Protein AF-0000000074041640 (afdb_homodimer)

Foldseek 3Di:
DVVVVVLVVVLPVVQPDDDQCQFQLALTGDRCLSSQLSLLVSLLVLLLLLLPDDDDFDFPDVLLVLLRVLLNVLSCQLSVLSNVLSVLSNCRGNHNQQGRPPSLVVNLVSLVVNLVCLVPVRVPSQVSLCPPNQCALVVLSNVLSVLLNVLSVLLSVLSVQQSVLSQVQSVVQPHGRGHGDHVSNCVRRPPVSVVSNVVSSNCNSVSCVSVSCSSNVLNVLSNVLSVLVVVLVVLLVVLLVLLLVLLVVLLVLLVVLLVLLLVLLLVLLVLVVVLVVLQVVLVVLLVLAPCCVPQPVVLVVLLCVCSDPVNSCVLSVLSVVLSVVLSVLLSCLSVCVVVLCCVQLVLLSVLLSVLSSSPFPQNVVLNVVQSVVSSVLSNVLSVLSSVLSVVLSVVSVVLSVVSSVLSVVLSVLCVCVNVLSVVLSVCPPPPDCSVVSSNVVSVSSNVSSVVSNVSSCVSSVSSNVSSVVSSVSSSVSSVVSSVVSNVSSVVSSVVSVVCSPQPPNDPDD/DVVVVVLVVVLPVPQPPDDQCLFQLALTGDHCLSSQLSLLVVLLVLLLLL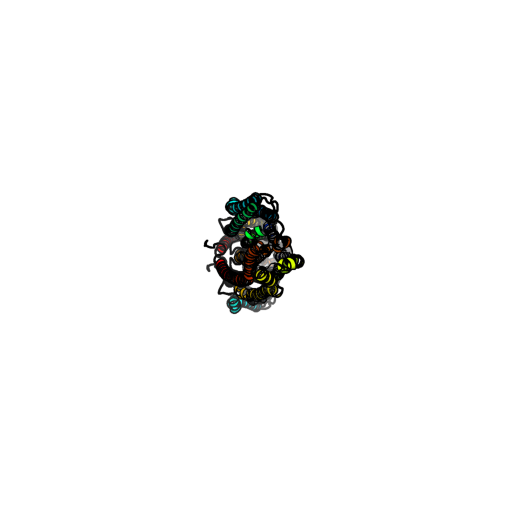LPDDDDFDFPDVLLVLLRVLLNVLSVQLSVLSNVLSVLSNCRGNHNQQGRPVSLVVNLVSLVVNLVCLVPVRVPSQVSLCPPNQCALVVLSNVLSVLLNVLSVLLSVLSVQQSVLSQVQSVVQPHGRGHGDPVSSCVRRPPVSVVSNVVSSNCNSVSCVSVSCSSNVLNVLSNVLSVLVVVLVVLLVVLLVLLLVLLVVLLVLLVVLLVVLLVLLLVLLVLVVVLVVLQVVLVVLLVLAPCCVPQAVVLVVLLCVCSDPVNSCVLSVLSVVLSVVLSVLLSCLCVCVVVLCCVQLVLLSVLLSVLSSSPFPQNVLLNVVQSVVSSVLSNVLSVLSSVLSVVLSVLSVVLSVVSSVLSVVLSVLCVCVNVLSVVLSVCPPPPDCSVVSSNVSSVSSNVSSVVSNVSSCVSSVSSNVSSVVSSVSSSVSSVVSSVVSNVSSVVSSVVSVVCSPQPPNDDDD

Sequence (1018 aa):
MADRGVLMLTILCVLRNVAGRPDFGMNGDVVGSSIAIETFSSTSFVMGALSDYKIQLGSQYQLLYNMQDAYYSIAEKFTSVGIALTDKLILLADDDSGIVAPPFQSTIATVSDLQTIISTGYTQEFLTLQNRDKLFITDRLSDSFKYIAQTLTLLDEALAALQTAAEQAQVAAGGNGKPVSNVSSRNVVTPRLINSLLNTIVKIPAAISPLIYSIHDPLAQLDRADSYITTAKGDIEAALLQAHQEVVNFNGNARQLKQETNTVIASLAAAYDEQKVQIVDILPNLQASTNYPYELTNALQTYDETASVPSIEEKTSVVDVTIEEYIEQAKTYDDDLVTVYGDWICPALRGVVQVLVASGPYANYCFKKYSPKVVDLAVHNFYDVGECYELELSRLYSVNRLITNIINLVMYNFADLFENLNTCASIQPCPTACDPCVNTLGKLLDTQSRLMEEKFDLILQIVPYEAKASLQRLKSCNAFTKYKLVADAYDLLQDVYQCEDTGYNQPQQMADRGVLMLTILCVLRNVAGRPDFGMNGDVVGSSIAIETFSSTSFVMGALSDYKIQLGSQYQLLYNMQDAYYSIAEKFTSVGIALTDKLILLADDDSGIVAPPFQSTIATVSDLQTIISTGYTQEFLTLQNRDKLFITDRLSDSFKYIAQTLTLLDEALAALQTAAEQAQVAAGGNGKPVSNVSSRNVVTPRLINSLLNTIVKIPAAISPLIYSIHDPLAQLDRADSYITTAKGDIEAALLQAHQEVVNFNGNARQLKQETNTVIASLAAAYDEQKVQIVDILPNLQASTNYPYELTNALQTYDETASVPSIEEKTSVVDVTIEEYIEQAKTYDDDLVTVYGDWICPALRGVVQVLVASGPYANYCFKKYSPKVVDLAVHNFYDVGECYELELSRLYSVNRLITNIINLVMYNFADLFENLNTCASIQPCPTACDPCVNTLGKLLDTQSRLMEEKFDLILQIVPYEAKASLQRLKSCNAFTKYKLVADAYDLLQDVYQCEDTGYNQPQQ

pLDDT: mean 88.48, std 13.16, range [24.67, 97.69]

Secondary structure (DSSP, 8-state):
-HHHHHHHHHHHHTTTT----B-TT-SSB-TTHHHHHHHHHHHHHHHHHHHH------S--HHHHHHHHHHHHHHHHHHHHHHHHHHHHHHHHH--SS--HHHHHHHHHHHHHHHHHHHHTTHHHHHHH-GGG--HHHHHHHHHHHHHHHHHHHHHHHHHHHHHHHHHHHHHHTSTTPPPPHHHHHHHS-HHHHHHHHHHHHHHHHHHHHHHHHHHHHHHHHHHHHHHHHHHHHHHHHHHHHHHHHHHHHHHHHHHHHHHHHHHHHHHHHHHHHHHHHHHHHHHHHHTSTTHHHHTHHHHHHHHHHTSHHHHHHHHHHHHHHHHHHHHHHTTTTTTHHHHIIIIIHHHHHHHHHHHHHT-TTHHHHHHHHHHHHHHHHHHHHHHHHHHHHHHHHHHHHHHHHHHHHHHHHHHTTTTHHHHHHHHHTT-S-SS--HHHHHHHHHHHHHHHHHHHHHHHHHHHHHHHHHHHHHHHHHHHHHHHHHHHHHHHHHHHHHHHHHHHHTT-----/-HHHHHHHHHHHHTSTT----B-TT-SSB-TTHHHHHHHHHHHHHHHHHHHH------S--HHHHHHHHHHHHHHHHHHHHHHHHHHHHHHHHH--SS--HHHHHHHHHHHHHHHHHHHHTTHHHHHHH-GGG--HHHHHHHHHHHHHHHHHHHHHHHHHHHHHHHHHHHHHTTSTTPPPPHHHHHHHS-HHHHHHHHHHHTTHHHHHHHHHHHHHHHHHHHHHHHHHHHHHHHHHHHHHHHHHHHHHHHHHHHHHHHHHHHHHHHHHHHHHHHHHHHHHHHHHHHHTSTTHHHHTHHHHHHHHHHTSHHHHHHHHHHHHHHHHHHHHHHTTTTTTHHHHIIIIIHHHHHHHHHHHHHT-TTHHHHHHHHHHHHHHHHHHHHHHHHHHHHHHHHHHHHHHHHHHHHHHHHHHTTTTHHHHHHHHHTT-S-SS--HHHHHHHHHHHHHHHHHHHHHHHHHHHHHHHHHHHHHHHHHHHHHHHHHHHHHHHHHHHHHHHHHHHHTT-----

Radius of gyration: 52.32 Å; Cα contacts (8 Å, |Δi|>4): 1281; chains: 2; bounding box: 51×205×98 Å

Structure (mmCIF, N/CA/C/O backbone):
data_AF-0000000074041640-model_v1
#
loop_
_entity.id
_entity.type
_entity.pdbx_description
1 polymer 'Uncharacterized protein'
#
loop_
_atom_site.group_PDB
_atom_site.id
_atom_site.type_symbol
_atom_site.label_atom_id
_atom_site.label_alt_id
_atom_site.label_comp_id
_atom_site.label_asym_id
_atom_site.label_entity_id
_atom_site.label_seq_id
_atom_site.pdbx_PDB_ins_code
_atom_site.Cartn_x
_atom_site.Cartn_y
_atom_site.Cartn_z
_atom_site.occupancy
_atom_site.B_iso_or_equiv
_atom_site.auth_seq_id
_atom_site.auth_comp_id
_atom_site.auth_asym_id
_atom_site.auth_atom_id
_atom_site.pdbx_PDB_model_num
ATOM 1 N N . MET A 1 1 ? 1.975 7.109 14.469 1 24.67 1 MET A N 1
ATOM 2 C CA . MET A 1 1 ? 0.813 7.992 14.516 1 24.67 1 MET A CA 1
ATOM 3 C C . MET A 1 1 ? 0.644 8.594 15.906 1 24.67 1 MET A C 1
ATOM 5 O O . MET A 1 1 ? 0.007 9.641 16.062 1 24.67 1 MET A O 1
ATOM 9 N N . ALA A 1 2 ? 1.053 7.723 16.75 1 31.3 2 ALA A N 1
ATOM 10 C CA . ALA A 1 2 ? 0.944 8.055 18.172 1 31.3 2 ALA A CA 1
ATOM 11 C C . ALA A 1 2 ? 1.8 9.273 18.516 1 31.3 2 ALA A C 1
ATOM 13 O O . ALA A 1 2 ? 1.398 10.109 19.328 1 31.3 2 ALA A O 1
ATOM 14 N N . ASP A 1 3 ? 2.949 9.148 17.781 1 31.98 3 ASP A N 1
ATOM 15 C CA . ASP A 1 3 ? 3.932 10.062 18.359 1 31.98 3 ASP A CA 1
ATOM 16 C C . ASP A 1 3 ? 3.66 11.5 17.938 1 31.98 3 ASP A C 1
ATOM 18 O O . ASP A 1 3 ? 4.25 12.438 18.469 1 31.98 3 ASP A O 1
ATOM 22 N N . ARG A 1 4 ? 2.875 11.711 16.891 1 36.47 4 ARG A N 1
ATOM 23 C CA . ARG A 1 4 ? 2.645 13.062 16.406 1 36.47 4 ARG A CA 1
ATOM 24 C C . ARG A 1 4 ? 1.587 13.781 17.234 1 36.47 4 ARG A C 1
ATOM 26 O O . ARG A 1 4 ? 1.562 15.008 17.297 1 36.47 4 ARG A O 1
ATOM 33 N N . GLY A 1 5 ? 0.68 12.914 17.641 1 34.78 5 GLY A N 1
ATOM 34 C CA . GLY A 1 5 ? -0.371 13.492 18.469 1 34.78 5 GLY A CA 1
ATOM 35 C C . GLY A 1 5 ? 0.147 14.094 19.766 1 34.78 5 GLY A C 1
ATOM 36 O O . GLY A 1 5 ? -0.272 15.18 20.156 1 34.78 5 GLY A O 1
ATOM 37 N N . VAL A 1 6 ? 1.006 13.305 20.297 1 36.78 6 VAL A N 1
ATOM 38 C CA . VAL A 1 6 ? 1.626 13.711 21.547 1 36.78 6 VAL A CA 1
ATOM 39 C C . VAL A 1 6 ? 2.459 14.969 21.344 1 36.78 6 VAL A C 1
ATOM 41 O O . VAL A 1 6 ? 2.461 15.867 22.188 1 36.78 6 VAL A O 1
ATOM 44 N N . LEU A 1 7 ? 2.951 15.102 20.203 1 37.16 7 LEU A N 1
ATOM 45 C CA . LEU A 1 7 ? 3.875 16.203 19.984 1 37.16 7 LEU A CA 1
ATOM 46 C C . LEU A 1 7 ? 3.123 17.531 19.859 1 37.16 7 LEU A C 1
ATOM 48 O O . LEU A 1 7 ? 3.553 18.547 20.391 1 37.16 7 LEU A O 1
ATOM 52 N N . MET A 1 8 ? 2.021 17.469 19.281 1 36.81 8 MET A N 1
ATOM 53 C CA . MET A 1 8 ? 1.292 18.719 19.172 1 36.81 8 MET A CA 1
ATOM 54 C C . MET A 1 8 ? 0.735 19.156 20.516 1 36.81 8 MET A C 1
ATOM 56 O O . MET A 1 8 ? 0.777 20.344 20.859 1 36.81 8 MET A O 1
ATOM 60 N N . LEU A 1 9 ? 0.313 18.219 21.297 1 37.59 9 LEU A N 1
ATOM 61 C CA . LEU A 1 9 ? -0.267 18.547 22.594 1 37.59 9 LEU A CA 1
ATOM 62 C C . LEU A 1 9 ? 0.811 19 23.578 1 37.59 9 LEU A C 1
ATOM 64 O O . LEU A 1 9 ? 0.571 19.891 24.391 1 37.59 9 LEU A O 1
ATOM 68 N N . THR A 1 10 ? 1.913 18.469 23.578 1 35.25 10 THR A N 1
ATOM 69 C CA . THR A 1 10 ? 2.963 18.891 24.5 1 35.25 10 THR A CA 1
ATOM 70 C C . THR A 1 10 ? 3.371 20.328 24.234 1 35.25 10 THR A C 1
ATOM 72 O O . THR A 1 10 ? 3.752 21.062 25.156 1 35.25 10 THR A O 1
ATOM 75 N N . ILE A 1 11 ? 3.143 20.797 23.156 1 36.91 11 ILE A N 1
ATOM 76 C CA . ILE A 1 11 ? 3.568 22.156 22.812 1 36.91 11 ILE A CA 1
ATOM 77 C C . ILE A 1 11 ? 2.604 23.156 23.422 1 36.91 11 ILE A C 1
ATOM 79 O O . ILE A 1 11 ? 3.029 24.188 23.953 1 36.91 11 ILE A O 1
ATOM 83 N N . LEU A 1 12 ? 1.321 22.938 23.5 1 34.91 12 LEU A N 1
ATOM 84 C CA . LEU A 1 12 ? 0.363 23.969 23.875 1 34.91 12 LEU A CA 1
ATOM 85 C C . LEU A 1 12 ? 0.42 24.234 25.375 1 34.91 12 LEU A C 1
ATOM 87 O O . LEU A 1 12 ? 0.202 25.375 25.812 1 34.91 12 LEU A O 1
ATOM 91 N N . CYS A 1 13 ? 0.599 23.312 26.141 1 34.19 13 CYS A N 1
ATOM 92 C CA . CYS A 1 13 ? 0.556 23.594 27.578 1 34.19 13 CYS A CA 1
ATOM 93 C C . CYS A 1 13 ? 1.674 24.547 27.984 1 34.19 13 CYS A C 1
ATOM 95 O O . CYS A 1 13 ? 1.58 25.219 29.016 1 34.19 13 CYS A O 1
ATOM 97 N N . VAL A 1 14 ? 2.721 24.562 27.297 1 34.22 14 VAL A N 1
ATOM 98 C CA . VAL A 1 14 ? 3.857 25.344 27.766 1 34.22 14 VAL A CA 1
ATOM 99 C C . VAL A 1 14 ? 3.676 26.812 27.344 1 34.22 14 VAL A C 1
ATOM 101 O O . VAL A 1 14 ? 4.52 27.656 27.656 1 34.22 14 VAL A O 1
ATOM 104 N N . LEU A 1 15 ? 2.787 27.188 26.672 1 31.84 15 LEU A N 1
ATOM 105 C CA . LEU A 1 15 ? 2.762 28.531 26.125 1 31.84 15 LEU A CA 1
ATOM 106 C C . LEU A 1 15 ? 2.494 29.562 27.203 1 31.84 15 LEU A C 1
ATOM 108 O O . LEU A 1 15 ? 2.668 30.766 27 1 31.84 15 LEU A O 1
ATOM 112 N N . ARG A 1 16 ? 1.656 29.516 28.188 1 37.91 16 ARG A N 1
ATOM 113 C CA . ARG A 1 16 ? 1.1 30.609 29 1 37.91 16 ARG A CA 1
ATOM 114 C C . ARG A 1 16 ? 2.207 31.422 29.656 1 37.91 16 ARG A C 1
ATOM 116 O O . ARG A 1 16 ? 2.143 32.656 29.688 1 37.91 16 ARG A O 1
ATOM 123 N N . ASN A 1 17 ? 2.777 31.062 30.797 1 31.03 17 ASN A N 1
ATOM 124 C CA . ASN A 1 17 ? 3.438 31.938 31.75 1 31.03 17 ASN A CA 1
ATOM 125 C C . ASN A 1 17 ? 4.855 32.281 31.312 1 31.03 17 ASN A C 1
ATOM 127 O O . ASN A 1 17 ? 5.727 32.531 32.156 1 31.03 17 ASN A O 1
ATOM 131 N N . VAL A 1 18 ? 5.277 31.922 30.141 1 32.44 18 VAL A N 1
ATOM 132 C CA . VAL A 1 18 ? 6.723 32.094 30.141 1 32.44 18 VAL A CA 1
ATOM 133 C C . VAL A 1 18 ? 7.066 33.562 29.797 1 32.44 18 VAL A C 1
ATOM 135 O O . VAL A 1 18 ? 6.492 34.125 28.859 1 32.44 18 VAL A O 1
ATOM 138 N N . ALA A 1 19 ? 7.801 34.281 30.641 1 35.28 19 ALA A N 1
ATOM 139 C CA . ALA A 1 19 ? 8.555 35.531 30.594 1 35.28 19 ALA A CA 1
ATOM 140 C C . ALA A 1 19 ? 9.188 35.719 29.219 1 35.28 19 ALA A C 1
ATOM 142 O O . ALA A 1 19 ? 9.633 34.781 28.578 1 35.28 19 ALA A O 1
ATOM 143 N N . GLY A 1 20 ? 8.938 36.781 28.562 1 39.16 20 GLY A N 1
ATOM 144 C CA . GLY A 1 20 ? 9.625 37.25 27.375 1 39.16 20 GLY A CA 1
ATOM 145 C C . GLY A 1 20 ? 11.133 37.062 27.438 1 39.16 20 GLY A C 1
ATOM 146 O O . GLY A 1 20 ? 11.75 37.281 28.484 1 39.16 20 GLY A O 1
ATOM 147 N N . ARG A 1 21 ? 11.758 36.031 27.125 1 44.75 21 ARG A N 1
ATOM 148 C CA . ARG A 1 21 ? 13.211 36 27.016 1 44.75 21 ARG A CA 1
ATOM 149 C C . ARG A 1 21 ? 13.68 36.656 25.734 1 44.75 21 ARG A C 1
ATOM 151 O O . ARG A 1 21 ? 12.938 36.719 24.75 1 44.75 21 ARG A O 1
ATOM 158 N N . PRO A 1 22 ? 14.898 37.469 25.781 1 47.88 22 PRO A N 1
ATOM 159 C CA . PRO A 1 22 ? 15.523 38.094 24.609 1 47.88 22 PRO A CA 1
ATOM 160 C C . PRO A 1 22 ? 15.68 37.125 23.438 1 47.88 22 PRO A C 1
ATOM 162 O O . PRO A 1 22 ? 16.172 36 23.625 1 47.88 22 PRO A O 1
ATOM 165 N N . ASP A 1 23 ? 14.773 37.125 22.219 1 70.44 23 ASP A N 1
ATOM 166 C CA . ASP A 1 23 ? 14.586 36.062 21.25 1 70.44 23 ASP A CA 1
ATOM 167 C C . ASP A 1 23 ? 14.781 36.562 19.828 1 70.44 23 ASP A C 1
ATOM 169 O O . ASP A 1 23 ? 14.711 37.781 19.578 1 70.44 23 ASP A O 1
ATOM 173 N N . PHE A 1 24 ? 15.602 36.031 18.797 1 81.81 24 PHE A N 1
ATOM 174 C CA . PHE A 1 24 ? 15.797 36.219 17.375 1 81.81 24 PHE A CA 1
ATOM 175 C C . PHE A 1 24 ? 16.906 37.219 17.094 1 81.81 24 PHE A C 1
ATOM 177 O O . PHE A 1 24 ? 16.734 38.125 16.266 1 81.81 24 PHE A O 1
ATOM 184 N N . GLY A 1 25 ? 18.016 37.188 17.969 1 84.5 25 GLY A N 1
ATOM 185 C CA . GLY A 1 25 ? 19.188 38.031 17.797 1 84.5 25 GLY A CA 1
ATOM 186 C C . GLY A 1 25 ? 19.078 39.375 18.5 1 84.5 25 GLY A C 1
ATOM 187 O O . GLY A 1 25 ? 20.062 40.125 18.625 1 84.5 25 GLY A O 1
ATOM 188 N N . MET A 1 26 ? 17.891 39.562 18.953 1 86.5 26 MET A N 1
ATOM 189 C CA . MET A 1 26 ? 17.656 40.812 19.688 1 86.5 26 MET A CA 1
ATOM 190 C C . MET A 1 26 ? 17.922 40.625 21.172 1 86.5 26 MET A C 1
ATOM 192 O O . MET A 1 26 ? 17.719 39.562 21.719 1 86.5 26 MET A O 1
ATOM 196 N N . ASN A 1 27 ? 18.406 41.75 21.734 1 84.25 27 ASN A N 1
ATOM 197 C CA . ASN A 1 27 ? 18.5 41.75 23.188 1 84.25 27 ASN A CA 1
ATOM 198 C C . ASN A 1 27 ? 17.219 42.25 23.828 1 84.25 27 ASN A C 1
ATOM 200 O O . ASN A 1 27 ? 17.234 43.281 24.516 1 84.25 27 ASN A O 1
ATOM 204 N N . GLY A 1 28 ? 16.172 41.656 23.547 1 80.44 28 GLY A N 1
ATOM 205 C CA . GLY A 1 28 ? 14.836 42 24.031 1 80.44 28 GLY A CA 1
ATOM 206 C C . GLY A 1 28 ? 13.875 40.812 23.969 1 80.44 28 GLY A C 1
ATOM 207 O O . GLY A 1 28 ? 14.18 39.781 23.359 1 80.44 28 GLY A O 1
ATOM 208 N N . ASP A 1 29 ? 12.773 41.031 24.625 1 75.44 29 ASP A N 1
ATOM 209 C CA . ASP A 1 29 ? 11.797 39.938 24.719 1 75.44 29 ASP A CA 1
ATOM 210 C C . ASP A 1 29 ? 10.867 39.938 23.5 1 75.44 29 ASP A C 1
ATOM 212 O O . ASP A 1 29 ? 10.328 41 23.141 1 75.44 29 ASP A O 1
ATOM 216 N N . VAL A 1 30 ? 10.875 38.875 22.828 1 76.69 30 VAL A N 1
ATOM 217 C CA . VAL A 1 30 ? 9.938 38.719 21.719 1 76.69 30 VAL A CA 1
ATOM 218 C C . VAL A 1 30 ? 8.875 37.688 22.078 1 76.69 30 VAL A C 1
ATOM 220 O O . VAL A 1 30 ? 9.195 36.531 22.406 1 76.69 30 VAL A O 1
ATOM 223 N N . VAL A 1 31 ? 7.707 38 22.016 1 67.88 31 VAL A N 1
ATOM 224 C CA . VAL A 1 31 ? 6.594 37.125 22.344 1 67.88 31 VAL A CA 1
ATOM 225 C C . VAL A 1 31 ? 6.484 36 21.312 1 67.88 31 VAL A C 1
ATOM 227 O O . VAL A 1 31 ? 6.582 36.25 20.109 1 67.88 31 VAL A O 1
ATOM 230 N N . GLY A 1 32 ? 6.461 34.719 21.75 1 71.38 32 GLY A N 1
ATOM 231 C CA . GLY A 1 32 ? 6.25 33.594 20.859 1 71.38 32 GLY A CA 1
ATOM 232 C C . GLY A 1 32 ? 7.52 32.812 20.562 1 71.38 32 GLY A C 1
ATOM 233 O O . GLY A 1 32 ? 7.48 31.766 19.891 1 71.38 32 GLY A O 1
ATOM 234 N N . SER A 1 33 ? 8.625 33.25 21.062 1 75.38 33 SER A N 1
ATOM 235 C CA . SER A 1 33 ? 9.898 32.594 20.812 1 75.38 33 SER A CA 1
ATOM 236 C C . SER A 1 33 ? 9.898 31.172 21.344 1 75.38 33 SER A C 1
ATOM 238 O O . SER A 1 33 ? 10.453 30.266 20.719 1 75.38 33 SER A O 1
ATOM 240 N N . SER A 1 34 ? 9.297 31 22.438 1 75.81 34 SER A N 1
ATOM 241 C CA . SER A 1 34 ? 9.266 29.672 23.031 1 75.81 34 SER A CA 1
ATOM 242 C C . SER A 1 34 ? 8.461 28.703 22.156 1 75.81 34 SER A C 1
ATOM 244 O O . SER A 1 34 ? 8.852 27.547 22 1 75.81 34 SER A O 1
ATOM 246 N N . ILE A 1 35 ? 7.43 29.156 21.578 1 74.62 35 ILE A N 1
ATOM 247 C CA . ILE A 1 35 ? 6.598 28.344 20.703 1 74.62 35 ILE A CA 1
ATOM 248 C C . ILE A 1 35 ? 7.363 28.016 19.422 1 74.62 35 ILE A C 1
ATOM 250 O O . ILE A 1 35 ? 7.258 26.906 18.891 1 74.62 35 ILE A O 1
ATOM 254 N N . ALA A 1 36 ? 8.117 28.953 19.031 1 81.25 36 ALA A N 1
ATOM 255 C CA . ALA A 1 36 ? 8.914 28.75 17.828 1 81.25 36 ALA A CA 1
ATOM 256 C C . ALA A 1 36 ? 9.953 27.641 18.047 1 81.25 36 ALA A C 1
ATOM 258 O O . ALA A 1 36 ? 10.109 26.75 17.203 1 81.25 36 ALA A O 1
ATOM 259 N N . ILE A 1 37 ? 10.625 27.656 19.188 1 84.31 37 ILE A N 1
ATOM 260 C CA . ILE A 1 37 ? 11.656 26.688 19.5 1 84.31 37 ILE A CA 1
ATOM 261 C C . ILE A 1 37 ? 11.039 25.281 19.547 1 84.31 37 ILE A C 1
ATOM 263 O O . ILE A 1 37 ? 11.594 24.344 18.984 1 84.31 37 ILE A O 1
ATOM 267 N N . GLU A 1 38 ? 9.961 25.188 20.125 1 80.88 38 GLU A N 1
ATOM 268 C CA . GLU A 1 38 ? 9.289 23.891 20.219 1 80.88 38 GLU A CA 1
ATOM 269 C C . GLU A 1 38 ? 8.844 23.391 18.844 1 80.88 38 GLU A C 1
ATOM 271 O O . GLU A 1 38 ? 8.969 22.203 18.547 1 80.88 38 GLU A O 1
ATOM 276 N N . THR A 1 39 ? 8.328 24.25 18.078 1 80.38 39 THR A N 1
ATOM 277 C CA . THR A 1 39 ? 7.852 23.891 16.75 1 80.38 39 THR A CA 1
ATOM 278 C C . THR A 1 39 ? 9.008 23.453 15.852 1 80.38 39 THR A C 1
ATOM 280 O O . THR A 1 39 ? 8.883 22.484 15.086 1 80.38 39 THR A O 1
ATOM 283 N N . PHE A 1 40 ? 10.141 24.156 16.062 1 85.19 40 PHE A N 1
ATOM 284 C CA . PHE A 1 40 ? 11.328 23.797 15.289 1 85.19 40 PHE A CA 1
ATOM 285 C C . PHE A 1 40 ? 11.844 22.422 15.703 1 85.19 40 PHE A C 1
ATOM 287 O O . PHE A 1 40 ? 12.258 21.625 14.852 1 85.19 40 PHE A O 1
ATOM 294 N N . SER A 1 41 ? 11.789 22.156 16.953 1 85 41 SER A N 1
ATOM 295 C CA . SER A 1 41 ? 12.234 20.859 17.453 1 85 41 SER A CA 1
ATOM 296 C C . SER A 1 41 ? 11.367 19.734 16.922 1 85 41 SER A C 1
ATOM 298 O O . SER A 1 41 ? 11.867 18.672 16.562 1 85 41 SER A O 1
ATOM 300 N N . SER A 1 42 ? 10.148 19.984 16.828 1 83.94 42 SER A N 1
ATOM 301 C CA . SER A 1 42 ? 9.219 19 16.281 1 83.94 42 SER A CA 1
ATOM 302 C C . SER A 1 42 ? 9.461 18.766 14.797 1 83.94 42 SER A C 1
ATOM 304 O O . SER A 1 42 ? 9.391 17.641 14.312 1 83.94 42 SER A O 1
ATOM 306 N N . THR A 1 43 ? 9.688 19.797 14.156 1 86.12 43 THR A N 1
ATOM 307 C CA . THR A 1 43 ? 9.984 19.703 12.734 1 86.12 43 THR A CA 1
ATOM 308 C C . THR A 1 43 ? 11.266 18.906 12.492 1 86.12 43 THR A C 1
ATOM 310 O O . THR A 1 43 ? 11.352 18.125 11.547 1 86.12 43 THR A O 1
ATOM 313 N N . SER A 1 44 ? 12.25 19.141 13.43 1 88.19 44 SER A N 1
ATOM 314 C CA . SER A 1 44 ? 13.5 18.406 13.344 1 88.19 44 SER A CA 1
ATOM 315 C C . SER A 1 44 ? 13.273 16.906 13.484 1 88.19 44 SER A C 1
ATOM 317 O O . SER A 1 44 ? 13.875 16.109 12.766 1 88.19 44 SER A O 1
ATOM 319 N N . PHE A 1 45 ? 12.414 16.562 14.281 1 86.81 45 PHE A N 1
ATOM 320 C CA . PHE A 1 45 ? 12.086 15.156 14.492 1 86.81 45 PHE A CA 1
ATOM 321 C C . PHE A 1 45 ? 11.469 14.547 13.242 1 86.81 45 PHE A C 1
ATOM 323 O O . PHE A 1 45 ? 11.82 13.43 12.852 1 86.81 45 PHE A O 1
ATOM 330 N N . VAL A 1 46 ? 10.594 15.25 12.555 1 85.69 46 VAL A N 1
ATOM 331 C CA . VAL A 1 46 ? 9.922 14.766 11.352 1 85.69 46 VAL A CA 1
ATOM 332 C C . VAL A 1 46 ? 10.93 14.625 10.219 1 85.69 46 VAL A C 1
ATOM 334 O O . VAL A 1 46 ? 10.867 13.664 9.445 1 85.69 46 VAL A O 1
ATOM 337 N N . MET A 1 47 ? 11.859 15.555 10.219 1 86.44 47 MET A N 1
ATOM 338 C CA . MET A 1 47 ? 12.922 15.484 9.219 1 86.44 47 MET A CA 1
ATOM 339 C C . MET A 1 47 ? 13.773 14.234 9.414 1 86.44 47 MET A C 1
ATOM 341 O O . MET A 1 47 ? 14.164 13.586 8.445 1 86.44 47 MET A O 1
ATOM 345 N N . GLY A 1 48 ? 14.023 13.953 10.586 1 87.81 48 GLY A N 1
ATOM 346 C CA . GLY A 1 48 ? 14.836 12.797 10.906 1 87.81 48 GLY A CA 1
ATOM 347 C C . GLY A 1 48 ? 14.156 11.477 10.57 1 87.81 48 GLY A C 1
ATOM 348 O O . GLY A 1 48 ? 14.828 10.492 10.266 1 87.81 48 GLY A O 1
ATOM 349 N N . ALA A 1 49 ? 12.852 11.422 10.562 1 86 49 ALA A N 1
ATOM 350 C CA . ALA A 1 49 ? 12.078 10.203 10.305 1 86 49 ALA A CA 1
ATOM 351 C C . ALA A 1 49 ? 12.297 9.711 8.875 1 86 49 ALA A C 1
ATOM 353 O O . ALA A 1 49 ? 12.172 8.516 8.594 1 86 49 ALA A O 1
ATOM 354 N N . LEU A 1 50 ? 12.664 10.609 7.988 1 91.5 50 LEU A N 1
ATOM 355 C CA . LEU A 1 50 ? 12.859 10.281 6.582 1 91.5 50 LEU A CA 1
ATOM 356 C C . LEU A 1 50 ? 13.992 9.273 6.414 1 91.5 50 LEU A C 1
ATOM 358 O O . LEU A 1 50 ? 13.883 8.328 5.633 1 91.5 50 LEU A O 1
ATOM 362 N N . SER A 1 51 ? 15.094 9.445 7.168 1 91.5 51 SER A N 1
ATOM 363 C CA . SER A 1 51 ? 16.281 8.617 6.977 1 91.5 51 SER A CA 1
ATOM 364 C C . SER A 1 51 ? 16.281 7.422 7.922 1 91.5 51 SER A C 1
ATOM 366 O O . SER A 1 51 ? 17.141 6.547 7.824 1 91.5 51 SER A O 1
ATOM 368 N N . ASP A 1 52 ? 15.289 7.301 8.758 1 88.75 52 ASP A N 1
ATOM 369 C CA . ASP A 1 52 ? 15.281 6.266 9.781 1 88.75 52 ASP A CA 1
ATOM 370 C C . ASP A 1 52 ? 14.781 4.938 9.227 1 88.75 52 ASP A C 1
ATOM 372 O O . ASP A 1 52 ? 15.07 3.875 9.781 1 88.75 52 ASP A O 1
ATOM 376 N N . TYR A 1 53 ? 14.031 5 8.164 1 90.94 53 TYR A N 1
ATOM 377 C CA . TYR A 1 53 ? 13.477 3.768 7.609 1 90.94 53 TYR A CA 1
ATOM 378 C C . TYR A 1 53 ? 14.516 3.025 6.781 1 90.94 53 TYR A C 1
ATOM 380 O O . TYR A 1 53 ? 15 3.545 5.773 1 90.94 53 TYR A O 1
ATOM 388 N N . LYS A 1 54 ? 14.867 1.82 7.273 1 94.31 54 LYS A N 1
ATOM 389 C CA . LYS A 1 54 ? 15.867 0.996 6.594 1 94.31 54 LYS A CA 1
ATOM 390 C C . LYS A 1 54 ? 15.336 -0.413 6.344 1 94.31 54 LYS A C 1
ATOM 392 O O . LYS A 1 54 ? 14.547 -0.935 7.133 1 94.31 54 LYS A O 1
ATOM 397 N N . ILE A 1 55 ? 15.734 -0.915 5.18 1 94.56 55 ILE A N 1
ATOM 398 C CA . ILE A 1 55 ? 15.359 -2.285 4.852 1 94.56 55 ILE A CA 1
ATOM 399 C C . ILE A 1 55 ? 16.609 -3.133 4.648 1 94.56 55 ILE A C 1
ATOM 401 O O . ILE A 1 55 ? 17.703 -2.596 4.465 1 94.56 55 ILE A O 1
ATOM 405 N N . GLN A 1 56 ? 16.484 -4.496 4.793 1 94.31 56 GLN A N 1
ATOM 406 C CA . GLN A 1 56 ? 17.562 -5.449 4.539 1 94.31 56 GLN A CA 1
ATOM 407 C C . GLN A 1 56 ? 17.234 -6.367 3.367 1 94.31 56 GLN A C 1
ATOM 409 O O . GLN A 1 56 ? 16.25 -7.121 3.426 1 94.31 56 GLN A O 1
ATOM 414 N N . LEU A 1 57 ? 18.047 -6.172 2.348 1 95.81 57 LEU A N 1
ATOM 415 C CA . LEU A 1 57 ? 17.844 -6.992 1.158 1 95.81 57 LEU A CA 1
ATOM 416 C C . LEU A 1 57 ? 18.656 -8.273 1.23 1 95.81 57 LEU A C 1
ATOM 418 O O . LEU A 1 57 ? 19.766 -8.289 1.789 1 95.81 57 LEU A O 1
ATOM 422 N N . GLY A 1 58 ? 18.094 -9.32 0.75 1 92.19 58 GLY A N 1
ATOM 423 C CA . GLY A 1 58 ? 18.781 -10.602 0.77 1 92.19 58 GLY A CA 1
ATOM 424 C C . GLY A 1 58 ? 18.953 -11.211 -0.609 1 92.19 58 GLY A C 1
ATOM 425 O O . GLY A 1 58 ? 19.812 -12.062 -0.815 1 92.19 58 GLY A O 1
ATOM 426 N N . SER A 1 59 ? 18.172 -10.578 -1.444 1 87.44 59 SER A N 1
ATOM 427 C CA . SER A 1 59 ? 18.281 -11.141 -2.791 1 87.44 59 SER A CA 1
ATOM 428 C C . SER A 1 59 ? 19.5 -10.602 -3.523 1 87.44 59 SER A C 1
ATOM 430 O O . SER A 1 59 ? 20.078 -9.586 -3.119 1 87.44 59 SER A O 1
ATOM 432 N N . GLN A 1 60 ? 20.266 -11.273 -4.414 1 87.81 60 GLN A N 1
ATOM 433 C CA . GLN A 1 60 ? 21.453 -10.836 -5.145 1 87.81 60 GLN A CA 1
ATOM 434 C C . GLN A 1 60 ? 21.078 -10.117 -6.434 1 87.81 60 GLN A C 1
ATOM 436 O O . GLN A 1 60 ? 21.828 -10.125 -7.402 1 87.81 60 GLN A O 1
ATOM 441 N N . TYR A 1 61 ? 19.875 -9.469 -6.422 1 94.31 61 TYR A N 1
ATOM 442 C CA . TYR A 1 61 ? 19.438 -8.719 -7.602 1 94.31 61 TYR A CA 1
ATOM 443 C C . TYR A 1 61 ? 19.922 -7.277 -7.531 1 94.31 61 TYR A C 1
ATOM 445 O O . TYR A 1 61 ? 19.375 -6.465 -6.789 1 94.31 61 TYR A O 1
ATOM 453 N N . GLN A 1 62 ? 20.781 -6.93 -8.352 1 95.06 62 GLN A N 1
ATOM 454 C CA . GLN A 1 62 ? 21.547 -5.688 -8.281 1 95.06 62 GLN A CA 1
ATOM 455 C C . GLN A 1 62 ? 20.625 -4.477 -8.422 1 95.06 62 GLN A C 1
ATOM 457 O O . GLN A 1 62 ? 20.859 -3.432 -7.812 1 95.06 62 GLN A O 1
ATOM 462 N N . LEU A 1 63 ? 19.609 -4.543 -9.148 1 95.44 63 LEU A N 1
ATOM 463 C CA . LEU A 1 63 ? 18.688 -3.426 -9.336 1 95.44 63 LEU A CA 1
ATOM 464 C C . LEU A 1 63 ? 18.125 -2.959 -8 1 95.44 63 LEU A C 1
ATOM 466 O O . LEU A 1 63 ? 18.031 -1.757 -7.75 1 95.44 63 LEU A O 1
ATOM 470 N N . LEU A 1 64 ? 17.766 -3.871 -7.133 1 97.56 64 LEU A N 1
ATOM 471 C CA . LEU A 1 64 ? 17.188 -3.533 -5.836 1 97.56 64 LEU A CA 1
ATOM 472 C C . LEU A 1 64 ? 18.188 -2.793 -4.965 1 97.56 64 LEU A C 1
ATOM 474 O O . LEU A 1 64 ? 17.844 -1.822 -4.289 1 97.56 64 LEU A O 1
ATOM 478 N N . TYR A 1 65 ? 19.438 -3.217 -5.016 1 96.88 65 TYR A N 1
ATOM 479 C CA . TYR A 1 65 ? 20.484 -2.58 -4.223 1 96.88 65 TYR A CA 1
ATOM 480 C C . TYR A 1 65 ? 20.75 -1.166 -4.719 1 96.88 65 TYR A C 1
ATOM 482 O O . TYR A 1 65 ? 20.922 -0.242 -3.92 1 96.88 65 TYR A O 1
ATOM 490 N N . ASN A 1 66 ? 20.797 -1.053 -6.035 1 97.19 66 ASN A N 1
ATOM 491 C CA . ASN A 1 66 ? 21 0.272 -6.605 1 97.19 66 ASN A CA 1
ATOM 492 C C . ASN A 1 66 ? 19.891 1.241 -6.203 1 97.19 66 ASN A C 1
ATOM 494 O O . ASN A 1 66 ? 20.172 2.391 -5.848 1 97.19 66 ASN A O 1
ATOM 498 N N . MET A 1 67 ? 18.719 0.813 -6.27 1 97.56 67 MET A N 1
ATOM 499 C CA . MET A 1 67 ? 17.594 1.665 -5.922 1 97.56 67 MET A CA 1
ATOM 500 C C . MET A 1 67 ? 17.578 1.977 -4.43 1 97.56 67 MET A C 1
ATOM 502 O O . MET A 1 67 ? 17.297 3.109 -4.031 1 97.56 67 MET A O 1
ATOM 506 N N . GLN A 1 68 ? 17.875 0.927 -3.631 1 97.38 68 GLN A N 1
ATOM 507 C CA . GLN A 1 68 ? 17.984 1.135 -2.191 1 97.38 68 GLN A CA 1
ATOM 508 C C . GLN A 1 68 ? 18.984 2.234 -1.864 1 97.38 68 GLN A C 1
ATOM 510 O O . GLN A 1 68 ? 18.703 3.137 -1.076 1 97.38 68 GLN A O 1
ATOM 515 N N . ASP A 1 69 ? 20.125 2.146 -2.5 1 97.12 69 ASP A N 1
ATOM 516 C CA . ASP A 1 69 ? 21.188 3.123 -2.271 1 97.12 69 ASP A CA 1
ATOM 517 C C . ASP A 1 69 ? 20.75 4.52 -2.705 1 97.12 69 ASP A C 1
ATOM 519 O O . ASP A 1 69 ? 21.078 5.512 -2.045 1 97.12 69 ASP A O 1
ATOM 523 N N . ALA A 1 70 ? 20.047 4.559 -3.779 1 97.62 70 ALA A N 1
ATOM 524 C CA . ALA A 1 70 ? 19.562 5.848 -4.27 1 97.62 70 ALA A CA 1
ATOM 525 C C . ALA A 1 70 ? 18.578 6.477 -3.289 1 97.62 70 ALA A C 1
ATOM 527 O O . ALA A 1 70 ? 18.672 7.668 -2.98 1 97.62 70 ALA A O 1
ATOM 528 N N . TYR A 1 71 ? 17.641 5.684 -2.768 1 97.56 71 TYR A N 1
ATOM 529 C CA . TYR A 1 71 ? 16.672 6.184 -1.8 1 97.56 71 TYR A CA 1
ATOM 530 C C . TYR A 1 71 ? 17.359 6.637 -0.52 1 97.56 71 TYR A C 1
ATOM 532 O O . TYR A 1 71 ? 17.031 7.691 0.03 1 97.56 71 TYR A O 1
ATOM 540 N N . TYR A 1 72 ? 18.312 5.84 -0.058 1 97.25 72 TYR A N 1
ATOM 541 C CA . TYR A 1 72 ? 19.047 6.191 1.15 1 97.25 72 TYR A CA 1
ATOM 542 C C . TYR A 1 72 ? 19.828 7.484 0.957 1 97.25 72 TYR A C 1
ATOM 544 O O . TYR A 1 72 ? 19.875 8.328 1.855 1 97.25 72 TYR A O 1
ATOM 552 N N . SER A 1 73 ? 20.359 7.594 -0.202 1 97.12 73 SER A N 1
ATOM 553 C CA . SER A 1 73 ? 21.125 8.805 -0.508 1 97.12 73 SER A CA 1
ATOM 554 C C . SER A 1 73 ? 20.219 10.039 -0.497 1 97.12 73 SER A C 1
ATOM 556 O O . SER A 1 73 ? 20.594 11.07 0.071 1 97.12 73 SER A O 1
ATOM 558 N N . ILE A 1 74 ? 19.094 9.953 -1.122 1 96.81 74 ILE A N 1
ATOM 559 C CA . ILE A 1 74 ? 18.156 11.07 -1.148 1 96.81 74 ILE A CA 1
ATOM 560 C C . ILE A 1 74 ? 17.719 11.414 0.275 1 96.81 74 ILE A C 1
ATOM 562 O O . ILE A 1 74 ? 17.734 12.586 0.669 1 96.81 74 ILE A O 1
ATOM 566 N N . ALA A 1 75 ? 17.359 10.383 1.053 1 96.75 75 ALA A N 1
ATOM 567 C CA . ALA A 1 75 ? 16.906 10.578 2.426 1 96.75 75 ALA A CA 1
ATOM 568 C C . ALA A 1 75 ? 18 11.203 3.287 1 96.75 75 ALA A C 1
ATOM 570 O O . ALA A 1 75 ? 17.75 12.156 4.031 1 96.75 75 ALA A O 1
ATOM 571 N N . GLU A 1 76 ? 19.203 10.75 3.18 1 95.81 76 GLU A N 1
ATOM 572 C CA . GLU A 1 76 ? 20.328 11.211 4.004 1 95.81 76 GLU A CA 1
ATOM 573 C C . GLU A 1 76 ? 20.703 12.648 3.656 1 95.81 76 GLU A C 1
ATOM 575 O O . GLU A 1 76 ? 20.938 13.469 4.547 1 95.81 76 GLU A O 1
ATOM 580 N N . LYS A 1 77 ? 20.797 12.922 2.365 1 95.75 77 LYS A N 1
ATOM 581 C CA . LYS A 1 77 ? 21.141 14.273 1.93 1 95.75 77 LYS A CA 1
ATOM 582 C C . LYS A 1 77 ? 20.109 15.289 2.406 1 95.75 77 LYS A C 1
ATOM 584 O O . LYS A 1 77 ? 20.453 16.344 2.916 1 95.75 77 LYS A O 1
ATOM 589 N N . PHE A 1 78 ? 18.844 14.977 2.23 1 96.69 78 PHE A N 1
ATOM 590 C CA . PHE A 1 78 ? 17.766 15.867 2.66 1 96.69 78 PHE A CA 1
ATOM 591 C C . PHE A 1 78 ? 17.781 16.047 4.176 1 96.69 78 PHE A C 1
ATOM 593 O O . PHE A 1 78 ? 17.703 17.156 4.676 1 96.69 78 PHE A O 1
ATOM 600 N N . THR A 1 79 ? 17.891 14.922 4.879 1 95.25 79 THR A N 1
ATOM 601 C CA . THR A 1 79 ? 17.828 14.938 6.336 1 95.25 79 THR A CA 1
ATOM 602 C C . THR A 1 79 ? 19 15.727 6.918 1 95.25 79 THR A C 1
ATOM 604 O O . THR A 1 79 ? 18.812 16.516 7.855 1 95.25 79 THR A O 1
ATOM 607 N N . SER A 1 80 ? 20.156 15.547 6.406 1 94.81 80 SER A N 1
ATOM 608 C CA . SER A 1 80 ? 21.344 16.219 6.914 1 94.81 80 SER A CA 1
ATOM 609 C C . SER A 1 80 ? 21.188 17.734 6.82 1 94.81 80 SER A C 1
ATOM 611 O O . SER A 1 80 ? 21.391 18.453 7.805 1 94.81 80 SER A O 1
ATOM 613 N N . VAL A 1 81 ? 20.75 18.203 5.672 1 95.12 81 VAL A N 1
ATOM 614 C CA . VAL A 1 81 ? 20.609 19.641 5.473 1 95.12 81 VAL A CA 1
ATOM 615 C C . VAL A 1 81 ? 19.359 20.141 6.199 1 95.12 81 VAL A C 1
ATOM 617 O O . VAL A 1 81 ? 19.344 21.266 6.707 1 95.12 81 VAL A O 1
ATOM 620 N N . GLY A 1 82 ? 18.312 19.312 6.223 1 93.81 82 GLY A N 1
ATOM 621 C CA . GLY A 1 82 ? 17.094 19.672 6.945 1 93.81 82 GLY A CA 1
ATOM 622 C C . GLY A 1 82 ? 17.328 19.859 8.438 1 93.81 82 GLY A C 1
ATOM 623 O O . GLY A 1 82 ? 16.844 20.812 9.031 1 93.81 82 GLY A O 1
ATOM 624 N N . ILE A 1 83 ? 18.078 18.984 9.039 1 93.62 83 ILE A N 1
ATOM 625 C CA . ILE A 1 83 ? 18.375 19.062 10.461 1 93.62 83 ILE A CA 1
ATOM 626 C C . ILE A 1 83 ? 19.266 20.281 10.734 1 93.62 83 ILE A C 1
ATOM 628 O O . ILE A 1 83 ? 19.078 20.984 11.727 1 93.62 83 ILE A O 1
ATOM 632 N N . ALA A 1 84 ? 20.219 20.516 9.852 1 94.69 84 ALA A N 1
ATOM 633 C CA . ALA A 1 84 ? 21.047 21.719 9.992 1 94.69 84 ALA A CA 1
ATOM 634 C C . ALA A 1 84 ? 20.203 22.984 9.992 1 94.69 84 ALA A C 1
ATOM 636 O O . ALA A 1 84 ? 20.469 23.922 10.75 1 94.69 84 ALA A O 1
ATOM 637 N N . LEU A 1 85 ? 19.219 23.016 9.117 1 94.44 85 LEU A N 1
ATOM 638 C CA . LEU A 1 85 ? 18.312 24.156 9.055 1 94.44 85 LEU A CA 1
ATOM 639 C C . LEU A 1 85 ? 17.547 24.328 10.359 1 94.44 85 LEU A C 1
ATOM 641 O O . LEU A 1 85 ? 17.484 25.422 10.914 1 94.44 85 LEU A O 1
ATOM 645 N N . THR A 1 86 ? 16.953 23.266 10.875 1 92.69 86 THR A N 1
ATOM 646 C CA . THR A 1 86 ? 16.156 23.344 12.102 1 92.69 86 THR A CA 1
ATOM 647 C C . THR A 1 86 ? 17.047 23.719 13.289 1 92.69 86 THR A C 1
ATOM 649 O O . THR A 1 86 ? 16.609 24.438 14.188 1 92.69 86 THR A O 1
ATOM 652 N N . ASP A 1 87 ? 18.266 23.25 13.336 1 92.81 87 ASP A N 1
ATOM 653 C CA . ASP A 1 87 ? 19.219 23.625 14.383 1 92.81 87 ASP A CA 1
ATOM 654 C C . ASP A 1 87 ? 19.5 25.125 14.359 1 92.81 87 ASP A C 1
ATOM 656 O O . ASP A 1 87 ? 19.516 25.766 15.406 1 92.81 87 ASP A O 1
ATOM 660 N N . LYS A 1 88 ? 19.688 25.594 13.18 1 94.19 88 LYS A N 1
ATOM 661 C CA . LYS A 1 88 ? 19.953 27.016 13.039 1 94.19 88 LYS A CA 1
ATOM 662 C C . LYS A 1 88 ? 18.75 27.844 13.453 1 94.19 88 LYS A C 1
ATOM 664 O O . LYS A 1 88 ? 18.891 28.922 14.031 1 94.19 88 LYS A O 1
ATOM 669 N N . LEU A 1 89 ? 17.594 27.375 13.086 1 92.75 89 LEU A N 1
ATOM 670 C CA . LEU A 1 89 ? 16.359 28.062 13.461 1 92.75 89 LEU A CA 1
ATOM 671 C C . LEU A 1 89 ? 16.203 28.094 14.977 1 92.75 89 LEU A C 1
ATOM 673 O O . LEU A 1 89 ? 15.805 29.109 15.547 1 92.75 89 LEU A O 1
ATOM 677 N N . ILE A 1 90 ? 16.484 26.984 15.648 1 90.62 90 ILE A N 1
ATOM 678 C CA . ILE A 1 90 ? 16.391 26.891 17.109 1 90.62 90 ILE A CA 1
ATOM 679 C C . ILE A 1 90 ? 17.375 27.859 17.75 1 90.62 90 ILE A C 1
ATOM 681 O O . ILE A 1 90 ? 17.031 28.609 18.656 1 90.62 90 ILE A O 1
ATOM 685 N N . LEU A 1 91 ? 18.594 27.938 17.234 1 91.44 91 LEU A N 1
ATOM 686 C CA . LEU A 1 91 ? 19.625 28.828 17.75 1 91.44 91 LEU A CA 1
ATOM 687 C C . LEU A 1 91 ? 19.234 30.297 17.547 1 91.44 91 LEU A C 1
ATOM 689 O O . LEU A 1 91 ? 19.5 31.141 18.406 1 91.44 91 LEU A O 1
ATOM 693 N N . LEU A 1 92 ? 18.672 30.5 16.359 1 92.69 92 LEU A N 1
ATOM 694 C CA . LEU A 1 92 ? 18.234 31.859 16.062 1 92.69 92 LEU A CA 1
ATOM 695 C C . LEU A 1 92 ? 17.156 32.312 17.047 1 92.69 92 LEU A C 1
ATOM 697 O O . LEU A 1 92 ? 17.188 33.438 17.547 1 92.69 92 LEU A O 1
ATOM 701 N N . ALA A 1 93 ? 16.172 31.484 17.297 1 88.5 93 ALA A N 1
ATOM 702 C CA . ALA A 1 93 ? 15.047 31.812 18.172 1 88.5 93 ALA A CA 1
ATOM 703 C C . ALA A 1 93 ? 15.508 32 19.609 1 88.5 93 ALA A C 1
ATOM 705 O O . ALA A 1 93 ? 14.914 32.781 20.359 1 88.5 93 ALA A O 1
ATOM 706 N N . ASP A 1 94 ? 16.641 31.438 20.047 1 87.06 94 ASP A N 1
ATOM 707 C CA . ASP A 1 94 ? 17.125 31.469 21.422 1 87.06 94 ASP A CA 1
ATOM 708 C C . ASP A 1 94 ? 18.234 32.531 21.578 1 87.06 94 ASP A C 1
ATOM 710 O O . ASP A 1 94 ? 18.688 32.781 22.688 1 87.06 94 ASP A O 1
ATOM 714 N N . ASP A 1 95 ? 18.609 33.188 20.531 1 88.56 95 ASP A N 1
ATOM 715 C CA . ASP A 1 95 ? 19.75 34.094 20.562 1 88.56 95 ASP A CA 1
ATOM 716 C C . ASP A 1 95 ? 19.359 35.469 21.156 1 88.56 95 ASP A C 1
ATOM 718 O O . ASP A 1 95 ? 18.5 36.156 20.625 1 88.56 95 ASP A O 1
ATOM 722 N N . ASP A 1 96 ? 20.031 35.781 22.25 1 85.69 96 ASP A N 1
ATOM 723 C CA . ASP A 1 96 ? 19.781 37.062 22.906 1 85.69 96 ASP A CA 1
ATOM 724 C C . ASP A 1 96 ? 21.031 37.938 22.922 1 85.69 96 ASP A C 1
ATOM 726 O O . ASP A 1 96 ? 21.203 38.781 23.797 1 85.69 96 ASP A O 1
ATOM 730 N N . SER A 1 97 ? 21.906 37.812 22 1 85.5 97 SER A N 1
ATOM 731 C CA . SER A 1 97 ? 23.219 38.438 21.984 1 85.5 97 SER A CA 1
ATOM 732 C C . SER A 1 97 ? 23.109 39.938 21.656 1 85.5 97 SER A C 1
ATOM 734 O O . SER A 1 97 ? 24 40.719 22 1 85.5 97 SER A O 1
ATOM 736 N N . GLY A 1 98 ? 22.062 40.344 21.031 1 89.19 98 GLY A N 1
ATOM 737 C CA . GLY A 1 98 ? 21.938 41.719 20.578 1 89.19 98 GLY A CA 1
ATOM 738 C C . GLY A 1 98 ? 22.641 41.969 19.266 1 89.19 98 GLY A C 1
ATOM 739 O O . GLY A 1 98 ? 22.828 43.125 18.875 1 89.19 98 GLY A O 1
ATOM 740 N N . ILE A 1 99 ? 23.141 40.938 18.625 1 91.94 99 ILE A N 1
ATOM 741 C CA . ILE A 1 99 ? 23.703 41 17.281 1 91.94 99 ILE A CA 1
ATOM 742 C C . ILE A 1 99 ? 22.797 40.281 16.297 1 91.94 99 ILE A C 1
ATOM 744 O O . ILE A 1 99 ? 22.906 39.062 16.109 1 91.94 99 ILE A O 1
ATOM 748 N N . VAL A 1 100 ? 22.016 41 15.547 1 92.38 100 VAL A N 1
ATOM 749 C CA . VAL A 1 100 ? 20.844 40.469 14.844 1 92.38 100 VAL A CA 1
ATOM 750 C C . VAL A 1 100 ? 21.281 39.875 13.516 1 92.38 100 VAL A C 1
ATOM 752 O O . VAL A 1 100 ? 20.906 38.719 13.195 1 92.38 100 VAL A O 1
ATOM 755 N N . ALA A 1 101 ? 22.188 40.438 12.734 1 92 101 ALA A N 1
ATOM 756 C CA . ALA A 1 101 ? 22.406 40.125 11.32 1 92 101 ALA A CA 1
ATOM 757 C C . ALA A 1 101 ? 23.062 38.781 11.148 1 92 101 ALA A C 1
ATOM 759 O O . ALA A 1 101 ? 22.594 37.969 10.344 1 92 101 ALA A O 1
ATOM 760 N N . PRO A 1 102 ? 24.094 38.438 11.945 1 92.69 102 PRO A N 1
ATOM 761 C CA . PRO A 1 102 ? 24.828 37.219 11.641 1 92.69 102 PRO A CA 1
ATOM 762 C C . PRO A 1 102 ? 23.984 35.938 11.844 1 92.69 102 PRO A C 1
ATOM 764 O O . PRO A 1 102 ? 23.984 35.062 10.977 1 92.69 102 PRO A O 1
ATOM 767 N N . PRO A 1 103 ? 23.266 35.781 12.914 1 93.25 103 PRO A N 1
ATOM 768 C CA . PRO A 1 103 ? 22.469 34.562 13.055 1 93.25 103 PRO A CA 1
ATOM 769 C C . PRO A 1 103 ? 21.391 34.438 11.984 1 93.25 103 PRO A C 1
ATOM 771 O O . PRO A 1 103 ? 21.109 33.344 11.508 1 93.25 103 PRO A O 1
ATOM 774 N N . PHE A 1 104 ? 20.734 35.531 11.594 1 95.5 104 PHE A N 1
ATOM 775 C CA . PHE A 1 104 ? 19.734 35.5 10.523 1 95.5 104 PHE A CA 1
ATOM 776 C C . PHE A 1 104 ? 20.375 35.062 9.203 1 95.5 104 PHE A C 1
ATOM 778 O O . PHE A 1 104 ? 19.844 34.219 8.484 1 95.5 104 PHE A O 1
ATOM 785 N N . GLN A 1 105 ? 21.531 35.688 8.93 1 94.88 105 GLN A N 1
ATOM 786 C CA . GLN A 1 105 ? 22.203 35.375 7.672 1 94.88 105 GLN A CA 1
ATOM 787 C C . GLN A 1 105 ? 22.625 33.906 7.605 1 94.88 105 GLN A C 1
ATOM 789 O O . GLN A 1 105 ? 22.516 33.281 6.555 1 94.88 105 GLN A O 1
ATOM 794 N N . SER A 1 106 ? 23.094 33.406 8.68 1 94.81 106 SER A N 1
ATOM 795 C CA . SER A 1 106 ? 23.469 32 8.742 1 94.81 106 SER A CA 1
ATOM 796 C C . SER A 1 106 ? 22.266 31.094 8.523 1 94.81 106 SER A C 1
ATOM 798 O O . SER A 1 106 ? 22.359 30.078 7.836 1 94.81 106 SER A O 1
ATOM 800 N N . THR A 1 107 ? 21.141 31.391 9.117 1 95.5 107 THR A N 1
ATOM 801 C CA . THR A 1 107 ? 19.922 30.609 8.977 1 95.5 107 THR A CA 1
ATOM 802 C C . THR A 1 107 ? 19.391 30.688 7.555 1 95.5 107 THR A C 1
ATOM 804 O O . THR A 1 107 ? 19.016 29.672 6.969 1 95.5 107 THR A O 1
ATOM 807 N N . ILE A 1 108 ? 19.344 31.859 6.965 1 96 108 ILE A N 1
ATOM 808 C CA . ILE A 1 108 ? 18.844 32.062 5.605 1 96 108 ILE A CA 1
ATOM 809 C C . ILE A 1 108 ? 19.734 31.312 4.617 1 96 108 ILE A C 1
ATOM 811 O O . ILE A 1 108 ? 19.234 30.766 3.623 1 96 108 ILE A O 1
ATOM 815 N N . ALA A 1 109 ? 20.984 31.297 4.969 1 95.75 109 ALA A N 1
ATOM 816 C CA . ALA A 1 109 ? 21.906 30.547 4.125 1 95.75 109 ALA A CA 1
ATOM 817 C C . ALA A 1 109 ? 21.562 29.047 4.133 1 95.75 109 ALA A C 1
ATOM 819 O O . ALA A 1 109 ? 21.688 28.375 3.107 1 95.75 109 ALA A O 1
ATOM 820 N N . THR A 1 110 ? 21.234 28.5 5.242 1 95.62 110 THR A N 1
ATOM 821 C CA . THR A 1 110 ? 20.875 27.094 5.332 1 95.62 110 THR A CA 1
ATOM 822 C C . THR A 1 110 ? 19.578 26.812 4.582 1 95.62 110 THR A C 1
ATOM 824 O O . THR A 1 110 ? 19.406 25.734 4.02 1 95.62 110 THR A O 1
ATOM 827 N N . VAL A 1 111 ? 18.594 27.734 4.594 1 96.44 111 VAL A N 1
ATOM 828 C CA . VAL A 1 111 ? 17.375 27.609 3.789 1 96.44 111 VAL A CA 1
ATOM 829 C C . VAL A 1 111 ? 17.75 27.469 2.314 1 96.44 111 VAL A C 1
ATOM 831 O O . VAL A 1 111 ? 17.234 26.594 1.613 1 96.44 111 VAL A O 1
ATOM 834 N N . SER A 1 112 ? 18.703 28.297 1.935 1 95.81 112 SER A N 1
ATOM 835 C CA . SER A 1 112 ? 19.172 28.281 0.552 1 95.81 112 SER A CA 1
ATOM 836 C C . SER A 1 112 ? 19.859 26.953 0.227 1 95.81 112 SER A C 1
ATOM 838 O O . SER A 1 112 ? 19.766 26.453 -0.894 1 95.81 112 SER A O 1
ATOM 840 N N . ASP A 1 113 ? 20.609 26.469 1.166 1 95.12 113 ASP A N 1
ATOM 841 C CA . ASP A 1 113 ? 21.281 25.188 0.975 1 95.12 113 ASP A CA 1
ATOM 842 C C . ASP A 1 113 ? 20.266 24.078 0.726 1 95.12 113 ASP A C 1
ATOM 844 O O . ASP A 1 113 ? 20.453 23.25 -0.164 1 95.12 113 ASP A O 1
ATOM 848 N N . LEU A 1 114 ? 19.234 24.047 1.488 1 95.94 114 LEU A N 1
ATOM 849 C CA . LEU A 1 114 ? 18.203 23.016 1.33 1 95.94 114 LEU A CA 1
ATOM 850 C C . LEU A 1 114 ? 17.484 23.172 -0.003 1 95.94 114 LEU A C 1
ATOM 852 O O . LEU A 1 114 ? 17.172 22.188 -0.668 1 95.94 114 LEU A O 1
ATOM 856 N N . GLN A 1 115 ? 17.219 24.406 -0.399 1 95.94 115 GLN A N 1
ATOM 857 C CA . GLN A 1 115 ? 16.609 24.656 -1.694 1 95.94 115 GLN A CA 1
ATOM 858 C C . GLN A 1 115 ? 17.484 24.156 -2.836 1 95.94 115 GLN A C 1
ATOM 860 O O . GLN A 1 115 ? 16.984 23.609 -3.818 1 95.94 115 GLN A O 1
ATOM 865 N N . THR A 1 116 ? 18.766 24.328 -2.662 1 95 116 THR A N 1
ATOM 866 C CA . THR A 1 116 ? 19.703 23.891 -3.688 1 95 116 THR A CA 1
ATOM 867 C C . THR A 1 116 ? 19.719 22.375 -3.791 1 95 116 THR A C 1
ATOM 869 O O . THR A 1 116 ? 19.719 21.828 -4.895 1 95 116 THR A O 1
ATOM 872 N N . ILE A 1 117 ? 19.734 21.719 -2.693 1 95 117 ILE A N 1
ATOM 873 C CA . ILE A 1 117 ? 19.75 20.266 -2.686 1 95 117 ILE A CA 1
ATOM 874 C C . ILE A 1 117 ? 18.484 19.719 -3.34 1 95 117 ILE A C 1
ATOM 876 O O . ILE A 1 117 ? 18.531 18.75 -4.09 1 95 117 ILE A O 1
ATOM 880 N N . ILE A 1 118 ? 17.328 20.25 -3.107 1 94.81 118 ILE A N 1
ATOM 881 C CA . ILE A 1 118 ? 16.047 19.781 -3.621 1 94.81 118 ILE A CA 1
ATOM 882 C C . ILE A 1 118 ? 15.969 20.031 -5.129 1 94.81 118 ILE A C 1
ATOM 884 O O . ILE A 1 118 ? 15.352 19.25 -5.859 1 94.81 118 ILE A O 1
ATOM 888 N N . SER A 1 119 ? 16.656 21.031 -5.602 1 92.81 119 SER A N 1
ATOM 889 C CA . SER A 1 119 ? 16.562 21.391 -7.012 1 92.81 119 SER A CA 1
ATOM 890 C C . SER A 1 119 ? 17.594 20.641 -7.844 1 92.81 119 SER A C 1
ATOM 892 O O . SER A 1 119 ? 17.297 20.203 -8.961 1 92.81 119 SER A O 1
ATOM 894 N N . THR A 1 120 ? 18.844 20.422 -7.344 1 89.56 120 THR A N 1
ATOM 895 C CA . THR A 1 120 ? 19.891 19.891 -8.211 1 89.56 120 THR A CA 1
ATOM 896 C C . THR A 1 120 ? 20.641 18.766 -7.52 1 89.56 120 THR A C 1
ATOM 898 O O . THR A 1 120 ? 21.531 18.141 -8.109 1 89.56 120 THR A O 1
ATOM 901 N N . GLY A 1 121 ? 20.297 18.391 -6.418 1 89.62 121 GLY A N 1
ATOM 902 C CA . GLY A 1 121 ? 21.156 17.516 -5.617 1 89.62 121 GLY A CA 1
ATOM 903 C C . GLY A 1 121 ? 20.922 16.047 -5.875 1 89.62 121 GLY A C 1
ATOM 904 O O . GLY A 1 121 ? 21.641 15.195 -5.34 1 89.62 121 GLY A O 1
ATOM 905 N N . TYR A 1 122 ? 19.922 15.75 -6.824 1 94.25 122 TYR A N 1
ATOM 906 C CA . TYR A 1 122 ? 19.547 14.344 -6.871 1 94.25 122 TYR A CA 1
ATOM 907 C C . TYR A 1 122 ? 19.625 13.805 -8.297 1 94.25 122 TYR A C 1
ATOM 909 O O . TYR A 1 122 ? 18.922 12.852 -8.641 1 94.25 122 TYR A O 1
ATOM 917 N N . THR A 1 123 ? 20.469 14.266 -9.117 1 93.75 123 THR A N 1
ATOM 918 C CA . THR A 1 123 ? 20.531 13.914 -10.531 1 93.75 123 THR A CA 1
ATOM 919 C C . THR A 1 123 ? 20.891 12.438 -10.703 1 93.75 123 THR A C 1
ATOM 921 O O . THR A 1 123 ? 20.219 11.711 -11.438 1 93.75 123 THR A O 1
ATOM 924 N N . GLN A 1 124 ? 21.938 12 -10.031 1 94.69 124 GLN A N 1
ATOM 925 C CA . GLN A 1 124 ? 22.391 10.617 -10.172 1 94.69 124 GLN A CA 1
ATOM 926 C C . GLN A 1 124 ? 21.359 9.641 -9.594 1 94.69 124 GLN A C 1
ATOM 928 O O . GLN A 1 124 ? 21.109 8.586 -10.18 1 94.69 124 GLN A O 1
ATOM 933 N N . GLU A 1 125 ? 20.844 9.992 -8.477 1 96.69 125 GLU A N 1
ATOM 934 C CA . GLU A 1 125 ? 19.828 9.156 -7.859 1 96.69 125 GLU A CA 1
ATOM 935 C C . GLU A 1 125 ? 18.594 9.031 -8.758 1 96.69 125 GLU A C 1
ATOM 937 O O . GLU A 1 125 ? 18.047 7.941 -8.906 1 96.69 125 GLU A O 1
ATOM 942 N N . PHE A 1 126 ? 18.172 10.133 -9.398 1 95.94 126 PHE A N 1
ATOM 943 C CA . PHE A 1 126 ? 17.016 10.125 -10.281 1 95.94 126 PHE A CA 1
ATOM 944 C C . PHE A 1 126 ? 17.25 9.219 -11.484 1 95.94 126 PHE A C 1
ATOM 946 O O . PHE A 1 126 ? 16.359 8.477 -11.891 1 95.94 126 PHE A O 1
ATOM 953 N N . LEU A 1 127 ? 18.438 9.219 -12 1 95.31 127 LEU A N 1
ATOM 954 C CA . LEU A 1 127 ? 18.766 8.352 -13.125 1 95.31 127 LEU A CA 1
ATOM 955 C C . LEU A 1 127 ? 18.641 6.879 -12.727 1 95.31 127 LEU A C 1
ATOM 957 O O . LEU A 1 127 ? 18.141 6.062 -13.508 1 95.31 127 LEU A O 1
ATOM 961 N N . THR A 1 128 ? 19.078 6.609 -11.562 1 95.81 128 THR A N 1
ATOM 962 C CA . THR A 1 128 ? 19.016 5.238 -11.062 1 95.81 128 THR A CA 1
ATOM 963 C C . THR A 1 128 ? 17.562 4.809 -10.859 1 95.81 128 THR A C 1
ATOM 965 O O . THR A 1 128 ? 17.203 3.664 -11.148 1 95.81 128 THR A O 1
ATOM 968 N N . LEU A 1 129 ? 16.719 5.715 -10.43 1 96.75 129 LEU A N 1
ATOM 969 C CA . LEU A 1 129 ? 15.336 5.395 -10.07 1 96.75 129 LEU A CA 1
ATOM 970 C C . LEU A 1 129 ? 14.445 5.367 -11.305 1 96.75 129 LEU A C 1
ATOM 972 O O . LEU A 1 129 ? 13.281 4.973 -11.227 1 96.75 129 LEU A O 1
ATOM 976 N N . GLN A 1 130 ? 14.938 5.852 -12.398 1 93.88 130 GLN A N 1
ATOM 977 C CA . GLN A 1 130 ? 14.203 5.812 -13.656 1 93.88 130 GLN A CA 1
ATOM 978 C C . GLN A 1 130 ? 14.539 4.551 -14.453 1 93.88 130 GLN A C 1
ATOM 980 O O . GLN A 1 130 ? 14.82 4.625 -15.648 1 93.88 130 GLN A O 1
ATOM 985 N N . ASN A 1 131 ? 14.344 3.52 -13.703 1 85.81 131 ASN A N 1
ATOM 986 C CA . ASN A 1 131 ? 14.586 2.244 -14.375 1 85.81 131 ASN A CA 1
ATOM 987 C C . ASN A 1 131 ? 13.555 1.99 -15.477 1 85.81 131 ASN A C 1
ATOM 989 O O . ASN A 1 131 ? 12.367 2.25 -15.289 1 85.81 131 ASN A O 1
ATOM 993 N N . ARG A 1 132 ? 13.938 1.499 -16.75 1 90.69 132 ARG A N 1
ATOM 994 C CA . ARG A 1 132 ? 13.117 1.208 -17.938 1 90.69 132 ARG A CA 1
ATOM 995 C C . ARG A 1 132 ? 12.406 2.463 -18.422 1 90.69 132 ARG A C 1
ATOM 997 O O . ARG A 1 132 ? 11.273 2.393 -18.891 1 90.69 132 ARG A O 1
ATOM 1004 N N . ASP A 1 133 ? 12.938 3.533 -18.031 1 89.31 133 ASP A N 1
ATOM 1005 C CA . ASP A 1 133 ? 12.438 4.832 -18.484 1 89.31 133 ASP A CA 1
ATOM 1006 C C . ASP A 1 133 ? 11.062 5.121 -17.891 1 89.31 133 ASP A C 1
ATOM 1008 O O . ASP A 1 133 ? 10.211 5.707 -18.562 1 89.31 133 ASP A O 1
ATOM 1012 N N . LYS A 1 134 ? 10.844 4.59 -16.734 1 92.25 134 LYS A N 1
ATOM 1013 C CA . LYS A 1 134 ? 9.617 4.918 -16.016 1 92.25 134 LYS A CA 1
ATOM 1014 C C . LYS A 1 134 ? 9.852 6.066 -15.039 1 92.25 134 LYS A C 1
ATOM 1016 O O . LYS A 1 134 ? 10.836 6.059 -14.281 1 92.25 134 LYS A O 1
ATOM 1021 N N . LEU A 1 135 ? 8.961 7.004 -15.039 1 93.06 135 LEU A N 1
ATOM 1022 C CA . LEU A 1 135 ? 9.211 8.25 -14.32 1 93.06 135 LEU A CA 1
ATOM 1023 C C . LEU A 1 135 ? 8.32 8.344 -13.086 1 93.06 135 LEU A C 1
ATOM 1025 O O . LEU A 1 135 ? 8.281 9.391 -12.43 1 93.06 135 LEU A O 1
ATOM 1029 N N . PHE A 1 136 ? 7.641 7.309 -12.641 1 92.25 136 PHE A N 1
ATOM 1030 C CA . PHE A 1 136 ? 6.637 7.371 -11.586 1 92.25 136 PHE A CA 1
ATOM 1031 C C . PHE A 1 136 ? 7.25 7.871 -10.281 1 92.25 136 PHE A C 1
ATOM 1033 O O . PHE A 1 136 ? 6.727 8.797 -9.664 1 92.25 136 PHE A O 1
ATOM 1040 N N . ILE A 1 137 ? 8.359 7.336 -9.922 1 94 137 ILE A N 1
ATOM 1041 C CA . ILE A 1 137 ? 9.016 7.668 -8.664 1 94 137 ILE A CA 1
ATOM 1042 C C . ILE A 1 137 ? 9.555 9.094 -8.719 1 94 137 ILE A C 1
ATOM 1044 O O . ILE A 1 137 ? 9.344 9.883 -7.793 1 94 137 ILE A O 1
ATOM 1048 N N . THR A 1 138 ? 10.203 9.422 -9.766 1 94.38 138 THR A N 1
ATOM 1049 C CA . THR A 1 138 ? 10.852 10.727 -9.875 1 94.38 138 THR A CA 1
ATOM 1050 C C . THR A 1 138 ? 9.812 11.836 -10.008 1 94.38 138 THR A C 1
ATOM 1052 O O . THR A 1 138 ? 10.008 12.945 -9.516 1 94.38 138 THR A O 1
ATOM 1055 N N . ASP A 1 139 ? 8.703 11.492 -10.641 1 93.69 139 ASP A N 1
ATOM 1056 C CA . ASP A 1 139 ? 7.617 12.469 -10.711 1 93.69 139 ASP A CA 1
ATOM 1057 C C . ASP A 1 139 ? 7.035 12.742 -9.328 1 93.69 139 ASP A C 1
ATOM 1059 O O . ASP A 1 139 ? 6.766 13.891 -8.977 1 93.69 139 ASP A O 1
ATOM 1063 N N . ARG A 1 140 ? 6.863 11.773 -8.516 1 94.06 140 ARG A N 1
ATOM 1064 C CA . ARG A 1 140 ? 6.363 11.922 -7.156 1 94.06 140 ARG A CA 1
ATOM 1065 C C . ARG A 1 140 ? 7.324 12.75 -6.305 1 94.06 140 ARG A C 1
ATOM 1067 O O . ARG A 1 140 ? 6.898 13.625 -5.551 1 94.06 140 ARG A O 1
ATOM 1074 N N . LEU A 1 141 ? 8.586 12.398 -6.5 1 95.75 141 LEU A N 1
ATOM 1075 C CA . LEU A 1 141 ? 9.609 13.125 -5.758 1 95.75 141 LEU A CA 1
ATOM 1076 C C . LEU A 1 141 ? 9.648 14.586 -6.172 1 95.75 141 LEU A C 1
ATOM 1078 O O . LEU A 1 141 ? 9.703 15.477 -5.32 1 95.75 141 LEU A O 1
ATOM 1082 N N . SER A 1 142 ? 9.562 14.758 -7.441 1 94.19 142 SER A N 1
ATOM 1083 C CA . SER A 1 142 ? 9.602 16.125 -7.953 1 94.19 142 SER A CA 1
ATOM 1084 C C . SER A 1 142 ? 8.414 16.938 -7.453 1 94.19 142 SER A C 1
ATOM 1086 O O . SER A 1 142 ? 8.562 18.109 -7.098 1 94.19 142 SER A O 1
ATOM 1088 N N . ASP A 1 143 ? 7.277 16.391 -7.414 1 94.69 143 ASP A N 1
ATOM 1089 C CA . ASP A 1 143 ? 6.094 17.062 -6.891 1 94.69 143 ASP A CA 1
ATOM 1090 C C . ASP A 1 143 ? 6.258 17.391 -5.406 1 94.69 143 ASP A C 1
ATOM 1092 O O . ASP A 1 143 ? 5.902 18.484 -4.961 1 94.69 143 ASP A O 1
ATOM 1096 N N . SER A 1 144 ? 6.824 16.453 -4.684 1 93.31 144 SER A N 1
ATOM 1097 C CA . SER A 1 144 ? 7.074 16.672 -3.262 1 93.31 144 SER A CA 1
ATOM 1098 C C . SER A 1 144 ? 8.086 17.797 -3.043 1 93.31 144 SER A C 1
ATOM 1100 O O . SER A 1 144 ? 7.914 18.625 -2.15 1 93.31 144 SER A O 1
ATOM 1102 N N . PHE A 1 145 ? 9.078 17.812 -3.873 1 95.12 145 PHE A N 1
ATOM 1103 C CA . PHE A 1 145 ? 10.117 18.828 -3.754 1 95.12 145 PHE A CA 1
ATOM 1104 C C . PHE A 1 145 ? 9.562 20.203 -4.086 1 95.12 145 PHE A C 1
ATOM 1106 O O . PHE A 1 145 ? 9.961 21.203 -3.48 1 95.12 145 PHE A O 1
ATOM 1113 N N . LYS A 1 146 ? 8.68 20.203 -5.012 1 92.5 146 LYS A N 1
ATOM 1114 C CA . LYS A 1 146 ? 8.055 21.469 -5.355 1 92.5 146 LYS A CA 1
ATOM 1115 C C . LYS A 1 146 ? 7.301 22.047 -4.164 1 92.5 146 LYS A C 1
ATOM 1117 O O . LYS A 1 146 ? 7.387 23.25 -3.898 1 92.5 146 LYS A O 1
ATOM 1122 N N . TYR A 1 147 ? 6.629 21.188 -3.48 1 89.81 147 TYR A N 1
ATOM 1123 C CA . TYR A 1 147 ? 5.863 21.625 -2.32 1 89.81 147 TYR A CA 1
ATOM 1124 C C . TYR A 1 147 ? 6.785 22.109 -1.208 1 89.81 147 TYR A C 1
ATOM 1126 O O . TYR A 1 147 ? 6.512 23.141 -0.567 1 89.81 147 TYR A O 1
ATOM 1134 N N . ILE A 1 148 ? 7.836 21.484 -0.99 1 94 148 ILE A N 1
ATOM 1135 C CA . ILE A 1 148 ? 8.805 21.859 0.03 1 94 148 ILE A CA 1
ATOM 1136 C C . ILE A 1 148 ? 9.477 23.172 -0.355 1 94 148 ILE A C 1
ATOM 1138 O O . ILE A 1 148 ? 9.648 24.062 0.486 1 94 148 ILE A O 1
ATOM 1142 N N . ALA A 1 149 ? 9.773 23.328 -1.618 1 94.75 149 ALA A N 1
ATOM 1143 C CA . ALA A 1 149 ? 10.414 24.531 -2.111 1 94.75 149 ALA A CA 1
ATOM 1144 C C . ALA A 1 149 ? 9.523 25.766 -1.893 1 94.75 149 ALA A C 1
ATOM 1146 O O . ALA A 1 149 ? 10.008 26.828 -1.521 1 94.75 149 ALA A O 1
ATOM 1147 N N . GLN A 1 150 ? 8.258 25.578 -2.084 1 92.75 150 GLN A N 1
ATOM 1148 C CA . GLN A 1 150 ? 7.316 26.672 -1.859 1 92.75 150 GLN A CA 1
ATOM 1149 C C . GLN A 1 150 ? 7.293 27.078 -0.391 1 92.75 150 GLN A C 1
ATOM 1151 O O . GLN A 1 150 ? 7.289 28.266 -0.076 1 92.75 150 GLN A O 1
ATOM 1156 N N . THR A 1 151 ? 7.312 26.125 0.431 1 93.38 151 THR A N 1
ATOM 1157 C CA . THR A 1 151 ? 7.297 26.391 1.863 1 93.38 151 THR A CA 1
ATOM 1158 C C . THR A 1 151 ? 8.594 27.062 2.299 1 93.38 151 THR A C 1
ATOM 1160 O O . THR A 1 151 ? 8.578 27.984 3.127 1 93.38 151 THR A O 1
ATOM 1163 N N . LEU A 1 152 ? 9.672 26.688 1.749 1 95.5 152 LEU A N 1
ATOM 1164 C CA . LEU A 1 152 ? 10.969 27.266 2.09 1 95.5 152 LEU A CA 1
ATOM 1165 C C . LEU A 1 152 ? 11.078 28.703 1.584 1 95.5 152 LEU A C 1
ATOM 1167 O O . LEU A 1 152 ? 11.719 29.531 2.223 1 95.5 152 LEU A O 1
ATOM 1171 N N . THR A 1 153 ? 10.5 28.969 0.464 1 95.56 153 THR A N 1
ATOM 1172 C CA . THR A 1 153 ? 10.477 30.344 -0.042 1 95.56 153 THR A CA 1
ATOM 1173 C C . THR A 1 153 ? 9.719 31.266 0.912 1 95.56 153 THR A C 1
ATOM 1175 O O . THR A 1 153 ? 10.156 32.375 1.188 1 95.56 153 THR A O 1
ATOM 1178 N N . LEU A 1 154 ? 8.594 30.719 1.408 1 94.44 154 LEU A N 1
ATOM 1179 C CA . LEU A 1 154 ? 7.824 31.484 2.387 1 94.44 154 LEU A CA 1
ATOM 1180 C C . LEU A 1 154 ? 8.633 31.703 3.666 1 94.44 154 LEU A C 1
ATOM 1182 O O . LEU A 1 154 ? 8.562 32.75 4.281 1 94.44 154 LEU A O 1
ATOM 1186 N N . LEU A 1 155 ? 9.336 30.719 4.074 1 94.94 155 LEU A N 1
ATOM 1187 C CA . LEU A 1 155 ? 10.172 30.828 5.27 1 94.94 155 LEU A CA 1
ATOM 1188 C C . LEU A 1 155 ? 11.266 31.875 5.086 1 94.94 155 LEU A C 1
ATOM 1190 O O . LEU A 1 155 ? 11.523 32.656 5.988 1 94.94 155 LEU A O 1
ATOM 1194 N N . ASP A 1 156 ? 11.859 31.875 3.926 1 95.31 156 ASP A N 1
ATOM 1195 C CA . ASP A 1 156 ? 12.898 32.844 3.594 1 95.31 156 ASP A CA 1
ATOM 1196 C C . ASP A 1 156 ? 12.352 34.281 3.666 1 95.31 156 ASP A C 1
ATOM 1198 O O . ASP A 1 156 ? 12.992 35.156 4.234 1 95.31 156 ASP A O 1
ATOM 1202 N N . GLU A 1 157 ? 11.195 34.438 3.125 1 94.5 157 GLU A N 1
ATOM 1203 C CA . GLU A 1 157 ? 10.562 35.75 3.139 1 94.5 157 GLU A CA 1
ATOM 1204 C C . GLU A 1 157 ? 10.234 36.188 4.562 1 94.5 157 GLU A C 1
ATOM 1206 O O . GLU A 1 157 ? 10.438 37.344 4.926 1 94.5 157 GLU A O 1
ATOM 1211 N N . ALA A 1 158 ? 9.711 35.25 5.332 1 93.44 158 ALA A N 1
ATOM 1212 C CA . ALA A 1 158 ? 9.352 35.562 6.711 1 93.44 158 ALA A CA 1
ATOM 1213 C C . ALA A 1 158 ? 10.586 35.906 7.535 1 93.44 158 ALA A C 1
ATOM 1215 O O . ALA A 1 158 ? 10.562 36.812 8.352 1 93.44 158 ALA A O 1
ATOM 1216 N N . LEU A 1 159 ? 11.641 35.219 7.336 1 94.75 159 LEU A N 1
ATOM 1217 C CA . LEU A 1 159 ? 12.883 35.469 8.062 1 94.75 159 LEU A CA 1
ATOM 1218 C C . LEU A 1 159 ? 13.5 36.781 7.672 1 94.75 159 LEU A C 1
ATOM 1220 O O . LEU A 1 159 ? 14 37.531 8.531 1 94.75 159 LEU A O 1
ATOM 1224 N N . ALA A 1 160 ? 13.453 37.125 6.406 1 94.75 160 ALA A N 1
ATOM 1225 C CA . ALA A 1 160 ? 13.984 38.406 5.934 1 94.75 160 ALA A CA 1
ATOM 1226 C C . ALA A 1 160 ? 13.219 39.562 6.543 1 94.75 160 ALA A C 1
ATOM 1228 O O . ALA A 1 160 ? 13.82 40.562 6.961 1 94.75 160 ALA A O 1
ATOM 1229 N N . ALA A 1 161 ? 11.93 39.406 6.547 1 93.25 161 ALA A N 1
ATOM 1230 C CA . ALA A 1 161 ? 11.109 40.438 7.137 1 93.25 161 ALA A CA 1
ATOM 1231 C C . ALA A 1 161 ? 11.391 40.594 8.633 1 93.25 161 ALA A C 1
ATOM 1233 O O . ALA A 1 161 ? 11.461 41.719 9.148 1 93.25 161 ALA A O 1
ATOM 1234 N N . LEU A 1 162 ? 11.523 39.5 9.289 1 92.88 162 LEU A N 1
ATOM 1235 C CA . LEU A 1 162 ? 11.805 39.531 10.727 1 92.88 162 LEU A CA 1
ATOM 1236 C C . LEU A 1 162 ? 13.188 40.125 10.992 1 92.88 162 LEU A C 1
ATOM 1238 O O . LEU A 1 162 ? 13.375 40.844 11.969 1 92.88 162 LEU A O 1
ATOM 1242 N N . GLN A 1 163 ? 14.172 39.781 10.188 1 93.19 163 GLN A N 1
ATOM 1243 C CA . GLN A 1 163 ? 15.523 40.312 10.336 1 93.19 163 GLN A CA 1
ATOM 1244 C C . GLN A 1 163 ? 15.508 41.844 10.258 1 93.19 163 GLN A C 1
ATOM 1246 O O . GLN A 1 163 ? 16.125 42.5 11.086 1 93.19 163 GLN A O 1
ATOM 1251 N N . THR A 1 164 ? 14.828 42.312 9.234 1 93.69 164 THR A N 1
ATOM 1252 C CA . THR A 1 164 ? 14.75 43.75 9.031 1 93.69 164 THR A CA 1
ATOM 1253 C C . THR A 1 164 ? 14.133 44.438 10.258 1 93.69 164 THR A C 1
ATOM 1255 O O . THR A 1 164 ? 14.633 45.469 10.711 1 93.69 164 THR A O 1
ATOM 1258 N N . ALA A 1 165 ? 13.078 43.844 10.734 1 92 165 ALA A N 1
ATOM 1259 C CA . ALA A 1 165 ? 12.398 44.406 11.898 1 92 165 ALA A CA 1
ATOM 1260 C C . ALA A 1 165 ? 13.297 44.344 13.133 1 92 165 ALA A C 1
ATOM 1262 O O . ALA A 1 165 ? 13.383 45.312 13.898 1 92 165 ALA A O 1
ATOM 1263 N N . ALA A 1 166 ? 13.953 43.281 13.391 1 91.19 166 ALA A N 1
ATOM 1264 C CA . ALA A 1 166 ? 14.828 43.094 14.539 1 91.19 166 ALA A CA 1
ATOM 1265 C C . ALA A 1 166 ? 16 44.062 14.484 1 91.19 166 ALA A C 1
ATOM 1267 O O . ALA A 1 166 ? 16.406 44.625 15.508 1 91.19 166 ALA A O 1
ATOM 1268 N N . GLU A 1 167 ? 16.594 44.281 13.328 1 92.19 167 GLU A N 1
ATOM 1269 C CA . GLU A 1 167 ? 17.688 45.219 13.156 1 92.19 167 GLU A CA 1
ATOM 1270 C C . GLU A 1 167 ? 17.25 46.625 13.461 1 92.19 167 GLU A C 1
ATOM 1272 O O . GLU A 1 167 ? 18 47.406 14.094 1 92.19 167 GLU A O 1
ATOM 1277 N N . GLN A 1 168 ? 16.078 46.906 13 1 91.12 168 GLN A N 1
ATOM 1278 C CA . GLN A 1 168 ? 15.539 48.219 13.266 1 91.12 168 GLN A CA 1
ATOM 1279 C C . GLN A 1 168 ? 15.344 48.469 14.758 1 91.12 168 GLN A C 1
ATOM 1281 O O . GLN A 1 168 ? 15.641 49.531 15.266 1 91.12 168 GLN A O 1
ATOM 1286 N N . ALA A 1 169 ? 14.805 47.469 15.391 1 89.94 169 ALA A N 1
ATOM 1287 C CA . ALA A 1 169 ? 14.594 47.562 16.828 1 89.94 169 ALA A CA 1
ATOM 1288 C C . ALA A 1 169 ? 15.922 47.719 17.562 1 89.94 169 ALA A C 1
ATOM 1290 O O . ALA A 1 169 ? 16.031 48.531 18.5 1 89.94 169 ALA A O 1
ATOM 1291 N N . GLN A 1 170 ? 16.922 47.031 17.156 1 90.56 170 GLN A N 1
ATOM 1292 C CA . GLN A 1 170 ? 18.234 47.062 17.797 1 90.56 170 GLN A CA 1
ATOM 1293 C C . GLN A 1 170 ? 18.922 48.406 17.547 1 90.56 170 GLN A C 1
ATOM 1295 O O . GLN A 1 170 ? 19.547 48.969 18.453 1 90.56 170 GLN A O 1
ATOM 1300 N N . VAL A 1 171 ? 18.781 48.969 16.375 1 89.94 171 VAL A N 1
ATOM 1301 C CA . VAL A 1 171 ? 19.359 50.25 16.031 1 89.94 171 VAL A CA 1
ATOM 1302 C C . VAL A 1 171 ? 18.703 51.375 16.859 1 89.94 171 VAL A C 1
ATOM 1304 O O . VAL A 1 171 ? 19.391 52.281 17.359 1 89.94 171 VAL A O 1
ATOM 1307 N N . ALA A 1 172 ? 17.406 51.25 17 1 89.44 172 ALA A N 1
ATOM 1308 C CA . ALA A 1 172 ? 16.656 52.25 17.766 1 89.44 172 ALA A CA 1
ATOM 1309 C C . ALA A 1 172 ? 17.062 52.219 19.234 1 89.44 172 ALA A C 1
ATOM 1311 O O . ALA A 1 172 ? 16.969 53.219 19.922 1 89.44 172 ALA A O 1
ATOM 1312 N N . ALA A 1 173 ? 17.5 51.062 19.672 1 89.69 173 ALA A N 1
ATOM 1313 C CA . ALA A 1 173 ? 17.906 50.906 21.062 1 89.69 173 ALA A CA 1
ATOM 1314 C C . ALA A 1 173 ? 19.328 51.406 21.297 1 89.69 173 ALA A C 1
ATOM 1316 O O . ALA A 1 173 ? 19.781 51.531 22.438 1 89.69 173 ALA A O 1
ATOM 1317 N N . GLY A 1 174 ? 20.234 51.75 20.328 1 90.19 174 GLY A N 1
ATOM 1318 C CA . GLY A 1 174 ? 21.578 52.312 20.484 1 90.19 174 GLY A CA 1
ATOM 1319 C C . GLY A 1 174 ? 22.641 51.469 19.812 1 90.19 174 GLY A C 1
ATOM 1320 O O . GLY A 1 174 ? 23.844 51.688 19.984 1 90.19 174 GLY A O 1
ATOM 1321 N N . GLY A 1 175 ? 22.281 50.5 19.234 1 86.12 175 GLY A N 1
ATOM 1322 C CA . GLY A 1 175 ? 23.234 49.719 18.484 1 86.12 175 GLY A CA 1
ATOM 1323 C C . GLY A 1 175 ? 23.422 48.312 19.031 1 86.12 175 GLY A C 1
ATOM 1324 O O . GLY A 1 175 ? 22.656 47.875 19.891 1 86.12 175 GLY A O 1
ATOM 1325 N N . ASN A 1 176 ? 24.453 47.656 18.625 1 87.31 176 ASN A N 1
ATOM 1326 C CA . ASN A 1 176 ? 24.703 46.25 18.938 1 87.31 176 ASN A CA 1
ATOM 1327 C C . ASN A 1 176 ? 24.953 46.031 20.422 1 87.31 176 ASN A C 1
ATOM 1329 O O . ASN A 1 176 ? 25.672 46.812 21.047 1 87.31 176 ASN A O 1
ATOM 1333 N N . GLY A 1 177 ? 24.297 44.969 20.953 1 86.19 177 GLY A N 1
ATOM 1334 C CA . GLY A 1 177 ? 24.562 44.594 22.328 1 86.19 177 GLY A CA 1
ATOM 1335 C C . GLY A 1 177 ? 23.75 45.375 23.344 1 86.19 177 GLY A C 1
ATOM 1336 O O . GLY A 1 177 ? 23.734 45.031 24.531 1 86.19 177 GLY A O 1
ATOM 1337 N N . LYS A 1 178 ? 23.031 46.344 22.891 1 89.88 178 LYS A N 1
ATOM 1338 C CA . LYS A 1 178 ? 22.266 47.156 23.828 1 89.88 178 LYS A CA 1
ATOM 1339 C C . LYS A 1 178 ? 20.891 46.531 24.078 1 89.88 178 LYS A C 1
ATOM 1341 O O . LYS A 1 178 ? 20.25 46 23.172 1 89.88 178 LYS A O 1
ATOM 1346 N N . PRO A 1 179 ? 20.484 46.656 25.219 1 88.69 179 PRO A N 1
ATOM 1347 C CA . PRO A 1 179 ? 19.156 46.094 25.547 1 88.69 179 PRO A CA 1
ATOM 1348 C C . PRO A 1 179 ? 18.016 46.844 24.875 1 88.69 179 PRO A C 1
ATOM 1350 O O . PRO A 1 179 ? 18.031 48.094 24.844 1 88.69 179 PRO A O 1
ATOM 1353 N N . VAL A 1 180 ? 17.125 46.156 24.266 1 88.06 180 VAL A N 1
ATOM 1354 C CA . VAL A 1 180 ? 15.945 46.719 23.641 1 88.06 180 VAL A CA 1
ATOM 1355 C C . VAL A 1 180 ? 14.766 46.688 24.609 1 88.06 180 VAL A C 1
ATOM 1357 O O . VAL A 1 180 ? 14.469 45.625 25.188 1 88.06 180 VAL A O 1
ATOM 1360 N N . SER A 1 181 ? 14.141 47.75 24.797 1 83.19 181 SER A N 1
ATOM 1361 C CA . SER A 1 181 ? 12.984 47.812 25.688 1 83.19 181 SER A CA 1
ATOM 1362 C C . SER A 1 181 ? 11.812 47.031 25.109 1 83.19 181 SER A C 1
ATOM 1364 O O . SER A 1 181 ? 11.68 46.906 23.891 1 83.19 181 SER A O 1
ATOM 1366 N N . ASN A 1 182 ? 10.938 46.562 25.891 1 76.81 182 ASN A N 1
ATOM 1367 C CA . ASN A 1 182 ? 9.766 45.781 25.484 1 76.81 182 ASN A CA 1
ATOM 1368 C C . ASN A 1 182 ? 8.852 46.625 24.578 1 76.81 182 ASN A C 1
ATOM 1370 O O . ASN A 1 182 ? 8.289 46.094 23.609 1 76.81 182 ASN A O 1
ATOM 1374 N N . VAL A 1 183 ? 8.789 47.844 24.938 1 74.38 183 VAL A N 1
ATOM 1375 C CA . VAL A 1 183 ? 7.918 48.75 24.172 1 74.38 183 VAL A CA 1
ATOM 1376 C C . VAL A 1 183 ? 8.461 48.906 22.75 1 74.38 183 VAL A C 1
ATOM 1378 O O . VAL A 1 183 ? 7.707 48.844 21.781 1 74.38 183 VAL A O 1
ATOM 1381 N N . SER A 1 184 ? 9.727 49.125 22.656 1 78.12 184 SER A N 1
ATOM 1382 C CA . SER A 1 184 ? 10.352 49.281 21.344 1 78.12 184 SER A CA 1
ATOM 1383 C C . SER A 1 184 ? 10.281 48 20.531 1 78.12 184 SER A C 1
ATOM 1385 O O . SER A 1 184 ? 10.047 48.031 19.328 1 78.12 184 SER A O 1
ATOM 1387 N N . SER A 1 185 ? 10.508 46.906 21.172 1 81.44 185 SER A N 1
ATOM 1388 C CA . SER A 1 185 ? 10.484 45.625 20.516 1 81.44 185 SER A CA 1
ATOM 1389 C C . SER A 1 185 ? 9.117 45.312 19.922 1 81.44 185 SER A C 1
ATOM 1391 O O . SER A 1 185 ? 9.008 44.906 18.766 1 81.44 185 SER A O 1
ATOM 1393 N N . ARG A 1 186 ? 8.102 45.469 20.625 1 76.81 186 ARG A N 1
ATOM 1394 C CA . ARG A 1 186 ? 6.742 45.125 20.219 1 76.81 186 ARG A CA 1
ATOM 1395 C C . ARG A 1 186 ? 6.258 46.062 19.094 1 76.81 186 ARG A C 1
ATOM 1397 O O . ARG A 1 186 ? 5.391 45.688 18.312 1 76.81 186 ARG A O 1
ATOM 1404 N N . ASN A 1 187 ? 6.832 47.312 19.078 1 77.38 187 ASN A N 1
ATOM 1405 C CA . ASN A 1 187 ? 6.434 48.25 18.047 1 77.38 187 ASN A CA 1
ATOM 1406 C C . ASN A 1 187 ? 7.023 47.906 16.688 1 77.38 187 ASN A C 1
ATOM 1408 O O . ASN A 1 187 ? 6.422 48.188 15.648 1 77.38 187 ASN A O 1
ATOM 1412 N N . VAL A 1 188 ? 8.164 47.281 16.734 1 82.69 188 VAL A N 1
ATOM 1413 C CA . VAL A 1 188 ? 8.859 47 15.484 1 82.69 188 VAL A CA 1
ATOM 1414 C C . VAL A 1 188 ? 8.688 45.562 15.086 1 82.69 188 VAL A C 1
ATOM 1416 O O . VAL A 1 188 ? 8.422 45.25 13.922 1 82.69 188 VAL A O 1
ATOM 1419 N N . VAL A 1 189 ? 8.891 44.688 16.078 1 85.62 189 VAL A N 1
ATOM 1420 C CA . VAL A 1 189 ? 8.641 43.281 15.859 1 85.62 189 VAL A CA 1
ATOM 1421 C C . VAL A 1 189 ? 7.199 42.938 16.25 1 85.62 189 VAL A C 1
ATOM 1423 O O . VAL A 1 189 ? 6.941 42.406 17.328 1 85.62 189 VAL A O 1
ATOM 1426 N N . THR A 1 190 ? 6.328 43.062 15.258 1 82.06 190 THR A N 1
ATOM 1427 C CA . THR A 1 190 ? 4.895 42.969 15.516 1 82.06 190 THR A CA 1
ATOM 1428 C C . THR A 1 190 ? 4.457 41.531 15.641 1 82.06 190 THR A C 1
ATOM 1430 O O . THR A 1 190 ? 5.117 40.625 15.109 1 82.06 190 THR A O 1
ATOM 1433 N N . PRO A 1 191 ? 3.414 41.312 16.312 1 80.56 191 PRO A N 1
ATOM 1434 C CA . PRO A 1 191 ? 2.852 39.938 16.375 1 80.56 191 PRO A CA 1
ATOM 1435 C C . PRO A 1 191 ? 2.557 39.344 15 1 80.56 191 PRO A C 1
ATOM 1437 O O . PRO A 1 191 ? 2.645 38.156 14.812 1 80.56 191 PRO A O 1
ATOM 1440 N N . ARG A 1 192 ? 2.318 40.156 14.031 1 85 192 ARG A N 1
ATOM 1441 C CA . ARG A 1 192 ? 2.053 39.688 12.68 1 85 192 ARG A CA 1
ATOM 1442 C C . ARG A 1 192 ? 3.285 39.031 12.078 1 85 192 ARG A C 1
ATOM 1444 O O . ARG A 1 192 ? 3.17 38 11.383 1 85 192 ARG A O 1
ATOM 1451 N N . LEU A 1 193 ? 4.41 39.656 12.367 1 86.56 193 LEU A N 1
ATOM 1452 C CA . LEU A 1 193 ? 5.656 39.125 11.836 1 86.56 193 LEU A CA 1
ATOM 1453 C C . LEU A 1 193 ? 5.957 37.75 12.469 1 86.56 193 LEU A C 1
ATOM 1455 O O . LEU A 1 193 ? 6.348 36.812 11.773 1 86.56 193 LEU A O 1
ATOM 1459 N N . ILE A 1 194 ? 5.73 37.688 13.711 1 82.44 194 ILE A N 1
ATOM 1460 C CA . ILE A 1 194 ? 5.996 36.438 14.422 1 82.44 194 ILE A CA 1
ATOM 1461 C C . ILE A 1 194 ? 4.988 35.375 14 1 82.44 194 ILE A C 1
ATOM 1463 O O . ILE A 1 194 ? 5.348 34.219 13.805 1 82.44 194 ILE A O 1
ATOM 1467 N N . ASN A 1 195 ? 3.793 35.75 13.844 1 83.69 195 ASN A N 1
ATOM 1468 C CA . ASN A 1 195 ? 2.76 34.812 13.398 1 83.69 195 ASN A CA 1
ATOM 1469 C C . ASN A 1 195 ? 3.037 34.312 11.992 1 83.69 195 ASN A C 1
ATOM 1471 O O . ASN A 1 195 ? 2.768 33.125 11.695 1 83.69 195 ASN A O 1
ATOM 1475 N N . SER A 1 196 ? 3.467 35.156 11.172 1 87.12 196 SER A N 1
ATOM 1476 C CA . SER A 1 196 ? 3.82 34.75 9.82 1 87.12 196 SER A CA 1
ATOM 1477 C C . SER A 1 196 ? 4.914 33.688 9.836 1 87.12 196 SER A C 1
ATOM 1479 O O . SER A 1 196 ? 4.859 32.719 9.07 1 87.12 196 SER A O 1
ATOM 1481 N N . LEU A 1 197 ? 5.879 33.906 10.711 1 88 197 LEU A N 1
ATOM 1482 C CA . LEU A 1 197 ? 6.949 32.906 10.859 1 88 197 LEU A CA 1
ATOM 1483 C C . LEU A 1 197 ? 6.406 31.594 11.398 1 88 197 LEU A C 1
ATOM 1485 O O . LEU A 1 197 ? 6.688 30.531 10.844 1 88 197 LEU A O 1
ATOM 1489 N N . LEU A 1 198 ? 5.598 31.672 12.391 1 83.88 198 LEU A N 1
ATOM 1490 C CA . LEU A 1 198 ? 5.051 30.469 13.016 1 83.88 198 LEU A CA 1
ATOM 1491 C C . LEU A 1 198 ? 4.152 29.719 12.047 1 83.88 198 LEU A C 1
ATOM 1493 O O . LEU A 1 198 ? 4.223 28.484 11.953 1 83.88 198 LEU A O 1
ATOM 1497 N N . ASN A 1 199 ? 3.381 30.422 11.273 1 85.06 199 ASN A N 1
ATOM 1498 C CA . ASN A 1 199 ? 2.508 29.828 10.273 1 85.06 199 ASN A CA 1
ATOM 1499 C C . ASN A 1 199 ? 3.307 29.062 9.211 1 85.06 199 ASN A C 1
ATOM 1501 O O . ASN A 1 199 ? 2.855 28.047 8.703 1 85.06 199 ASN A O 1
ATOM 1505 N N . THR A 1 200 ? 4.383 29.609 8.938 1 87.81 200 THR A N 1
ATOM 1506 C CA . THR A 1 200 ? 5.215 28.984 7.914 1 87.81 200 THR A CA 1
ATOM 1507 C C . THR A 1 200 ? 5.879 27.719 8.453 1 87.81 200 THR A C 1
ATOM 1509 O O . THR A 1 200 ? 5.945 26.703 7.766 1 87.81 200 THR A O 1
ATOM 1512 N N . ILE A 1 201 ? 6.332 27.812 9.648 1 83.06 201 ILE A N 1
ATOM 1513 C CA . ILE A 1 201 ? 7.062 26.688 10.234 1 83.06 201 ILE A CA 1
ATOM 1514 C C . ILE A 1 201 ? 6.109 25.516 10.445 1 83.06 201 ILE A C 1
ATOM 1516 O O . ILE A 1 201 ? 6.488 24.359 10.25 1 83.06 201 ILE A O 1
ATOM 1520 N N . VAL A 1 202 ? 4.926 25.75 10.805 1 83.88 202 VAL A N 1
ATOM 1521 C CA . VAL A 1 202 ? 3.963 24.688 11.102 1 83.88 202 VAL A CA 1
ATOM 1522 C C . VAL A 1 202 ? 3.582 23.969 9.812 1 83.88 202 VAL A C 1
ATOM 1524 O O . VAL A 1 202 ? 3.105 22.828 9.852 1 83.88 202 VAL A O 1
ATOM 1527 N N . LYS A 1 203 ? 3.875 24.531 8.656 1 88.56 203 LYS A N 1
ATOM 1528 C CA . LYS A 1 203 ? 3.557 23.938 7.367 1 88.56 203 LYS A CA 1
ATOM 1529 C C . LYS A 1 203 ? 4.637 22.953 6.938 1 88.56 203 LYS A C 1
ATOM 1531 O O . LYS A 1 203 ? 4.422 22.141 6.031 1 88.56 203 LYS A O 1
ATOM 1536 N N . ILE A 1 204 ? 5.762 23.016 7.57 1 87.44 204 ILE A N 1
ATOM 1537 C CA . ILE A 1 204 ? 6.918 22.266 7.09 1 87.44 204 ILE A CA 1
ATOM 1538 C C . ILE A 1 204 ? 6.652 20.766 7.227 1 87.44 204 ILE A C 1
ATOM 1540 O O . ILE A 1 204 ? 6.871 20 6.285 1 87.44 204 ILE A O 1
ATOM 1544 N N . PRO A 1 205 ? 6.125 20.297 8.367 1 84.81 205 PRO A N 1
ATOM 1545 C CA . PRO A 1 205 ? 5.848 18.859 8.477 1 84.81 205 PRO A CA 1
ATOM 1546 C C . PRO A 1 205 ? 4.863 18.359 7.414 1 84.81 205 PRO A C 1
ATOM 1548 O O . PRO A 1 205 ? 5.055 17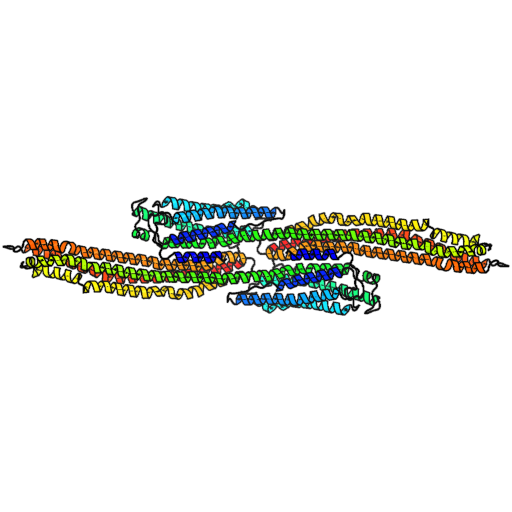.281 6.848 1 84.81 205 PRO A O 1
ATOM 1551 N N . ALA A 1 206 ? 3.85 19.141 7.109 1 88.69 206 ALA A N 1
ATOM 1552 C CA . ALA A 1 206 ? 2.881 18.781 6.082 1 88.69 206 ALA A CA 1
ATOM 1553 C C . ALA A 1 206 ? 3.531 18.75 4.699 1 88.69 206 ALA A C 1
ATOM 1555 O O . ALA A 1 206 ? 3.18 17.922 3.857 1 88.69 206 ALA A O 1
ATOM 1556 N N . ALA A 1 207 ? 4.48 19.641 4.504 1 91.12 207 ALA A N 1
ATOM 1557 C CA . ALA A 1 207 ? 5.148 19.734 3.207 1 91.12 207 ALA A CA 1
ATOM 1558 C C . ALA A 1 207 ? 6.07 18.531 2.979 1 91.12 207 ALA A C 1
ATOM 1560 O O . ALA A 1 207 ? 6.289 18.125 1.838 1 91.12 207 ALA A O 1
ATOM 1561 N N . ILE A 1 208 ? 6.582 17.969 4.043 1 92.62 208 ILE A N 1
ATOM 1562 C CA . ILE A 1 208 ? 7.566 16.906 3.939 1 92.62 208 ILE A CA 1
ATOM 1563 C C . ILE A 1 208 ? 6.855 15.555 3.895 1 92.62 208 ILE A C 1
ATOM 1565 O O . ILE A 1 208 ? 7.43 14.555 3.451 1 92.62 208 ILE A O 1
ATOM 1569 N N . SER A 1 209 ? 5.598 15.477 4.25 1 92.12 209 SER A N 1
ATOM 1570 C CA . SER A 1 209 ? 4.848 14.234 4.379 1 92.12 209 SER A CA 1
ATOM 1571 C C . SER A 1 209 ? 4.828 13.461 3.066 1 92.12 209 SER A C 1
ATOM 1573 O O . SER A 1 209 ? 5.117 12.258 3.043 1 92.12 209 SER A O 1
ATOM 1575 N N . PRO A 1 210 ? 4.539 14.117 1.89 1 93.69 210 PRO A N 1
ATOM 1576 C CA . PRO A 1 210 ? 4.551 13.367 0.632 1 93.69 210 PRO A CA 1
ATOM 1577 C C . PRO A 1 210 ? 5.934 12.828 0.282 1 93.69 210 PRO A C 1
ATOM 1579 O O . PRO A 1 210 ? 6.051 11.766 -0.337 1 93.69 210 PRO A O 1
ATOM 1582 N N . LEU A 1 211 ? 6.988 13.57 0.743 1 95.56 211 LEU A N 1
ATOM 1583 C CA . LEU A 1 211 ? 8.344 13.102 0.493 1 95.56 211 LEU A CA 1
ATOM 1584 C C . LEU A 1 211 ? 8.633 11.828 1.281 1 95.56 211 LEU A C 1
ATOM 1586 O O . LEU A 1 211 ? 9.211 10.883 0.746 1 95.56 211 LEU A O 1
ATOM 1590 N N . ILE A 1 212 ? 8.219 11.82 2.531 1 94.12 212 ILE A N 1
ATOM 1591 C CA . ILE A 1 212 ? 8.398 10.633 3.363 1 94.12 212 ILE A CA 1
ATOM 1592 C C . ILE A 1 212 ? 7.727 9.43 2.705 1 94.12 212 ILE A C 1
ATOM 1594 O O . ILE A 1 212 ? 8.32 8.359 2.592 1 94.12 212 ILE A O 1
ATOM 1598 N N . TYR A 1 213 ? 6.539 9.625 2.18 1 95 213 TYR A N 1
ATOM 1599 C CA . TYR A 1 213 ? 5.812 8.562 1.501 1 95 213 TYR A CA 1
ATOM 1600 C C . TYR A 1 213 ? 6.539 8.117 0.237 1 95 213 TYR A C 1
ATOM 1602 O O . TYR A 1 213 ? 6.637 6.922 -0.046 1 95 213 TYR A O 1
ATOM 1610 N N . SER A 1 214 ? 7.039 9.117 -0.491 1 95.25 214 SER A N 1
ATOM 1611 C CA . SER A 1 214 ? 7.648 8.844 -1.788 1 95.25 214 SER A CA 1
ATOM 1612 C C . SER A 1 214 ? 8.977 8.102 -1.631 1 95.25 214 SER A C 1
ATOM 1614 O O . SER A 1 214 ? 9.5 7.551 -2.6 1 95.25 214 SER A O 1
ATOM 1616 N N . ILE A 1 215 ? 9.516 8.047 -0.428 1 95.94 215 ILE A N 1
ATOM 1617 C CA . ILE A 1 215 ? 10.758 7.32 -0.174 1 95.94 215 ILE A CA 1
ATOM 1618 C C . ILE A 1 215 ? 10.445 6.004 0.533 1 95.94 215 ILE A C 1
ATOM 1620 O O . ILE A 1 215 ? 10.922 4.941 0.121 1 95.94 215 ILE A O 1
ATOM 1624 N N . HIS A 1 216 ? 9.57 6.027 1.532 1 95.25 216 HIS A N 1
ATOM 1625 C CA . HIS A 1 216 ? 9.32 4.863 2.375 1 95.25 216 HIS A CA 1
ATOM 1626 C C . HIS A 1 216 ? 8.516 3.805 1.634 1 95.25 216 HIS A C 1
ATOM 1628 O O . HIS A 1 216 ? 8.766 2.607 1.779 1 95.25 216 HIS A O 1
ATOM 1634 N N . ASP A 1 217 ? 7.535 4.227 0.833 1 95.25 217 ASP A N 1
ATOM 1635 C CA . ASP A 1 217 ? 6.684 3.277 0.125 1 95.25 217 ASP A CA 1
ATOM 1636 C C . ASP A 1 217 ? 7.488 2.471 -0.892 1 95.25 217 ASP A C 1
ATOM 1638 O O . ASP A 1 217 ? 7.406 1.241 -0.923 1 95.25 217 ASP A O 1
ATOM 1642 N N . PRO A 1 218 ? 8.258 3.143 -1.7 1 96.25 218 PRO A N 1
ATOM 1643 C CA . PRO A 1 218 ? 9.086 2.371 -2.633 1 96.25 218 PRO A CA 1
ATOM 1644 C C . PRO A 1 218 ? 10.078 1.459 -1.922 1 96.25 218 PRO A C 1
ATOM 1646 O O . PRO A 1 218 ? 10.383 0.369 -2.412 1 96.25 218 PRO A O 1
ATOM 1649 N N . LEU A 1 219 ? 10.68 1.939 -0.783 1 97.12 219 LEU A N 1
ATOM 1650 C CA . LEU A 1 219 ? 11.57 1.081 -0.015 1 97.12 219 LEU A CA 1
ATOM 1651 C C . LEU A 1 219 ? 10.844 -0.169 0.468 1 97.12 219 LEU A C 1
ATOM 1653 O O . LEU A 1 219 ? 11.406 -1.268 0.44 1 97.12 219 LEU A O 1
ATOM 1657 N N . ALA A 1 220 ? 9.625 -0.003 0.909 1 95.25 220 ALA A N 1
ATOM 1658 C CA . ALA A 1 220 ? 8.82 -1.154 1.303 1 95.25 220 ALA A CA 1
ATOM 1659 C C . ALA A 1 220 ? 8.57 -2.082 0.116 1 95.25 220 ALA A C 1
ATOM 1661 O O . ALA A 1 220 ? 8.531 -3.305 0.273 1 95.25 220 ALA A O 1
ATOM 1662 N N . GLN A 1 221 ? 8.375 -1.495 -1.063 1 96.56 221 GLN A N 1
ATOM 1663 C CA . GLN A 1 221 ? 8.188 -2.289 -2.273 1 96.56 221 GLN A CA 1
ATOM 1664 C C . GLN A 1 221 ? 9.453 -3.078 -2.611 1 96.56 221 GLN A C 1
ATOM 1666 O O . GLN A 1 221 ? 9.375 -4.211 -3.088 1 96.56 221 GLN A O 1
ATOM 1671 N N . LEU A 1 222 ? 10.609 -2.445 -2.359 1 97.62 222 LEU A N 1
ATOM 1672 C CA . LEU A 1 222 ? 11.867 -3.154 -2.57 1 97.62 222 LEU A CA 1
ATOM 1673 C C . LEU A 1 222 ? 11.969 -4.367 -1.653 1 97.62 222 LEU A C 1
ATOM 1675 O O . LEU A 1 222 ? 12.398 -5.441 -2.082 1 97.62 222 LEU A O 1
ATOM 1679 N N . ASP A 1 223 ? 11.617 -4.188 -0.41 1 97.25 223 ASP A N 1
ATOM 1680 C CA . ASP A 1 223 ? 11.633 -5.277 0.561 1 97.25 223 ASP A CA 1
ATOM 1681 C C . ASP A 1 223 ? 10.711 -6.414 0.133 1 97.25 223 ASP A C 1
ATOM 1683 O O . ASP A 1 223 ? 11.078 -7.586 0.208 1 97.25 223 ASP A O 1
ATOM 1687 N N . ARG A 1 224 ? 9.586 -6.043 -0.336 1 96.38 224 ARG A N 1
ATOM 1688 C CA . ARG A 1 224 ? 8.625 -7.02 -0.833 1 96.38 224 ARG A CA 1
ATOM 1689 C C . ARG A 1 224 ? 9.172 -7.746 -2.059 1 96.38 224 ARG A C 1
ATOM 1691 O O . ARG A 1 224 ? 9 -8.961 -2.193 1 96.38 224 ARG A O 1
ATOM 1698 N N . ALA A 1 225 ? 9.688 -7 -2.975 1 97.5 225 ALA A N 1
ATOM 1699 C CA . ALA A 1 225 ? 10.273 -7.582 -4.18 1 97.5 225 ALA A CA 1
ATOM 1700 C C . ALA A 1 225 ? 11.375 -8.57 -3.832 1 97.5 225 ALA A C 1
ATOM 1702 O O . ALA A 1 225 ? 11.453 -9.656 -4.418 1 97.5 225 ALA A O 1
ATOM 1703 N N . ASP A 1 226 ? 12.188 -8.219 -2.859 1 97.38 226 ASP A N 1
ATOM 1704 C CA . ASP A 1 226 ? 13.297 -9.07 -2.426 1 97.38 226 ASP A CA 1
ATOM 1705 C C . ASP A 1 226 ? 12.781 -10.375 -1.833 1 97.38 226 ASP A C 1
ATOM 1707 O O . ASP A 1 226 ? 13.273 -11.453 -2.166 1 97.38 226 ASP A O 1
ATOM 1711 N N . SER A 1 227 ? 11.812 -10.242 -1.023 1 95.38 227 SER A N 1
ATOM 1712 C CA . SER A 1 227 ? 11.195 -11.422 -0.418 1 95.38 227 SER A CA 1
ATOM 1713 C C . SER A 1 227 ? 10.562 -12.312 -1.476 1 95.38 227 SER A C 1
ATOM 1715 O O . SER A 1 227 ? 10.664 -13.539 -1.402 1 95.38 227 SER A O 1
ATOM 1717 N N . TYR A 1 228 ? 9.945 -11.695 -2.428 1 96.94 228 TYR A N 1
ATOM 1718 C CA . TYR A 1 228 ? 9.312 -12.445 -3.506 1 96.94 228 TYR A CA 1
ATOM 1719 C C . TYR A 1 228 ? 10.344 -13.211 -4.324 1 96.94 228 TYR A C 1
ATOM 1721 O O . TYR A 1 228 ? 10.141 -14.375 -4.664 1 96.94 228 TYR A O 1
ATOM 1729 N N . ILE A 1 229 ? 11.391 -12.539 -4.676 1 96.12 229 ILE A N 1
ATOM 1730 C CA . ILE A 1 229 ? 12.43 -13.172 -5.473 1 96.12 229 ILE A CA 1
ATOM 1731 C C . ILE A 1 229 ? 12.938 -14.43 -4.758 1 96.12 229 ILE A C 1
ATOM 1733 O O . ILE A 1 229 ? 13.047 -15.492 -5.367 1 96.12 229 ILE A O 1
ATOM 1737 N N . THR A 1 230 ? 13.156 -14.32 -3.488 1 93.5 230 THR A N 1
ATOM 1738 C CA . THR A 1 230 ? 13.68 -15.43 -2.705 1 93.5 230 THR A CA 1
ATOM 1739 C C . THR A 1 230 ? 12.672 -16.578 -2.645 1 93.5 230 THR A C 1
ATOM 1741 O O . THR A 1 230 ? 13.031 -17.734 -2.855 1 93.5 230 THR A O 1
ATOM 1744 N N . THR A 1 231 ? 11.438 -16.25 -2.496 1 93.19 231 THR A N 1
ATOM 1745 C CA . THR A 1 231 ? 10.398 -17.266 -2.381 1 93.19 231 THR A CA 1
ATOM 1746 C C . THR A 1 231 ? 10.117 -17.906 -3.736 1 93.19 231 THR A C 1
ATOM 1748 O O . THR A 1 231 ? 10.023 -19.141 -3.84 1 93.19 231 THR A O 1
ATOM 1751 N N . ALA A 1 232 ? 9.984 -17.094 -4.754 1 94.06 232 ALA A N 1
ATOM 1752 C CA . ALA A 1 232 ? 9.703 -17.594 -6.094 1 94.06 232 ALA A CA 1
ATOM 1753 C C . ALA A 1 232 ? 10.836 -18.484 -6.594 1 94.06 232 ALA A C 1
ATOM 1755 O O . ALA A 1 232 ? 10.586 -19.516 -7.227 1 94.06 232 ALA A O 1
ATOM 1756 N N . LYS A 1 233 ? 12.055 -18.094 -6.305 1 92.19 233 LYS A N 1
ATOM 1757 C CA . LYS A 1 233 ? 13.203 -18.906 -6.68 1 92.19 233 LYS A CA 1
ATOM 1758 C C . LYS A 1 233 ? 13.125 -20.281 -6.031 1 92.19 233 LYS A C 1
ATOM 1760 O O . LYS A 1 233 ? 13.352 -21.297 -6.691 1 92.19 233 LYS A O 1
ATOM 1765 N N . GLY A 1 234 ? 12.844 -20.281 -4.766 1 90.69 234 GLY A N 1
ATOM 1766 C CA . GLY A 1 234 ? 12.703 -21.547 -4.07 1 90.69 234 GLY A CA 1
ATOM 1767 C C . GLY A 1 234 ? 11.617 -22.438 -4.656 1 90.69 234 GLY A C 1
ATOM 1768 O O . GLY A 1 234 ? 11.812 -23.641 -4.832 1 90.69 234 GLY A O 1
ATOM 1769 N N . ASP A 1 235 ? 10.523 -21.891 -5.047 1 89.69 235 ASP A N 1
ATOM 1770 C CA . ASP A 1 235 ? 9.398 -22.625 -5.609 1 89.69 235 ASP A CA 1
ATOM 1771 C C . ASP A 1 235 ? 9.734 -23.172 -6.996 1 89.69 235 ASP A C 1
ATOM 1773 O O . ASP A 1 235 ? 9.375 -24.297 -7.336 1 89.69 235 ASP A O 1
ATOM 1777 N N . ILE A 1 236 ? 10.367 -22.344 -7.75 1 92.25 236 ILE A N 1
ATOM 1778 C CA . ILE A 1 236 ? 10.75 -22.734 -9.102 1 92.25 236 ILE A CA 1
ATOM 1779 C C . ILE A 1 236 ? 11.758 -23.875 -9.047 1 92.25 236 ILE A C 1
ATOM 1781 O O . ILE A 1 236 ? 11.664 -24.844 -9.812 1 92.25 236 ILE A O 1
ATOM 1785 N N . GLU A 1 237 ? 12.719 -23.797 -8.07 1 90.31 237 GLU A N 1
ATOM 1786 C CA . GLU A 1 237 ? 13.688 -24.875 -7.887 1 90.31 237 GLU A CA 1
ATOM 1787 C C . GLU A 1 237 ? 13.008 -26.156 -7.445 1 90.31 237 GLU A C 1
ATOM 1789 O O . GLU A 1 237 ? 13.375 -27.25 -7.891 1 90.31 237 GLU A O 1
ATOM 1794 N N . ALA A 1 238 ? 12.047 -26.016 -6.68 1 89.06 238 ALA A N 1
ATOM 1795 C CA . ALA A 1 238 ? 11.289 -27.188 -6.246 1 89.06 238 ALA A CA 1
ATOM 1796 C C . ALA A 1 238 ? 10.57 -27.844 -7.422 1 89.06 238 ALA A C 1
ATOM 1798 O O . ALA A 1 238 ? 10.523 -29.062 -7.52 1 89.06 238 ALA A O 1
ATOM 1799 N N . ALA A 1 239 ? 9.977 -27.047 -8.289 1 89.38 239 ALA A N 1
ATOM 1800 C CA . ALA A 1 239 ? 9.305 -27.562 -9.477 1 89.38 239 ALA A CA 1
ATOM 1801 C C . ALA A 1 239 ? 10.289 -28.281 -10.391 1 89.38 239 ALA A C 1
ATOM 1803 O O . ALA A 1 239 ? 9.969 -29.328 -10.953 1 89.38 239 ALA A O 1
ATOM 1804 N N . LEU A 1 240 ? 11.477 -27.734 -10.477 1 90.94 240 LEU A N 1
ATOM 1805 C CA . LEU A 1 240 ? 12.523 -28.344 -11.289 1 90.94 240 LEU A CA 1
ATOM 1806 C C . LEU A 1 240 ? 12.938 -29.688 -10.711 1 90.94 240 LEU A C 1
ATOM 1808 O O . LEU A 1 240 ? 13.125 -30.656 -11.461 1 90.94 240 LEU A O 1
ATOM 1812 N N . LEU A 1 241 ? 13.086 -29.75 -9.43 1 90.44 241 LEU A N 1
ATOM 1813 C CA . LEU A 1 241 ? 13.453 -31 -8.766 1 90.44 241 LEU A CA 1
ATOM 1814 C C . LEU A 1 241 ? 12.375 -32.062 -8.961 1 90.44 241 LEU A C 1
ATOM 1816 O O . LEU A 1 241 ? 12.68 -33.219 -9.133 1 90.44 241 LEU A O 1
ATOM 1820 N N . GLN A 1 242 ? 11.188 -31.641 -9.055 1 86.88 242 GLN A N 1
ATOM 1821 C CA . GLN A 1 242 ? 10.086 -32.594 -9.25 1 86.88 242 GLN A CA 1
ATOM 1822 C C . GLN A 1 242 ? 10.078 -33.125 -10.68 1 86.88 242 GLN A C 1
ATOM 1824 O O . GLN A 1 242 ? 9.789 -34.312 -10.898 1 86.88 242 GLN A O 1
ATOM 1829 N N . ALA A 1 243 ? 10.289 -32.25 -11.562 1 88.25 243 ALA A N 1
ATOM 1830 C CA . ALA A 1 243 ? 10.383 -32.688 -12.945 1 88.25 243 ALA A CA 1
ATOM 1831 C C . ALA A 1 243 ? 11.477 -33.75 -13.102 1 88.25 243 ALA A C 1
ATOM 1833 O O . ALA A 1 243 ? 11.281 -34.75 -13.781 1 88.25 243 ALA A O 1
ATOM 1834 N N . HIS A 1 244 ? 12.594 -33.531 -12.383 1 89.06 244 HIS A N 1
ATOM 1835 C CA . HIS A 1 244 ? 13.695 -34.5 -12.43 1 89.06 244 HIS A CA 1
ATOM 1836 C C . HIS A 1 244 ? 13.305 -35.812 -11.766 1 89.06 244 HIS A C 1
ATOM 1838 O O . HIS A 1 244 ? 13.664 -36.875 -12.258 1 89.06 244 HIS A O 1
ATOM 1844 N N . GLN A 1 245 ? 12.602 -35.719 -10.758 1 88.19 245 GLN A N 1
ATOM 1845 C CA . GLN A 1 245 ? 12.172 -36.938 -10.039 1 88.19 245 GLN A CA 1
ATOM 1846 C C . GLN A 1 245 ? 11.25 -37.781 -10.906 1 88.19 245 GLN A C 1
ATOM 1848 O O . GLN A 1 245 ? 11.266 -39 -10.82 1 88.19 245 GLN A O 1
ATOM 1853 N N . GLU A 1 246 ? 10.414 -37.156 -11.727 1 86.69 246 GLU A N 1
ATOM 1854 C CA . GLU A 1 246 ? 9.547 -37.875 -12.633 1 86.69 246 GLU A CA 1
ATOM 1855 C C . GLU A 1 246 ? 10.359 -38.688 -13.641 1 86.69 246 GLU A C 1
ATOM 1857 O O . GLU A 1 246 ? 9.992 -39.844 -13.977 1 86.69 246 GLU A O 1
ATOM 1862 N N . VAL A 1 247 ? 11.406 -38.125 -14.062 1 90.12 247 VAL A N 1
ATOM 1863 C CA . VAL A 1 247 ? 12.289 -38.812 -15 1 90.12 247 VAL A CA 1
ATOM 1864 C C . VAL A 1 247 ? 12.945 -40 -14.312 1 90.12 247 VAL A C 1
ATOM 1866 O O . VAL A 1 247 ? 13.023 -41.094 -14.891 1 90.12 247 VAL A O 1
ATOM 1869 N N . VAL A 1 248 ? 13.391 -39.812 -13.055 1 91.12 248 VAL A N 1
ATOM 1870 C CA . VAL A 1 248 ? 14.023 -40.875 -12.297 1 91.12 248 VAL A CA 1
ATOM 1871 C C . VAL A 1 248 ? 13.031 -42 -12.062 1 91.12 248 VAL A C 1
ATOM 1873 O O . VAL A 1 248 ? 13.367 -43.188 -12.234 1 91.12 248 VAL A O 1
ATOM 1876 N N . ASN A 1 249 ? 11.844 -41.656 -11.75 1 90 249 ASN A N 1
ATOM 1877 C CA . ASN A 1 249 ? 10.805 -42.656 -11.547 1 90 249 ASN A CA 1
ATOM 1878 C C . ASN A 1 249 ? 10.5 -43.438 -12.82 1 90 249 ASN A C 1
ATOM 1880 O O . ASN A 1 249 ? 10.305 -44.656 -12.789 1 90 249 ASN A O 1
ATOM 1884 N N . PHE A 1 250 ? 10.406 -42.75 -13.922 1 93.19 250 PHE A N 1
ATOM 1885 C CA . PHE A 1 250 ? 10.172 -43.344 -15.227 1 93.19 250 PHE A CA 1
ATOM 1886 C C . PHE A 1 250 ? 11.242 -44.406 -15.531 1 93.19 250 PHE A C 1
ATOM 1888 O O . PHE A 1 250 ? 10.93 -45.5 -15.945 1 93.19 250 PHE A O 1
ATOM 1895 N N . ASN A 1 251 ? 12.461 -44.062 -15.258 1 93.62 251 ASN A N 1
ATOM 1896 C CA . ASN A 1 251 ? 13.57 -44.969 -15.492 1 93.62 251 ASN A CA 1
ATOM 1897 C C . ASN A 1 251 ? 13.469 -46.219 -14.625 1 93.62 251 ASN A C 1
ATOM 1899 O O . ASN A 1 251 ? 13.727 -47.344 -15.094 1 93.62 251 ASN A O 1
ATOM 1903 N N . GLY A 1 252 ? 13.133 -45.969 -13.383 1 93.12 252 GLY A N 1
ATOM 1904 C CA . GLY A 1 252 ? 12.938 -47.125 -12.5 1 93.12 252 GLY A CA 1
ATOM 1905 C C . GLY A 1 252 ? 11.836 -48.031 -12.953 1 93.12 252 GLY A C 1
ATOM 1906 O O . GLY A 1 252 ? 12.008 -49.25 -12.977 1 93.12 252 GLY A O 1
ATOM 1907 N N . ASN A 1 253 ? 10.766 -47.531 -13.367 1 92.06 253 ASN A N 1
ATOM 1908 C CA . ASN A 1 253 ? 9.625 -48.312 -13.844 1 92.06 253 ASN A CA 1
ATOM 1909 C C . ASN A 1 253 ? 9.953 -49.031 -15.141 1 92.06 253 ASN A C 1
ATOM 1911 O O . ASN A 1 253 ? 9.531 -50.188 -15.328 1 92.06 253 ASN A O 1
ATOM 1915 N N . ALA A 1 254 ? 10.648 -48.344 -16.047 1 94.44 254 ALA A N 1
ATOM 1916 C CA . ALA A 1 254 ? 11.055 -48.969 -17.312 1 94.44 254 ALA A CA 1
ATOM 1917 C C . ALA A 1 254 ? 11.953 -50.188 -17.062 1 94.44 254 ALA A C 1
ATOM 1919 O O . ALA A 1 254 ? 11.828 -51.188 -17.734 1 94.44 254 ALA A O 1
ATOM 1920 N N . ARG A 1 255 ? 12.789 -50.125 -16.047 1 95.38 255 ARG A N 1
ATOM 1921 C CA . ARG A 1 255 ? 13.664 -51.25 -15.703 1 95.38 255 ARG A CA 1
ATOM 1922 C C . ARG A 1 255 ? 12.859 -52.406 -15.109 1 95.38 255 ARG A C 1
ATOM 1924 O O . ARG A 1 255 ? 13.141 -53.562 -15.391 1 95.38 255 ARG A O 1
ATOM 1931 N N . GLN A 1 256 ? 11.969 -52.062 -14.32 1 94 256 GLN A N 1
ATOM 1932 C CA . GLN A 1 256 ? 11.102 -53.094 -13.758 1 94 256 GLN A CA 1
ATOM 1933 C C . GLN A 1 256 ? 10.305 -53.781 -14.859 1 94 256 GLN A C 1
ATOM 1935 O O . GLN A 1 256 ? 10.18 -55.031 -14.844 1 94 256 GLN A O 1
ATOM 1940 N N . LEU A 1 257 ? 9.789 -53 -15.766 1 94.38 257 LEU A N 1
ATOM 1941 C CA . LEU A 1 257 ? 9.031 -53.531 -16.891 1 94.38 257 LEU A CA 1
ATOM 1942 C C . LEU A 1 257 ? 9.906 -54.469 -17.734 1 94.38 257 LEU A C 1
ATOM 1944 O O . LEU A 1 257 ? 9.438 -55.5 -18.219 1 94.38 257 LEU A O 1
ATOM 1948 N N . LYS A 1 258 ? 11.141 -54.062 -17.906 1 96.19 258 LYS A N 1
ATOM 1949 C CA . LYS A 1 258 ? 12.109 -54.906 -18.594 1 96.19 258 LYS A CA 1
ATOM 1950 C C . LYS A 1 258 ? 12.211 -56.281 -17.938 1 96.19 258 LYS A C 1
ATOM 1952 O O . LYS A 1 258 ? 12.148 -57.281 -18.609 1 96.19 258 LYS A O 1
ATOM 1957 N N . GLN A 1 259 ? 12.32 -56.344 -16.625 1 95.69 259 GLN A N 1
ATOM 1958 C CA . GLN A 1 259 ? 12.445 -57.594 -15.891 1 95.69 259 GLN A CA 1
ATOM 1959 C C . GLN A 1 259 ? 11.172 -58.438 -16 1 95.69 259 GLN A C 1
ATOM 1961 O O . GLN A 1 259 ? 11.242 -59.656 -16.203 1 95.69 259 GLN A O 1
ATOM 1966 N N . GLU A 1 260 ? 10.117 -57.781 -15.898 1 93.38 260 GLU A N 1
ATOM 1967 C CA . GLU A 1 260 ? 8.844 -58.469 -16 1 93.38 260 GLU A CA 1
ATOM 1968 C C . GLU A 1 260 ? 8.656 -59.094 -17.391 1 93.38 260 GLU A C 1
ATOM 1970 O O . GLU A 1 260 ? 8.188 -60.219 -17.516 1 93.38 260 GLU A O 1
ATOM 1975 N N . THR A 1 261 ? 9.008 -58.375 -18.391 1 95.94 261 THR A N 1
ATOM 1976 C CA . THR A 1 261 ? 8.898 -58.844 -19.75 1 95.94 261 THR A CA 1
ATOM 1977 C C . THR A 1 261 ? 9.805 -60.062 -19.984 1 95.94 261 THR A C 1
ATOM 1979 O O . THR A 1 261 ? 9.398 -61.062 -20.578 1 95.94 261 THR A O 1
ATOM 1982 N N . ASN A 1 262 ? 11.008 -59.969 -19.516 1 96.75 262 ASN A N 1
ATOM 1983 C CA . ASN A 1 262 ? 11.961 -61.094 -19.641 1 96.75 262 ASN A CA 1
ATOM 1984 C C . ASN A 1 262 ? 11.484 -62.312 -18.906 1 96.75 262 ASN A C 1
ATOM 1986 O O . ASN A 1 262 ? 11.68 -63.438 -19.375 1 96.75 262 ASN A O 1
ATOM 1990 N N . THR A 1 263 ? 10.891 -62.125 -17.797 1 95.56 263 THR A N 1
ATOM 1991 C CA . THR A 1 263 ? 10.359 -63.25 -17.031 1 95.56 263 THR A CA 1
ATOM 1992 C C . THR A 1 263 ? 9.258 -63.969 -17.812 1 95.56 263 THR A C 1
ATOM 1994 O O . THR A 1 263 ? 9.203 -65.188 -17.828 1 95.56 263 THR A O 1
ATOM 1997 N N . VAL A 1 264 ? 8.445 -63.188 -18.469 1 95.56 264 VAL A N 1
ATOM 1998 C CA . VAL A 1 264 ? 7.367 -63.75 -19.266 1 95.56 264 VAL A CA 1
ATOM 1999 C C . VAL A 1 264 ? 7.949 -64.5 -20.453 1 95.56 264 VAL A C 1
ATOM 2001 O O . VAL A 1 264 ? 7.504 -65.625 -20.75 1 95.56 264 VAL A O 1
ATOM 2004 N N . ILE A 1 265 ? 8.914 -64 -21.125 1 95.88 265 ILE A N 1
ATOM 2005 C CA . ILE A 1 265 ? 9.555 -64.688 -22.266 1 95.88 265 ILE A CA 1
ATOM 2006 C C . ILE A 1 265 ? 10.211 -65.938 -21.797 1 95.88 265 ILE A C 1
ATOM 2008 O O . ILE A 1 265 ? 10.055 -67 -22.438 1 95.88 265 ILE A O 1
ATOM 2012 N N . ALA A 1 266 ? 10.836 -66 -20.641 1 95 266 ALA A N 1
ATOM 2013 C CA . ALA A 1 266 ? 11.555 -67.125 -20.109 1 95 266 ALA A CA 1
ATOM 2014 C C . ALA A 1 266 ? 10.594 -68.25 -19.656 1 95 266 ALA A C 1
ATOM 2016 O O . ALA A 1 266 ? 10.969 -69.375 -19.578 1 95 266 ALA A O 1
ATOM 2017 N N . SER A 1 267 ? 9.398 -67.875 -19.438 1 93.88 267 SER A N 1
ATOM 2018 C CA . SER A 1 267 ? 8.422 -68.875 -18.984 1 93.88 267 SER A CA 1
ATOM 2019 C C . SER A 1 267 ? 8.117 -69.875 -20.062 1 93.88 267 SER A C 1
ATOM 2021 O O . SER A 1 267 ? 7.609 -70.938 -19.766 1 93.88 267 SER A O 1
ATOM 2023 N N . LEU A 1 268 ? 8.422 -69.562 -21.281 1 95 268 LEU A N 1
ATOM 2024 C CA . LEU A 1 268 ? 8.234 -70.5 -22.391 1 95 268 LEU A CA 1
ATOM 2025 C C . LEU A 1 268 ? 9.023 -71.75 -22.188 1 95 268 LEU A C 1
ATOM 2027 O O . LEU A 1 268 ? 8.508 -72.875 -22.422 1 95 268 LEU A O 1
ATOM 2031 N N . ALA A 1 269 ? 10.289 -71.625 -21.734 1 93.06 269 ALA A N 1
ATOM 2032 C CA . ALA A 1 269 ? 11.156 -72.812 -21.516 1 93.06 269 ALA A CA 1
ATOM 2033 C C . ALA A 1 269 ? 10.555 -73.75 -20.469 1 93.06 269 ALA A C 1
ATOM 2035 O O . ALA A 1 269 ? 10.539 -75 -20.672 1 93.06 269 ALA A O 1
ATOM 2036 N N . ALA A 1 270 ? 10.094 -73.188 -19.438 1 91.75 270 ALA A N 1
ATOM 2037 C CA . ALA A 1 270 ? 9.523 -74 -18.375 1 91.75 270 ALA A CA 1
ATOM 2038 C C . ALA A 1 270 ? 8.266 -74.75 -18.844 1 91.75 270 ALA A C 1
ATOM 2040 O O . ALA A 1 270 ? 8.055 -75.938 -18.531 1 91.75 270 ALA A O 1
ATOM 2041 N N . ALA A 1 271 ? 7.488 -74.125 -19.578 1 91.62 271 ALA A N 1
ATOM 2042 C CA . ALA A 1 271 ? 6.25 -74.688 -20.078 1 91.62 271 ALA A CA 1
ATOM 2043 C C . ALA A 1 271 ? 6.535 -75.812 -21.078 1 91.62 271 ALA A C 1
ATOM 2045 O O . ALA A 1 271 ? 5.859 -76.875 -21.062 1 91.62 271 ALA A O 1
ATOM 2046 N N . TYR A 1 272 ? 7.453 -75.625 -21.922 1 94.88 272 TYR A N 1
ATOM 2047 C CA . TYR A 1 272 ? 7.801 -76.625 -22.906 1 94.88 272 TYR A CA 1
ATOM 2048 C C . TYR A 1 272 ? 8.477 -77.875 -22.25 1 94.88 272 TYR A C 1
ATOM 2050 O O . TYR A 1 272 ? 8.25 -79 -22.656 1 94.88 272 TYR A O 1
ATOM 2058 N N . ASP A 1 273 ? 9.32 -77.625 -21.219 1 91.56 273 ASP A N 1
ATOM 2059 C CA . ASP A 1 273 ? 10.023 -78.688 -20.516 1 91.56 273 ASP A CA 1
ATOM 2060 C C . ASP A 1 273 ? 9.031 -79.625 -19.844 1 91.56 273 ASP A C 1
ATOM 2062 O O . ASP A 1 273 ? 9.289 -80.875 -19.766 1 91.56 273 ASP A O 1
ATOM 2066 N N . GLU A 1 274 ? 7.98 -79.188 -19.453 1 89.31 274 GLU A N 1
ATOM 2067 C CA . GLU A 1 274 ? 6.949 -80.062 -18.875 1 89.31 274 GLU A CA 1
ATOM 2068 C C . GLU A 1 274 ? 6.418 -81.062 -19.891 1 89.31 274 GLU A C 1
ATOM 2070 O O . GLU A 1 274 ? 6.18 -82.25 -19.562 1 89.31 274 GLU A O 1
ATOM 2075 N N . GLN A 1 275 ? 6.242 -80.562 -21.078 1 90.44 275 GLN A N 1
ATOM 2076 C CA . GLN A 1 275 ? 5.797 -81.438 -22.141 1 90.44 275 GLN A CA 1
ATOM 2077 C C . GLN A 1 275 ? 6.902 -82.438 -22.547 1 90.44 275 GLN A C 1
ATOM 2079 O O . GLN A 1 275 ? 6.652 -83.625 -22.766 1 90.44 275 GLN A O 1
ATOM 2084 N N . LYS A 1 276 ? 8.062 -82 -22.562 1 91.75 276 LYS A N 1
ATOM 2085 C CA . LYS A 1 276 ? 9.203 -82.75 -23.062 1 91.75 276 LYS A CA 1
ATOM 2086 C C . LYS A 1 276 ? 9.492 -83.938 -22.156 1 91.75 276 LYS A C 1
ATOM 2088 O O . LYS A 1 276 ? 9.82 -85.062 -22.641 1 91.75 276 LYS A O 1
ATOM 2093 N N . VAL A 1 277 ? 9.352 -83.75 -20.891 1 91.19 277 VAL A N 1
ATOM 2094 C CA . VAL A 1 277 ? 9.609 -84.812 -19.938 1 91.19 277 VAL A CA 1
ATOM 2095 C C . VAL A 1 277 ? 8.648 -86 -20.172 1 91.19 277 VAL A C 1
ATOM 2097 O O . VAL A 1 277 ? 9.039 -87.125 -20.109 1 91.19 277 VAL A O 1
ATOM 2100 N N . GLN A 1 278 ? 7.496 -85.688 -20.641 1 90.81 278 GLN A N 1
ATOM 2101 C CA . GLN A 1 278 ? 6.488 -86.688 -20.891 1 90.81 278 GLN A CA 1
ATOM 2102 C C . GLN A 1 278 ? 6.723 -87.375 -22.234 1 90.81 278 GLN A C 1
ATOM 2104 O O . GLN A 1 278 ? 6.48 -88.562 -22.391 1 90.81 278 GLN A O 1
ATOM 2109 N N . ILE A 1 279 ? 7.195 -86.625 -23.062 1 92 279 ILE A N 1
ATOM 2110 C CA . ILE A 1 279 ? 7.383 -87.125 -24.422 1 92 279 ILE A CA 1
ATOM 2111 C C . ILE A 1 279 ? 8.516 -88.125 -24.453 1 92 279 ILE A C 1
ATOM 2113 O O . ILE A 1 279 ? 8.477 -89.062 -25.234 1 92 279 ILE A O 1
ATOM 2117 N N . VAL A 1 280 ? 9.492 -88 -23.547 1 89.44 280 VAL A N 1
ATOM 2118 C CA . VAL A 1 280 ? 10.656 -88.875 -23.516 1 89.44 280 VAL A CA 1
ATOM 2119 C C . VAL A 1 280 ? 10.211 -90.312 -23.297 1 89.44 280 VAL A C 1
ATOM 2121 O O . VAL A 1 280 ? 10.781 -91.25 -23.875 1 89.44 280 VAL A O 1
ATOM 2124 N N . ASP A 1 281 ? 9.141 -90.562 -22.703 1 88.38 281 ASP A N 1
ATOM 2125 C CA . ASP A 1 281 ? 8.672 -91.938 -22.359 1 88.38 281 ASP A CA 1
ATOM 2126 C C . ASP A 1 281 ? 7.996 -92.562 -23.547 1 88.38 281 ASP A C 1
ATOM 2128 O O . ASP A 1 281 ? 7.996 -93.812 -23.656 1 88.38 281 ASP A O 1
ATOM 2132 N N . ILE A 1 282 ? 7.516 -91.812 -24.406 1 91.56 282 ILE A N 1
ATOM 2133 C CA . ILE A 1 282 ? 6.734 -92.438 -25.469 1 91.56 282 ILE A CA 1
ATOM 2134 C C . ILE A 1 282 ? 7.527 -92.375 -26.781 1 91.56 282 ILE A C 1
ATOM 2136 O O . ILE A 1 282 ? 7.125 -93 -27.781 1 91.56 282 ILE A O 1
ATOM 2140 N N . LEU A 1 283 ? 8.602 -91.812 -26.781 1 91.5 283 LEU A N 1
ATOM 2141 C CA . LEU A 1 283 ? 9.383 -91.562 -28 1 91.5 283 LEU A CA 1
ATOM 2142 C C . LEU A 1 283 ? 9.828 -92.812 -28.641 1 91.5 283 LEU A C 1
ATOM 2144 O O . LEU A 1 283 ? 9.758 -93 -29.875 1 91.5 283 LEU A O 1
ATOM 2148 N N . PRO A 1 284 ? 10.203 -93.875 -27.875 1 88 284 PRO A N 1
ATOM 2149 C CA . PRO A 1 284 ? 10.617 -95.125 -28.5 1 88 284 PRO A CA 1
ATOM 2150 C C . PRO A 1 284 ? 9.492 -95.812 -29.297 1 88 284 PRO A C 1
ATOM 2152 O O . PRO A 1 284 ? 9.742 -96.375 -30.344 1 88 284 PRO A O 1
ATOM 2155 N N . ASN A 1 285 ? 8.375 -95.625 -28.797 1 87.69 285 ASN A N 1
ATOM 2156 C CA . ASN A 1 285 ? 7.234 -96.188 -29.516 1 87.69 285 ASN A CA 1
ATOM 2157 C C . ASN A 1 285 ? 6.996 -95.5 -30.828 1 87.69 285 ASN A C 1
ATOM 2159 O O . ASN A 1 285 ? 6.684 -96.125 -31.844 1 87.69 285 ASN A O 1
ATOM 2163 N N . LEU A 1 286 ? 7.137 -94.25 -30.781 1 90.12 286 LEU A N 1
ATOM 2164 C CA . LEU A 1 286 ? 6.949 -93.5 -32 1 90.12 286 LEU A CA 1
ATOM 2165 C C . LEU A 1 286 ? 8.062 -93.75 -33 1 90.12 286 LEU A C 1
ATOM 2167 O O . LEU A 1 286 ? 7.816 -93.812 -34.219 1 90.12 286 LEU A O 1
ATOM 2171 N N . GLN A 1 287 ? 9.211 -94 -32.531 1 87.81 287 GLN A N 1
ATOM 2172 C CA . GLN A 1 287 ? 10.375 -94.25 -33.375 1 87.81 287 GLN A CA 1
ATOM 2173 C C . GLN A 1 287 ? 10.297 -95.562 -34.062 1 87.81 287 GLN A C 1
ATOM 2175 O O . GLN A 1 287 ? 10.992 -95.812 -35.031 1 87.81 287 GLN A O 1
ATOM 2180 N N . ALA A 1 288 ? 9.438 -96.375 -33.625 1 83.75 288 ALA A N 1
ATOM 2181 C CA . ALA A 1 288 ? 9.234 -97.688 -34.219 1 83.75 288 ALA A CA 1
ATOM 2182 C C . ALA A 1 288 ? 8.5 -97.562 -35.531 1 83.75 288 ALA A C 1
ATOM 2184 O O . ALA A 1 288 ? 8.531 -98.5 -36.344 1 83.75 288 ALA A O 1
ATOM 2185 N N . SER A 1 289 ? 7.938 -96.5 -35.688 1 85.81 289 SER A N 1
ATOM 2186 C CA . SER A 1 289 ? 7.254 -96.25 -36.938 1 85.81 289 SER A CA 1
ATOM 2187 C C . SER A 1 289 ? 8.25 -95.938 -38.062 1 85.81 289 SER A C 1
ATOM 2189 O O . SER A 1 289 ? 9.211 -95.188 -37.875 1 85.81 289 SER A O 1
ATOM 2191 N N . THR A 1 290 ? 8.062 -96.438 -39.281 1 82.75 290 THR A N 1
ATOM 2192 C CA . THR A 1 290 ? 8.961 -96.25 -40.406 1 82.75 290 THR A CA 1
ATOM 2193 C C . THR A 1 290 ? 8.898 -94.812 -40.938 1 82.75 290 THR A C 1
ATOM 2195 O O . THR A 1 290 ? 9.82 -94.375 -41.594 1 82.75 290 THR A O 1
ATOM 2198 N N . ASN A 1 291 ? 7.824 -94.125 -40.594 1 86.25 291 ASN A N 1
ATOM 2199 C CA . ASN A 1 291 ? 7.641 -92.75 -41.094 1 86.25 291 ASN A CA 1
ATOM 2200 C C . ASN A 1 291 ? 8.156 -91.75 -40.125 1 86.25 291 ASN A C 1
ATOM 2202 O O . ASN A 1 291 ? 8.188 -90.562 -40.438 1 86.25 291 ASN A O 1
ATOM 2206 N N . TYR A 1 292 ? 8.562 -92.188 -38.938 1 88.38 292 TYR A N 1
ATOM 2207 C CA . TYR A 1 292 ? 9.008 -91.25 -37.875 1 88.38 292 TYR A CA 1
ATOM 2208 C C . TYR A 1 292 ? 10.109 -90.312 -38.375 1 88.38 292 TYR A C 1
ATOM 2210 O O . TYR A 1 292 ? 10.023 -89.125 -38.219 1 88.38 292 TYR A O 1
ATOM 2218 N N . PRO A 1 293 ? 11.109 -90.812 -39.094 1 89.12 293 PRO A N 1
ATOM 2219 C CA . PRO A 1 293 ? 12.219 -89.938 -39.5 1 89.12 293 PRO A CA 1
ATOM 2220 C C . PRO A 1 293 ? 11.805 -88.938 -40.531 1 89.12 293 PRO A C 1
ATOM 2222 O O . PRO A 1 293 ? 12.43 -87.875 -40.656 1 89.12 293 PRO A O 1
ATOM 2225 N N . TYR A 1 294 ? 10.68 -89.188 -41.25 1 87.56 294 TYR A N 1
ATOM 2226 C CA . TYR A 1 294 ? 10.312 -88.312 -42.375 1 87.56 294 TYR A CA 1
ATOM 2227 C C . TYR A 1 294 ? 9.219 -87.312 -41.938 1 87.56 294 TYR A C 1
ATOM 2229 O O . TYR A 1 294 ? 9.125 -86.188 -42.5 1 87.56 294 TYR A O 1
ATOM 2237 N N . GLU A 1 295 ? 8.398 -87.688 -40.906 1 87 295 GLU A N 1
ATOM 2238 C CA . GLU A 1 295 ? 7.199 -86.938 -40.656 1 87 295 GLU A CA 1
ATOM 2239 C C . GLU A 1 295 ? 7.273 -86.188 -39.312 1 87 295 GLU A C 1
ATOM 2241 O O . GLU A 1 295 ? 6.664 -85.188 -39.094 1 87 295 GLU A O 1
ATOM 2246 N N . LEU A 1 296 ? 8.031 -86.688 -38.281 1 91.94 296 LEU A N 1
ATOM 2247 C CA . LEU A 1 296 ? 7.926 -86.188 -36.938 1 91.94 296 LEU A CA 1
ATOM 2248 C C . LEU A 1 296 ? 9.25 -85.562 -36.469 1 91.94 296 LEU A C 1
ATOM 2250 O O . LEU A 1 296 ? 9.273 -84.625 -35.656 1 91.94 296 LEU A O 1
ATOM 2254 N N . THR A 1 297 ? 10.359 -86.062 -36.969 1 92.75 297 THR A N 1
ATOM 2255 C CA . THR A 1 297 ? 11.68 -85.688 -36.469 1 92.75 297 THR A CA 1
ATOM 2256 C C . THR A 1 297 ? 11.914 -84.188 -36.688 1 92.75 297 THR A C 1
ATOM 2258 O O . THR A 1 297 ? 12.375 -83.5 -35.75 1 92.75 297 THR A O 1
ATOM 2261 N N . ASN A 1 298 ? 11.57 -83.625 -37.812 1 92.88 298 ASN A N 1
ATOM 2262 C CA . ASN A 1 298 ? 11.797 -82.25 -38.094 1 92.88 298 ASN A CA 1
ATOM 2263 C C . ASN A 1 298 ? 10.938 -81.312 -37.188 1 92.88 298 ASN A C 1
ATOM 2265 O O . ASN A 1 298 ? 11.406 -80.312 -36.719 1 92.88 298 ASN A O 1
ATOM 2269 N N . ALA A 1 299 ? 9.727 -81.625 -37.062 1 92.88 299 ALA A N 1
ATOM 2270 C CA . ALA A 1 299 ? 8.82 -80.875 -36.219 1 92.88 299 ALA A CA 1
ATOM 2271 C C . ALA A 1 299 ? 9.305 -80.812 -34.75 1 92.88 299 ALA A C 1
ATOM 2273 O O . ALA A 1 299 ? 9.336 -79.75 -34.125 1 92.88 299 ALA A O 1
ATOM 2274 N N . LEU A 1 300 ? 9.633 -81.938 -34.219 1 94.38 300 LEU A N 1
ATOM 2275 C CA . LEU A 1 300 ? 10.086 -82.062 -32.844 1 94.38 300 LEU A CA 1
ATOM 2276 C C . LEU A 1 300 ? 11.398 -81.312 -32.656 1 94.38 300 LEU A C 1
ATOM 2278 O O . LEU A 1 300 ? 11.602 -80.688 -31.609 1 94.38 300 LEU A O 1
ATOM 2282 N N . GLN A 1 301 ? 12.258 -81.375 -33.688 1 93.94 301 GLN A N 1
ATOM 2283 C CA . GLN A 1 301 ? 13.5 -80.625 -33.625 1 93.94 301 GLN A CA 1
ATOM 2284 C C . GLN A 1 301 ? 13.219 -79.125 -33.625 1 93.94 301 GLN A C 1
ATOM 2286 O O . GLN A 1 301 ? 13.883 -78.375 -32.906 1 93.94 301 GLN A O 1
ATOM 2291 N N . THR A 1 302 ? 12.242 -78.688 -34.344 1 94.94 302 THR A N 1
ATOM 2292 C CA . THR A 1 302 ? 11.883 -77.312 -34.406 1 94.94 302 THR A CA 1
ATOM 2293 C C . THR A 1 302 ? 11.336 -76.812 -33.062 1 94.94 302 THR A C 1
ATOM 2295 O O . THR A 1 302 ? 11.656 -75.688 -32.594 1 94.94 302 THR A O 1
ATOM 2298 N N . TYR A 1 303 ? 10.492 -77.562 -32.469 1 95.31 303 TYR A N 1
ATOM 2299 C CA . TYR A 1 303 ? 10 -77.188 -31.125 1 95.31 303 TYR A CA 1
ATOM 2300 C C . TYR A 1 303 ? 11.156 -77.062 -30.141 1 95.31 303 TYR A C 1
ATOM 2302 O O . TYR A 1 303 ? 11.227 -76.062 -29.422 1 95.31 303 TYR A O 1
ATOM 2310 N N . ASP A 1 304 ? 12.086 -78 -30.172 1 94.12 304 ASP A N 1
ATOM 2311 C CA . ASP A 1 304 ? 13.227 -78 -29.266 1 94.12 304 ASP A CA 1
ATOM 2312 C C . ASP A 1 304 ? 14.117 -76.75 -29.5 1 94.12 304 ASP A C 1
ATOM 2314 O O . ASP A 1 304 ? 14.609 -76.125 -28.547 1 94.12 304 ASP A O 1
ATOM 2318 N N . GLU A 1 305 ? 14.312 -76.438 -30.719 1 94.69 305 GLU A N 1
ATOM 2319 C CA . GLU A 1 305 ? 15.172 -75.312 -31.047 1 94.69 305 GLU A CA 1
ATOM 2320 C C . GLU A 1 305 ? 14.531 -74 -30.625 1 94.69 305 GLU A C 1
ATOM 2322 O O . GLU A 1 305 ? 15.211 -73.125 -30.109 1 94.69 305 GLU A O 1
ATOM 2327 N N . THR A 1 306 ? 13.242 -73.875 -30.828 1 95.25 306 THR A N 1
ATOM 2328 C CA . THR A 1 306 ? 12.516 -72.688 -30.516 1 95.25 306 THR A CA 1
ATOM 2329 C C . THR A 1 306 ? 12.469 -72.438 -29 1 95.25 306 THR A C 1
ATOM 2331 O O . THR A 1 306 ? 12.586 -71.312 -28.531 1 95.25 306 THR A O 1
ATOM 2334 N N . ALA A 1 307 ? 12.32 -73.438 -28.25 1 94.81 307 ALA A N 1
ATOM 2335 C CA . ALA A 1 307 ? 12.203 -73.375 -26.797 1 94.81 307 ALA A CA 1
ATOM 2336 C C . ALA A 1 307 ? 13.555 -73.5 -26.109 1 94.81 307 ALA A C 1
ATOM 2338 O O . ALA A 1 307 ? 13.625 -73.688 -24.891 1 94.81 307 ALA A O 1
ATOM 2339 N N . SER A 1 308 ? 14.617 -73.5 -26.984 1 94.69 308 SER A N 1
ATOM 2340 C CA . SER A 1 308 ? 15.953 -73.75 -26.438 1 94.69 308 SER A CA 1
ATOM 2341 C C . SER A 1 308 ? 16.438 -72.5 -25.656 1 94.69 308 SER A C 1
ATOM 2343 O O . SER A 1 308 ? 15.914 -71.438 -25.828 1 94.69 308 SER A O 1
ATOM 2345 N N . VAL A 1 309 ? 17.422 -72.812 -24.828 1 94 309 VAL A N 1
ATOM 2346 C CA . VAL A 1 309 ? 18.016 -71.75 -24.016 1 94 309 VAL A CA 1
ATOM 2347 C C . VAL A 1 309 ? 18.578 -70.625 -24.906 1 94 309 VAL A C 1
ATOM 2349 O O . VAL A 1 309 ? 18.328 -69.438 -24.688 1 94 309 VAL A O 1
ATOM 2352 N N . PRO A 1 310 ? 19.266 -71 -26.047 1 95.5 310 PRO A N 1
ATOM 2353 C CA . PRO A 1 310 ? 19.797 -69.938 -26.922 1 95.5 310 PRO A CA 1
ATOM 2354 C C . PRO A 1 310 ? 18.703 -69.062 -27.578 1 95.5 310 PRO A C 1
ATOM 2356 O O . PRO A 1 310 ? 18.875 -67.875 -27.734 1 95.5 310 PRO A O 1
ATOM 2359 N N . SER A 1 311 ? 17.641 -69.688 -27.984 1 96.19 311 SER A N 1
ATOM 2360 C CA . SER A 1 311 ? 16.531 -69 -28.594 1 96.19 311 SER A CA 1
ATOM 2361 C C . SER A 1 311 ? 15.883 -68 -27.625 1 96.19 311 SER A C 1
ATOM 2363 O O . SER A 1 311 ? 15.578 -66.875 -27.969 1 96.19 311 SER A O 1
ATOM 2365 N N . ILE A 1 312 ? 15.664 -68.375 -26.406 1 96.5 312 ILE A N 1
ATOM 2366 C CA . ILE A 1 312 ? 15.078 -67.562 -25.359 1 96.5 312 ILE A CA 1
ATOM 2367 C C . ILE A 1 312 ? 16.031 -66.438 -25.016 1 96.5 312 ILE A C 1
ATOM 2369 O O . ILE A 1 312 ? 15.602 -65.25 -24.859 1 96.5 312 ILE A O 1
ATOM 2373 N N . GLU A 1 313 ? 17.328 -66.75 -24.906 1 96.31 313 GLU A N 1
ATOM 2374 C CA . GLU A 1 313 ? 18.328 -65.688 -24.594 1 96.31 313 GLU A CA 1
ATOM 2375 C C . GLU A 1 313 ? 18.406 -64.625 -25.703 1 96.31 313 GLU A C 1
ATOM 2377 O O . GLU A 1 313 ? 18.672 -63.469 -25.422 1 96.31 313 GLU A O 1
ATOM 2382 N N . GLU A 1 314 ? 18.203 -65.062 -26.922 1 96.62 314 GLU A N 1
ATOM 2383 C CA . GLU A 1 314 ? 18.203 -64.125 -28.031 1 96.62 314 GLU A CA 1
ATOM 2384 C C . GLU A 1 314 ? 17.094 -63.062 -27.859 1 96.62 314 GLU A C 1
ATOM 2386 O O . GLU A 1 314 ? 17.328 -61.875 -28.016 1 96.62 314 GLU A O 1
ATOM 2391 N N . LYS A 1 315 ? 15.875 -63.5 -27.516 1 97 315 LYS A N 1
ATOM 2392 C CA . LYS A 1 315 ? 14.742 -62.594 -27.344 1 97 315 LYS A CA 1
ATOM 2393 C C . LYS A 1 315 ? 14.906 -61.75 -26.078 1 97 315 LYS A C 1
ATOM 2395 O O . LYS A 1 315 ? 14.648 -60.531 -26.109 1 97 315 LYS A O 1
ATOM 2400 N N . THR A 1 316 ? 15.367 -62.281 -24.938 1 96.94 316 THR A N 1
ATOM 2401 C CA . THR A 1 316 ? 15.547 -61.531 -23.703 1 96.94 316 THR A CA 1
ATOM 2402 C C . THR A 1 316 ? 16.672 -60.5 -23.844 1 96.94 316 THR A C 1
ATOM 2404 O O . THR A 1 316 ? 16.609 -59.406 -23.281 1 96.94 316 THR A O 1
ATOM 2407 N N . SER A 1 317 ? 17.688 -60.906 -24.594 1 96.88 317 SER A N 1
ATOM 2408 C CA . SER A 1 317 ? 18.797 -59.969 -24.828 1 96.88 317 SER A CA 1
ATOM 2409 C C . SER A 1 317 ? 18.359 -58.781 -25.641 1 96.88 317 SER A C 1
ATOM 2411 O O . SER A 1 317 ? 18.797 -57.656 -25.375 1 96.88 317 SER A O 1
ATOM 2413 N N . VAL A 1 318 ? 17.5 -58.969 -26.625 1 96.88 318 VAL A N 1
ATOM 2414 C CA . VAL A 1 318 ? 16.984 -57.875 -27.438 1 96.88 318 VAL A CA 1
ATOM 2415 C C . VAL A 1 318 ? 16.172 -56.906 -26.547 1 96.88 318 VAL A C 1
ATOM 2417 O O . VAL A 1 318 ? 16.266 -55.688 -26.688 1 96.88 318 VAL A O 1
ATOM 2420 N N . VAL A 1 319 ? 15.422 -57.438 -25.625 1 96.94 319 VAL A N 1
ATOM 2421 C CA . VAL A 1 319 ? 14.656 -56.625 -24.688 1 96.94 319 VAL A CA 1
ATOM 2422 C C . VAL A 1 319 ? 15.609 -55.812 -23.797 1 96.94 319 VAL A C 1
ATOM 2424 O O . VAL A 1 319 ? 15.445 -54.625 -23.625 1 96.94 319 VAL A O 1
ATOM 2427 N N . ASP A 1 320 ? 16.625 -56.469 -23.266 1 96.94 320 ASP A N 1
ATOM 2428 C CA . ASP A 1 320 ? 17.578 -55.812 -22.359 1 96.94 320 ASP A CA 1
ATOM 2429 C C . ASP A 1 320 ? 18.312 -54.688 -23.047 1 96.94 320 ASP A C 1
ATOM 2431 O O . ASP A 1 320 ? 18.344 -53.562 -22.531 1 96.94 320 ASP A O 1
ATOM 2435 N N . VAL A 1 321 ? 18.844 -54.938 -24.25 1 96.62 321 VAL A N 1
ATOM 2436 C CA . VAL A 1 321 ? 19.656 -53.938 -24.969 1 96.62 321 VAL A CA 1
ATOM 2437 C C . VAL A 1 321 ? 18.766 -52.781 -25.406 1 96.62 321 VAL A C 1
ATOM 2439 O O . VAL A 1 321 ? 19.156 -51.625 -25.266 1 96.62 321 VAL A O 1
ATOM 2442 N N . THR A 1 322 ? 17.594 -53.062 -25.859 1 96.44 322 THR A N 1
ATOM 2443 C CA . THR A 1 322 ? 16.688 -52.031 -26.359 1 96.44 322 THR A CA 1
ATOM 2444 C C . THR A 1 322 ? 16.234 -51.094 -25.234 1 96.44 322 THR A C 1
ATOM 2446 O O . THR A 1 322 ? 16.219 -49.875 -25.391 1 96.44 322 THR A O 1
ATOM 2449 N N . ILE A 1 323 ? 15.891 -51.656 -24.094 1 95.94 323 ILE A N 1
ATOM 2450 C CA . ILE A 1 323 ? 15.375 -50.844 -22.984 1 95.94 323 ILE A CA 1
ATOM 2451 C C . ILE A 1 323 ? 16.516 -50.062 -22.344 1 95.94 323 ILE A C 1
ATOM 2453 O O . ILE A 1 323 ? 16.328 -48.906 -21.922 1 95.94 323 ILE A O 1
ATOM 2457 N N . GLU A 1 324 ? 17.672 -50.656 -22.25 1 95.25 324 GLU A N 1
ATOM 2458 C CA . GLU A 1 324 ? 18.828 -49.938 -21.719 1 95.25 324 GLU A CA 1
ATOM 2459 C C . GLU A 1 324 ? 19.156 -48.719 -22.594 1 95.25 324 GLU A C 1
ATOM 2461 O O . GLU A 1 324 ? 19.422 -47.625 -22.094 1 95.25 324 GLU A O 1
ATOM 2466 N N . GLU A 1 325 ? 19.156 -48.906 -23.938 1 95.12 325 GLU A N 1
ATOM 2467 C CA . GLU A 1 325 ? 19.391 -47.781 -24.859 1 95.12 325 GLU A CA 1
ATOM 2468 C C . GLU A 1 325 ? 18.281 -46.75 -24.75 1 95.12 325 GLU A C 1
ATOM 2470 O O . GLU A 1 325 ? 18.547 -45.531 -24.828 1 95.12 325 GLU A O 1
ATOM 2475 N N . TYR A 1 326 ? 17.094 -47.188 -24.609 1 96.19 326 TYR A N 1
ATOM 2476 C CA . TYR A 1 326 ? 15.938 -46.312 -24.422 1 96.19 326 TYR A CA 1
ATOM 2477 C C . TYR A 1 326 ? 16.125 -45.406 -23.219 1 96.19 326 TYR A C 1
ATOM 2479 O O . TYR A 1 326 ? 15.953 -44.188 -23.312 1 96.19 326 TYR A O 1
ATOM 2487 N N . ILE A 1 327 ? 16.5 -46 -22.094 1 95.19 327 ILE A N 1
ATOM 2488 C CA . ILE A 1 327 ? 16.625 -45.281 -20.844 1 95.19 327 ILE A CA 1
ATOM 2489 C C . ILE A 1 327 ? 17.797 -44.281 -20.938 1 95.19 327 ILE A C 1
ATOM 2491 O O . ILE A 1 327 ? 17.703 -43.156 -20.453 1 95.19 327 ILE A O 1
ATOM 2495 N N . GLU A 1 328 ? 18.906 -44.656 -21.609 1 94.38 328 GLU A N 1
ATOM 2496 C CA . GLU A 1 328 ? 20.078 -43.812 -21.766 1 94.38 328 GLU A CA 1
ATOM 2497 C C . GLU A 1 328 ? 19.75 -42.562 -22.547 1 94.38 328 GLU A C 1
ATOM 2499 O O . GLU A 1 328 ? 20.281 -41.469 -22.25 1 94.38 328 GLU A O 1
ATOM 2504 N N . GLN A 1 329 ? 18.875 -42.625 -23.422 1 93.38 329 GLN A N 1
ATOM 2505 C CA . GLN A 1 329 ? 18.484 -41.469 -24.219 1 93.38 329 GLN A CA 1
ATOM 2506 C C . GLN A 1 329 ? 17.391 -40.656 -23.531 1 93.38 329 GLN A C 1
ATOM 2508 O O . GLN A 1 329 ? 17.453 -39.406 -23.5 1 93.38 329 GLN A O 1
ATOM 2513 N N . ALA A 1 330 ? 16.438 -41.312 -22.984 1 93.06 330 ALA A N 1
ATOM 2514 C CA . ALA A 1 330 ? 15.273 -40.656 -22.375 1 93.06 330 ALA A CA 1
ATOM 2515 C C . ALA A 1 330 ? 15.672 -39.812 -21.188 1 93.06 330 ALA A C 1
ATOM 2517 O O . ALA A 1 330 ? 15.039 -38.781 -20.922 1 93.06 330 ALA A O 1
ATOM 2518 N N . LYS A 1 331 ? 16.688 -40.156 -20.5 1 90.75 331 LYS A N 1
ATOM 2519 C CA . LYS A 1 331 ? 17.047 -39.438 -19.266 1 90.75 331 LYS A CA 1
ATOM 2520 C C . LYS A 1 331 ? 17.672 -38.094 -19.562 1 90.75 331 LYS A C 1
ATOM 2522 O O . LYS A 1 331 ? 17.766 -37.25 -18.688 1 90.75 331 LYS A O 1
ATOM 2527 N N . THR A 1 332 ? 18.016 -37.781 -20.844 1 89.31 332 THR A N 1
ATOM 2528 C CA . THR A 1 332 ? 18.703 -36.531 -21.188 1 89.31 332 THR A CA 1
ATOM 2529 C C . THR A 1 332 ? 17.703 -35.5 -21.656 1 89.31 332 THR A C 1
ATOM 2531 O O . THR A 1 332 ? 18.062 -34.344 -21.891 1 89.31 332 THR A O 1
ATOM 2534 N N . TYR A 1 333 ? 16.484 -35.812 -21.766 1 88.12 333 TYR A N 1
ATOM 2535 C CA . TYR A 1 333 ? 15.531 -34.906 -22.391 1 88.12 333 TYR A CA 1
ATOM 2536 C C . TYR A 1 333 ? 15.148 -33.781 -21.438 1 88.12 333 TYR A C 1
ATOM 2538 O O . TYR A 1 333 ? 14.602 -32.781 -21.859 1 88.12 333 TYR A O 1
ATOM 2546 N N . ASP A 1 334 ? 15.461 -33.969 -20.094 1 80.88 334 ASP A N 1
ATOM 2547 C CA . ASP A 1 334 ? 15.18 -32.938 -19.125 1 80.88 334 ASP A CA 1
ATOM 2548 C C . ASP A 1 334 ? 16.453 -32.156 -18.766 1 80.88 334 ASP A C 1
ATOM 2550 O O . ASP A 1 334 ? 16.391 -31.203 -17.984 1 80.88 334 ASP A O 1
ATOM 2554 N N . ASP A 1 335 ? 17.609 -32.406 -19.359 1 81.69 335 ASP A N 1
ATOM 2555 C CA . ASP A 1 335 ? 18.906 -31.859 -18.969 1 81.69 335 ASP A CA 1
ATOM 2556 C C . ASP A 1 335 ? 18.938 -30.344 -19.172 1 81.69 335 ASP A C 1
ATOM 2558 O O . ASP A 1 335 ? 19.609 -29.625 -18.422 1 81.69 335 ASP A O 1
ATOM 2562 N N . ASP A 1 336 ? 18.188 -29.859 -20.109 1 87.19 336 ASP A N 1
ATOM 2563 C CA . ASP A 1 336 ? 18.281 -28.438 -20.438 1 87.19 336 ASP A CA 1
ATOM 2564 C C . ASP A 1 336 ? 17.188 -27.641 -19.734 1 87.19 336 ASP A C 1
ATOM 2566 O O . ASP A 1 336 ? 17.031 -26.438 -19.984 1 87.19 336 ASP A O 1
ATOM 2570 N N . LEU A 1 337 ? 16.5 -28.312 -18.812 1 89.38 337 LEU A N 1
ATOM 2571 C CA . LEU A 1 337 ? 15.367 -27.641 -18.188 1 89.38 337 LEU A CA 1
ATOM 2572 C C . LEU A 1 337 ? 15.844 -26.5 -17.297 1 89.38 337 LEU A C 1
ATOM 2574 O O . LEU A 1 337 ? 15.195 -25.453 -17.234 1 89.38 337 LEU A O 1
ATOM 2578 N N . VAL A 1 338 ? 16.969 -26.672 -16.641 1 89.31 338 VAL A N 1
ATOM 2579 C CA . VAL A 1 338 ? 17.531 -25.641 -15.781 1 89.31 338 VAL A CA 1
ATOM 2580 C C . VAL A 1 338 ? 17.828 -24.391 -16.609 1 89.31 338 VAL A C 1
ATOM 2582 O O . VAL A 1 338 ? 17.5 -23.266 -16.203 1 89.31 338 VAL A O 1
ATOM 2585 N N . THR A 1 339 ? 18.375 -24.562 -17.766 1 91.69 339 THR A N 1
ATOM 2586 C CA . THR A 1 339 ? 18.719 -23.469 -18.641 1 91.69 339 THR A CA 1
ATOM 2587 C C . THR A 1 339 ? 17.453 -22.812 -19.219 1 91.69 339 THR A C 1
ATOM 2589 O O . THR A 1 339 ? 17.375 -21.578 -19.312 1 91.69 339 THR A O 1
ATOM 2592 N N . VAL A 1 340 ? 16.5 -23.625 -19.531 1 92 340 VAL A N 1
ATOM 2593 C CA . VAL A 1 340 ? 15.25 -23.109 -20.078 1 92 340 VAL A CA 1
ATOM 2594 C C . VAL A 1 340 ? 14.531 -22.266 -19.031 1 92 340 VAL A C 1
ATOM 2596 O O . VAL A 1 340 ? 14.031 -21.172 -19.344 1 92 340 VAL A O 1
ATOM 2599 N N . TYR A 1 341 ? 14.508 -22.781 -17.828 1 91.06 341 TYR A N 1
ATOM 2600 C CA . TYR A 1 341 ? 13.898 -22.016 -16.734 1 91.06 341 TYR A CA 1
ATOM 2601 C C . TYR A 1 341 ? 14.617 -20.688 -16.531 1 91.06 341 TYR A C 1
ATOM 2603 O O . TYR A 1 341 ? 13.969 -19.641 -16.406 1 91.06 341 TYR A O 1
ATOM 2611 N N . GLY A 1 342 ? 15.938 -20.688 -16.531 1 91.69 342 GLY A N 1
ATOM 2612 C CA . GLY A 1 342 ? 16.734 -19.484 -16.359 1 91.69 342 GLY A CA 1
ATOM 2613 C C . GLY A 1 342 ? 16.5 -18.469 -17.469 1 91.69 342 GLY A C 1
ATOM 2614 O O . GLY A 1 342 ? 16.375 -17.266 -17.203 1 91.69 342 GLY A O 1
ATOM 2615 N N . ASP A 1 343 ? 16.297 -18.953 -18.672 1 91.75 343 ASP A N 1
ATOM 2616 C CA . ASP A 1 343 ? 16.219 -18.078 -19.828 1 91.75 343 ASP A CA 1
ATOM 2617 C C . ASP A 1 343 ? 14.812 -17.484 -19.984 1 91.75 343 ASP A C 1
ATOM 2619 O O . ASP A 1 343 ? 14.648 -16.406 -20.547 1 91.75 343 ASP A O 1
ATOM 2623 N N . TRP A 1 344 ? 13.859 -18.25 -19.422 1 91.94 344 TRP A N 1
ATOM 2624 C CA . TRP A 1 344 ? 12.523 -17.812 -19.828 1 91.94 344 TRP A CA 1
ATOM 2625 C C . TRP A 1 344 ? 11.672 -17.469 -18.594 1 91.94 344 TRP A C 1
ATOM 2627 O O . TRP A 1 344 ? 10.836 -16.562 -18.656 1 91.94 344 TRP A O 1
ATOM 2637 N N . ILE A 1 345 ? 11.852 -18.141 -17.516 1 94.25 345 ILE A N 1
ATOM 2638 C CA . ILE A 1 345 ? 11.07 -17.844 -16.312 1 94.25 345 ILE A CA 1
ATOM 2639 C C . ILE A 1 345 ? 11.695 -16.672 -15.578 1 94.25 345 ILE A C 1
ATOM 2641 O O . ILE A 1 345 ? 10.984 -15.828 -15.023 1 94.25 345 ILE A O 1
ATOM 2645 N N . CYS A 1 346 ? 12.992 -16.578 -15.656 1 94.06 346 CYS A N 1
ATOM 2646 C CA . CYS A 1 346 ? 13.695 -15.523 -14.945 1 94.06 346 CYS A CA 1
ATOM 2647 C C . CYS A 1 346 ? 13.312 -14.156 -15.492 1 94.06 346 CYS A C 1
ATOM 2649 O O . CYS A 1 346 ? 13.039 -13.227 -14.734 1 94.06 346 CYS A O 1
ATOM 2651 N N . PRO A 1 347 ? 13.266 -13.977 -16.766 1 94.88 347 PRO A N 1
ATOM 2652 C CA . PRO A 1 347 ? 12.82 -12.68 -17.281 1 94.88 347 PRO A CA 1
ATOM 2653 C C . PRO A 1 347 ? 11.406 -12.32 -16.828 1 94.88 347 PRO A C 1
ATOM 2655 O O . PRO A 1 347 ? 11.125 -11.148 -16.562 1 94.88 347 PRO A O 1
ATOM 2658 N N . ALA A 1 348 ? 10.555 -13.297 -16.781 1 95.69 348 ALA A N 1
ATOM 2659 C CA . ALA A 1 348 ? 9.203 -13.047 -16.297 1 95.69 348 ALA A CA 1
ATOM 2660 C C . ALA A 1 348 ? 9.219 -12.633 -14.82 1 95.69 348 ALA A C 1
ATOM 2662 O O . ALA A 1 348 ? 8.492 -11.719 -14.422 1 95.69 348 ALA A O 1
ATOM 2663 N N . LEU A 1 349 ? 10.047 -13.336 -14.086 1 96.75 349 LEU A N 1
ATOM 2664 C CA . LEU A 1 349 ? 10.211 -12.984 -12.68 1 96.75 349 LEU A CA 1
ATOM 2665 C C . LEU A 1 349 ? 10.742 -11.562 -12.531 1 96.75 349 LEU A C 1
ATOM 2667 O O . LEU A 1 349 ? 10.203 -10.773 -11.75 1 96.75 349 LEU A O 1
ATOM 2671 N N . ARG A 1 350 ? 11.719 -11.203 -13.32 1 95.75 350 ARG A N 1
ATOM 2672 C CA . ARG A 1 350 ? 12.281 -9.852 -13.289 1 95.75 350 ARG A CA 1
ATOM 2673 C C . ARG A 1 350 ? 11.242 -8.82 -13.719 1 95.75 350 ARG A C 1
ATOM 2675 O O . ARG A 1 350 ? 11.195 -7.723 -13.156 1 95.75 350 ARG A O 1
ATOM 2682 N N . GLY A 1 351 ? 10.438 -9.219 -14.68 1 96.06 351 GLY A N 1
ATOM 2683 C CA . GLY A 1 351 ? 9.414 -8.297 -15.148 1 96.06 351 GLY A CA 1
ATOM 2684 C C . GLY A 1 351 ? 8.43 -7.914 -14.062 1 96.06 351 GLY A C 1
ATOM 2685 O O . GLY A 1 351 ? 8.125 -6.73 -13.883 1 96.06 351 GLY A O 1
ATOM 2686 N N . VAL A 1 352 ? 7.984 -8.867 -13.32 1 97 352 VAL A N 1
ATOM 2687 C CA . VAL A 1 352 ? 7.027 -8.633 -12.25 1 97 352 VAL A CA 1
ATOM 2688 C C . VAL A 1 352 ? 7.672 -7.773 -11.164 1 97 352 VAL A C 1
ATOM 2690 O O . VAL A 1 352 ? 7.043 -6.848 -10.641 1 97 352 VAL A O 1
ATOM 2693 N N . VAL A 1 353 ? 8.906 -8.047 -10.875 1 97.38 353 VAL A N 1
ATOM 2694 C CA . VAL A 1 353 ? 9.641 -7.305 -9.859 1 97.38 353 VAL A CA 1
ATOM 2695 C C . VAL A 1 353 ? 9.867 -5.867 -10.32 1 97.38 353 VAL A C 1
ATOM 2697 O O . VAL A 1 353 ? 9.688 -4.922 -9.547 1 97.38 353 VAL A O 1
ATOM 2700 N N . GLN A 1 354 ? 10.227 -5.738 -11.531 1 96.81 354 GLN A N 1
ATOM 2701 C CA . GLN A 1 354 ? 10.508 -4.414 -12.078 1 96.81 354 GLN A CA 1
ATOM 2702 C C . GLN A 1 354 ? 9.258 -3.535 -12.055 1 96.81 354 GLN A C 1
ATOM 2704 O O . GLN A 1 354 ? 9.344 -2.338 -11.781 1 96.81 354 GLN A O 1
ATOM 2709 N N . VAL A 1 355 ? 8.125 -4.074 -12.336 1 96 355 VAL A N 1
ATOM 2710 C CA . VAL A 1 355 ? 6.875 -3.328 -12.305 1 96 355 VAL A CA 1
ATOM 2711 C C . VAL A 1 355 ? 6.559 -2.914 -10.867 1 96 355 VAL A C 1
ATOM 2713 O O . VAL A 1 355 ? 6.141 -1.78 -10.617 1 96 355 VAL A O 1
ATOM 2716 N N . LEU A 1 356 ? 6.836 -3.793 -9.914 1 97.25 356 LEU A N 1
ATOM 2717 C CA . LEU A 1 356 ? 6.578 -3.49 -8.508 1 97.25 356 LEU A CA 1
ATOM 2718 C C . LEU A 1 356 ? 7.469 -2.35 -8.031 1 97.25 356 LEU A C 1
ATOM 2720 O O . LEU A 1 356 ? 6.984 -1.394 -7.418 1 97.25 356 LEU A O 1
ATOM 2724 N N . VAL A 1 357 ? 8.766 -2.398 -8.398 1 96.5 357 VAL A N 1
ATOM 2725 C CA . VAL A 1 357 ? 9.711 -1.463 -7.809 1 96.5 357 VAL A CA 1
ATOM 2726 C C . VAL A 1 357 ? 9.695 -0.147 -8.578 1 96.5 357 VAL A C 1
ATOM 2728 O O . VAL A 1 357 ? 10.211 0.868 -8.109 1 96.5 357 VAL A O 1
ATOM 2731 N N . ALA A 1 358 ? 9.094 -0.173 -9.812 1 92.69 358 ALA A N 1
ATOM 2732 C CA . ALA A 1 358 ? 8.867 1.089 -10.508 1 92.69 358 ALA A CA 1
ATOM 2733 C C . ALA A 1 358 ? 7.852 1.95 -9.766 1 92.69 358 ALA A C 1
ATOM 2735 O O . ALA A 1 358 ? 7.777 3.162 -9.977 1 92.69 358 ALA A O 1
ATOM 2736 N N . SER A 1 359 ? 7.047 1.238 -8.992 1 90.25 359 SER A N 1
ATOM 2737 C CA . SER A 1 359 ? 6.133 1.915 -8.078 1 90.25 359 SER A CA 1
ATOM 2738 C C . SER A 1 359 ? 5.172 2.828 -8.836 1 90.25 359 SER A C 1
ATOM 2740 O O . SER A 1 359 ? 4.941 3.969 -8.422 1 90.25 359 SER A O 1
ATOM 2742 N N . GLY A 1 360 ? 4.691 2.311 -9.945 1 90.69 360 GLY A N 1
ATOM 2743 C CA . GLY A 1 360 ? 3.629 3.012 -10.648 1 90.69 360 GLY A CA 1
ATOM 2744 C C . GLY A 1 360 ? 2.287 2.926 -9.945 1 90.69 360 GLY A C 1
ATOM 2745 O O . GLY A 1 360 ? 2.166 2.273 -8.906 1 90.69 360 GLY A O 1
ATOM 2746 N N . PRO A 1 361 ? 1.329 3.697 -10.492 1 90.94 361 PRO A N 1
ATOM 2747 C CA . PRO A 1 361 ? 0.014 3.734 -9.844 1 90.94 361 PRO A CA 1
ATOM 2748 C C . PRO A 1 361 ? -0.636 2.355 -9.758 1 90.94 361 PRO A C 1
ATOM 2750 O O . PRO A 1 361 ? -1.4 2.088 -8.82 1 90.94 361 PRO A O 1
ATOM 2753 N N . TYR A 1 362 ? -0.326 1.432 -10.641 1 93.12 362 TYR A N 1
ATOM 2754 C CA . TYR A 1 362 ? -0.953 0.115 -10.672 1 93.12 362 TYR A CA 1
ATOM 2755 C C . TYR A 1 362 ? 0.026 -0.966 -10.227 1 93.12 362 TYR A C 1
ATOM 2757 O O . TYR A 1 362 ? -0.234 -2.158 -10.406 1 93.12 362 TYR A O 1
ATOM 2765 N N . ALA A 1 363 ? 1.145 -0.565 -9.688 1 94.62 363 ALA A N 1
ATOM 2766 C CA . ALA A 1 363 ? 2.248 -1.479 -9.406 1 94.62 363 ALA A CA 1
ATOM 2767 C C . ALA A 1 363 ? 1.809 -2.605 -8.477 1 94.62 363 ALA A C 1
ATOM 2769 O O . ALA A 1 363 ? 2.029 -3.783 -8.773 1 94.62 363 ALA A O 1
ATOM 2770 N N . ASN A 1 364 ? 1.087 -2.305 -7.406 1 94.19 364 ASN A N 1
ATOM 2771 C CA . ASN A 1 364 ? 0.695 -3.305 -6.418 1 94.19 364 ASN A CA 1
ATOM 2772 C C . ASN A 1 364 ? -0.334 -4.277 -6.984 1 94.19 364 ASN A C 1
ATOM 2774 O O . ASN A 1 364 ? -0.227 -5.488 -6.781 1 94.19 364 ASN A O 1
ATOM 2778 N N . TYR A 1 365 ? -1.27 -3.775 -7.695 1 95 365 TYR A N 1
ATOM 2779 C CA . TYR A 1 365 ? -2.297 -4.625 -8.289 1 95 365 TYR A CA 1
ATOM 2780 C C . TYR A 1 365 ? -1.689 -5.586 -9.305 1 95 365 TYR A C 1
ATOM 2782 O O . TYR A 1 365 ? -1.962 -6.789 -9.266 1 95 365 TYR A O 1
ATOM 2790 N N . CYS A 1 366 ? -0.866 -5.012 -10.172 1 96.12 366 CYS A N 1
ATOM 2791 C CA . CYS A 1 366 ? -0.25 -5.828 -11.211 1 96.12 366 CYS A CA 1
ATOM 2792 C C . CYS A 1 366 ? 0.647 -6.902 -10.602 1 96.12 366 CYS A C 1
ATOM 2794 O O . CYS A 1 366 ? 0.654 -8.047 -11.055 1 96.12 366 CYS A O 1
ATOM 2796 N N . PHE A 1 367 ? 1.349 -6.504 -9.547 1 96.75 367 PHE A N 1
ATOM 2797 C CA . PHE A 1 367 ? 2.207 -7.461 -8.859 1 96.75 367 PHE A CA 1
ATOM 2798 C C . PHE A 1 367 ? 1.385 -8.609 -8.289 1 96.75 367 PHE A C 1
ATOM 2800 O O . PHE A 1 367 ? 1.726 -9.781 -8.477 1 96.75 367 PHE A O 1
ATOM 2807 N N . LYS A 1 368 ? 0.31 -8.312 -7.637 1 93.94 368 LYS A N 1
ATOM 2808 C CA . LYS A 1 368 ? -0.509 -9.336 -7.004 1 93.94 368 LYS A CA 1
ATOM 2809 C C . LYS A 1 368 ? -1.222 -10.195 -8.047 1 93.94 368 LYS A C 1
ATOM 2811 O O . LYS A 1 368 ? -1.469 -11.383 -7.82 1 93.94 368 LYS A O 1
ATOM 2816 N N . LYS A 1 369 ? -1.497 -9.617 -9.148 1 94.19 369 LYS A N 1
ATOM 2817 C CA . LYS A 1 369 ? -2.197 -10.32 -10.219 1 94.19 369 LYS A CA 1
ATOM 2818 C C . LYS A 1 369 ? -1.277 -11.312 -10.922 1 94.19 369 LYS A C 1
ATOM 2820 O O . LYS A 1 369 ? -1.687 -12.438 -11.227 1 94.19 369 LYS A O 1
ATOM 2825 N N . TYR A 1 370 ? -0.02 -10.945 -11.031 1 95.94 370 TYR A N 1
ATOM 2826 C CA . TYR A 1 370 ? 0.794 -11.727 -11.953 1 95.94 370 TYR A CA 1
ATOM 2827 C C . TYR A 1 370 ? 1.91 -12.453 -11.219 1 95.94 370 TYR A C 1
ATOM 2829 O O . TYR A 1 370 ? 2.494 -13.406 -11.742 1 95.94 370 TYR A O 1
ATOM 2837 N N . SER A 1 371 ? 2.295 -12.055 -10.016 1 95.94 371 SER A N 1
ATOM 2838 C CA . SER A 1 371 ? 3.412 -12.664 -9.297 1 95.94 371 SER A CA 1
ATOM 2839 C C . SER A 1 371 ? 3.188 -14.164 -9.094 1 95.94 371 SER A C 1
ATOM 2841 O O . SER A 1 371 ? 4.098 -14.969 -9.312 1 95.94 371 SER A O 1
ATOM 2843 N N . PRO A 1 372 ? 1.947 -14.594 -8.797 1 92.81 372 PRO A N 1
ATOM 2844 C CA . PRO A 1 372 ? 1.769 -16.031 -8.633 1 92.81 372 PRO A CA 1
ATOM 2845 C C . PRO A 1 372 ? 1.862 -16.797 -9.945 1 92.81 372 PRO A C 1
ATOM 2847 O O . PRO A 1 372 ? 2.182 -18 -9.953 1 92.81 372 PRO A O 1
ATOM 2850 N N . LYS A 1 373 ? 1.619 -16.141 -11.039 1 93.81 373 LYS A N 1
ATOM 2851 C CA . LYS A 1 373 ? 1.607 -16.781 -12.352 1 93.81 373 LYS A CA 1
ATOM 2852 C C . LYS A 1 373 ? 3.02 -17.172 -12.781 1 93.81 373 LYS A C 1
ATOM 2854 O O . LYS A 1 373 ? 3.197 -18.062 -13.617 1 93.81 373 LYS A O 1
ATOM 2859 N N . VAL A 1 374 ? 3.986 -16.5 -12.234 1 95.19 374 VAL A N 1
ATOM 2860 C CA . VAL A 1 374 ? 5.371 -16.828 -12.562 1 95.19 374 VAL A CA 1
ATOM 2861 C C . VAL A 1 374 ? 5.711 -18.219 -12.055 1 95.19 374 VAL A C 1
ATOM 2863 O O . VAL A 1 374 ? 6.258 -19.047 -12.805 1 95.19 374 VAL A O 1
ATOM 2866 N N . VAL A 1 375 ? 5.375 -18.484 -10.836 1 91.94 375 VAL A N 1
ATOM 2867 C CA . VAL A 1 375 ? 5.629 -19.797 -10.258 1 91.94 375 VAL A CA 1
ATOM 2868 C C . VAL A 1 375 ? 4.77 -20.844 -10.953 1 91.94 375 VAL A C 1
ATOM 2870 O O . VAL A 1 375 ? 5.199 -21.984 -11.141 1 91.94 375 VAL A O 1
ATOM 2873 N N . ASP A 1 376 ? 3.633 -20.406 -11.453 1 92.19 376 ASP A N 1
ATOM 2874 C CA . ASP A 1 376 ? 2.717 -21.312 -12.141 1 92.19 376 ASP A CA 1
ATOM 2875 C C . ASP A 1 376 ? 3.326 -21.812 -13.445 1 92.19 376 ASP A C 1
ATOM 2877 O O . ASP A 1 376 ? 3.047 -22.938 -13.867 1 92.19 376 ASP A O 1
ATOM 2881 N N . LEU A 1 377 ? 4.109 -21.016 -14.023 1 94.06 377 LEU A N 1
ATOM 2882 C CA . LEU A 1 377 ? 4.781 -21.438 -15.25 1 94.06 377 LEU A CA 1
ATOM 2883 C C . LEU A 1 377 ? 5.605 -22.703 -15 1 94.06 377 LEU A C 1
ATOM 2885 O O . LEU A 1 377 ? 5.543 -23.656 -15.781 1 94.06 377 LEU A O 1
ATOM 2889 N N . ALA A 1 378 ? 6.352 -22.656 -13.898 1 92.5 378 ALA A N 1
ATOM 2890 C CA . ALA A 1 378 ? 7.215 -23.781 -13.562 1 92.5 378 ALA A CA 1
ATOM 2891 C C . ALA A 1 378 ? 6.391 -25 -13.164 1 92.5 378 ALA A C 1
ATOM 2893 O O . ALA A 1 378 ? 6.688 -26.125 -13.586 1 92.5 378 ALA A O 1
ATOM 2894 N N . VAL A 1 379 ? 5.363 -24.781 -12.445 1 88.69 379 VAL A N 1
ATOM 2895 C CA . VAL A 1 379 ? 4.531 -25.875 -11.953 1 88.69 379 VAL A CA 1
ATOM 2896 C C . VAL A 1 379 ? 3.809 -26.547 -13.125 1 88.69 379 VAL A C 1
ATOM 2898 O O . VAL A 1 379 ? 3.762 -27.781 -13.219 1 88.69 379 VAL A O 1
ATOM 2901 N N . HIS A 1 380 ? 3.297 -25.766 -14.039 1 89.69 380 HIS A N 1
ATOM 2902 C CA . HIS A 1 380 ? 2.629 -26.312 -15.219 1 89.69 380 HIS A CA 1
ATOM 2903 C C . HIS A 1 380 ? 3.596 -27.109 -16.078 1 89.69 380 HIS A C 1
ATOM 2905 O O . HIS A 1 380 ? 3.236 -28.172 -16.594 1 89.69 380 HIS A O 1
ATOM 2911 N N . ASN A 1 381 ? 4.723 -26.594 -16.172 1 91.44 381 ASN A N 1
ATOM 2912 C CA . ASN A 1 381 ? 5.699 -27.297 -16.984 1 91.44 381 ASN A CA 1
ATOM 2913 C C . ASN A 1 381 ? 6.086 -28.641 -16.375 1 91.44 381 ASN A C 1
ATOM 2915 O O . ASN A 1 381 ? 6.297 -29.609 -17.094 1 91.44 381 ASN A O 1
ATOM 2919 N N . PHE A 1 382 ? 6.203 -28.641 -15.102 1 88.56 382 PHE A N 1
ATOM 2920 C CA . PHE A 1 382 ? 6.484 -29.891 -14.398 1 88.56 382 PHE A CA 1
ATOM 2921 C C . PHE A 1 382 ? 5.402 -30.922 -14.68 1 88.56 382 PHE A C 1
ATOM 2923 O O . PHE A 1 382 ? 5.703 -32.094 -14.945 1 88.56 382 PHE A O 1
ATOM 2930 N N . TYR A 1 383 ? 4.152 -30.5 -14.672 1 86.81 383 TYR A N 1
ATOM 2931 C CA . TYR A 1 383 ? 3.055 -31.406 -14.953 1 86.81 383 TYR A CA 1
ATOM 2932 C C . TYR A 1 383 ? 3.094 -31.875 -16.406 1 86.81 383 TYR A C 1
ATOM 2934 O O . TYR A 1 383 ? 2.84 -33.062 -16.688 1 86.81 383 TYR A O 1
ATOM 2942 N N . ASP A 1 384 ? 3.451 -31.016 -17.266 1 89.88 384 ASP A N 1
ATOM 2943 C CA . ASP A 1 384 ? 3.523 -31.375 -18.688 1 89.88 384 ASP A CA 1
ATOM 2944 C C . ASP A 1 384 ? 4.641 -32.375 -18.938 1 89.88 384 ASP A C 1
ATOM 2946 O O . ASP A 1 384 ? 4.453 -33.344 -19.688 1 89.88 384 ASP A O 1
ATOM 2950 N N . VAL A 1 385 ? 5.742 -32.125 -18.312 1 91.69 385 VAL A N 1
ATOM 2951 C CA . VAL A 1 385 ? 6.863 -33.031 -18.453 1 91.69 385 VAL A CA 1
ATOM 2952 C C . VAL A 1 385 ? 6.5 -34.406 -17.875 1 91.69 385 VAL A C 1
ATOM 2954 O O . VAL A 1 385 ? 6.746 -35.438 -18.5 1 91.69 385 VAL A O 1
ATOM 2957 N N . GLY A 1 386 ? 5.926 -34.406 -16.703 1 88.81 386 GLY A N 1
ATOM 2958 C CA . GLY A 1 386 ? 5.488 -35.625 -16.078 1 88.81 386 GLY A CA 1
ATOM 2959 C C . GLY A 1 386 ? 4.504 -36.406 -16.938 1 88.81 386 GLY A C 1
ATOM 2960 O O . GLY A 1 386 ? 4.582 -37.625 -17.031 1 88.81 386 GLY A O 1
ATOM 2961 N N . GLU A 1 387 ? 3.617 -35.656 -17.609 1 88.75 387 GLU A N 1
ATOM 2962 C CA . GLU A 1 387 ? 2.631 -36.281 -18.484 1 88.75 387 GLU A CA 1
ATOM 2963 C C . GLU A 1 387 ? 3.305 -37 -19.656 1 88.75 387 GLU A C 1
ATOM 2965 O O . GLU A 1 387 ? 2.891 -38.125 -20.031 1 88.75 387 GLU A O 1
ATOM 2970 N N . CYS A 1 388 ? 4.328 -36.438 -20.219 1 93.19 388 CYS A N 1
ATOM 2971 C CA . CYS A 1 388 ? 5.043 -37.062 -21.328 1 93.19 388 CYS A CA 1
ATOM 2972 C C . CYS A 1 388 ? 5.59 -38.438 -20.953 1 93.19 388 CYS A C 1
ATOM 2974 O O . CYS A 1 388 ? 5.426 -39.406 -21.703 1 93.19 388 CYS A O 1
ATOM 2976 N N . TYR A 1 389 ? 6.141 -38.5 -19.828 1 92.5 389 TYR A N 1
ATOM 2977 C CA . TYR A 1 389 ? 6.754 -39.75 -19.391 1 92.5 389 TYR A CA 1
ATOM 2978 C C . TYR A 1 389 ? 5.695 -40.781 -18.969 1 92.5 389 TYR A C 1
ATOM 2980 O O . TYR A 1 389 ? 5.824 -41.969 -19.25 1 92.5 389 TYR A O 1
ATOM 2988 N N . GLU A 1 390 ? 4.641 -40.281 -18.359 1 87.12 390 GLU A N 1
ATOM 2989 C CA . GLU A 1 390 ? 3.576 -41.188 -17.938 1 87.12 390 GLU A CA 1
ATOM 2990 C C . GLU A 1 390 ? 2.859 -41.812 -19.125 1 87.12 390 GLU A C 1
ATOM 2992 O O . GLU A 1 390 ? 2.5 -43 -19.094 1 87.12 390 GLU A O 1
ATOM 2997 N N . LEU A 1 391 ? 2.627 -41.031 -20.141 1 89.31 391 LEU A N 1
ATOM 2998 C CA . LEU A 1 391 ? 1.97 -41.531 -21.344 1 89.31 391 LEU A CA 1
ATOM 2999 C C . LEU A 1 391 ? 2.803 -42.625 -22 1 89.31 391 LEU A C 1
ATOM 3001 O O . LEU A 1 391 ? 2.27 -43.656 -22.391 1 89.31 391 LEU A O 1
ATOM 3005 N N . GLU A 1 392 ? 4.043 -42.344 -22.062 1 92.94 392 GLU A N 1
ATOM 3006 C CA . GLU A 1 392 ? 4.902 -43.312 -22.734 1 92.94 392 GLU A CA 1
ATOM 3007 C C . GLU A 1 392 ? 5.098 -44.562 -21.875 1 92.94 392 GLU A C 1
ATOM 3009 O O . GLU A 1 392 ? 5.211 -45.688 -22.391 1 92.94 392 GLU A O 1
ATOM 3014 N N . LEU A 1 393 ? 5.164 -44.406 -20.594 1 90.81 393 LEU A N 1
ATOM 3015 C CA . LEU A 1 393 ? 5.223 -45.562 -19.719 1 90.81 393 LEU A CA 1
ATOM 3016 C C . LEU A 1 393 ? 3.99 -46.469 -19.906 1 90.81 393 LEU A C 1
ATOM 3018 O O . LEU A 1 393 ? 4.102 -47.688 -19.938 1 90.81 393 LEU A O 1
ATOM 3022 N N . SER A 1 394 ? 2.842 -45.812 -20.016 1 86.06 394 SER A N 1
ATOM 3023 C CA . SER A 1 394 ? 1.604 -46.562 -20.266 1 86.06 394 SER A CA 1
ATOM 3024 C C . SER A 1 394 ? 1.672 -47.344 -21.578 1 86.06 394 SER A C 1
ATOM 3026 O O . SER A 1 394 ? 1.18 -48.469 -21.656 1 86.06 394 SER A O 1
ATOM 3028 N N . ARG A 1 395 ? 2.256 -46.75 -22.531 1 88.38 395 ARG A N 1
ATOM 3029 C CA . ARG A 1 395 ? 2.395 -47.438 -23.812 1 88.38 395 ARG A CA 1
ATOM 3030 C C . ARG A 1 395 ? 3.369 -48.594 -23.703 1 88.38 395 ARG A C 1
ATOM 3032 O O . ARG A 1 395 ? 3.148 -49.656 -24.312 1 88.38 395 ARG A O 1
ATOM 3039 N N . LEU A 1 396 ? 4.422 -48.438 -22.953 1 92.5 396 LEU A N 1
ATOM 3040 C CA . LEU A 1 396 ? 5.371 -49.531 -22.734 1 92.5 396 LEU A CA 1
ATOM 3041 C C . LEU A 1 396 ? 4.723 -50.688 -22 1 92.5 396 LEU A C 1
ATOM 3043 O O . LEU A 1 396 ? 5.012 -51.844 -22.281 1 92.5 396 LEU A O 1
ATOM 3047 N N . TYR A 1 397 ? 3.836 -50.406 -21.141 1 88.5 397 TYR A N 1
ATOM 3048 C CA . TYR A 1 397 ? 3.08 -51.438 -20.453 1 88.5 397 TYR A CA 1
ATOM 3049 C C . TYR A 1 397 ? 2.205 -52.219 -21.453 1 88.5 397 TYR A C 1
ATOM 3051 O O . TYR A 1 397 ? 2.051 -53.438 -21.328 1 88.5 397 TYR A O 1
ATOM 3059 N N . SER A 1 398 ? 1.644 -51.438 -22.391 1 87.19 398 SER A N 1
ATOM 3060 C CA . SER A 1 398 ? 0.844 -52.094 -23.422 1 87.19 398 SER A CA 1
ATOM 3061 C C . SER A 1 398 ? 1.693 -53.031 -24.266 1 87.19 398 SER A C 1
ATOM 3063 O O . SER A 1 398 ? 1.229 -54.094 -24.672 1 87.19 398 SER A O 1
ATOM 3065 N N . VAL A 1 399 ? 2.889 -52.625 -24.547 1 92 399 VAL A N 1
ATOM 3066 C CA . VAL A 1 399 ? 3.809 -53.5 -25.297 1 92 399 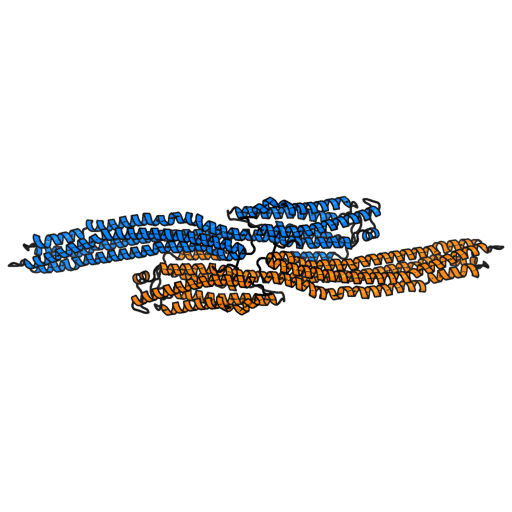VAL A CA 1
ATOM 3067 C C . VAL A 1 399 ? 4.109 -54.75 -24.5 1 92 399 VAL A C 1
ATOM 3069 O O . VAL A 1 399 ? 4.141 -55.844 -25.047 1 92 399 VAL A O 1
ATOM 3072 N N . ASN A 1 400 ? 4.336 -54.594 -23.219 1 92 400 ASN A N 1
ATOM 3073 C CA . ASN A 1 400 ? 4.543 -55.75 -22.344 1 92 400 ASN A CA 1
ATOM 3074 C C . ASN A 1 400 ? 3.359 -56.719 -22.391 1 92 400 ASN A C 1
ATOM 3076 O O . ASN A 1 400 ? 3.543 -57.938 -22.438 1 92 400 ASN A O 1
ATOM 3080 N N . ARG A 1 401 ? 2.213 -56.188 -22.438 1 89.75 401 ARG A N 1
ATOM 3081 C CA . ARG A 1 401 ? 1.022 -57.031 -22.531 1 89.75 401 ARG A CA 1
ATOM 3082 C C . ARG A 1 401 ? 0.961 -57.75 -23.875 1 89.75 401 ARG A C 1
ATOM 3084 O O . ARG A 1 401 ? 0.577 -58.906 -23.938 1 89.75 401 ARG A O 1
ATOM 3091 N N . LEU A 1 402 ? 1.26 -57.031 -24.875 1 93.25 402 LEU A N 1
ATOM 3092 C CA . LEU A 1 402 ? 1.3 -57.625 -26.203 1 93.25 402 LEU A CA 1
ATOM 3093 C C . LEU A 1 402 ? 2.279 -58.812 -26.234 1 93.25 402 LEU A C 1
ATOM 3095 O O . LEU A 1 402 ? 1.962 -59.875 -26.766 1 93.25 402 LEU A O 1
ATOM 3099 N N . ILE A 1 403 ? 3.475 -58.625 -25.656 1 94.94 403 ILE A N 1
ATOM 3100 C CA . ILE A 1 403 ? 4.484 -59.656 -25.609 1 94.94 403 ILE A CA 1
ATOM 3101 C C . ILE A 1 403 ? 3.957 -60.844 -24.797 1 94.94 403 ILE A C 1
ATOM 3103 O O . ILE A 1 403 ? 4.152 -62 -25.172 1 94.94 403 ILE A O 1
ATOM 3107 N N . THR A 1 404 ? 3.271 -60.625 -23.734 1 92.5 404 THR A N 1
ATOM 3108 C CA . THR A 1 404 ? 2.666 -61.688 -22.922 1 92.5 404 THR A CA 1
ATOM 3109 C C . THR A 1 404 ? 1.649 -62.469 -23.734 1 92.5 404 THR A C 1
ATOM 3111 O O . THR A 1 404 ? 1.62 -63.719 -23.672 1 92.5 404 THR A O 1
ATOM 3114 N N . ASN A 1 405 ? 0.884 -61.781 -24.484 1 91 405 ASN A N 1
ATOM 3115 C CA . ASN A 1 405 ? -0.091 -62.438 -25.344 1 91 405 ASN A CA 1
ATOM 3116 C C . ASN A 1 405 ? 0.591 -63.281 -26.406 1 91 405 ASN A C 1
ATOM 3118 O O . ASN A 1 405 ? 0.13 -64.375 -26.719 1 91 405 ASN A O 1
ATOM 3122 N N . ILE A 1 406 ? 1.634 -62.75 -27.016 1 93.69 406 ILE A N 1
ATOM 3123 C CA . ILE A 1 406 ? 2.391 -63.5 -28.031 1 93.69 406 ILE A CA 1
ATOM 3124 C C . ILE A 1 406 ? 2.939 -64.75 -27.422 1 93.69 406 ILE A C 1
ATOM 3126 O O . ILE A 1 406 ? 2.83 -65.875 -28.016 1 93.69 406 ILE A O 1
ATOM 3130 N N . ILE A 1 407 ? 3.461 -64.688 -26.172 1 94.88 407 ILE A N 1
ATOM 3131 C CA . ILE A 1 407 ? 4.02 -65.875 -25.5 1 94.88 407 ILE A CA 1
ATOM 3132 C C . ILE A 1 407 ? 2.912 -66.875 -25.234 1 94.88 407 ILE A C 1
ATOM 3134 O O . ILE A 1 407 ? 3.111 -68.062 -25.422 1 94.88 407 ILE A O 1
ATOM 3138 N N . ASN A 1 408 ? 1.773 -66.438 -24.875 1 91.12 408 ASN A N 1
ATOM 3139 C CA . ASN A 1 408 ? 0.638 -67.312 -24.688 1 91.12 408 ASN A CA 1
ATOM 3140 C C . ASN A 1 408 ? 0.254 -68.062 -25.984 1 91.12 408 ASN A C 1
ATOM 3142 O O . ASN A 1 408 ? -0.028 -69.25 -25.984 1 91.12 408 ASN A O 1
ATOM 3146 N N . LEU A 1 409 ? 0.243 -67.25 -27.031 1 92.69 409 LEU A N 1
ATOM 3147 C CA . LEU A 1 409 ? -0.076 -67.812 -28.328 1 92.69 409 LEU A CA 1
ATOM 3148 C C . LEU A 1 409 ? 0.973 -68.875 -28.734 1 92.69 409 LEU A C 1
ATOM 3150 O O . LEU A 1 409 ? 0.648 -69.875 -29.375 1 92.69 409 LEU A O 1
ATOM 3154 N N . VAL A 1 410 ? 2.264 -68.562 -28.422 1 93.88 410 VAL A N 1
ATOM 3155 C CA . VAL A 1 410 ? 3.355 -69.5 -28.688 1 93.88 410 VAL A CA 1
ATOM 3156 C C . VAL A 1 410 ? 3.133 -70.75 -27.891 1 93.88 410 VAL A C 1
ATOM 3158 O O . VAL A 1 410 ? 3.268 -71.875 -28.438 1 93.88 410 VAL A O 1
ATOM 3161 N N . MET A 1 411 ? 2.711 -70.75 -26.703 1 92.06 411 MET A N 1
ATOM 3162 C CA . MET A 1 411 ? 2.504 -71.875 -25.828 1 92.06 411 MET A CA 1
ATOM 3163 C C . MET A 1 411 ? 1.332 -72.75 -26.297 1 92.06 411 MET A C 1
ATOM 3165 O O . MET A 1 411 ? 1.336 -73.938 -26.141 1 92.06 411 MET A O 1
ATOM 3169 N N . TYR A 1 412 ? 0.393 -72.062 -26.953 1 90.44 412 TYR A N 1
ATOM 3170 C CA . TYR A 1 412 ? -0.751 -72.812 -27.484 1 90.44 412 TYR A CA 1
ATOM 3171 C C . TYR A 1 412 ? -0.316 -73.75 -28.578 1 90.44 412 TYR A C 1
ATOM 3173 O O . TYR A 1 412 ? -0.978 -74.812 -28.812 1 90.44 412 TYR A O 1
ATOM 3181 N N . ASN A 1 413 ? 0.747 -73.5 -29.25 1 91.62 413 ASN A N 1
ATOM 3182 C CA . ASN A 1 413 ? 1.197 -74.312 -30.375 1 91.62 413 ASN A CA 1
ATOM 3183 C C . ASN A 1 413 ? 1.775 -75.625 -29.891 1 91.62 413 ASN A C 1
ATOM 3185 O O . ASN A 1 413 ? 1.951 -76.562 -30.688 1 91.62 413 ASN A O 1
ATOM 3189 N N . PHE A 1 414 ? 2.051 -75.812 -28.625 1 91.31 414 PHE A N 1
ATOM 3190 C CA . PHE A 1 414 ? 2.564 -77.125 -28.156 1 91.31 414 PHE A CA 1
ATOM 3191 C C . PHE A 1 414 ? 1.789 -77.562 -26.938 1 91.31 414 PHE A C 1
ATOM 3193 O O . PHE A 1 414 ? 2.213 -78.5 -26.25 1 91.31 414 PHE A O 1
ATOM 3200 N N . ALA A 1 415 ? 0.721 -77 -26.594 1 87.75 415 ALA A N 1
ATOM 3201 C CA . ALA A 1 415 ? -0.058 -77.312 -25.406 1 87.75 415 ALA A CA 1
ATOM 3202 C C . ALA A 1 415 ? -0.499 -78.812 -25.391 1 87.75 415 ALA A C 1
ATOM 3204 O O . ALA A 1 415 ? -0.508 -79.438 -24.344 1 87.75 415 ALA A O 1
ATOM 3205 N N . ASP A 1 416 ? -0.825 -79.312 -26.594 1 86.5 416 ASP A N 1
ATOM 3206 C CA . ASP A 1 416 ? -1.319 -80.625 -26.688 1 86.5 416 ASP A CA 1
ATOM 3207 C C . ASP A 1 416 ? -0.283 -81.562 -27.344 1 86.5 416 ASP A C 1
ATOM 3209 O O . ASP A 1 416 ? -0.635 -82.562 -27.922 1 86.5 416 ASP A O 1
ATOM 3213 N N . LEU A 1 417 ? 0.907 -81.125 -27.297 1 92.38 417 LEU A N 1
ATOM 3214 C CA . LEU A 1 417 ? 1.951 -81.812 -28.016 1 92.38 417 LEU A CA 1
ATOM 3215 C C . LEU A 1 417 ? 2.086 -83.25 -27.484 1 92.38 417 LEU A C 1
ATOM 3217 O O . LEU A 1 417 ? 2.076 -84.188 -28.25 1 92.38 417 LEU A O 1
ATOM 3221 N N . PHE A 1 418 ? 2.172 -83.438 -26.188 1 91.12 418 PHE A N 1
ATOM 3222 C CA . PHE A 1 418 ? 2.311 -84.75 -25.578 1 91.12 418 PHE A CA 1
ATOM 3223 C C . PHE A 1 418 ? 1.092 -85.625 -25.875 1 91.12 418 PHE A C 1
ATOM 3225 O O . PHE A 1 418 ? 1.23 -86.812 -26.281 1 91.12 418 PHE A O 1
ATOM 3232 N N . GLU A 1 419 ? -0.06 -85.062 -25.688 1 89.25 419 GLU A N 1
ATOM 3233 C CA . GLU A 1 419 ? -1.291 -85.812 -25.922 1 89.25 419 GLU A CA 1
ATOM 3234 C C . GLU A 1 419 ? -1.396 -86.312 -27.359 1 89.25 419 GLU A C 1
ATOM 3236 O O . GLU A 1 419 ? -1.782 -87.438 -27.625 1 89.25 419 GLU A O 1
ATOM 3241 N N . ASN A 1 420 ? -1.076 -85.438 -28.219 1 89.88 420 ASN A N 1
ATOM 3242 C CA . ASN A 1 420 ? -1.106 -85.812 -29.641 1 89.88 420 ASN A CA 1
ATOM 3243 C C . ASN A 1 420 ? -0.109 -86.938 -29.969 1 89.88 420 ASN A C 1
ATOM 3245 O O . ASN A 1 420 ? -0.444 -87.875 -30.672 1 89.88 420 ASN A O 1
ATOM 3249 N N . LEU A 1 421 ? 1.068 -86.812 -29.422 1 92.19 421 LEU A N 1
ATOM 3250 C CA . LEU A 1 421 ? 2.102 -87.812 -29.672 1 92.19 421 LEU A CA 1
ATOM 3251 C C . LEU A 1 421 ? 1.737 -89.125 -29 1 92.19 421 LEU A C 1
ATOM 3253 O O . LEU A 1 421 ? 1.948 -90.188 -29.578 1 92.19 421 LEU A O 1
ATOM 3257 N N . ASN A 1 422 ? 1.152 -89 -27.859 1 90.06 422 ASN A N 1
ATOM 3258 C CA . ASN A 1 422 ? 0.777 -90.188 -27.094 1 90.06 422 ASN A CA 1
ATOM 3259 C C . ASN A 1 422 ? -0.324 -91 -27.797 1 90.06 422 ASN A C 1
ATOM 3261 O O . ASN A 1 422 ? -0.369 -92.188 -27.703 1 90.06 422 ASN A O 1
ATOM 3265 N N . THR A 1 423 ? -1.144 -90.312 -28.484 1 89.19 423 THR A N 1
ATOM 3266 C CA . THR A 1 423 ? -2.209 -90.938 -29.234 1 89.19 423 THR A CA 1
ATOM 3267 C C . THR A 1 423 ? -1.628 -91.875 -30.297 1 89.19 423 THR A C 1
ATOM 3269 O O . THR A 1 423 ? -2.088 -93 -30.469 1 89.19 423 THR A O 1
ATOM 3272 N N . CYS A 1 424 ? -0.655 -91.5 -30.984 1 88.25 424 CYS A N 1
ATOM 3273 C CA . CYS A 1 424 ? -0.044 -92.312 -32.031 1 88.25 424 CYS A CA 1
ATOM 3274 C C . CYS A 1 424 ? 0.896 -93.312 -31.438 1 88.25 424 CYS A C 1
ATOM 3276 O O . CYS A 1 424 ? 1.001 -94.438 -31.938 1 88.25 424 CYS A O 1
ATOM 3278 N N . ALA A 1 425 ? 1.503 -93 -30.312 1 88.81 425 ALA A N 1
ATOM 3279 C CA . ALA A 1 425 ? 2.428 -93.938 -29.641 1 88.81 425 ALA A CA 1
ATOM 3280 C C . ALA A 1 425 ? 1.693 -95.125 -29.094 1 88.81 425 ALA A C 1
ATOM 3282 O O . ALA A 1 425 ? 2.229 -96.25 -29.109 1 88.81 425 ALA A O 1
ATOM 3283 N N . SER A 1 426 ? 0.526 -95 -28.719 1 84.12 426 SER A N 1
ATOM 3284 C CA . SER A 1 426 ? -0.244 -96.062 -28.062 1 84.12 426 SER A CA 1
ATOM 3285 C C . SER A 1 426 ? -0.726 -97.125 -29.062 1 84.12 426 SER A C 1
ATOM 3287 O O . SER A 1 426 ? -1.109 -98.25 -28.688 1 84.12 426 SER A O 1
ATOM 3289 N N . ILE A 1 427 ? -0.674 -96.875 -30.234 1 79.88 427 ILE A N 1
ATOM 3290 C CA . ILE A 1 427 ? -1.18 -97.812 -31.219 1 79.88 427 ILE A CA 1
ATOM 3291 C C . ILE A 1 427 ? -0.011 -98.562 -31.891 1 79.88 427 ILE A C 1
ATOM 3293 O O . ILE A 1 427 ? -0.214 -99.438 -32.719 1 79.88 427 ILE A O 1
ATOM 3297 N N . GLN A 1 428 ? 1.184 -98.25 -31.547 1 74.81 428 GLN A N 1
ATOM 3298 C CA . GLN A 1 428 ? 2.373 -98.938 -32.094 1 74.81 428 GLN A CA 1
ATOM 3299 C C . GLN A 1 428 ? 2.789 -100.125 -31.266 1 74.81 428 GLN A C 1
ATOM 3301 O O . GLN A 1 428 ? 2.594 -100.125 -30.047 1 74.81 428 GLN A O 1
ATOM 3306 N N . PRO A 1 429 ? 3.389 -101.312 -31.828 1 70.69 429 PRO A N 1
ATOM 3307 C CA . PRO A 1 429 ? 3.736 -101.562 -33.25 1 70.69 429 PRO A CA 1
ATOM 3308 C C . PRO A 1 429 ? 2.533 -101.938 -34.094 1 70.69 429 PRO A C 1
ATOM 3310 O O . PRO A 1 429 ? 1.692 -102.75 -33.625 1 70.69 429 PRO A O 1
ATOM 3313 N N . CYS A 1 430 ? 2.316 -101.312 -34.969 1 63.59 430 CYS A N 1
ATOM 3314 C CA . CYS A 1 430 ? 1.141 -101.625 -35.781 1 63.59 430 CYS A CA 1
ATOM 3315 C C . CYS A 1 430 ? 1.407 -102.812 -36.688 1 63.59 430 CYS A C 1
ATOM 3317 O O . CYS A 1 430 ? 2.449 -102.875 -37.344 1 63.59 430 CYS A O 1
ATOM 3319 N N . PRO A 1 431 ? 0.724 -104 -36.344 1 60.84 431 PRO A N 1
ATOM 3320 C CA . PRO A 1 431 ? 0.962 -105.25 -37.125 1 60.84 431 PRO A CA 1
ATOM 3321 C C . PRO A 1 431 ? 1.147 -104.938 -38.625 1 60.84 431 PRO A C 1
ATOM 3323 O O . PRO A 1 431 ? 1.852 -105.688 -39.312 1 60.84 431 PRO A O 1
ATOM 3326 N N . THR A 1 432 ? 0.151 -104.062 -39.281 1 55.41 432 THR A N 1
ATOM 3327 C CA . THR A 1 432 ? 0.359 -103.688 -40.656 1 55.41 432 THR A CA 1
ATOM 3328 C C . THR A 1 432 ? 0.809 -102.25 -40.75 1 55.41 432 THR A C 1
ATOM 3330 O O . THR A 1 432 ? 1.284 -101.625 -39.781 1 55.41 432 THR A O 1
ATOM 3333 N N . ALA A 1 433 ? 0.167 -101.25 -41.781 1 52.75 433 ALA A N 1
ATOM 3334 C CA . ALA A 1 433 ? 0.516 -99.938 -42.25 1 52.75 433 ALA A CA 1
ATOM 3335 C C . ALA A 1 433 ? 0.172 -98.875 -41.188 1 52.75 433 ALA A C 1
ATOM 3337 O O . ALA A 1 433 ? -0.782 -98.125 -41.344 1 52.75 433 ALA A O 1
ATOM 3338 N N . CYS A 1 434 ? 0.239 -98.875 -40 1 56.47 434 CYS A N 1
ATOM 3339 C CA . CYS A 1 434 ? -0.019 -97.875 -38.938 1 56.47 434 CYS A CA 1
ATOM 3340 C C . CYS A 1 434 ? 0.734 -96.625 -39.219 1 56.47 434 CYS A C 1
ATOM 3342 O O . CYS A 1 434 ? 0.671 -95.625 -38.438 1 56.47 434 CYS A O 1
ATOM 3344 N N . ASP A 1 435 ? 1.218 -96.312 -40.344 1 73.44 435 ASP A N 1
ATOM 3345 C CA . ASP A 1 435 ? 1.986 -95.25 -41 1 73.44 435 ASP A CA 1
ATOM 3346 C C . ASP A 1 435 ? 1.12 -94 -41.281 1 73.44 435 ASP A C 1
ATOM 3348 O O . ASP A 1 435 ? 1.588 -92.875 -41.156 1 73.44 435 ASP A O 1
ATOM 3352 N N . PRO A 1 436 ? -0.237 -94.25 -41.031 1 80.56 436 PRO A N 1
ATOM 3353 C CA . PRO A 1 436 ? -1.039 -93.062 -41.344 1 80.56 436 PRO A CA 1
ATOM 3354 C C . PRO A 1 436 ? -1.131 -92.062 -40.188 1 80.56 436 PRO A C 1
ATOM 3356 O O . PRO A 1 436 ? -1.221 -90.875 -40.375 1 80.56 436 PRO A O 1
ATOM 3359 N N . CYS A 1 437 ? -1.14 -92.625 -38.875 1 86.19 437 CYS A N 1
ATOM 3360 C CA . CYS A 1 437 ? -1.197 -91.75 -37.688 1 86.19 437 CYS A CA 1
ATOM 3361 C C . CYS A 1 437 ? 0.019 -90.812 -37.625 1 86.19 437 CYS A C 1
ATOM 3363 O O . CYS A 1 437 ? -0.121 -89.625 -37.5 1 86.19 437 CYS A O 1
ATOM 3365 N N . VAL A 1 438 ? 1.151 -91.438 -37.812 1 87.75 438 VAL A N 1
ATOM 3366 C CA . VAL A 1 438 ? 2.412 -90.688 -37.75 1 87.75 438 VAL A CA 1
ATOM 3367 C C . VAL A 1 438 ? 2.486 -89.75 -38.906 1 87.75 438 VAL A C 1
ATOM 3369 O O . VAL A 1 438 ? 2.984 -88.625 -38.75 1 87.75 438 VAL A O 1
ATOM 3372 N N . ASN A 1 439 ? 1.857 -90.125 -40.062 1 86.38 439 ASN A N 1
ATOM 3373 C CA . ASN A 1 439 ? 1.84 -89.25 -41.25 1 86.38 439 ASN A CA 1
ATOM 3374 C C . ASN A 1 439 ? 0.959 -88 -41 1 86.38 439 ASN A C 1
ATOM 3376 O O . ASN A 1 439 ? 1.363 -86.875 -41.312 1 86.38 439 ASN A O 1
ATOM 3380 N N . THR A 1 440 ? -0.213 -88.188 -40.469 1 87.19 440 THR A N 1
ATOM 3381 C CA . THR A 1 440 ? -1.153 -87.125 -40.219 1 87.19 440 THR A CA 1
ATOM 3382 C C . THR A 1 440 ? -0.643 -86.25 -39.094 1 87.19 440 THR A C 1
ATOM 3384 O O . THR A 1 440 ? -0.688 -85 -39.219 1 87.19 440 THR A O 1
ATOM 3387 N N . LEU A 1 441 ? -0.115 -86.812 -38.062 1 90.56 441 LEU A N 1
ATOM 3388 C CA . LEU A 1 441 ? 0.413 -86 -36.938 1 90.56 441 LEU A CA 1
ATOM 3389 C C . LEU A 1 441 ? 1.649 -85.25 -37.344 1 90.56 441 LEU A C 1
ATOM 3391 O O . LEU A 1 441 ? 1.832 -84.062 -36.906 1 90.56 441 LEU A O 1
ATOM 3395 N N . GLY A 1 442 ? 2.455 -85.875 -38.125 1 90.81 442 GLY A N 1
ATOM 3396 C CA . GLY A 1 442 ? 3.645 -85.188 -38.594 1 90.81 442 GLY A CA 1
ATOM 3397 C C . GLY A 1 442 ? 3.336 -83.938 -39.344 1 90.81 442 GLY A C 1
ATOM 3398 O O . GLY A 1 442 ? 3.975 -82.875 -39.125 1 90.81 442 GLY A O 1
ATOM 3399 N N . LYS A 1 443 ? 2.301 -83.938 -40.25 1 90.44 443 LYS A N 1
ATOM 3400 C CA . LYS A 1 443 ? 1.904 -82.75 -41 1 90.44 443 LYS A CA 1
ATOM 3401 C C . LYS A 1 443 ? 1.376 -81.688 -40.094 1 90.44 443 LYS A C 1
ATOM 3403 O O . LYS A 1 443 ? 1.676 -80.5 -40.281 1 90.44 443 LYS A O 1
ATOM 3408 N N . LEU A 1 444 ? 0.635 -82 -39.094 1 90.38 444 LEU A N 1
ATOM 3409 C CA . LEU A 1 444 ? 0.084 -81.062 -38.156 1 90.38 444 LEU A CA 1
ATOM 3410 C C . LEU A 1 444 ? 1.191 -80.438 -37.312 1 90.38 444 LEU A C 1
ATOM 3412 O O . LEU A 1 444 ? 1.232 -79.188 -37.125 1 90.38 444 LEU A O 1
ATOM 3416 N N . LEU A 1 445 ? 2.094 -81.25 -36.781 1 93.31 445 LEU A N 1
ATOM 3417 C CA . LEU A 1 445 ? 3.146 -80.75 -35.906 1 93.31 445 LEU A CA 1
ATOM 3418 C C . LEU A 1 445 ? 4.16 -79.938 -36.688 1 93.31 445 LEU A C 1
ATOM 3420 O O . LEU A 1 445 ? 4.73 -78.938 -36.125 1 93.31 445 LEU A O 1
ATOM 3424 N N . ASP A 1 446 ? 4.336 -80.188 -37.938 1 93.12 446 ASP A N 1
ATOM 3425 C CA . ASP A 1 446 ? 5.18 -79.375 -38.781 1 93.12 446 ASP A CA 1
ATOM 3426 C C . ASP A 1 446 ? 4.625 -77.938 -38.875 1 93.12 446 ASP A C 1
ATOM 3428 O O . ASP A 1 446 ? 5.371 -77 -38.75 1 93.12 446 ASP A O 1
ATOM 3432 N N . THR A 1 447 ? 3.34 -77.938 -39.062 1 92.12 447 THR A N 1
ATOM 3433 C CA . THR A 1 447 ? 2.691 -76.625 -39.156 1 92.12 447 THR A CA 1
ATOM 3434 C C . THR A 1 447 ? 2.75 -75.875 -37.812 1 92.12 447 THR A C 1
ATOM 3436 O O . THR A 1 447 ? 3.086 -74.688 -37.75 1 92.12 447 THR A O 1
ATOM 3439 N N . GLN A 1 448 ? 2.535 -76.5 -36.688 1 93.19 448 GLN A N 1
ATOM 3440 C CA . GLN A 1 448 ? 2.484 -75.875 -35.375 1 93.19 448 GLN A CA 1
ATOM 3441 C C . GLN A 1 448 ? 3.875 -75.438 -34.906 1 93.19 448 GLN A C 1
ATOM 3443 O O . GLN A 1 448 ? 4.027 -74.438 -34.312 1 93.19 448 GLN A O 1
ATOM 3448 N N . SER A 1 449 ? 4.824 -76.312 -35.188 1 94.75 449 SER A N 1
ATOM 3449 C CA . SER A 1 449 ? 6.184 -75.938 -34.812 1 94.75 449 SER A CA 1
ATOM 3450 C C . SER A 1 449 ? 6.684 -74.688 -35.562 1 94.75 449 SER A C 1
ATOM 3452 O O . SER A 1 449 ? 7.359 -73.875 -35 1 94.75 449 SER A O 1
ATOM 3454 N N . ARG A 1 450 ? 6.352 -74.625 -36.844 1 95.25 450 ARG A N 1
ATOM 3455 C CA . ARG A 1 450 ? 6.719 -73.5 -37.625 1 95.25 450 ARG A CA 1
ATOM 3456 C C . ARG A 1 450 ? 6.012 -72.25 -37.094 1 95.25 450 ARG A C 1
ATOM 3458 O O . ARG A 1 450 ? 6.617 -71.125 -37.031 1 95.25 450 ARG A O 1
ATOM 3465 N N . LEU A 1 451 ? 4.777 -72.375 -36.719 1 94.06 451 LEU A N 1
ATOM 3466 C CA . LEU A 1 451 ? 4.02 -71.25 -36.188 1 94.06 451 LEU A CA 1
ATOM 3467 C C . LEU A 1 451 ? 4.605 -70.812 -34.844 1 94.06 451 LEU A C 1
ATOM 3469 O O . LEU A 1 451 ? 4.633 -69.625 -34.531 1 94.06 451 LEU A O 1
ATOM 3473 N N . MET A 1 452 ? 4.992 -71.688 -34 1 95.81 452 MET A N 1
ATOM 3474 C CA . MET A 1 452 ? 5.652 -71.438 -32.719 1 95.81 452 MET A CA 1
ATOM 3475 C C . MET A 1 452 ? 6.898 -70.562 -32.938 1 95.81 452 MET A C 1
ATOM 3477 O O . MET A 1 452 ? 7.074 -69.5 -32.312 1 95.81 452 MET A O 1
ATOM 3481 N N . GLU A 1 453 ? 7.707 -71 -33.906 1 94.94 453 GLU A N 1
ATOM 3482 C CA . GLU A 1 453 ? 8.938 -70.25 -34.219 1 94.94 453 GLU A CA 1
ATOM 3483 C C . GLU A 1 453 ? 8.648 -68.875 -34.75 1 94.94 453 GLU A C 1
ATOM 3485 O O . GLU A 1 453 ? 9.219 -67.875 -34.281 1 94.94 453 GLU A O 1
ATOM 3490 N N . GLU A 1 454 ? 7.746 -68.75 -35.688 1 94.06 454 GLU A N 1
ATOM 3491 C CA . GLU A 1 454 ? 7.418 -67.5 -36.312 1 94.06 454 GLU A CA 1
ATOM 3492 C C . GLU A 1 454 ? 6.824 -66.5 -35.281 1 94.06 454 GLU A C 1
ATOM 3494 O O . GLU A 1 454 ? 7.156 -65.312 -35.281 1 94.06 454 GLU A O 1
ATOM 3499 N N . LYS A 1 455 ? 5.941 -66.938 -34.438 1 94.88 455 LYS A N 1
ATOM 3500 C CA . LYS A 1 455 ? 5.32 -66.125 -33.438 1 94.88 455 LYS A CA 1
ATOM 3501 C C . LYS A 1 455 ? 6.34 -65.688 -32.375 1 94.88 455 LYS A C 1
ATOM 3503 O O . LYS A 1 455 ? 6.312 -64.5 -31.953 1 94.88 455 LYS A O 1
ATOM 3508 N N . PHE A 1 456 ? 7.199 -66.562 -32.031 1 96.12 456 PHE A N 1
ATOM 3509 C CA . PHE A 1 456 ? 8.219 -66.25 -31.031 1 96.12 456 PHE A CA 1
ATOM 3510 C C . PHE A 1 456 ? 9.195 -65.188 -31.578 1 96.12 456 PHE A C 1
ATOM 3512 O O . PHE A 1 456 ? 9.609 -64.312 -30.859 1 96.12 456 PHE A O 1
ATOM 3519 N N . ASP A 1 457 ? 9.516 -65.25 -32.875 1 95.69 457 ASP A N 1
ATOM 3520 C CA . ASP A 1 457 ? 10.453 -64.375 -33.531 1 95.69 457 ASP A CA 1
ATOM 3521 C C . ASP A 1 457 ? 9.852 -62.938 -33.688 1 95.69 457 ASP A C 1
ATOM 3523 O O . ASP A 1 457 ? 10.57 -62 -33.938 1 95.69 457 ASP A O 1
ATOM 3527 N N . LEU A 1 458 ? 8.523 -62.844 -33.5 1 95.38 458 LEU A N 1
ATOM 3528 C CA . LEU A 1 458 ? 7.883 -61.531 -33.594 1 95.38 458 LEU A CA 1
ATOM 3529 C C . LEU A 1 458 ? 8.438 -60.562 -32.531 1 95.38 458 LEU A C 1
ATOM 3531 O O . LEU A 1 458 ? 8.445 -59.344 -32.75 1 95.38 458 LEU A O 1
ATOM 3535 N N . ILE A 1 459 ? 8.883 -61.094 -31.438 1 96.25 459 ILE A N 1
ATOM 3536 C CA . ILE A 1 459 ? 9.422 -60.281 -30.344 1 96.25 459 ILE A CA 1
ATOM 3537 C C . ILE A 1 459 ? 10.641 -59.5 -30.812 1 96.25 459 ILE A C 1
ATOM 3539 O O . ILE A 1 459 ? 10.844 -58.375 -30.406 1 96.25 459 ILE A O 1
ATOM 3543 N N . LEU A 1 460 ? 11.469 -60.156 -31.734 1 96.62 460 LEU A N 1
ATOM 3544 C CA . LEU A 1 460 ? 12.688 -59.531 -32.25 1 96.62 460 LEU A CA 1
ATOM 3545 C C . LEU A 1 460 ? 12.359 -58.312 -33.094 1 96.62 460 LEU A C 1
ATOM 3547 O O . LEU A 1 460 ? 13.203 -57.438 -33.281 1 96.62 460 LEU A O 1
ATOM 3551 N N . GLN A 1 461 ? 11.141 -58.219 -33.562 1 94.88 461 GLN A N 1
ATOM 3552 C CA . GLN A 1 461 ? 10.719 -57.094 -34.406 1 94.88 461 GLN A CA 1
ATOM 3553 C C . GLN A 1 461 ? 9.93 -56.062 -33.594 1 94.88 461 GLN A C 1
ATOM 3555 O O . GLN A 1 461 ? 10.18 -54.875 -33.688 1 94.88 461 GLN A O 1
ATOM 3560 N N . ILE A 1 462 ? 9.055 -56.469 -32.75 1 94.38 462 ILE A N 1
ATOM 3561 C CA . ILE A 1 462 ? 8.094 -55.625 -32.062 1 94.38 462 ILE A CA 1
ATOM 3562 C C . ILE A 1 462 ? 8.828 -54.75 -31.031 1 94.38 462 ILE A C 1
ATOM 3564 O O . ILE A 1 462 ? 8.586 -53.562 -30.938 1 94.38 462 ILE A O 1
ATOM 3568 N N . VAL A 1 463 ? 9.734 -55.312 -30.25 1 95.75 463 VAL A N 1
ATOM 3569 C CA . VAL A 1 463 ? 10.352 -54.625 -29.125 1 95.75 463 VAL A CA 1
ATOM 3570 C C . VAL A 1 463 ? 11.164 -53.438 -29.625 1 95.75 463 VAL A C 1
ATOM 3572 O O . VAL A 1 463 ? 10.938 -52.281 -29.219 1 95.75 463 VAL A O 1
ATOM 3575 N N . PRO A 1 464 ? 12.125 -53.625 -30.625 1 96.25 464 PRO A N 1
ATOM 3576 C CA . PRO A 1 464 ? 12.891 -52.469 -31.094 1 96.25 464 PRO A CA 1
ATOM 3577 C C . PRO A 1 464 ? 12.023 -51.438 -31.828 1 96.25 464 PRO A C 1
ATOM 3579 O O . PRO A 1 464 ? 12.242 -50.219 -31.688 1 96.25 464 PRO A O 1
ATOM 3582 N N . TYR A 1 465 ? 11.031 -51.875 -32.562 1 95.12 465 TYR A N 1
ATOM 3583 C CA . TYR A 1 465 ? 10.195 -50.969 -33.312 1 95.12 465 TYR A CA 1
ATOM 3584 C C . TYR A 1 465 ? 9.344 -50.094 -32.375 1 95.12 465 TYR A C 1
ATOM 3586 O O . TYR A 1 465 ? 9.281 -48.875 -32.531 1 95.12 465 TYR A O 1
ATOM 3594 N N . GLU A 1 466 ? 8.719 -50.656 -31.391 1 95.38 466 GLU A N 1
ATOM 3595 C CA . GLU A 1 466 ? 7.855 -49.938 -30.469 1 95.38 466 GLU A CA 1
ATOM 3596 C C . GLU A 1 466 ? 8.672 -49.062 -29.531 1 95.38 466 GLU A C 1
ATOM 3598 O O . GLU A 1 466 ? 8.234 -47.938 -29.188 1 95.38 466 GLU A O 1
ATOM 3603 N N . ALA A 1 467 ? 9.805 -49.5 -29.125 1 95.81 467 ALA A N 1
ATOM 3604 C CA . ALA A 1 467 ? 10.672 -48.688 -28.266 1 95.81 467 ALA A CA 1
ATOM 3605 C C . ALA A 1 467 ? 11.148 -47.438 -29.016 1 95.81 467 ALA A C 1
ATOM 3607 O O . ALA A 1 467 ? 11.195 -46.344 -28.438 1 95.81 467 ALA A O 1
ATOM 3608 N N . LYS A 1 468 ? 11.531 -47.594 -30.281 1 94.75 468 LYS A N 1
ATOM 3609 C CA . LYS A 1 468 ? 11.977 -46.469 -31.094 1 94.75 468 LYS A CA 1
ATOM 3610 C C . LYS A 1 468 ? 10.844 -45.469 -31.297 1 94.75 468 LYS A C 1
ATOM 3612 O O . LYS A 1 468 ? 11.062 -44.25 -31.203 1 94.75 468 LYS A O 1
ATOM 3617 N N . ALA A 1 469 ? 9.68 -45.938 -31.609 1 95.56 469 ALA A N 1
ATOM 3618 C CA . ALA A 1 469 ? 8.523 -45.062 -31.766 1 95.56 469 ALA A CA 1
ATOM 3619 C C . ALA A 1 469 ? 8.219 -44.312 -30.469 1 95.56 469 ALA A C 1
ATOM 3621 O O . ALA A 1 469 ? 7.918 -43.125 -30.484 1 95.56 469 ALA A O 1
ATOM 3622 N N . SER A 1 470 ? 8.273 -45.031 -29.359 1 95.94 470 SER A N 1
ATOM 3623 C CA . SER A 1 470 ? 8.039 -44.438 -28.047 1 95.94 470 SER A CA 1
ATOM 3624 C C . SER A 1 470 ? 9.062 -43.344 -27.734 1 95.94 470 SER A C 1
ATOM 3626 O O . SER A 1 470 ? 8.711 -42.281 -27.25 1 95.94 470 SER A O 1
ATOM 3628 N N . LEU A 1 471 ? 10.32 -43.625 -28.031 1 96 471 LEU A N 1
ATOM 3629 C CA . LEU A 1 471 ? 11.398 -42.656 -27.766 1 96 471 LEU A CA 1
ATOM 3630 C C . LEU A 1 471 ? 11.203 -41.406 -28.594 1 96 471 LEU A C 1
ATOM 3632 O O . LEU A 1 471 ? 11.438 -40.281 -28.109 1 96 471 LEU A O 1
ATOM 3636 N N . GLN A 1 472 ? 10.781 -41.531 -29.844 1 94.69 472 GLN A N 1
ATOM 3637 C CA . GLN A 1 472 ? 10.531 -40.375 -30.703 1 94.69 472 GLN A CA 1
ATOM 3638 C C . GLN A 1 472 ? 9.359 -39.562 -30.188 1 94.69 472 GLN A C 1
ATOM 3640 O O . GLN A 1 472 ? 9.406 -38.312 -30.219 1 94.69 472 GLN A O 1
ATOM 3645 N N . ARG A 1 473 ? 8.344 -40.156 -29.688 1 94.69 473 ARG A N 1
ATOM 3646 C CA . ARG A 1 473 ? 7.195 -39.438 -29.125 1 94.69 473 ARG A CA 1
ATOM 3647 C C . ARG A 1 473 ? 7.586 -38.688 -27.844 1 94.69 473 ARG A C 1
ATOM 3649 O O . ARG A 1 473 ? 7.172 -37.562 -27.641 1 94.69 473 ARG A O 1
ATOM 3656 N N . LEU A 1 474 ? 8.383 -39.406 -27.031 1 95.69 474 LEU A N 1
ATOM 3657 C CA . LEU A 1 474 ? 8.844 -38.812 -25.797 1 95.69 474 LEU A CA 1
ATOM 3658 C C . LEU A 1 474 ? 9.68 -37.562 -26.078 1 95.69 474 LEU A C 1
ATOM 3660 O O . LEU A 1 474 ? 9.5 -36.531 -25.438 1 95.69 474 LEU A O 1
ATOM 3664 N N . LYS A 1 475 ? 10.57 -37.656 -27 1 94.38 475 LYS A N 1
ATOM 3665 C CA . LYS A 1 475 ? 11.406 -36.5 -27.391 1 94.38 475 LYS A CA 1
ATOM 3666 C C . LYS A 1 475 ? 10.547 -35.344 -27.906 1 94.38 475 LYS A C 1
ATOM 3668 O O . LYS A 1 475 ? 10.766 -34.188 -27.531 1 94.38 475 LYS A O 1
ATOM 3673 N N . SER A 1 476 ? 9.625 -35.688 -28.766 1 94.25 476 SER A N 1
ATOM 3674 C CA . SER A 1 476 ? 8.75 -34.656 -29.328 1 94.25 476 SER A CA 1
ATOM 3675 C C . SER A 1 476 ? 7.883 -34.031 -28.25 1 94.25 476 SER A C 1
ATOM 3677 O O . SER A 1 476 ? 7.688 -32.812 -28.234 1 94.25 476 SER A O 1
ATOM 3679 N N . CYS A 1 477 ? 7.344 -34.875 -27.375 1 95.31 477 CYS A N 1
ATOM 3680 C CA . CYS A 1 477 ? 6.5 -34.375 -26.281 1 95.31 477 CYS A CA 1
ATOM 3681 C C . CYS A 1 477 ? 7.27 -33.406 -25.391 1 95.31 477 CYS A C 1
ATOM 3683 O O . CYS A 1 477 ? 6.773 -32.344 -25.062 1 95.31 477 CYS A O 1
ATOM 3685 N N . ASN A 1 478 ? 8.438 -33.75 -25.031 1 94.06 478 ASN A N 1
ATOM 3686 C CA . ASN A 1 478 ? 9.258 -32.906 -24.172 1 94.06 478 ASN A CA 1
ATOM 3687 C C . ASN A 1 478 ? 9.641 -31.609 -24.875 1 94.06 478 ASN A C 1
ATOM 3689 O O . ASN A 1 478 ? 9.688 -30.547 -24.25 1 94.06 478 ASN A O 1
ATOM 3693 N N . ALA A 1 479 ? 9.969 -31.656 -26.141 1 93.62 479 ALA A N 1
ATOM 3694 C CA . ALA A 1 479 ? 10.266 -30.438 -26.906 1 93.62 479 ALA A CA 1
ATOM 3695 C C . ALA A 1 479 ? 9.055 -29.5 -26.938 1 93.62 479 ALA A C 1
ATOM 3697 O O . ALA A 1 479 ? 9.211 -28.281 -26.812 1 93.62 479 ALA A O 1
ATOM 3698 N N . PHE A 1 480 ? 7.898 -30.062 -27.094 1 93.69 480 PHE A N 1
ATOM 3699 C CA . PHE A 1 480 ? 6.68 -29.266 -27.156 1 93.69 480 PHE A CA 1
ATOM 3700 C C . PHE A 1 480 ? 6.43 -28.578 -25.812 1 93.69 480 PHE A C 1
ATOM 3702 O O . PHE A 1 480 ? 6.008 -27.422 -25.781 1 93.69 480 PHE A O 1
ATOM 3709 N N . THR A 1 481 ? 6.629 -29.312 -24.734 1 94.38 481 THR A N 1
ATOM 3710 C CA . THR A 1 481 ? 6.418 -28.719 -23.406 1 94.38 481 THR A CA 1
ATOM 3711 C C . THR A 1 481 ? 7.355 -27.547 -23.188 1 94.38 481 THR A C 1
ATOM 3713 O O . THR A 1 481 ? 6.973 -26.547 -22.562 1 94.38 481 THR A O 1
ATOM 3716 N N . LYS A 1 482 ? 8.555 -27.578 -23.641 1 94 482 LYS A N 1
ATOM 3717 C CA . LYS A 1 482 ? 9.5 -26.469 -23.531 1 94 482 LYS A CA 1
ATOM 3718 C C . LYS A 1 482 ? 9.047 -25.281 -24.359 1 94 482 LYS A C 1
ATOM 3720 O O . LYS A 1 482 ? 9.117 -24.125 -23.906 1 94 482 LYS A O 1
ATOM 3725 N N . TYR A 1 483 ? 8.531 -25.531 -25.562 1 93.94 483 TYR A N 1
ATOM 3726 C CA . TYR A 1 483 ? 8.031 -24.469 -26.422 1 93.94 483 TYR A CA 1
ATOM 3727 C C . TYR A 1 483 ? 6.809 -23.797 -25.797 1 93.94 483 TYR A C 1
ATOM 3729 O O . TYR A 1 483 ? 6.652 -22.578 -25.875 1 93.94 483 TYR A O 1
ATOM 3737 N N . LYS A 1 484 ? 5.977 -24.594 -25.266 1 94.62 484 LYS A N 1
ATOM 3738 C CA . LYS A 1 484 ? 4.809 -24.047 -24.578 1 94.62 484 LYS A CA 1
ATOM 3739 C C . LYS A 1 484 ? 5.223 -23.125 -23.43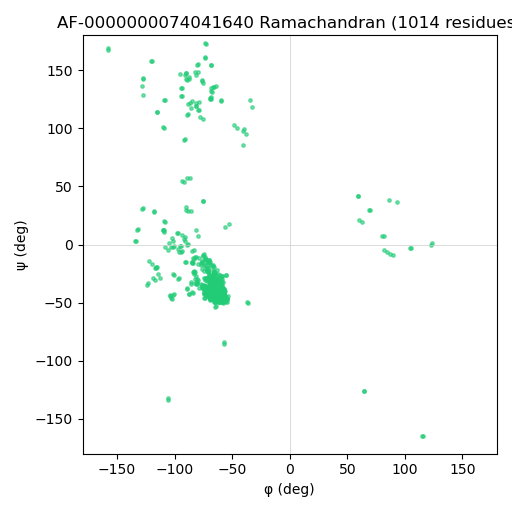8 1 94.62 484 LYS A C 1
ATOM 3741 O O . LYS A 1 484 ? 4.66 -22.031 -23.266 1 94.62 484 LYS A O 1
ATOM 3746 N N . LEU A 1 485 ? 6.219 -23.594 -22.688 1 95.62 485 LEU A N 1
ATOM 3747 C CA . LEU A 1 485 ? 6.734 -22.766 -21.594 1 95.62 485 LEU A CA 1
ATOM 3748 C C . LEU A 1 485 ? 7.262 -21.438 -22.109 1 95.62 485 LEU A C 1
ATOM 3750 O O . LEU A 1 485 ? 7 -20.391 -21.531 1 95.62 485 LEU A O 1
ATOM 3754 N N . VAL A 1 486 ? 8.016 -21.438 -23.203 1 95.31 486 VAL A N 1
ATOM 3755 C CA . VAL A 1 486 ? 8.57 -20.219 -23.797 1 95.31 486 VAL A CA 1
ATOM 3756 C C . VAL A 1 486 ? 7.438 -19.281 -24.203 1 95.31 486 VAL A C 1
ATOM 3758 O O . VAL A 1 486 ? 7.484 -18.094 -23.922 1 95.31 486 VAL A O 1
ATOM 3761 N N . ALA A 1 487 ? 6.438 -19.797 -24.844 1 96.19 487 ALA A N 1
ATOM 3762 C CA . ALA A 1 487 ? 5.301 -19 -25.297 1 96.19 487 ALA A CA 1
ATOM 3763 C C . ALA A 1 487 ? 4.547 -18.406 -24.109 1 96.19 487 ALA A C 1
ATOM 3765 O O . ALA A 1 487 ? 4.219 -17.219 -24.125 1 96.19 487 ALA A O 1
ATOM 3766 N N . ASP A 1 488 ? 4.309 -19.203 -23.156 1 95.44 488 ASP A N 1
ATOM 3767 C CA . ASP A 1 488 ? 3.566 -18.75 -21.969 1 95.44 488 ASP A CA 1
ATOM 3768 C C . ASP A 1 488 ? 4.344 -17.672 -21.219 1 95.44 488 ASP A C 1
ATOM 3770 O O . ASP A 1 488 ? 3.76 -16.703 -20.734 1 95.44 488 ASP A O 1
ATOM 3774 N N . ALA A 1 489 ? 5.629 -17.938 -21.062 1 96.69 489 ALA A N 1
ATOM 3775 C CA . ALA A 1 489 ? 6.473 -16.969 -20.375 1 96.69 489 ALA A CA 1
ATOM 3776 C C . ALA A 1 489 ? 6.496 -15.633 -21.125 1 96.69 489 ALA A C 1
ATOM 3778 O O . ALA A 1 489 ? 6.445 -14.562 -20.516 1 96.69 489 ALA A O 1
ATOM 3779 N N . TYR A 1 490 ? 6.586 -15.664 -22.422 1 96 490 TYR A N 1
ATOM 3780 C CA . TYR A 1 490 ? 6.574 -14.469 -23.25 1 96 490 TYR A CA 1
ATOM 3781 C C . TYR A 1 490 ? 5.266 -13.703 -23.078 1 96 490 TYR A C 1
ATOM 3783 O O . TYR A 1 490 ? 5.27 -12.484 -22.906 1 96 490 TYR A O 1
ATOM 3791 N N . ASP A 1 491 ? 4.188 -14.383 -23.141 1 95.81 491 ASP A N 1
ATOM 3792 C CA . ASP A 1 491 ? 2.873 -13.766 -22.969 1 95.81 491 ASP A CA 1
ATOM 3793 C C . ASP A 1 491 ? 2.721 -13.148 -21.594 1 95.81 491 ASP A C 1
ATOM 3795 O O . ASP A 1 491 ? 2.193 -12.039 -21.453 1 95.81 491 ASP A O 1
ATOM 3799 N N . LEU A 1 492 ? 3.154 -13.891 -20.625 1 96.31 492 LEU A N 1
ATOM 3800 C CA . LEU A 1 492 ? 3.064 -13.383 -19.266 1 96.31 492 LEU A CA 1
ATOM 3801 C C . LEU A 1 492 ? 3.842 -12.078 -19.125 1 96.31 492 LEU A C 1
ATOM 3803 O O . LEU A 1 492 ? 3.355 -11.125 -18.5 1 96.31 492 LEU A O 1
ATOM 3807 N N . LEU A 1 493 ? 5.047 -12.023 -19.688 1 96.69 493 LEU A N 1
ATOM 3808 C CA . LEU A 1 493 ? 5.871 -10.82 -19.609 1 96.69 493 LEU A CA 1
ATOM 3809 C C . LEU A 1 493 ? 5.176 -9.648 -20.297 1 96.69 493 LEU A C 1
ATOM 3811 O O . LEU A 1 493 ? 5.172 -8.531 -19.781 1 96.69 493 LEU A O 1
ATOM 3815 N N . GLN A 1 494 ? 4.555 -9.867 -21.375 1 95.19 494 GLN A N 1
ATOM 3816 C CA . GLN A 1 494 ? 3.824 -8.828 -22.094 1 95.19 494 GLN A CA 1
ATOM 3817 C C . GLN A 1 494 ? 2.635 -8.328 -21.266 1 95.19 494 GLN A C 1
ATOM 3819 O O . GLN A 1 494 ? 2.381 -7.125 -21.203 1 95.19 494 GLN A O 1
ATOM 3824 N N . ASP A 1 495 ? 1.958 -9.227 -20.688 1 94.75 495 ASP A N 1
ATOM 3825 C CA . ASP A 1 495 ? 0.801 -8.883 -19.859 1 94.75 495 ASP A CA 1
ATOM 3826 C C . ASP A 1 495 ? 1.21 -8.023 -18.672 1 94.75 495 ASP A C 1
ATOM 3828 O O . ASP A 1 495 ? 0.51 -7.07 -18.312 1 94.75 495 ASP A O 1
ATOM 3832 N N . VAL A 1 496 ? 2.318 -8.398 -18.094 1 95.69 496 VAL A N 1
ATOM 3833 C CA . VAL A 1 496 ? 2.814 -7.688 -16.922 1 95.69 496 VAL A CA 1
ATOM 3834 C C . VAL A 1 496 ? 3.121 -6.234 -17.281 1 95.69 496 VAL A C 1
ATOM 3836 O O . VAL A 1 496 ? 2.703 -5.309 -16.594 1 95.69 496 VAL A O 1
ATOM 3839 N N . TYR A 1 497 ? 3.789 -5.973 -18.375 1 94.69 497 TYR A N 1
ATOM 3840 C CA . TYR A 1 497 ? 4.16 -4.621 -18.781 1 94.69 497 TYR A CA 1
ATOM 3841 C C . TYR A 1 497 ? 2.941 -3.838 -19.25 1 94.69 497 TYR A C 1
ATOM 3843 O O . TYR A 1 497 ? 2.859 -2.625 -19.047 1 94.69 497 TYR A O 1
ATOM 3851 N N . GLN A 1 498 ? 2.018 -4.539 -19.797 1 94.12 498 GLN A N 1
ATOM 3852 C CA . GLN A 1 498 ? 0.769 -3.881 -20.172 1 94.12 498 GLN A CA 1
ATOM 3853 C C . GLN A 1 498 ? -0.013 -3.451 -18.938 1 94.12 498 GLN A C 1
ATOM 3855 O O . GLN A 1 498 ? -0.589 -2.361 -18.906 1 94.12 498 GLN A O 1
ATOM 3860 N N . CYS A 1 499 ? -0.058 -4.297 -17.953 1 94.44 499 CYS A N 1
ATOM 3861 C CA . CYS A 1 499 ? -0.736 -3.992 -16.703 1 94.44 499 CYS A CA 1
ATOM 3862 C C . CYS A 1 499 ? -0.132 -2.758 -16.047 1 94.44 499 CYS A C 1
ATOM 3864 O O . CYS A 1 499 ? -0.847 -1.967 -15.43 1 94.44 499 CYS A O 1
ATOM 3866 N N . GLU A 1 500 ? 1.18 -2.588 -16.219 1 93 500 GLU A N 1
ATOM 3867 C CA . GLU A 1 500 ? 1.861 -1.434 -15.648 1 93 500 GLU A CA 1
ATOM 3868 C C . GLU A 1 500 ? 1.264 -0.126 -16.156 1 93 500 GLU A C 1
ATOM 3870 O O . GLU A 1 500 ? 1.14 0.842 -15.406 1 93 500 GLU A O 1
ATOM 3875 N N . ASP A 1 501 ? 0.791 -0.144 -17.359 1 88.88 501 ASP A N 1
ATOM 3876 C CA . ASP A 1 501 ? 0.324 1.081 -18 1 88.88 501 ASP A CA 1
ATOM 3877 C C . ASP A 1 501 ? -1.189 1.232 -17.859 1 88.88 501 ASP A C 1
ATOM 3879 O O . ASP A 1 501 ? -1.698 2.35 -17.75 1 88.88 501 ASP A O 1
ATOM 3883 N N . THR A 1 502 ? -1.893 0.077 -17.766 1 91.06 502 THR A N 1
ATOM 3884 C CA . THR A 1 502 ? -3.344 0.179 -17.859 1 91.06 502 THR A CA 1
ATOM 3885 C C . THR A 1 502 ? -4.008 -0.278 -16.562 1 91.06 502 THR A C 1
ATOM 3887 O O . THR A 1 502 ? -5.188 -0.008 -16.344 1 91.06 502 THR A O 1
ATOM 3890 N N . GLY A 1 503 ? -3.293 -1.038 -15.781 1 91.62 503 GLY A N 1
ATOM 3891 C CA . GLY A 1 503 ? -3.854 -1.563 -14.539 1 91.62 503 GLY A CA 1
ATOM 3892 C C . GLY A 1 503 ? -5.012 -2.516 -14.773 1 91.62 503 GLY A C 1
ATOM 3893 O O . GLY A 1 503 ? -4.891 -3.48 -15.531 1 91.62 503 GLY A O 1
ATOM 3894 N N . TYR A 1 504 ? -6.125 -2.213 -14.125 1 89.06 504 TYR A N 1
ATOM 3895 C CA . TYR A 1 504 ? -7.309 -3.057 -14.25 1 89.06 504 TYR A CA 1
ATOM 3896 C C . TYR A 1 504 ? -8.211 -2.576 -15.375 1 89.06 504 TYR A C 1
ATOM 3898 O O . TYR A 1 504 ? -9.281 -3.137 -15.609 1 89.06 504 TYR A O 1
ATOM 3906 N N . ASN A 1 505 ? -7.84 -1.573 -16.156 1 80.69 505 ASN A N 1
ATOM 3907 C CA . ASN A 1 505 ? -8.602 -1.115 -17.312 1 80.69 505 ASN A CA 1
ATOM 3908 C C . ASN A 1 505 ? -8.172 -1.842 -18.594 1 80.69 505 ASN A C 1
ATOM 3910 O O . ASN A 1 505 ? -8.078 -1.23 -19.656 1 80.69 505 ASN A O 1
ATOM 3914 N N . GLN A 1 506 ? -7.793 -3.031 -18.453 1 66.31 506 GLN A N 1
ATOM 3915 C CA . GLN A 1 506 ? -7.281 -3.766 -19.609 1 66.31 506 GLN A CA 1
ATOM 3916 C C . GLN A 1 506 ? -8.391 -4.059 -20.609 1 66.31 506 GLN A C 1
ATOM 3918 O O . GLN A 1 506 ? -9.484 -4.484 -20.219 1 66.31 506 GLN A O 1
ATOM 3923 N N . PRO A 1 507 ? -8.102 -3.578 -22.031 1 57.03 507 PRO A N 1
ATOM 3924 C CA . PRO A 1 507 ? -9.078 -3.928 -23.062 1 57.03 507 PRO A CA 1
ATOM 3925 C C . PRO A 1 507 ? -9.25 -5.438 -23.219 1 57.03 507 PRO A C 1
ATOM 3927 O O . PRO A 1 507 ? -8.328 -6.203 -22.938 1 57.03 507 PRO A O 1
ATOM 3930 N N . GLN A 1 508 ? -10.438 -5.926 -23.094 1 48.72 508 GLN A N 1
ATOM 3931 C CA . GLN A 1 508 ? -10.758 -7.316 -23.406 1 48.72 508 GLN A CA 1
ATOM 3932 C C . GLN A 1 508 ? -10.039 -7.773 -24.672 1 48.72 508 GLN A C 1
ATOM 3934 O O . GLN A 1 508 ? -10.086 -7.098 -25.703 1 48.72 508 GLN A O 1
ATOM 3939 N N . GLN A 1 509 ? -8.875 -8.469 -24.562 1 40.97 509 GLN A N 1
ATOM 3940 C CA . GLN A 1 509 ? -8.578 -9.18 -25.812 1 40.97 509 GLN A CA 1
ATOM 3941 C C . GLN A 1 509 ? -9.625 -10.258 -26.078 1 40.97 509 GLN A C 1
ATOM 3943 O O . GLN A 1 509 ? -10.109 -10.906 -25.156 1 40.97 509 GLN A O 1
ATOM 3948 N N . MET B 1 1 ? 3.156 -15.391 3.889 1 26.5 1 MET B N 1
ATOM 3949 C CA . MET B 1 1 ? 4.141 -15.789 2.885 1 26.5 1 MET B CA 1
ATOM 3950 C C . MET B 1 1 ? 4.758 -17.141 3.238 1 26.5 1 MET B C 1
ATOM 3952 O O . MET B 1 1 ? 5.059 -17.938 2.352 1 26.5 1 MET B O 1
ATOM 3956 N N . ALA B 1 2 ? 4.875 -17.234 4.5 1 35.72 2 ALA B N 1
ATOM 3957 C CA . ALA B 1 2 ? 5.457 -18.469 5.039 1 35.72 2 ALA B CA 1
ATOM 3958 C C . ALA B 1 2 ? 4.605 -19.672 4.68 1 35.72 2 ALA B C 1
ATOM 3960 O O . ALA B 1 2 ? 5.137 -20.75 4.402 1 35.72 2 ALA B O 1
ATOM 3961 N N . ASP B 1 3 ? 3.297 -19.359 4.691 1 32.81 3 ASP B N 1
ATOM 3962 C CA . ASP B 1 3 ? 2.457 -20.547 4.711 1 32.81 3 ASP B CA 1
ATOM 3963 C C . ASP B 1 3 ? 2.34 -21.156 3.316 1 32.81 3 ASP B C 1
ATOM 3965 O O . ASP B 1 3 ? 1.841 -22.281 3.16 1 32.81 3 ASP B O 1
ATOM 3969 N N . ARG B 1 4 ? 2.66 -20.484 2.244 1 36.84 4 ARG B N 1
ATOM 3970 C CA . ARG B 1 4 ? 2.531 -21.047 0.903 1 36.84 4 ARG B CA 1
ATOM 3971 C C . ARG B 1 4 ? 3.713 -21.953 0.57 1 36.84 4 ARG B C 1
ATOM 3973 O O . ARG B 1 4 ? 3.611 -22.828 -0.293 1 36.84 4 ARG B O 1
ATOM 3980 N N . GLY B 1 5 ? 4.809 -21.484 1.194 1 34.34 5 GLY B N 1
ATOM 3981 C CA . GLY B 1 5 ? 6 -22.281 0.955 1 34.34 5 GLY B CA 1
ATOM 3982 C C . GLY B 1 5 ? 5.875 -23.703 1.457 1 34.34 5 GLY B C 1
ATOM 3983 O O . GLY B 1 5 ? 6.27 -24.656 0.77 1 34.34 5 GLY B O 1
ATOM 3984 N N . VAL B 1 6 ? 5.359 -23.734 2.604 1 37.72 6 VAL B N 1
ATOM 3985 C CA . VAL B 1 6 ? 5.133 -25.031 3.25 1 37.72 6 VAL B CA 1
ATOM 3986 C C . VAL B 1 6 ? 4.117 -25.844 2.447 1 37.72 6 VAL B C 1
ATOM 3988 O O . VAL B 1 6 ? 4.266 -27.047 2.293 1 37.72 6 VAL B O 1
ATOM 3991 N N . LEU B 1 7 ? 3.273 -25.156 1.839 1 37.66 7 LEU B N 1
ATOM 3992 C CA . LEU B 1 7 ? 2.188 -25.875 1.17 1 37.66 7 LEU B CA 1
ATOM 3993 C C . LEU B 1 7 ? 2.674 -26.516 -0.123 1 37.66 7 LEU B C 1
ATOM 3995 O O . LEU B 1 7 ? 2.322 -27.656 -0.423 1 37.66 7 LEU B O 1
ATOM 3999 N N . MET B 1 8 ? 3.488 -25.844 -0.766 1 37.38 8 MET B N 1
ATOM 4000 C CA . MET B 1 8 ? 3.988 -26.453 -1.994 1 37.38 8 MET B CA 1
ATOM 4001 C C . MET B 1 8 ? 4.887 -27.641 -1.682 1 37.38 8 MET B C 1
ATOM 4003 O O . MET B 1 8 ? 4.805 -28.688 -2.346 1 37.38 8 MET B O 1
ATOM 4007 N N . LEU B 1 9 ? 5.648 -27.531 -0.656 1 37.34 9 LEU B N 1
ATOM 4008 C CA . LEU B 1 9 ? 6.551 -28.609 -0.267 1 37.34 9 LEU B CA 1
ATOM 4009 C C . LEU B 1 9 ? 5.766 -29.797 0.288 1 37.34 9 LEU B C 1
ATOM 4011 O O . LEU B 1 9 ? 6.133 -30.953 0.055 1 37.34 9 LEU B O 1
ATOM 4015 N N . THR B 1 10 ? 4.812 -29.594 1.032 1 35.97 10 THR B N 1
ATOM 4016 C CA . THR B 1 10 ? 4.035 -30.703 1.578 1 35.97 10 THR B CA 1
ATOM 4017 C C . THR B 1 10 ? 3.373 -31.5 0.46 1 35.97 10 THR B C 1
ATOM 4019 O O . THR B 1 10 ? 3.197 -32.719 0.577 1 35.97 10 THR B O 1
ATOM 4022 N N . ILE B 1 11 ? 3.145 -30.953 -0.563 1 38.09 11 ILE B N 1
ATOM 4023 C CA . ILE B 1 11 ? 2.471 -31.625 -1.667 1 38.09 11 ILE B CA 1
ATOM 4024 C C . ILE B 1 11 ? 3.434 -32.594 -2.346 1 38.09 11 ILE B C 1
ATOM 4026 O O . ILE B 1 11 ? 3.057 -33.719 -2.686 1 38.09 11 ILE B O 1
ATOM 4030 N N . LEU B 1 12 ? 4.676 -32.281 -2.535 1 35.84 12 LEU B N 1
ATOM 4031 C CA . LEU B 1 12 ? 5.59 -33.031 -3.377 1 35.84 12 LEU B CA 1
ATOM 4032 C C . LEU B 1 12 ? 5.996 -34.344 -2.693 1 35.84 12 LEU B C 1
ATOM 4034 O O . LEU B 1 12 ? 6.203 -35.375 -3.359 1 35.84 12 LEU B O 1
ATOM 4038 N N . CYS B 1 13 ? 6.168 -34.344 -1.471 1 34.03 13 CYS B N 1
ATOM 4039 C CA . CYS B 1 13 ? 6.648 -35.562 -0.844 1 34.03 13 CYS B CA 1
ATOM 4040 C C . CYS B 1 13 ? 5.621 -36.688 -0.982 1 34.03 13 CYS B C 1
ATOM 4042 O O . CYS B 1 13 ? 5.969 -37.875 -0.881 1 34.03 13 CYS B O 1
ATOM 4044 N N . VAL B 1 14 ? 4.398 -36.406 -1.13 1 35.03 14 VAL B N 1
ATOM 4045 C CA . VAL B 1 14 ? 3.395 -37.469 -1.101 1 35.03 14 VAL B CA 1
ATOM 4046 C C . VAL B 1 14 ? 3.266 -38.094 -2.486 1 35.03 14 VAL B C 1
ATOM 4048 O O . VAL B 1 14 ? 2.479 -39 -2.682 1 35.03 14 VAL B O 1
ATOM 4051 N N . LEU B 1 15 ? 3.82 -37.688 -3.443 1 33 15 LEU B N 1
ATOM 4052 C CA . LEU B 1 15 ? 3.504 -38.188 -4.777 1 33 15 LEU B CA 1
ATOM 4053 C C . LEU B 1 15 ? 3.959 -39.625 -4.934 1 33 15 LEU B C 1
ATOM 4055 O O . LEU B 1 15 ? 3.523 -40.312 -5.855 1 33 15 LEU B O 1
ATOM 4059 N N . ARG B 1 16 ? 5.105 -40.156 -4.598 1 38.41 16 ARG B N 1
ATOM 4060 C CA . ARG B 1 16 ? 5.75 -41.344 -5.113 1 38.41 16 ARG B CA 1
ATOM 4061 C C . ARG B 1 16 ? 4.84 -42.562 -4.957 1 38.41 16 ARG B C 1
ATOM 4063 O O . ARG B 1 16 ? 4.703 -43.375 -5.883 1 38.41 16 ARG B O 1
ATOM 4070 N N . ASN B 1 17 ? 4.805 -43.281 -3.824 1 32.09 17 ASN B N 1
ATOM 4071 C CA . ASN B 1 17 ? 4.383 -44.688 -3.686 1 32.09 17 ASN B CA 1
ATOM 4072 C C . ASN B 1 17 ? 2.863 -44.812 -3.621 1 32.09 17 ASN B C 1
ATOM 4074 O O . ASN B 1 17 ? 2.336 -45.719 -2.971 1 32.09 17 ASN B O 1
ATOM 4078 N N . VAL B 1 18 ? 2.158 -43.781 -3.93 1 33.34 18 VAL B N 1
ATOM 4079 C CA . VAL B 1 18 ? 0.805 -44.094 -3.482 1 33.34 18 VAL B CA 1
ATOM 4080 C C . VAL B 1 18 ? 0.068 -44.875 -4.57 1 33.34 18 VAL B C 1
ATOM 4082 O O . VAL B 1 18 ? 0.089 -44.5 -5.742 1 33.34 18 VAL B O 1
ATOM 4085 N N . ALA B 1 19 ? -0.319 -46.094 -4.293 1 36.12 19 ALA B N 1
ATOM 4086 C CA . ALA B 1 19 ? -1.269 -47.031 -4.902 1 36.12 19 ALA B CA 1
ATOM 4087 C C . ALA B 1 19 ? -2.447 -46.281 -5.52 1 36.12 19 ALA B C 1
ATOM 4089 O O . ALA B 1 19 ? -2.932 -45.281 -4.957 1 36.12 19 ALA B O 1
ATOM 4090 N N . GLY B 1 20 ? -2.621 -46.406 -6.762 1 41.62 20 GLY B N 1
ATOM 4091 C CA . GLY B 1 20 ? -3.875 -46 -7.383 1 41.62 20 GLY B CA 1
ATOM 4092 C C . GLY B 1 20 ? -5.086 -46.312 -6.52 1 41.62 20 GLY B C 1
ATOM 4093 O O . GLY B 1 20 ? -5.129 -47.312 -5.824 1 41.62 20 GLY B O 1
ATOM 4094 N N . ARG B 1 21 ? -5.652 -45.531 -5.738 1 46.41 21 ARG B N 1
ATOM 4095 C CA . ARG B 1 21 ? -6.945 -45.812 -5.117 1 46.41 21 ARG B CA 1
ATOM 4096 C C . ARG B 1 21 ? -8.094 -45.469 -6.059 1 46.41 21 ARG B C 1
ATOM 4098 O O . ARG B 1 21 ? -7.93 -44.625 -6.961 1 46.41 21 ARG B O 1
ATOM 4105 N N . PRO B 1 22 ? -9.273 -46.25 -5.953 1 47.66 22 PRO B N 1
ATOM 4106 C CA . PRO B 1 22 ? -10.523 -45.938 -6.656 1 47.66 22 PRO B CA 1
ATOM 4107 C C . PRO B 1 22 ? -10.906 -44.469 -6.559 1 47.66 22 PRO B C 1
ATOM 4109 O O . PRO B 1 22 ? -10.867 -43.875 -5.469 1 47.66 22 PRO B O 1
ATOM 4112 N N . ASP B 1 23 ? -10.672 -43.5 -7.605 1 71 23 ASP B N 1
ATOM 4113 C CA . ASP B 1 23 ? -10.711 -42.031 -7.473 1 71 23 ASP B CA 1
ATOM 4114 C C . ASP B 1 23 ? -11.609 -41.438 -8.539 1 71 23 ASP B C 1
ATOM 4116 O O . ASP B 1 23 ? -11.914 -42.062 -9.555 1 71 23 ASP B O 1
ATOM 4120 N N . PHE B 1 24 ? -12.516 -40.5 -8.453 1 83.44 24 PHE B N 1
ATOM 4121 C CA . PHE B 1 24 ? -13.305 -39.656 -9.344 1 83.44 24 PHE B CA 1
ATOM 4122 C C . PHE B 1 24 ? -14.586 -40.375 -9.766 1 83.44 24 PHE B C 1
ATOM 4124 O O . PHE B 1 24 ? -14.93 -40.406 -10.945 1 83.44 24 PHE B O 1
ATOM 4131 N N . GLY B 1 25 ? -15.227 -41.156 -8.742 1 84.94 25 GLY B N 1
ATOM 4132 C CA . GLY B 1 25 ? -16.5 -41.812 -8.953 1 84.94 25 GLY B CA 1
ATOM 4133 C C . GLY B 1 25 ? -16.344 -43.188 -9.562 1 84.94 25 GLY B C 1
ATOM 4134 O O . GLY B 1 25 ? -17.312 -43.969 -9.617 1 84.94 25 GLY B O 1
ATOM 4135 N N . MET B 1 26 ? -15.148 -43.438 -9.93 1 87 26 MET B N 1
ATOM 4136 C CA . MET B 1 26 ? -14.875 -44.781 -10.5 1 87 26 MET B CA 1
ATOM 4137 C C . MET B 1 26 ? -14.461 -45.75 -9.414 1 87 26 MET B C 1
ATOM 4139 O O . MET B 1 26 ? -13.844 -45.375 -8.422 1 87 26 MET B O 1
ATOM 4143 N N . ASN B 1 27 ? -14.891 -46.969 -9.648 1 84.81 27 ASN B N 1
ATOM 4144 C CA . ASN B 1 27 ? -14.375 -48.031 -8.789 1 84.81 27 ASN B CA 1
ATOM 4145 C C . ASN B 1 27 ? -13.062 -48.594 -9.32 1 84.81 27 ASN B C 1
ATOM 4147 O O . ASN B 1 27 ? -12.992 -49.75 -9.688 1 84.81 27 ASN B O 1
ATOM 4151 N N . GLY B 1 28 ? -12.133 -47.812 -9.492 1 80.81 28 GLY B N 1
ATOM 4152 C CA . GLY B 1 28 ? -10.805 -48.125 -10 1 80.81 28 GLY B CA 1
ATOM 4153 C C . GLY B 1 28 ? -9.758 -47.094 -9.602 1 80.81 28 GLY B C 1
ATOM 4154 O O . GLY B 1 28 ? -10.086 -46.031 -9.047 1 80.81 28 GLY B O 1
ATOM 4155 N N . ASP B 1 29 ? -8.547 -47.469 -9.859 1 75.06 29 ASP B N 1
ATOM 4156 C CA . ASP B 1 29 ? -7.438 -46.625 -9.445 1 75.06 29 ASP B CA 1
ATOM 4157 C C . ASP B 1 29 ? -7.102 -45.594 -10.523 1 75.06 29 ASP B C 1
ATOM 4159 O O . ASP B 1 29 ? -6.961 -45.938 -11.695 1 75.06 29 ASP B O 1
ATOM 4163 N N . VAL B 1 30 ? -7.195 -44.406 -10.141 1 76.56 30 VAL B N 1
ATOM 4164 C CA . VAL B 1 30 ? -6.785 -43.312 -11.031 1 76.56 30 VAL B CA 1
ATOM 4165 C C . VAL B 1 30 ? -5.488 -42.688 -10.531 1 76.56 30 VAL B C 1
ATOM 4167 O O . VAL B 1 30 ? -5.418 -42.219 -9.391 1 76.56 30 VAL B O 1
ATOM 4170 N N . VAL B 1 31 ? -4.527 -42.625 -11.266 1 67.25 31 VAL B N 1
ATOM 4171 C CA . VAL B 1 31 ? -3.225 -42.062 -10.906 1 67.25 31 VAL B CA 1
ATOM 4172 C C . VAL B 1 31 ? -3.336 -40.562 -10.742 1 67.25 31 VAL B C 1
ATOM 4174 O O . VAL B 1 31 ? -3.961 -39.875 -11.562 1 67.25 31 VAL B O 1
ATOM 4177 N N . GLY B 1 32 ? -2.891 -40 -9.562 1 70.38 32 GLY B N 1
ATOM 4178 C CA . GLY B 1 32 ? -2.848 -38.562 -9.352 1 70.38 32 GLY B CA 1
ATOM 4179 C C . GLY B 1 32 ? -3.957 -38.062 -8.445 1 70.38 32 GLY B C 1
ATOM 4180 O O . GLY B 1 32 ? -4.008 -36.875 -8.117 1 70.38 32 GLY B O 1
ATOM 4181 N N . SER B 1 33 ? -4.832 -38.938 -8.016 1 75.44 33 SER B N 1
ATOM 4182 C CA . SER B 1 33 ? -5.953 -38.531 -7.18 1 75.44 33 SER B CA 1
ATOM 4183 C C . SER B 1 33 ? -5.473 -37.938 -5.855 1 75.44 33 SER B C 1
ATOM 4185 O O . SER B 1 33 ? -6.055 -36.969 -5.352 1 75.44 33 SER B O 1
ATOM 4187 N N . SER B 1 34 ? -4.449 -38.469 -5.367 1 75.56 34 SER B N 1
ATOM 4188 C CA . SER B 1 34 ? -3.932 -37.969 -4.098 1 75.56 34 SER B CA 1
ATOM 4189 C C . SER B 1 34 ? -3.4 -36.562 -4.23 1 75.56 34 SER B C 1
ATOM 4191 O O . SER B 1 34 ? -3.611 -35.719 -3.348 1 75.56 34 SER B O 1
ATOM 4193 N N . ILE B 1 35 ? -2.801 -36.25 -5.324 1 74 35 ILE B N 1
ATOM 4194 C CA . ILE B 1 35 ? -2.27 -34.938 -5.582 1 74 35 ILE B CA 1
ATOM 4195 C C . ILE B 1 35 ? -3.42 -33.938 -5.77 1 74 35 ILE B C 1
ATOM 4197 O O . ILE B 1 35 ? -3.346 -32.781 -5.312 1 74 35 ILE B O 1
ATOM 4201 N N . ALA B 1 36 ? -4.41 -34.438 -6.352 1 80.56 36 ALA B N 1
ATOM 4202 C CA . ALA B 1 36 ? -5.582 -33.594 -6.566 1 80.56 36 ALA B CA 1
ATOM 4203 C C . ALA B 1 36 ? -6.219 -33.188 -5.238 1 80.56 36 ALA B C 1
ATOM 4205 O O . ALA B 1 36 ? -6.543 -32.031 -5.027 1 80.56 36 ALA B O 1
ATOM 4206 N N . ILE B 1 37 ? -6.355 -34.156 -4.293 1 83.81 37 ILE B N 1
ATOM 4207 C CA . ILE B 1 37 ? -6.973 -33.906 -2.996 1 83.81 37 ILE B CA 1
ATOM 4208 C C . ILE B 1 37 ? -6.148 -32.875 -2.229 1 83.81 37 ILE B C 1
ATOM 4210 O O . ILE B 1 37 ? -6.699 -31.922 -1.654 1 83.81 37 ILE B O 1
ATOM 4214 N N . GLU B 1 38 ? -4.93 -33 -2.283 1 80.31 38 GLU B N 1
ATOM 4215 C CA . GLU B 1 38 ? -4.051 -32.062 -1.579 1 80.31 38 GLU B CA 1
ATOM 4216 C C . GLU B 1 38 ? -4.125 -30.688 -2.191 1 80.31 38 GLU B C 1
ATOM 4218 O O . GLU B 1 38 ? -4.148 -29.688 -1.47 1 80.31 38 GLU B O 1
ATOM 4223 N N . THR B 1 39 ? -4.129 -30.609 -3.459 1 80.06 39 THR B N 1
ATOM 4224 C CA . THR B 1 39 ? -4.184 -29.328 -4.16 1 80.06 39 THR B CA 1
ATOM 4225 C C . THR B 1 39 ? -5.504 -28.625 -3.881 1 80.06 39 THR B C 1
ATOM 4227 O O . THR B 1 39 ? -5.523 -27.406 -3.678 1 80.06 39 THR B O 1
ATOM 4230 N N . PHE B 1 40 ? -6.555 -29.453 -3.799 1 84.69 40 PHE B N 1
ATOM 4231 C CA . PHE B 1 40 ? -7.863 -28.875 -3.504 1 84.69 40 PHE B CA 1
ATOM 4232 C C . PHE B 1 40 ? -7.91 -28.344 -2.078 1 84.69 40 PHE B C 1
ATOM 4234 O O . PHE B 1 40 ? -8.484 -27.281 -1.828 1 84.69 40 PHE B O 1
ATOM 4241 N N . SER B 1 41 ? -7.312 -29.031 -1.189 1 84.75 41 SER B N 1
ATOM 4242 C CA . SER B 1 41 ? -7.273 -28.609 0.204 1 84.75 41 SER B CA 1
ATOM 4243 C C . SER B 1 41 ? -6.5 -27.297 0.356 1 84.75 41 SER B C 1
ATOM 4245 O O . SER B 1 41 ? -6.906 -26.422 1.117 1 84.75 41 SER B O 1
ATOM 4247 N N . SER B 1 42 ? -5.496 -27.172 -0.378 1 83.38 42 SER B N 1
ATOM 4248 C CA . SER B 1 42 ? -4.707 -25.953 -0.351 1 83.38 42 SER B CA 1
ATOM 4249 C C . SER B 1 42 ? -5.484 -24.781 -0.939 1 83.38 42 SER B C 1
ATOM 4251 O O . SER B 1 42 ? -5.414 -23.656 -0.427 1 83.38 42 SER B O 1
ATOM 4253 N N . THR B 1 43 ? -6.148 -25.062 -1.944 1 85.56 43 THR B N 1
ATOM 4254 C CA . THR B 1 43 ? -6.973 -24.031 -2.576 1 85.56 43 THR B CA 1
ATOM 4255 C C . THR B 1 43 ? -8.07 -23.562 -1.629 1 85.56 43 THR B C 1
ATOM 4257 O O . THR B 1 43 ? -8.391 -22.375 -1.574 1 85.56 43 THR B O 1
ATOM 4260 N N . SER B 1 44 ? -8.586 -24.562 -0.859 1 87.69 44 SER B N 1
ATOM 4261 C CA . SER B 1 44 ? -9.609 -24.234 0.126 1 87.69 44 SER B CA 1
ATOM 4262 C C . SER B 1 44 ? -9.078 -23.281 1.183 1 87.69 44 SER B C 1
ATOM 4264 O O . SER B 1 44 ? -9.766 -22.344 1.587 1 87.69 44 SER B O 1
ATOM 4266 N N . PHE B 1 45 ? -7.926 -23.453 1.535 1 86.38 45 PHE B N 1
ATOM 4267 C CA . PHE B 1 45 ? -7.285 -22.609 2.527 1 86.38 45 PHE B CA 1
ATOM 4268 C C . PHE B 1 45 ? -7.133 -21.188 1.997 1 86.38 45 PHE B C 1
ATOM 4270 O O . PHE B 1 45 ? -7.402 -20.219 2.713 1 86.38 45 PHE B O 1
ATOM 4277 N N . VAL B 1 46 ? -6.754 -21.016 0.753 1 85.19 46 VAL B N 1
ATOM 4278 C CA . VAL B 1 46 ? -6.555 -19.719 0.137 1 85.19 46 VAL B CA 1
ATOM 4279 C C . VAL B 1 46 ? -7.895 -19 0.002 1 85.19 46 VAL B C 1
ATOM 4281 O O . VAL B 1 46 ? -7.984 -17.781 0.218 1 85.19 46 VAL B O 1
ATOM 4284 N N . MET B 1 47 ? -8.891 -19.797 -0.289 1 86.25 47 MET B N 1
ATOM 4285 C CA . MET B 1 47 ? -10.234 -19.234 -0.38 1 86.25 47 MET B CA 1
ATOM 4286 C C . MET B 1 47 ? -10.688 -18.688 0.969 1 86.25 47 MET B C 1
ATOM 4288 O O . MET B 1 47 ? -11.312 -17.625 1.035 1 86.25 47 MET B O 1
ATOM 4292 N N . GLY B 1 48 ? -10.375 -19.375 1.939 1 87.56 48 GLY B N 1
ATOM 4293 C CA . GLY B 1 48 ? -10.766 -18.969 3.281 1 87.56 48 GLY B CA 1
ATOM 4294 C C . GLY B 1 48 ? -10.055 -17.703 3.748 1 87.56 48 GLY B C 1
ATOM 4295 O O . GLY B 1 48 ? -10.602 -16.953 4.551 1 87.56 48 GLY B O 1
ATOM 4296 N N . ALA B 1 49 ? -8.891 -17.422 3.244 1 85.94 49 ALA B N 1
ATOM 4297 C CA . ALA B 1 49 ? -8.094 -16.266 3.65 1 85.94 49 ALA B CA 1
ATOM 4298 C C . ALA B 1 49 ? -8.781 -14.961 3.264 1 85.94 49 ALA B C 1
ATOM 4300 O O . ALA B 1 49 ? -8.562 -13.922 3.9 1 85.94 49 ALA B O 1
ATOM 4301 N N . LEU B 1 50 ? -9.633 -15 2.283 1 91.56 50 LEU B N 1
ATOM 4302 C CA . LEU B 1 50 ? -10.32 -13.82 1.789 1 91.56 50 LEU B CA 1
ATOM 4303 C C . LEU B 1 50 ? -11.219 -13.227 2.869 1 91.56 50 LEU B C 1
ATOM 4305 O O . LEU B 1 50 ? -11.258 -12 3.047 1 91.56 50 LEU B O 1
ATOM 4309 N N . SER B 1 51 ? -11.922 -14.07 3.633 1 91.06 51 SER B N 1
ATOM 4310 C CA . SER B 1 51 ? -12.914 -13.578 4.59 1 91.06 51 SER B CA 1
ATOM 4311 C C . SER B 1 51 ? -12.305 -13.438 5.984 1 91.06 51 SER B C 1
ATOM 4313 O O . SER B 1 51 ? -12.961 -12.938 6.902 1 91.06 51 SER B O 1
ATOM 4315 N N . ASP B 1 52 ? -11.055 -13.773 6.137 1 88.56 52 ASP B N 1
ATOM 4316 C CA . ASP B 1 52 ? -10.445 -13.797 7.461 1 88.56 52 ASP B CA 1
ATOM 4317 C C . ASP B 1 52 ? -9.984 -12.398 7.875 1 88.56 52 ASP B C 1
ATOM 4319 O O . ASP B 1 52 ? -9.836 -12.117 9.07 1 88.56 52 ASP B O 1
ATOM 4323 N N . TYR B 1 53 ? -9.75 -11.555 6.898 1 90.81 53 TYR B N 1
ATOM 4324 C CA . TYR B 1 53 ? -9.258 -10.219 7.227 1 90.81 53 TYR B CA 1
ATOM 4325 C C . TYR B 1 53 ? -10.391 -9.32 7.699 1 90.81 53 TYR B C 1
ATOM 4327 O O . TYR B 1 53 ? -11.336 -9.055 6.949 1 90.81 53 TYR B O 1
ATOM 4335 N N . LYS B 1 54 ? -10.289 -8.914 8.992 1 94.19 54 LYS B N 1
ATOM 4336 C CA . LYS B 1 54 ? -11.305 -8.055 9.602 1 94.19 54 LYS B CA 1
ATOM 4337 C C . LYS B 1 54 ? -10.672 -6.824 10.234 1 94.19 54 LYS B C 1
ATOM 4339 O O . LYS B 1 54 ? -9.547 -6.883 10.734 1 94.19 54 LYS B O 1
ATOM 4344 N N . ILE B 1 55 ? -11.414 -5.723 10.102 1 94.44 55 ILE B N 1
ATOM 4345 C CA . ILE B 1 55 ? -10.961 -4.488 10.727 1 94.44 55 ILE B CA 1
ATOM 4346 C C . ILE B 1 55 ? -12.008 -4.004 11.727 1 94.44 55 ILE B C 1
ATOM 4348 O O . ILE B 1 55 ? -13.156 -4.441 11.695 1 94.44 55 ILE B O 1
ATOM 4352 N N . GLN B 1 56 ? -11.586 -3.162 12.727 1 94.25 56 GLN B N 1
ATOM 4353 C CA . GLN B 1 56 ? -12.477 -2.539 13.703 1 94.25 56 GLN B CA 1
ATOM 4354 C C . GLN B 1 56 ? -12.484 -1.021 13.555 1 94.25 56 GLN B C 1
ATOM 4356 O O . GLN B 1 56 ? -11.453 -0.368 13.742 1 94.25 56 GLN B O 1
ATOM 4361 N N . LEU B 1 57 ? -13.664 -0.574 13.156 1 95.88 57 LEU B N 1
ATOM 4362 C CA . LEU B 1 57 ? -13.812 0.865 12.969 1 95.88 57 LEU B CA 1
ATOM 4363 C C . LEU B 1 57 ? -14.266 1.536 14.258 1 95.88 57 LEU B C 1
ATOM 4365 O O . LEU B 1 57 ? -15.016 0.95 15.039 1 95.88 57 LEU B O 1
ATOM 4369 N N . GLY B 1 58 ? -13.75 2.697 14.531 1 92.19 58 GLY B N 1
ATOM 4370 C CA . GLY B 1 58 ? -14.102 3.432 15.734 1 92.19 58 GLY B CA 1
ATOM 4371 C C . GLY B 1 58 ? -14.727 4.781 15.445 1 92.19 58 GLY B C 1
ATOM 4372 O O . GLY B 1 58 ? -15.438 5.336 16.281 1 92.19 58 GLY B O 1
ATOM 4373 N N . SER B 1 59 ? -14.492 5.133 14.219 1 88.88 59 SER B N 1
ATOM 4374 C CA . SER B 1 59 ? -15.039 6.438 13.883 1 88.88 59 SER B CA 1
ATOM 4375 C C . SER B 1 59 ? -16.531 6.348 13.586 1 88.88 59 SER B C 1
ATOM 4377 O O . SER B 1 59 ? -17.062 5.258 13.352 1 88.88 59 SER B O 1
ATOM 4379 N N . GLN B 1 60 ? -17.453 7.281 13.812 1 88.31 60 GLN B N 1
ATOM 4380 C CA . GLN B 1 60 ? -18.891 7.262 13.57 1 88.31 60 GLN B CA 1
ATOM 4381 C C . GLN B 1 60 ? -19.219 7.75 12.164 1 88.31 60 GLN B C 1
ATOM 4383 O O . GLN B 1 60 ? -20.312 8.281 11.922 1 88.31 60 GLN B O 1
ATOM 4388 N N . TYR B 1 61 ? -18.266 7.547 11.219 1 94.44 61 TYR B N 1
ATOM 4389 C CA . TYR B 1 61 ? -18.516 7.949 9.836 1 94.44 61 TYR B CA 1
ATOM 4390 C C . TYR B 1 61 ? -19.188 6.824 9.055 1 94.44 61 TYR B C 1
ATOM 4392 O O . TYR B 1 61 ? -18.547 5.844 8.688 1 94.44 61 TYR B O 1
ATOM 4400 N N . GLN B 1 62 ? -20.344 7.004 8.695 1 95.12 62 GLN B N 1
ATOM 4401 C CA . GLN B 1 62 ? -21.219 5.961 8.172 1 95.12 62 GLN B CA 1
ATOM 4402 C C . GLN B 1 62 ? -20.688 5.406 6.852 1 95.12 62 GLN B C 1
ATOM 4404 O O . GLN B 1 62 ? -20.844 4.215 6.566 1 95.12 62 GLN B O 1
ATOM 4409 N N . LEU B 1 63 ? -20.078 6.156 6.059 1 95.38 63 LEU B N 1
ATOM 4410 C CA . LEU B 1 63 ? -19.547 5.703 4.781 1 95.38 63 LEU B CA 1
ATOM 4411 C C . LEU B 1 63 ? -18.578 4.547 4.977 1 95.38 63 LEU B C 1
ATOM 4413 O O . LEU B 1 63 ? -18.609 3.566 4.23 1 95.38 63 LEU B O 1
ATOM 4417 N N . LEU B 1 64 ? -17.719 4.621 5.98 1 97.56 64 LEU B N 1
ATOM 4418 C CA . LEU B 1 64 ? -16.734 3.582 6.238 1 97.56 64 LEU B CA 1
ATOM 4419 C C . LEU B 1 64 ? -17.406 2.271 6.629 1 97.56 64 LEU B C 1
ATOM 4421 O O . LEU B 1 64 ? -17 1.2 6.176 1 97.56 64 LEU B O 1
ATOM 4425 N N . TYR B 1 65 ? -18.453 2.365 7.406 1 96.94 65 TYR B N 1
ATOM 4426 C CA . TYR B 1 65 ? -19.188 1.175 7.836 1 96.94 65 TYR B CA 1
ATOM 4427 C C . TYR B 1 65 ? -19.891 0.517 6.66 1 96.94 65 TYR B C 1
ATOM 4429 O O . TYR B 1 65 ? -19.875 -0.709 6.523 1 96.94 65 TYR B O 1
ATOM 4437 N N . ASN B 1 66 ? -20.5 1.351 5.855 1 97.31 66 ASN B N 1
ATOM 4438 C CA . ASN B 1 66 ? -21.172 0.816 4.676 1 97.31 66 ASN B CA 1
ATOM 4439 C C . ASN B 1 66 ? -20.188 0.076 3.762 1 97.31 66 ASN B C 1
ATOM 4441 O O . ASN B 1 66 ? -20.5 -1.005 3.26 1 97.31 66 ASN B O 1
ATOM 4445 N N . MET B 1 67 ? -19.109 0.632 3.537 1 97.56 67 MET B N 1
ATOM 4446 C CA . MET B 1 67 ? -18.109 0.023 2.66 1 97.56 67 MET B CA 1
ATOM 4447 C C . MET B 1 67 ? -17.547 -1.246 3.283 1 97.56 67 MET B C 1
ATOM 4449 O O . MET B 1 67 ? -17.344 -2.246 2.592 1 97.56 67 MET B O 1
ATOM 4453 N N . GLN B 1 68 ? -17.281 -1.146 4.609 1 97.38 68 GLN B N 1
ATOM 4454 C CA . GLN B 1 68 ? -16.828 -2.328 5.328 1 97.38 68 GLN B CA 1
ATOM 4455 C C . GLN B 1 68 ? -17.797 -3.494 5.148 1 97.38 68 GLN B C 1
ATOM 4457 O O . GLN B 1 68 ? -17.375 -4.609 4.828 1 97.38 68 GLN B O 1
ATOM 4462 N N . ASP B 1 69 ? -19.047 -3.186 5.32 1 97.19 69 ASP B N 1
ATOM 4463 C CA . ASP B 1 69 ? -20.078 -4.211 5.195 1 97.19 69 ASP B CA 1
ATOM 4464 C C . ASP B 1 69 ? -20.125 -4.77 3.777 1 97.19 69 ASP B C 1
ATOM 4466 O O . ASP B 1 69 ? -20.328 -5.973 3.586 1 97.19 69 ASP B O 1
ATOM 4470 N N . ALA B 1 70 ? -19.953 -3.92 2.84 1 97.69 70 ALA B N 1
ATOM 4471 C CA . ALA B 1 70 ? -19.969 -4.359 1.447 1 97.69 70 ALA B CA 1
ATOM 4472 C C . ALA B 1 70 ? -18.797 -5.301 1.159 1 97.69 70 ALA B C 1
ATOM 4474 O O . ALA B 1 70 ? -18.969 -6.348 0.537 1 97.69 70 ALA B O 1
ATOM 4475 N N . TYR B 1 71 ? -17.609 -4.949 1.637 1 97.56 71 TYR B N 1
ATOM 4476 C CA . TYR B 1 71 ? -16.438 -5.797 1.437 1 97.56 71 TYR B CA 1
ATOM 4477 C C . TYR B 1 71 ? -16.609 -7.141 2.131 1 97.56 71 TYR B C 1
ATOM 4479 O O . TYR B 1 71 ? -16.297 -8.188 1.562 1 97.56 71 TYR B O 1
ATOM 4487 N N . TYR B 1 72 ? -17.125 -7.105 3.35 1 97.31 72 TYR B N 1
ATOM 4488 C CA . TYR B 1 72 ? -17.344 -8.336 4.098 1 97.31 72 TYR B CA 1
ATOM 4489 C C . TYR B 1 72 ? -18.359 -9.227 3.391 1 97.31 72 TYR B C 1
ATOM 4491 O O . TYR B 1 72 ? -18.188 -10.445 3.328 1 97.31 72 TYR B O 1
ATOM 4499 N N . SER B 1 73 ? -19.328 -8.57 2.871 1 97.19 73 SER B N 1
ATOM 4500 C CA . SER B 1 73 ? -20.344 -9.32 2.15 1 97.19 73 SER B CA 1
ATOM 4501 C C . SER B 1 73 ? -19.766 -10.008 0.916 1 97.19 73 SER B C 1
ATOM 4503 O O . SER B 1 73 ? -20.047 -11.18 0.662 1 97.19 73 SER B O 1
ATOM 4505 N N . ILE B 1 74 ? -19.016 -9.289 0.145 1 96.94 74 ILE B N 1
ATOM 4506 C CA . ILE B 1 74 ? -18.391 -9.852 -1.049 1 96.94 74 ILE B CA 1
ATOM 4507 C C . ILE B 1 74 ? -17.484 -11.016 -0.656 1 96.94 74 ILE B C 1
ATOM 4509 O O . ILE B 1 74 ? -17.547 -12.094 -1.255 1 96.94 74 ILE B O 1
ATOM 4513 N N . ALA B 1 75 ? -16.641 -10.797 0.37 1 96.81 75 ALA B N 1
ATOM 4514 C CA . ALA B 1 75 ? -15.711 -11.82 0.829 1 96.81 75 ALA B CA 1
ATOM 4515 C C . ALA B 1 75 ? -16.438 -13.055 1.329 1 96.81 75 ALA B C 1
ATOM 4517 O O . ALA B 1 75 ? -16.094 -14.18 0.975 1 96.81 75 ALA B O 1
ATOM 4518 N N . GLU B 1 76 ? -17.484 -12.898 2.086 1 95.81 76 GLU B N 1
ATOM 4519 C CA . GLU B 1 76 ? -18.234 -14 2.688 1 95.81 76 GLU B CA 1
ATOM 4520 C C . GLU B 1 76 ? -18.984 -14.805 1.628 1 95.81 76 GLU B C 1
ATOM 4522 O O . GLU B 1 76 ? -18.969 -16.031 1.649 1 95.81 76 GLU B O 1
ATOM 4527 N N . LYS B 1 77 ? -19.625 -14.094 0.736 1 95.81 77 LYS B N 1
ATOM 4528 C CA . LYS B 1 77 ? -20.375 -14.766 -0.328 1 95.81 77 LYS B CA 1
ATOM 4529 C C . LYS B 1 77 ? -19.438 -15.602 -1.199 1 95.81 77 LYS B C 1
ATOM 4531 O O . LYS B 1 77 ? -19.734 -16.75 -1.517 1 95.81 77 LYS B O 1
ATOM 4536 N N . PHE B 1 78 ? -18.312 -15.031 -1.602 1 96.62 78 PHE B N 1
ATOM 4537 C CA . PHE B 1 78 ? -17.359 -15.75 -2.428 1 96.62 78 PHE B CA 1
ATOM 4538 C C . PHE B 1 78 ? -16.781 -16.938 -1.675 1 96.62 78 PHE B C 1
ATOM 4540 O O . PHE B 1 78 ? -16.703 -18.047 -2.217 1 96.62 78 PHE B O 1
ATOM 4547 N N . THR B 1 79 ? -16.359 -16.703 -0.429 1 95.25 79 THR B N 1
ATOM 4548 C CA . THR B 1 79 ? -15.711 -17.734 0.372 1 95.25 79 THR B CA 1
ATOM 4549 C C . THR B 1 79 ? -16.656 -18.906 0.624 1 95.25 79 THR B C 1
ATOM 4551 O O . THR B 1 79 ? -16.25 -20.062 0.526 1 95.25 79 THR B O 1
ATOM 4554 N N . SER B 1 80 ? -17.859 -18.625 0.935 1 94.81 80 SER B N 1
ATOM 4555 C CA . SER B 1 80 ? -18.828 -19.672 1.23 1 94.81 80 SER B CA 1
ATOM 4556 C C . SER B 1 80 ? -19.016 -20.609 0.038 1 94.81 80 SER B C 1
ATOM 4558 O O . SER B 1 80 ? -18.922 -21.828 0.177 1 94.81 80 SER B O 1
ATOM 4560 N N . VAL B 1 81 ? -19.203 -20.031 -1.117 1 95.12 81 VAL B N 1
ATOM 4561 C CA . VAL B 1 81 ? -19.422 -20.844 -2.311 1 95.12 81 VAL B CA 1
ATOM 4562 C C . VAL B 1 81 ? -18.109 -21.469 -2.764 1 95.12 81 VAL B C 1
ATOM 4564 O O . VAL B 1 81 ? -18.094 -22.594 -3.279 1 95.12 81 VAL B O 1
ATOM 4567 N N . GLY B 1 82 ? -17 -20.719 -2.598 1 93.88 82 GLY B N 1
ATOM 4568 C CA . GLY B 1 82 ? -15.695 -21.25 -2.939 1 93.88 82 GLY B CA 1
ATOM 4569 C C . GLY B 1 82 ? -15.312 -22.469 -2.123 1 93.88 82 GLY B C 1
ATOM 4570 O O . GLY B 1 82 ? -14.805 -23.453 -2.668 1 93.88 82 GLY B O 1
ATOM 4571 N N . ILE B 1 83 ? -15.562 -22.453 -0.85 1 93.69 83 ILE B N 1
ATOM 4572 C CA . ILE B 1 83 ? -15.266 -23.578 0.032 1 93.69 83 ILE B CA 1
ATOM 4573 C C . ILE B 1 83 ? -16.172 -24.766 -0.318 1 93.69 83 ILE B C 1
ATOM 4575 O O . ILE B 1 83 ? -15.711 -25.906 -0.336 1 93.69 83 ILE B O 1
ATOM 4579 N N . ALA B 1 84 ? -17.422 -24.469 -0.606 1 94.62 84 ALA B N 1
ATOM 4580 C CA . ALA B 1 84 ? -18.328 -25.531 -1.033 1 94.62 84 ALA B CA 1
ATOM 4581 C C . ALA B 1 84 ? -17.797 -26.234 -2.285 1 94.62 84 ALA B C 1
ATOM 4583 O O . ALA B 1 84 ? -17.891 -27.453 -2.408 1 94.62 84 ALA B O 1
ATOM 4584 N N . LEU B 1 85 ? -17.297 -25.453 -3.215 1 94.44 85 LEU B N 1
ATOM 4585 C CA . LEU B 1 85 ? -16.734 -26 -4.438 1 94.44 85 LEU B CA 1
ATOM 4586 C C . LEU B 1 85 ? -15.531 -26.891 -4.121 1 94.44 85 LEU B C 1
ATOM 4588 O O . LEU B 1 85 ? -15.453 -28.031 -4.613 1 94.44 85 LEU B O 1
ATOM 4592 N N . THR B 1 86 ? -14.594 -26.422 -3.316 1 92.56 86 THR B N 1
ATOM 4593 C CA . THR B 1 86 ? -13.398 -27.203 -3.006 1 92.56 86 THR B CA 1
ATOM 4594 C C . THR B 1 86 ? -13.758 -28.453 -2.225 1 92.56 86 THR B C 1
ATOM 4596 O O . THR B 1 86 ? -13.141 -29.516 -2.41 1 92.56 86 THR B O 1
ATOM 4599 N N . ASP B 1 87 ? -14.75 -28.422 -1.366 1 92.94 87 ASP B N 1
ATOM 4600 C CA . ASP B 1 87 ? -15.227 -29.594 -0.647 1 92.94 87 ASP B CA 1
ATOM 4601 C C . ASP B 1 87 ? -15.758 -30.656 -1.613 1 92.94 87 ASP B C 1
ATOM 4603 O O . ASP B 1 87 ? -15.461 -31.844 -1.47 1 92.94 87 ASP B O 1
ATOM 4607 N N . LYS B 1 88 ? -16.516 -30.172 -2.543 1 94.12 88 LYS B N 1
ATOM 4608 C CA . LYS B 1 88 ? -17.062 -31.094 -3.527 1 94.12 88 LYS B CA 1
ATOM 4609 C C . LYS B 1 88 ? -15.961 -31.719 -4.379 1 94.12 88 LYS B C 1
ATOM 4611 O O . LYS B 1 88 ? -16.047 -32.875 -4.758 1 94.12 88 LYS B O 1
ATOM 4616 N N . LEU B 1 89 ? -15.008 -30.906 -4.727 1 92.62 89 LEU B N 1
ATOM 4617 C CA . LEU B 1 89 ? -13.883 -31.422 -5.508 1 92.62 89 LEU B CA 1
ATOM 4618 C C . LEU B 1 89 ? -13.117 -32.469 -4.727 1 92.62 89 LEU B C 1
ATOM 4620 O O . LEU B 1 89 ? -12.719 -33.5 -5.293 1 92.62 89 LEU B O 1
ATOM 4624 N N . ILE B 1 90 ? -12.898 -32.281 -3.439 1 90.56 90 ILE B N 1
ATOM 4625 C CA . ILE B 1 90 ? -12.195 -33.219 -2.59 1 90.56 90 ILE B CA 1
ATOM 4626 C C . ILE B 1 90 ? -13 -34.531 -2.506 1 90.56 90 ILE B C 1
ATOM 4628 O O . ILE B 1 90 ? -12.453 -35.625 -2.67 1 90.56 90 ILE B O 1
ATOM 4632 N N . LEU B 1 91 ? -14.312 -34.438 -2.354 1 91.5 91 LEU B N 1
ATOM 4633 C CA . LEU B 1 91 ? -15.188 -35.594 -2.27 1 91.5 91 LEU B CA 1
ATOM 4634 C C . LEU B 1 91 ? -15.195 -36.375 -3.586 1 91.5 91 LEU B C 1
ATOM 4636 O O . LEU B 1 91 ? -15.211 -37.594 -3.592 1 91.5 91 LEU B O 1
ATOM 4640 N N . LEU B 1 92 ? -15.211 -35.562 -4.656 1 92.62 92 LEU B N 1
ATOM 4641 C CA . LEU B 1 92 ? -15.188 -36.188 -5.969 1 92.62 92 LEU B CA 1
ATOM 4642 C C . LEU B 1 92 ? -13.906 -37 -6.172 1 92.62 92 LEU B C 1
ATOM 4644 O O . LEU B 1 92 ? -13.938 -38.125 -6.652 1 92.62 92 LEU B O 1
ATOM 4648 N N . ALA B 1 93 ? -12.773 -36.438 -5.848 1 88.19 93 ALA B N 1
ATOM 4649 C CA . ALA B 1 93 ? -11.469 -37.062 -6.055 1 88.19 93 ALA B CA 1
ATOM 4650 C C . ALA B 1 93 ? -11.32 -38.312 -5.18 1 88.19 93 ALA B C 1
ATOM 4652 O O . ALA B 1 93 ? -10.602 -39.25 -5.539 1 88.19 93 ALA B O 1
ATOM 4653 N N . ASP B 1 94 ? -12.055 -38.438 -4.051 1 87 94 ASP B N 1
ATOM 4654 C CA . ASP B 1 94 ? -11.93 -39.531 -3.096 1 87 94 ASP B CA 1
ATOM 4655 C C . ASP B 1 94 ? -13.031 -40.562 -3.297 1 87 94 ASP B C 1
ATOM 4657 O O . ASP B 1 94 ? -13.055 -41.625 -2.633 1 87 94 ASP B O 1
ATOM 4661 N N . ASP B 1 95 ? -13.938 -40.375 -4.211 1 88.69 95 ASP B N 1
ATOM 4662 C CA . ASP B 1 95 ? -15.117 -41.219 -4.367 1 88.69 95 ASP B CA 1
ATOM 4663 C C . ASP B 1 95 ? -14.773 -42.5 -5.145 1 88.69 95 ASP B C 1
ATOM 4665 O O . ASP B 1 95 ? -14.367 -42.438 -6.305 1 88.69 95 ASP B O 1
ATOM 4669 N N . ASP B 1 96 ? -14.977 -43.625 -4.48 1 85.94 96 ASP B N 1
ATOM 4670 C CA . ASP B 1 96 ? -14.719 -44.906 -5.113 1 85.94 96 ASP B CA 1
ATOM 4671 C C . ASP B 1 96 ? -16 -45.719 -5.215 1 85.94 96 ASP B C 1
ATOM 4673 O O . ASP B 1 96 ? -15.945 -46.969 -5.242 1 85.94 96 ASP B O 1
ATOM 4677 N N . SER B 1 97 ? -17.125 -45.156 -5.305 1 85.94 97 SER B N 1
ATOM 4678 C CA . SER B 1 97 ? -18.422 -45.812 -5.227 1 85.94 97 SER B CA 1
ATOM 4679 C C . SER B 1 97 ? -18.75 -46.562 -6.516 1 85.94 97 SER B C 1
ATOM 4681 O O . SER B 1 97 ? -19.547 -47.5 -6.512 1 85.94 97 SER B O 1
ATOM 4683 N N . GLY B 1 98 ? -18.141 -46.219 -7.59 1 89.31 98 GLY B N 1
ATOM 4684 C CA . GLY B 1 98 ? -18.469 -46.781 -8.883 1 89.31 98 GLY B CA 1
ATOM 4685 C C . GLY B 1 98 ? -19.688 -46.156 -9.531 1 89.31 98 GLY B C 1
ATOM 4686 O O . GLY B 1 98 ? -20.219 -46.688 -10.5 1 89.31 98 GLY B O 1
ATOM 4687 N N . ILE B 1 99 ? -20.203 -45.094 -8.938 1 92.19 99 ILE B N 1
ATOM 4688 C CA . ILE B 1 99 ? -21.266 -44.281 -9.5 1 92.19 99 ILE B CA 1
ATOM 4689 C C . ILE B 1 99 ? -20.719 -42.938 -9.93 1 92.19 99 ILE B C 1
ATOM 4691 O O . ILE B 1 99 ? -20.656 -42 -9.117 1 92.19 99 ILE B O 1
ATOM 4695 N N . VAL B 1 100 ? -20.453 -42.75 -11.18 1 92.56 100 VAL B N 1
ATOM 4696 C CA . VAL B 1 100 ? -19.609 -41.688 -11.688 1 92.56 100 VAL B CA 1
ATOM 4697 C C . VAL B 1 100 ? -20.422 -40.406 -11.844 1 92.56 100 VAL B C 1
ATOM 4699 O O . VAL B 1 100 ? -20.016 -39.344 -11.375 1 92.56 100 VAL B O 1
ATOM 4702 N N . ALA B 1 101 ? -21.641 -40.406 -12.336 1 92.38 101 ALA B N 1
ATOM 4703 C CA . ALA B 1 101 ? -22.359 -39.219 -12.836 1 92.38 101 ALA B CA 1
ATOM 4704 C C . ALA B 1 101 ? -22.766 -38.312 -11.695 1 92.38 101 ALA B C 1
ATOM 4706 O O . ALA B 1 101 ? -22.547 -37.094 -11.758 1 92.38 101 ALA B O 1
ATOM 4707 N N . PRO B 1 102 ? -23.297 -38.844 -10.57 1 92.81 102 PRO B N 1
ATOM 4708 C CA . PRO B 1 102 ? -23.844 -37.938 -9.562 1 92.81 102 PRO B CA 1
ATOM 4709 C C . PRO B 1 102 ? -22.781 -37.062 -8.898 1 92.81 102 PRO B C 1
ATOM 4711 O O . PRO B 1 102 ? -22.953 -35.844 -8.781 1 92.81 102 PRO B O 1
ATOM 4714 N N . PRO B 1 103 ? -21.672 -37.594 -8.469 1 93.25 103 PRO B N 1
ATOM 4715 C CA . PRO B 1 103 ? -20.672 -36.719 -7.848 1 93.25 103 PRO B CA 1
ATOM 4716 C C . PRO B 1 103 ? -20.141 -35.656 -8.812 1 93.25 103 PRO B C 1
ATOM 4718 O O . PRO B 1 103 ? -19.875 -34.5 -8.406 1 93.25 103 PRO B O 1
ATOM 4721 N N . PHE B 1 104 ? -19.922 -36 -10.07 1 95.56 104 PHE B N 1
ATOM 4722 C CA . PHE B 1 104 ? -19.469 -35.031 -11.062 1 95.56 104 PHE B CA 1
ATOM 4723 C C . PHE B 1 104 ? -20.5 -33.906 -11.258 1 95.56 104 PHE B C 1
ATOM 4725 O O . PHE B 1 104 ? -20.172 -32.719 -11.281 1 95.56 104 PHE B O 1
ATOM 4732 N N . GLN B 1 105 ? -21.75 -34.344 -11.375 1 94.88 105 GLN B N 1
ATOM 4733 C CA . GLN B 1 105 ? -22.812 -33.375 -11.602 1 94.88 105 GLN B CA 1
ATOM 4734 C C . GLN B 1 105 ? -22.953 -32.406 -10.422 1 94.88 105 GLN B C 1
ATOM 4736 O O . GLN B 1 105 ? -23.172 -31.219 -10.609 1 94.88 105 GLN B O 1
ATOM 4741 N N . SER B 1 106 ? -22.828 -32.938 -9.258 1 94.88 106 SER B N 1
ATOM 4742 C CA . SER B 1 106 ? -22.875 -32.094 -8.07 1 94.88 106 SER B CA 1
ATOM 4743 C C . SER B 1 106 ? -21.719 -31.094 -8.047 1 94.88 106 SER B C 1
ATOM 4745 O O . SER B 1 106 ? -21.906 -29.938 -7.676 1 94.88 106 SER B O 1
ATOM 4747 N N . THR B 1 107 ? -20.547 -31.484 -8.383 1 95.5 107 THR B N 1
ATOM 4748 C CA . THR B 1 107 ? -19.359 -30.625 -8.406 1 95.5 107 THR B CA 1
ATOM 4749 C C . THR B 1 107 ? -19.5 -29.562 -9.492 1 95.5 107 THR B C 1
ATOM 4751 O O . THR B 1 107 ? -19.234 -28.391 -9.258 1 95.5 107 THR B O 1
ATOM 4754 N N . ILE B 1 108 ? -19.906 -29.938 -10.68 1 96.06 108 ILE B N 1
ATOM 4755 C CA . ILE B 1 108 ? -20.078 -29.016 -11.805 1 96.06 108 ILE B CA 1
ATOM 4756 C C . ILE B 1 108 ? -21.141 -27.984 -11.469 1 96.06 108 ILE B C 1
ATOM 4758 O O . ILE B 1 108 ? -21.016 -26.812 -11.844 1 96.06 108 ILE B O 1
ATOM 4762 N N . ALA B 1 109 ? -22.109 -28.453 -10.742 1 95.75 109 ALA B N 1
ATOM 4763 C CA . ALA B 1 109 ? -23.141 -27.516 -10.297 1 95.75 109 ALA B CA 1
ATOM 4764 C C . ALA B 1 109 ? -22.562 -26.453 -9.383 1 95.75 109 ALA B C 1
ATOM 4766 O O . ALA B 1 109 ? -22.969 -25.281 -9.438 1 95.75 109 ALA B O 1
ATOM 4767 N N . THR B 1 110 ? -21.688 -26.812 -8.5 1 95.81 110 THR B N 1
ATOM 4768 C CA . THR B 1 110 ? -21.062 -25.844 -7.594 1 95.81 110 THR B CA 1
ATOM 4769 C C . THR B 1 110 ? -20.172 -24.875 -8.359 1 95.81 110 THR B C 1
ATOM 4771 O O . THR B 1 110 ? -20.047 -23.703 -7.984 1 95.81 110 THR B O 1
ATOM 4774 N N . VAL B 1 111 ? -19.469 -25.328 -9.406 1 96.5 111 VAL B N 1
ATOM 4775 C CA . VAL B 1 111 ? -18.688 -24.438 -10.273 1 96.5 111 VAL B CA 1
ATOM 4776 C C . VAL B 1 111 ? -19.609 -23.375 -10.867 1 96.5 111 VAL B C 1
ATOM 4778 O O . VAL B 1 111 ? -19.281 -22.188 -10.859 1 96.5 111 VAL B O 1
ATOM 4781 N N . SER B 1 112 ? -20.766 -23.844 -11.289 1 95.81 112 SER B N 1
ATOM 4782 C CA . SER B 1 112 ? -21.75 -22.938 -11.867 1 95.81 112 SER B CA 1
ATOM 4783 C C . SER B 1 112 ? -22.266 -21.953 -10.836 1 95.81 112 SER B C 1
ATOM 4785 O O . SER B 1 112 ? -22.547 -20.781 -11.156 1 95.81 112 SER B O 1
ATOM 4787 N N . ASP B 1 113 ? -22.453 -22.422 -9.648 1 95.19 113 ASP B N 1
ATOM 4788 C CA . ASP B 1 113 ? -22.891 -21.547 -8.57 1 95.19 113 ASP B CA 1
ATOM 4789 C C . ASP B 1 113 ? -21.891 -20.422 -8.336 1 95.19 113 ASP B C 1
ATOM 4791 O O . ASP B 1 113 ? -22.266 -19.266 -8.172 1 95.19 113 ASP B O 1
ATOM 4795 N N . LEU B 1 114 ? -20.656 -20.766 -8.281 1 96.06 114 LEU B N 1
ATOM 4796 C CA . LEU B 1 114 ? -19.609 -19.766 -8.062 1 96.06 114 LEU B CA 1
ATOM 4797 C C . LEU B 1 114 ? -19.547 -18.781 -9.234 1 96.06 114 LEU B C 1
ATOM 4799 O O . LEU B 1 114 ? -19.375 -17.578 -9.031 1 96.06 114 LEU B O 1
ATOM 4803 N N . GLN B 1 115 ? -19.719 -19.266 -10.445 1 96 115 GLN B N 1
ATOM 4804 C CA . GLN B 1 115 ? -19.75 -18.406 -11.625 1 96 115 GLN B CA 1
ATOM 4805 C C . GLN B 1 115 ? -20.906 -17.422 -11.562 1 96 115 GLN B C 1
ATOM 4807 O O . GLN B 1 115 ? -20.766 -16.266 -11.938 1 96 115 GLN B O 1
ATOM 4812 N N . THR B 1 116 ? -22 -17.906 -11.047 1 95.06 116 THR B N 1
ATOM 4813 C CA . THR B 1 116 ? -23.188 -17.047 -10.93 1 95.06 116 THR B CA 1
ATOM 4814 C C . THR B 1 116 ? -22.969 -15.945 -9.906 1 95.06 116 THR B C 1
ATOM 4816 O O . THR B 1 116 ? -23.312 -14.789 -10.148 1 95.06 116 THR B O 1
ATOM 4819 N N . ILE B 1 117 ? -22.406 -16.297 -8.82 1 95 117 ILE B N 1
ATOM 4820 C CA . ILE B 1 117 ? -22.141 -15.312 -7.773 1 95 117 ILE B CA 1
ATOM 4821 C C . ILE B 1 117 ? -21.188 -14.242 -8.289 1 95 117 ILE B C 1
ATOM 4823 O O . ILE B 1 117 ? -21.344 -13.055 -8 1 95 117 ILE B O 1
ATOM 4827 N N . ILE B 1 118 ? -20.141 -14.562 -8.992 1 94.88 118 ILE B N 1
ATOM 4828 C CA . ILE B 1 118 ? -19.125 -13.641 -9.484 1 94.88 118 ILE B CA 1
ATOM 4829 C C . ILE B 1 118 ? -19.719 -12.727 -10.547 1 94.88 118 ILE B C 1
ATOM 4831 O O . ILE B 1 118 ? -19.328 -11.562 -10.664 1 94.88 118 ILE B O 1
ATOM 4835 N N . SER B 1 119 ? -20.719 -13.195 -11.266 1 92.81 119 SER B N 1
ATOM 4836 C CA . SER B 1 119 ? -21.281 -12.422 -12.367 1 92.81 119 SER B CA 1
ATOM 4837 C C . SER B 1 119 ? -22.406 -11.516 -11.891 1 92.81 119 SER B C 1
ATOM 4839 O O . SER B 1 119 ? -22.531 -10.375 -12.336 1 92.81 119 SER B O 1
ATOM 4841 N N . THR B 1 120 ? -23.266 -11.961 -10.922 1 89.75 120 THR B N 1
ATOM 4842 C CA . THR B 1 120 ? -24.469 -11.188 -10.617 1 89.75 120 THR B CA 1
ATOM 4843 C C . THR B 1 120 ? -24.656 -11.047 -9.109 1 89.75 120 THR B C 1
ATOM 4845 O O . THR B 1 120 ? -25.578 -10.383 -8.648 1 89.75 120 THR B O 1
ATOM 4848 N N . GLY B 1 121 ? -23.828 -11.508 -8.359 1 89.88 121 GLY B N 1
ATOM 4849 C CA . GLY B 1 121 ? -24.094 -11.641 -6.941 1 89.88 121 GLY B CA 1
ATOM 4850 C C . GLY B 1 121 ? -23.719 -10.414 -6.141 1 89.88 121 GLY B C 1
ATOM 4851 O O . GLY B 1 121 ? -23.984 -10.344 -4.938 1 89.88 121 GLY B O 1
ATOM 4852 N N . TYR B 1 122 ? -23.188 -9.367 -6.879 1 94.31 122 TYR B N 1
ATOM 4853 C CA . TYR B 1 122 ? -22.594 -8.305 -6.066 1 94.31 122 TYR B CA 1
ATOM 4854 C C . TYR B 1 122 ? -23.156 -6.941 -6.465 1 94.31 122 TYR B C 1
ATOM 4856 O O . TYR B 1 122 ? -22.5 -5.914 -6.273 1 94.31 122 TYR B O 1
ATOM 4864 N N . THR B 1 123 ? -24.328 -6.832 -6.91 1 93.94 123 THR B N 1
ATOM 4865 C CA . THR B 1 123 ? -24.891 -5.598 -7.445 1 93.94 123 THR B CA 1
ATOM 4866 C C . THR B 1 123 ? -25.016 -4.539 -6.352 1 93.94 123 THR B C 1
ATOM 4868 O O . THR B 1 123 ? -24.594 -3.4 -6.531 1 93.94 123 THR B O 1
ATOM 4871 N N . GLN B 1 124 ? -25.594 -4.918 -5.215 1 94.62 124 GLN B N 1
ATOM 4872 C CA . GLN B 1 124 ? -25.797 -3.959 -4.133 1 94.62 124 GLN B CA 1
ATOM 4873 C C . GLN B 1 124 ? -24.469 -3.508 -3.541 1 94.62 124 GLN B C 1
ATOM 4875 O O . GLN B 1 124 ? -24.281 -2.328 -3.229 1 94.62 124 GLN B O 1
ATOM 4880 N N . GLU B 1 125 ? -23.609 -4.438 -3.352 1 96.75 125 GLU B N 1
ATOM 4881 C CA . GLU B 1 125 ? -22.281 -4.113 -2.824 1 96.75 125 GLU B CA 1
ATOM 4882 C C . GLU B 1 125 ? -21.531 -3.16 -3.756 1 96.75 125 GLU B C 1
A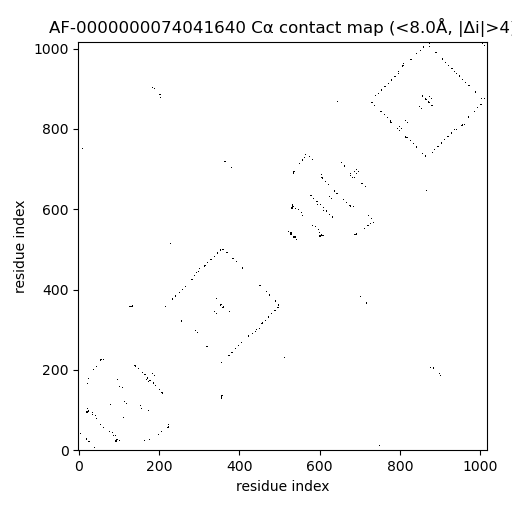TOM 4884 O O . GLU B 1 125 ? -20.906 -2.205 -3.299 1 96.75 125 GLU B O 1
ATOM 4889 N N . PHE B 1 126 ? -21.641 -3.377 -5.09 1 95.94 126 PHE B N 1
ATOM 4890 C CA . PHE B 1 126 ? -20.969 -2.533 -6.074 1 95.94 126 PHE B CA 1
ATOM 4891 C C . PHE B 1 126 ? -21.5 -1.109 -6.023 1 95.94 126 PHE B C 1
ATOM 4893 O O . PHE B 1 126 ? -20.734 -0.147 -6.105 1 95.94 126 PHE B O 1
ATOM 4900 N N . LEU B 1 127 ? -22.766 -0.976 -5.824 1 95.38 127 LEU B N 1
ATOM 4901 C CA . LEU B 1 127 ? -23.375 0.35 -5.719 1 95.38 127 LEU B CA 1
ATOM 4902 C C . LEU B 1 127 ? -22.828 1.095 -4.504 1 95.38 127 LEU B C 1
ATOM 4904 O O . LEU B 1 127 ? -22.547 2.293 -4.578 1 95.38 127 LEU B O 1
ATOM 4908 N N . THR B 1 128 ? -22.672 0.37 -3.453 1 95.81 128 THR B N 1
ATOM 4909 C CA . THR B 1 128 ? -22.156 0.964 -2.227 1 95.81 128 THR B CA 1
ATOM 4910 C C . THR B 1 128 ? -20.703 1.387 -2.406 1 95.81 128 THR B C 1
ATOM 4912 O O . THR B 1 128 ? -20.281 2.434 -1.902 1 95.81 128 THR B O 1
ATOM 4915 N N . LEU B 1 129 ? -19.953 0.632 -3.158 1 96.75 129 LEU B N 1
ATOM 4916 C CA . LEU B 1 129 ? -18.516 0.85 -3.297 1 96.75 129 LEU B CA 1
ATOM 4917 C C . LEU B 1 129 ? -18.219 1.909 -4.355 1 96.75 129 LEU B C 1
ATOM 4919 O O . LEU B 1 129 ? -17.078 2.338 -4.516 1 96.75 129 LEU B O 1
ATOM 4923 N N . GLN B 1 130 ? -19.219 2.264 -5.109 1 94 130 GLN B N 1
ATOM 4924 C CA . GLN B 1 130 ? -19.078 3.316 -6.113 1 94 130 GLN B CA 1
ATOM 4925 C C . GLN B 1 130 ? -19.484 4.672 -5.543 1 94 130 GLN B C 1
ATOM 4927 O O . GLN B 1 130 ? -20.234 5.414 -6.164 1 94 130 GLN B O 1
ATOM 4932 N N . ASN B 1 131 ? -18.797 4.91 -4.461 1 86.31 131 ASN B N 1
ATOM 4933 C CA . ASN B 1 131 ? -19.047 6.211 -3.854 1 86.31 131 ASN B CA 1
ATOM 4934 C C . ASN B 1 131 ? -18.531 7.348 -4.727 1 86.31 131 ASN B C 1
ATOM 4936 O O . ASN B 1 131 ? -17.438 7.254 -5.293 1 86.31 131 ASN B O 1
ATOM 4940 N N . ARG B 1 132 ? -19.344 8.508 -4.957 1 91 132 ARG B N 1
ATOM 4941 C CA . ARG B 1 132 ? -19.031 9.688 -5.762 1 91 132 ARG B CA 1
ATOM 4942 C C . ARG B 1 132 ? -18.844 9.32 -7.227 1 91 132 ARG B C 1
ATOM 4944 O O . ARG B 1 132 ? -18 9.898 -7.91 1 91 132 ARG B O 1
ATOM 4951 N N . ASP B 1 133 ? -19.359 8.219 -7.535 1 89.38 133 ASP B N 1
ATOM 4952 C CA . ASP B 1 133 ? -19.344 7.742 -8.914 1 89.38 133 ASP B CA 1
ATOM 4953 C C . ASP B 1 133 ? -17.922 7.379 -9.344 1 89.38 133 ASP B C 1
ATOM 4955 O O . ASP B 1 133 ? -17.547 7.602 -10.5 1 89.38 133 ASP B O 1
ATOM 4959 N N . LYS B 1 134 ? -17.141 6.977 -8.414 1 92.44 134 LYS B N 1
ATOM 4960 C CA . LYS B 1 134 ? -15.812 6.465 -8.734 1 92.44 134 LYS B CA 1
ATOM 4961 C C . LYS B 1 134 ? -15.828 4.949 -8.883 1 92.44 134 LYS B C 1
ATOM 4963 O O . LYS B 1 134 ? -16.375 4.242 -8.031 1 92.44 134 LYS B O 1
ATOM 4968 N N . LEU B 1 135 ? -15.195 4.473 -9.906 1 93.19 135 LEU B N 1
ATOM 4969 C CA . LEU B 1 135 ? -15.344 3.064 -10.266 1 93.19 135 LEU B CA 1
ATOM 4970 C C . LEU B 1 135 ? -14.055 2.295 -9.992 1 93.19 135 LEU B C 1
ATOM 4972 O O . LEU B 1 135 ? -13.93 1.13 -10.375 1 93.19 135 LEU B O 1
ATOM 4976 N N . PHE B 1 136 ? -13.078 2.824 -9.281 1 92.31 136 PHE B N 1
ATOM 4977 C CA . PHE B 1 136 ? -11.758 2.229 -9.133 1 92.31 136 PHE B CA 1
ATOM 4978 C C . PHE B 1 136 ? -11.852 0.85 -8.492 1 92.31 136 PHE B C 1
ATOM 4980 O O . PHE B 1 136 ? -11.305 -0.123 -9.008 1 92.31 136 PHE B O 1
ATOM 4987 N N . ILE B 1 137 ? -12.594 0.752 -7.445 1 94.12 137 ILE B N 1
ATOM 4988 C CA . ILE B 1 137 ? -12.719 -0.489 -6.688 1 94.12 137 ILE B CA 1
ATOM 4989 C C . ILE B 1 137 ? -13.477 -1.522 -7.516 1 94.12 137 ILE B C 1
ATOM 4991 O O . ILE B 1 137 ? -13.047 -2.672 -7.629 1 94.12 137 ILE B O 1
ATOM 4995 N N . THR B 1 138 ? -14.555 -1.129 -8.062 1 94.38 138 THR B N 1
ATOM 4996 C CA . THR B 1 138 ? -15.406 -2.066 -8.781 1 94.38 138 THR B CA 1
ATOM 4997 C C . THR B 1 138 ? -14.734 -2.531 -10.07 1 94.38 138 THR B C 1
ATOM 4999 O O . THR B 1 138 ? -14.914 -3.678 -10.484 1 94.38 138 THR B O 1
ATOM 5002 N N . ASP B 1 139 ? -13.969 -1.642 -10.664 1 93.81 139 ASP B N 1
ATOM 5003 C CA . ASP B 1 139 ? -13.203 -2.051 -11.836 1 93.81 139 ASP B CA 1
ATOM 5004 C C . ASP B 1 139 ? -12.164 -3.107 -11.469 1 93.81 139 ASP B C 1
ATOM 5006 O O . ASP B 1 139 ? -11.992 -4.09 -12.195 1 93.81 139 ASP B O 1
ATOM 5010 N N . ARG B 1 140 ? -11.484 -2.902 -10.383 1 93.94 140 ARG B N 1
ATOM 5011 C CA . ARG B 1 140 ? -10.5 -3.865 -9.914 1 93.94 140 ARG B CA 1
ATOM 5012 C C . ARG B 1 140 ? -11.148 -5.207 -9.602 1 93.94 140 ARG B C 1
ATOM 5014 O O . ARG B 1 140 ? -10.617 -6.262 -9.953 1 93.94 140 ARG B O 1
ATOM 5021 N N . LEU B 1 141 ? -12.297 -5.152 -8.961 1 95.62 141 LEU B N 1
ATOM 5022 C CA . LEU B 1 141 ? -13.039 -6.367 -8.625 1 95.62 141 LEU B CA 1
ATOM 5023 C C . LEU B 1 141 ? -13.508 -7.082 -9.883 1 95.62 141 LEU B C 1
ATOM 5025 O O . LEU B 1 141 ? -13.367 -8.305 -10 1 95.62 141 LEU B O 1
ATOM 5029 N N . SER B 1 142 ? -13.984 -6.301 -10.773 1 94.12 142 SER B N 1
ATOM 5030 C CA . SER B 1 142 ? -14.484 -6.883 -12.016 1 94.12 142 SER B CA 1
ATOM 5031 C C . SER B 1 142 ? -13.367 -7.566 -12.789 1 94.12 142 SER B C 1
ATOM 5033 O O . SER B 1 142 ? -13.562 -8.648 -13.352 1 94.12 142 SER B O 1
ATOM 5035 N N . ASP B 1 143 ? -12.25 -7.004 -12.859 1 94.5 143 ASP B N 1
ATOM 5036 C CA . ASP B 1 143 ? -11.102 -7.613 -13.523 1 94.5 143 ASP B CA 1
ATOM 5037 C C . ASP B 1 143 ? -10.695 -8.914 -12.836 1 94.5 143 ASP B C 1
ATOM 5039 O O . ASP B 1 143 ? -10.398 -9.906 -13.5 1 94.5 143 ASP B O 1
ATOM 5043 N N . SER B 1 144 ? -10.719 -8.883 -11.516 1 93.25 144 SER B N 1
ATOM 5044 C CA . SER B 1 144 ? -10.398 -10.086 -10.758 1 93.25 144 SER B CA 1
ATOM 5045 C C . SER B 1 144 ? -11.414 -11.188 -11.008 1 93.25 144 SER B C 1
ATOM 5047 O O . SER B 1 144 ? -11.047 -12.359 -11.164 1 93.25 144 SER B O 1
ATOM 5049 N N . PHE B 1 145 ? -12.648 -10.797 -11.094 1 95 145 PHE B N 1
ATOM 5050 C CA . PHE B 1 145 ? -13.711 -11.773 -11.32 1 95 145 PHE B CA 1
ATOM 5051 C C . PHE B 1 145 ? -13.609 -12.367 -12.719 1 95 145 PHE B C 1
ATOM 5053 O O . PHE B 1 145 ? -13.906 -13.547 -12.914 1 95 145 PHE B O 1
ATOM 5060 N N . LYS B 1 146 ? -13.211 -11.539 -13.602 1 92.31 146 LYS B N 1
ATOM 5061 C CA . LYS B 1 146 ? -13.023 -12.039 -14.961 1 92.31 146 LYS B CA 1
ATOM 5062 C C . LYS B 1 146 ? -11.969 -13.141 -15 1 92.31 146 LYS B C 1
ATOM 5064 O O . LYS B 1 146 ? -12.156 -14.164 -15.672 1 92.31 146 LYS B O 1
ATOM 5069 N N . TYR B 1 147 ? -10.922 -12.914 -14.289 1 89.5 147 TYR B N 1
ATOM 5070 C CA . TYR B 1 147 ? -9.844 -13.891 -14.25 1 89.5 147 TYR B CA 1
ATOM 5071 C C . TYR B 1 147 ? -10.297 -15.188 -13.578 1 89.5 147 TYR B C 1
ATOM 5073 O O . TYR B 1 147 ? -9.984 -16.281 -14.047 1 89.5 147 TYR B O 1
ATOM 5081 N N . ILE B 1 148 ? -11.023 -15.102 -12.57 1 94 148 ILE B N 1
ATOM 5082 C CA . ILE B 1 148 ? -11.539 -16.266 -11.852 1 94 148 ILE B CA 1
ATOM 5083 C C . ILE B 1 148 ? -12.539 -17.016 -12.734 1 94 148 ILE B C 1
ATOM 5085 O O . ILE B 1 148 ? -12.508 -18.234 -12.812 1 94 148 ILE B O 1
ATOM 5089 N N . ALA B 1 149 ? -13.367 -16.266 -13.438 1 94.69 149 ALA B N 1
ATOM 5090 C CA . ALA B 1 149 ? -14.367 -16.859 -14.32 1 94.69 149 ALA B CA 1
ATOM 5091 C C . ALA B 1 149 ? -13.703 -17.672 -15.43 1 94.69 149 ALA B C 1
ATOM 5093 O O . ALA B 1 149 ? -14.18 -18.766 -15.773 1 94.69 149 ALA B O 1
ATOM 5094 N N . GLN B 1 150 ? -12.625 -17.188 -15.938 1 92.75 150 GLN B N 1
ATOM 5095 C CA . GLN B 1 150 ? -11.891 -17.906 -16.969 1 92.75 150 GLN B CA 1
ATOM 5096 C C . GLN B 1 150 ? -11.336 -19.234 -16.438 1 92.75 150 GLN B C 1
ATOM 5098 O O . GLN B 1 150 ? -11.43 -20.266 -17.094 1 92.75 150 GLN B O 1
ATOM 5103 N N . THR B 1 151 ? -10.836 -19.172 -15.273 1 93.31 151 THR B N 1
ATOM 5104 C CA . THR B 1 151 ? -10.281 -20.375 -14.656 1 93.31 151 THR B CA 1
ATOM 5105 C C . THR B 1 151 ? -11.391 -21.375 -14.359 1 93.31 151 THR B C 1
ATOM 5107 O O . THR B 1 151 ? -11.203 -22.578 -14.539 1 93.31 151 THR B O 1
ATOM 5110 N N . LEU B 1 152 ? -12.5 -20.922 -13.961 1 95.5 152 LEU B N 1
ATOM 5111 C CA . LEU B 1 152 ? -13.625 -21.797 -13.633 1 95.5 152 LEU B CA 1
ATOM 5112 C C . LEU B 1 152 ? -14.195 -22.438 -14.898 1 95.5 152 LEU B C 1
ATOM 5114 O O . LEU B 1 152 ? -14.656 -23.578 -14.867 1 95.5 152 LEU B O 1
ATOM 5118 N N . THR B 1 153 ? -14.195 -21.703 -15.969 1 95.56 153 THR B N 1
ATOM 5119 C CA . THR B 1 153 ? -14.633 -22.281 -17.234 1 95.56 153 THR B CA 1
ATOM 5120 C C . THR B 1 153 ? -13.727 -23.422 -17.656 1 95.56 153 THR B C 1
ATOM 5122 O O . THR B 1 153 ? -14.211 -24.469 -18.109 1 95.56 153 THR B O 1
ATOM 5125 N N . LEU B 1 154 ? -12.43 -23.203 -17.469 1 94.31 154 LEU B N 1
ATOM 5126 C CA . LEU B 1 154 ? -11.484 -24.281 -17.766 1 94.31 154 LEU B CA 1
ATOM 5127 C C . LEU B 1 154 ? -11.711 -25.484 -16.859 1 94.31 154 LEU B C 1
ATOM 5129 O O . LEU B 1 154 ? -11.602 -26.625 -17.297 1 94.31 154 LEU B O 1
ATOM 5133 N N . LEU B 1 155 ? -12 -25.25 -15.648 1 94.94 155 LEU B N 1
ATOM 5134 C CA . LEU B 1 155 ? -12.266 -26.328 -14.695 1 94.94 155 LEU B CA 1
ATOM 5135 C C . LEU B 1 155 ? -13.508 -27.109 -15.094 1 94.94 155 LEU B C 1
ATOM 5137 O O . LEU B 1 155 ? -13.516 -28.344 -15.039 1 94.94 155 LEU B O 1
ATOM 5141 N N . ASP B 1 156 ? -14.523 -26.406 -15.508 1 95.31 156 ASP B N 1
ATOM 5142 C CA . ASP B 1 156 ? -15.766 -27.016 -15.969 1 95.31 156 ASP B CA 1
ATOM 5143 C C . ASP B 1 156 ? -15.508 -27.938 -17.156 1 95.31 156 ASP B C 1
ATOM 5145 O O . ASP B 1 156 ? -16 -29.062 -17.203 1 95.31 156 ASP B O 1
ATOM 5149 N N . GLU B 1 157 ? -14.727 -27.453 -18.062 1 94.38 157 GLU B N 1
ATOM 5150 C CA . GLU B 1 157 ? -14.391 -28.234 -19.25 1 94.38 157 GLU B CA 1
ATOM 5151 C C . GLU B 1 157 ? -13.586 -29.469 -18.875 1 94.38 157 GLU B C 1
ATOM 5153 O O . GLU B 1 157 ? -13.836 -30.562 -19.406 1 94.38 157 GLU B O 1
ATOM 5158 N N . ALA B 1 158 ? -12.633 -29.266 -17.984 1 93.19 158 ALA B N 1
ATOM 5159 C CA . ALA B 1 158 ? -11.797 -30.391 -17.562 1 93.19 158 ALA B CA 1
ATOM 5160 C C . ALA B 1 158 ? -12.617 -31.438 -16.828 1 93.19 158 ALA B C 1
ATOM 5162 O O . ALA B 1 158 ? -12.438 -32.656 -17.047 1 93.19 158 ALA B O 1
ATOM 5163 N N . LEU B 1 159 ? -13.523 -31.047 -16.031 1 94.69 159 LEU B N 1
ATOM 5164 C CA . LEU B 1 159 ? -14.367 -31.969 -15.273 1 94.69 159 LEU B CA 1
ATOM 5165 C C . LEU B 1 159 ? -15.328 -32.719 -16.203 1 94.69 159 LEU B C 1
ATOM 5167 O O . LEU B 1 159 ? -15.555 -33.906 -16.031 1 94.69 159 LEU B O 1
ATOM 5171 N N . ALA B 1 160 ? -15.883 -32 -17.172 1 94.62 160 ALA B N 1
ATOM 5172 C CA . ALA B 1 160 ? -16.781 -32.625 -18.125 1 94.62 160 ALA B CA 1
ATOM 5173 C C . ALA B 1 160 ? -16.062 -33.719 -18.922 1 94.62 160 ALA B C 1
ATOM 5175 O O . ALA B 1 160 ? -16.609 -34.812 -19.141 1 94.62 160 ALA B O 1
ATOM 5176 N N . ALA B 1 161 ? -14.875 -33.375 -19.344 1 93.19 161 ALA B N 1
ATOM 5177 C CA . ALA B 1 161 ? -14.094 -34.344 -20.094 1 93.19 161 ALA B CA 1
ATOM 5178 C C . ALA B 1 161 ? -13.758 -35.562 -19.234 1 93.19 161 ALA B C 1
ATOM 5180 O O . ALA B 1 161 ? -13.82 -36.719 -19.703 1 93.19 161 ALA B O 1
ATOM 5181 N N . LEU B 1 162 ? -13.406 -35.312 -18.016 1 92.5 162 LEU B N 1
ATOM 5182 C CA . LEU B 1 162 ? -13.078 -36.406 -17.109 1 92.5 162 LEU B CA 1
ATOM 5183 C C . LEU B 1 162 ? -14.305 -37.25 -16.797 1 92.5 162 LEU B C 1
ATOM 5185 O O . LEU B 1 162 ? -14.203 -38.469 -16.688 1 92.5 162 LEU B O 1
ATOM 5189 N N . GLN B 1 163 ? -15.445 -36.625 -16.594 1 93.12 163 GLN B N 1
ATOM 5190 C CA . GLN B 1 163 ? -16.688 -37.375 -16.344 1 93.12 163 GLN B CA 1
ATOM 5191 C C . GLN B 1 163 ? -16.984 -38.344 -17.484 1 93.12 163 GLN B C 1
ATOM 5193 O O . GLN B 1 163 ? -17.312 -39.5 -17.234 1 93.12 163 GLN B O 1
ATOM 5198 N N . THR B 1 164 ? -16.906 -37.812 -18.688 1 93.75 164 THR B N 1
ATOM 5199 C CA . THR B 1 164 ? -17.188 -38.656 -19.859 1 93.75 164 THR B CA 1
ATOM 5200 C C . THR B 1 164 ? -16.25 -39.875 -19.891 1 93.75 164 THR B C 1
ATOM 5202 O O . THR B 1 164 ? -16.703 -40.969 -20.156 1 93.75 164 THR B O 1
ATOM 5205 N N . ALA B 1 165 ? -15 -39.594 -19.625 1 91.81 165 ALA B N 1
ATOM 5206 C CA . ALA B 1 165 ? -14.023 -40.688 -19.641 1 91.81 165 ALA B CA 1
ATOM 5207 C C . ALA B 1 165 ? -14.297 -41.688 -18.531 1 91.81 165 ALA B C 1
ATOM 5209 O O . ALA B 1 165 ? -14.25 -42.875 -18.75 1 91.81 165 ALA B O 1
ATOM 5210 N N . ALA B 1 166 ? -14.578 -41.25 -17.344 1 91.06 166 ALA B N 1
ATOM 5211 C CA . ALA B 1 166 ? -14.852 -42.125 -16.203 1 91.06 166 ALA B CA 1
ATOM 5212 C C . ALA B 1 166 ? -16.109 -42.969 -16.422 1 91.06 166 ALA B C 1
ATOM 5214 O O . ALA B 1 166 ? -16.141 -44.125 -16.078 1 91.06 166 ALA B O 1
ATOM 5215 N N . GLU B 1 167 ? -17.141 -42.375 -17 1 92.31 167 GLU B N 1
ATOM 5216 C CA . GLU B 1 167 ? -18.375 -43.094 -17.297 1 92.31 167 GLU B CA 1
ATOM 5217 C C . GLU B 1 167 ? -18.125 -44.188 -18.328 1 92.31 167 GLU B C 1
ATOM 5219 O O . GLU B 1 167 ? -18.672 -45.312 -18.203 1 92.31 167 GLU B O 1
ATOM 5224 N N . GLN B 1 168 ? -17.328 -43.844 -19.281 1 91 168 GLN B N 1
ATOM 5225 C CA . GLN B 1 168 ? -16.984 -44.844 -20.297 1 91 168 GLN B CA 1
ATOM 5226 C C . GLN B 1 168 ? -16.25 -46.031 -19.688 1 91 168 GLN B C 1
ATOM 5228 O O . GLN B 1 168 ? -16.5 -47.156 -20.047 1 91 168 GLN B O 1
ATOM 5233 N N . ALA B 1 169 ? -15.297 -45.688 -18.828 1 89.94 169 ALA B N 1
ATOM 5234 C CA . ALA B 1 169 ? -14.539 -46.75 -18.172 1 89.94 169 ALA B CA 1
ATOM 5235 C C . ALA B 1 169 ? -15.453 -47.625 -17.328 1 89.94 169 ALA B C 1
ATOM 5237 O O . ALA B 1 169 ? -15.32 -48.844 -17.344 1 89.94 169 ALA B O 1
ATOM 5238 N N . GLN B 1 170 ? -16.375 -47.031 -16.641 1 90.44 170 GLN B N 1
ATOM 5239 C CA . GLN B 1 170 ? -17.297 -47.781 -15.773 1 90.44 170 GLN B CA 1
ATOM 5240 C C . GLN B 1 170 ? -18.266 -48.625 -16.578 1 90.44 170 GLN B C 1
ATOM 5242 O O . GLN B 1 170 ? -18.562 -49.75 -16.203 1 90.44 170 GLN B O 1
ATOM 5247 N N . VAL B 1 171 ? -18.734 -48.156 -17.703 1 90 171 VAL B N 1
ATOM 5248 C CA . VAL B 1 171 ? -19.656 -48.875 -18.578 1 90 171 VAL B CA 1
ATOM 5249 C C . VAL B 1 171 ? -18.938 -50.094 -19.172 1 90 171 VAL B C 1
ATOM 5251 O O . VAL B 1 171 ? -19.516 -51.188 -19.234 1 90 171 VAL B O 1
ATOM 5254 N N . ALA B 1 172 ? -17.688 -49.844 -19.531 1 89.25 172 ALA B N 1
ATOM 5255 C CA . ALA B 1 172 ? -16.906 -50.938 -20.125 1 89.25 172 ALA B CA 1
ATOM 5256 C C . ALA B 1 172 ? -16.656 -52.031 -19.109 1 89.25 172 ALA B C 1
ATOM 5258 O O . ALA B 1 172 ? -16.484 -53.219 -19.469 1 89.25 172 ALA B O 1
ATOM 5259 N N . ALA B 1 173 ? -16.656 -51.656 -17.859 1 89.62 173 ALA B N 1
ATOM 5260 C CA . ALA B 1 173 ? -16.406 -52.625 -16.781 1 89.62 173 ALA B CA 1
ATOM 5261 C C . ALA B 1 173 ? -17.688 -53.406 -16.422 1 89.62 173 ALA B C 1
ATOM 5263 O O . ALA B 1 173 ? -17.641 -54.375 -15.695 1 89.62 173 ALA B O 1
ATOM 5264 N N . GLY B 1 174 ? -18.953 -53.094 -16.875 1 90.25 174 GLY B N 1
ATOM 5265 C CA . GLY B 1 174 ? -20.188 -53.812 -16.609 1 90.25 174 GLY B CA 1
ATOM 5266 C C . GLY B 1 174 ? -21.25 -52.938 -15.961 1 90.25 174 GLY B C 1
ATOM 5267 O O . GLY B 1 174 ? -22.297 -53.469 -15.539 1 90.25 174 GLY B O 1
ATOM 5268 N N . GLY B 1 175 ? -20.969 -51.844 -15.758 1 86.31 175 GLY B N 1
ATOM 5269 C CA . GLY B 1 175 ? -21.984 -50.938 -15.227 1 86.31 175 GLY B CA 1
ATOM 5270 C C . GLY B 1 175 ? -21.656 -50.438 -13.836 1 86.31 175 GLY B C 1
ATOM 5271 O O . GLY B 1 175 ? -20.531 -50.594 -13.359 1 86.31 175 GLY B O 1
ATOM 5272 N N . ASN B 1 176 ? -22.625 -49.875 -13.164 1 87.62 176 ASN B N 1
ATOM 5273 C CA . ASN B 1 176 ? -22.453 -49.219 -11.883 1 87.62 176 ASN B CA 1
ATOM 5274 C C . ASN B 1 176 ? -22 -50.188 -10.789 1 87.62 176 ASN B C 1
ATOM 5276 O O . ASN B 1 176 ? -22.531 -51.281 -10.695 1 87.62 176 ASN B O 1
ATOM 5280 N N . GLY B 1 177 ? -21.031 -49.719 -10 1 86.44 177 GLY B N 1
ATOM 5281 C CA . GLY B 1 177 ? -20.594 -50.469 -8.836 1 86.44 177 GLY B CA 1
ATOM 5282 C C . GLY B 1 177 ? -19.609 -51.562 -9.164 1 86.44 177 GLY B C 1
ATOM 5283 O O . GLY B 1 177 ? -19.031 -52.188 -8.266 1 86.44 177 GLY B O 1
ATOM 5284 N N . LYS B 1 178 ? -19.344 -51.781 -10.398 1 90.06 178 LYS B N 1
ATOM 5285 C CA . LYS B 1 178 ? -18.438 -52.875 -10.773 1 90.06 178 LYS B CA 1
ATOM 5286 C C . LYS B 1 178 ? -16.984 -52.375 -10.758 1 90.06 178 LYS B C 1
ATOM 5288 O O . LYS B 1 178 ? -16.703 -51.25 -11.164 1 90.06 178 LYS B O 1
ATOM 5293 N N . PRO B 1 179 ? -16.172 -53.156 -10.352 1 88.69 179 PRO B N 1
ATOM 5294 C CA . PRO B 1 179 ? -14.758 -52.781 -10.32 1 88.69 179 PRO B CA 1
ATOM 5295 C C . PRO B 1 179 ? -14.156 -52.625 -11.719 1 88.69 179 PRO B C 1
ATOM 5297 O O . PRO B 1 179 ? -14.414 -53.438 -12.602 1 88.69 179 PRO B O 1
ATOM 5300 N N . VAL B 1 180 ? -13.484 -51.531 -11.93 1 87.94 180 VAL B N 1
ATOM 5301 C CA . VAL B 1 180 ? -12.805 -51.25 -13.188 1 87.94 180 VAL B CA 1
ATOM 5302 C C . VAL B 1 180 ? -11.352 -51.688 -13.102 1 87.94 180 VAL B C 1
ATOM 5304 O O . VAL B 1 180 ? -10.641 -51.344 -12.148 1 87.94 180 VAL B O 1
ATOM 5307 N N . SER B 1 181 ? -10.922 -52.438 -14.016 1 82.62 181 SER B N 1
ATOM 5308 C CA . SER B 1 181 ? -9.539 -52.906 -14.023 1 82.62 181 SER B CA 1
ATOM 5309 C C . SER B 1 181 ? -8.578 -51.75 -14.281 1 82.62 181 SER B C 1
ATOM 5311 O O . SER B 1 181 ? -8.945 -50.781 -14.945 1 82.62 181 SER B O 1
ATOM 5313 N N . ASN B 1 182 ? -7.395 -51.812 -13.867 1 76 182 ASN B N 1
ATOM 5314 C CA . ASN B 1 182 ? -6.371 -50.781 -14.055 1 76 182 ASN B CA 1
ATOM 5315 C C . ASN B 1 182 ? -6.09 -50.531 -15.531 1 76 182 ASN B C 1
ATOM 5317 O O . ASN B 1 182 ? -5.895 -49.406 -15.945 1 76 182 ASN B O 1
ATOM 5321 N N . VAL B 1 183 ? -6.137 -51.625 -16.234 1 74.31 183 VAL B N 1
ATOM 5322 C CA . VAL B 1 183 ? -5.844 -51.5 -17.672 1 74.31 183 VAL B CA 1
ATOM 5323 C C . VAL B 1 183 ? -6.941 -50.719 -18.359 1 74.31 183 VAL B C 1
ATOM 5325 O O . VAL B 1 183 ? -6.652 -49.812 -19.172 1 74.31 183 VAL B O 1
ATOM 5328 N N . SER B 1 184 ? -8.156 -51.031 -18.047 1 77.38 184 SER B N 1
ATOM 5329 C CA . SER B 1 184 ? -9.281 -50.312 -18.656 1 77.38 184 SER B CA 1
ATOM 5330 C C . SER B 1 184 ? -9.312 -48.875 -18.219 1 77.38 184 SER B C 1
ATOM 5332 O O . SER B 1 184 ? -9.602 -47.969 -19.031 1 77.38 184 SER B O 1
ATOM 5334 N N . SER B 1 185 ? -9.023 -48.625 -17 1 81.44 185 SER B N 1
ATOM 5335 C CA . SER B 1 185 ? -9.031 -47.25 -16.453 1 81.44 185 SER B CA 1
ATOM 5336 C C . SER B 1 185 ? -7.996 -46.375 -17.156 1 81.44 185 SER B C 1
ATOM 5338 O O . SER B 1 185 ? -8.297 -45.281 -17.562 1 81.44 185 SER B O 1
ATOM 5340 N N . ARG B 1 186 ? -6.836 -46.812 -17.297 1 76.25 186 ARG B N 1
ATOM 5341 C CA . ARG B 1 186 ? -5.727 -46.031 -17.844 1 76.25 186 ARG B CA 1
ATOM 5342 C C . ARG B 1 186 ? -5.926 -45.781 -19.344 1 76.25 186 ARG B C 1
ATOM 5344 O O . ARG B 1 186 ? -5.41 -44.812 -19.875 1 76.25 186 ARG B O 1
ATOM 5351 N N . ASN B 1 187 ? -6.695 -46.719 -19.984 1 76.88 187 ASN B N 1
ATOM 5352 C CA . ASN B 1 187 ? -6.949 -46.562 -21.422 1 76.88 187 ASN B CA 1
ATOM 5353 C C . ASN B 1 187 ? -7.953 -45.438 -21.688 1 76.88 187 ASN B C 1
ATOM 5355 O O . ASN B 1 187 ? -7.895 -44.781 -22.734 1 76.88 187 ASN B O 1
ATOM 5359 N N . VAL B 1 188 ? -8.82 -45.281 -20.734 1 82.25 188 VAL B N 1
ATOM 5360 C CA . VAL B 1 188 ? -9.906 -44.312 -20.969 1 82.25 188 VAL B CA 1
ATOM 5361 C C . VAL B 1 188 ? -9.633 -43.031 -20.219 1 82.25 188 VAL B C 1
ATOM 5363 O O . VAL B 1 188 ? -9.82 -41.938 -20.766 1 82.25 188 VAL B O 1
ATOM 5366 N N . VAL B 1 189 ? -9.242 -43.188 -18.969 1 85.19 189 VAL B N 1
ATOM 5367 C CA . VAL B 1 189 ? -8.828 -42.031 -18.188 1 85.19 189 VAL B CA 1
ATOM 5368 C C . VAL B 1 189 ? -7.324 -41.812 -18.328 1 85.19 189 VAL B C 1
ATOM 5370 O O . VAL B 1 189 ? -6.539 -42.219 -17.484 1 85.19 189 VAL B O 1
ATOM 5373 N N . THR B 1 190 ? -6.984 -41 -19.344 1 81.25 190 THR B N 1
ATOM 5374 C CA . THR B 1 190 ? -5.586 -40.844 -19.719 1 81.25 190 THR B CA 1
ATOM 5375 C C . THR B 1 190 ? -4.875 -39.875 -18.797 1 81.25 190 THR B C 1
ATOM 5377 O O . THR B 1 190 ? -5.512 -39.031 -18.172 1 81.25 190 THR B O 1
ATOM 5380 N N . PRO B 1 191 ? -3.629 -40 -18.672 1 79.44 191 PRO B N 1
ATOM 5381 C CA . PRO B 1 191 ? -2.848 -39.031 -17.891 1 79.44 191 PRO B CA 1
ATOM 5382 C C . PRO B 1 191 ? -3.039 -37.594 -18.375 1 79.44 191 PRO B C 1
ATOM 5384 O O . PRO B 1 191 ? -2.977 -36.656 -17.562 1 79.44 191 PRO B O 1
ATOM 5387 N N . ARG B 1 192 ? -3.375 -37.406 -19.594 1 84.25 192 ARG B N 1
ATOM 5388 C CA . ARG B 1 192 ? -3.602 -36.094 -20.125 1 84.25 192 ARG B CA 1
ATOM 5389 C C . ARG B 1 192 ? -4.824 -35.438 -19.484 1 84.25 192 ARG B C 1
ATOM 5391 O O . ARG B 1 192 ? -4.82 -34.219 -19.219 1 84.25 192 ARG B O 1
ATOM 5398 N N . LEU B 1 193 ? -5.828 -36.281 -19.328 1 85.94 193 LEU B N 1
ATOM 5399 C CA . LEU B 1 193 ? -7.055 -35.781 -18.719 1 85.94 193 LEU B CA 1
ATOM 5400 C C . LEU B 1 193 ? -6.816 -35.375 -17.281 1 85.94 193 LEU B C 1
ATOM 5402 O O . LEU B 1 193 ? -7.27 -34.312 -16.844 1 85.94 193 LEU B O 1
ATOM 5406 N N . ILE B 1 194 ? -6.086 -36.156 -16.594 1 81.56 194 ILE B N 1
ATOM 5407 C CA . ILE B 1 194 ? -5.801 -35.844 -15.195 1 81.56 194 ILE B CA 1
ATOM 5408 C C . ILE B 1 194 ? -4.879 -34.656 -15.094 1 81.56 194 ILE B C 1
ATOM 5410 O O . ILE B 1 194 ? -5.066 -33.781 -14.227 1 81.56 194 ILE B O 1
ATOM 5414 N N . ASN B 1 195 ? -3.941 -34.562 -15.953 1 83.5 195 ASN B N 1
ATOM 5415 C CA . ASN B 1 195 ? -3.029 -33.438 -15.961 1 83.5 195 ASN B CA 1
ATOM 5416 C C . ASN B 1 195 ? -3.762 -32.125 -16.281 1 83.5 195 ASN B C 1
ATOM 5418 O O . ASN B 1 195 ? -3.438 -31.078 -15.727 1 83.5 195 ASN B O 1
ATOM 5422 N N . SER B 1 196 ? -4.645 -32.219 -17.188 1 86.44 196 SER B N 1
ATOM 5423 C CA . SER B 1 196 ? -5.438 -31.047 -17.516 1 86.44 196 SER B CA 1
ATOM 5424 C C . SER B 1 196 ? -6.207 -30.531 -16.297 1 86.44 196 SER B C 1
ATOM 5426 O O . SER B 1 196 ? -6.297 -29.328 -16.078 1 86.44 196 SER B O 1
ATOM 5428 N N . LEU B 1 197 ? -6.75 -31.469 -15.547 1 87.44 197 LEU B N 1
ATOM 5429 C CA . LEU B 1 197 ? -7.461 -31.109 -14.328 1 87.44 197 LEU B CA 1
ATOM 5430 C C . LEU B 1 197 ? -6.512 -30.5 -13.305 1 87.44 197 LEU B C 1
ATOM 5432 O O . LEU B 1 197 ? -6.793 -29.438 -12.742 1 87.44 197 LEU B O 1
ATOM 5436 N N . LEU B 1 198 ? -5.395 -31.094 -13.117 1 83.62 198 LEU B N 1
ATOM 5437 C CA . LEU B 1 198 ? -4.426 -30.625 -12.133 1 83.62 198 LEU B CA 1
ATOM 5438 C C . LEU B 1 198 ? -3.887 -29.25 -12.516 1 83.62 198 LEU B C 1
ATOM 5440 O O . LEU B 1 198 ? -3.764 -28.359 -11.664 1 83.62 198 LEU B O 1
ATOM 5444 N N . ASN B 1 199 ? -3.648 -29.047 -13.789 1 84.81 199 ASN B N 1
ATOM 5445 C CA . ASN B 1 199 ? -3.17 -27.766 -14.289 1 84.81 199 ASN B CA 1
ATOM 5446 C C . ASN B 1 199 ? -4.18 -26.656 -14.039 1 84.81 199 ASN B C 1
ATOM 5448 O O . ASN B 1 199 ? -3.801 -25.5 -13.805 1 84.81 199 ASN B O 1
ATOM 5452 N N . THR B 1 200 ? -5.363 -27.031 -14.125 1 87.56 200 THR B N 1
ATOM 5453 C CA . THR B 1 200 ? -6.414 -26.047 -13.922 1 87.56 200 THR B CA 1
ATOM 5454 C C . THR B 1 200 ? -6.551 -25.703 -12.438 1 87.56 200 THR B C 1
ATOM 5456 O O . THR B 1 200 ? -6.707 -24.531 -12.078 1 87.56 200 THR B O 1
ATOM 5459 N N . ILE B 1 201 ? -6.473 -26.703 -11.625 1 83 201 ILE B N 1
ATOM 5460 C CA . ILE B 1 201 ? -6.676 -26.5 -10.195 1 83 201 ILE B CA 1
ATOM 5461 C C . ILE B 1 201 ? -5.523 -25.672 -9.617 1 83 201 ILE B C 1
ATOM 5463 O O . ILE B 1 201 ? -5.734 -24.812 -8.758 1 83 201 ILE B O 1
ATOM 5467 N N . VAL B 1 202 ? -4.363 -25.859 -10.078 1 83.88 202 VAL B N 1
ATOM 5468 C CA . VAL B 1 202 ? -3.188 -25.172 -9.539 1 83.88 202 VAL B CA 1
ATOM 5469 C C . VAL B 1 202 ? -3.238 -23.688 -9.906 1 83.88 202 VAL B C 1
ATOM 5471 O O . VAL B 1 202 ? -2.586 -22.875 -9.266 1 83.88 202 VAL B O 1
ATOM 5474 N N . LYS B 1 203 ? -4.078 -23.297 -10.852 1 88.38 203 LYS B N 1
ATOM 5475 C CA . LYS B 1 203 ? -4.211 -21.922 -11.281 1 88.38 203 LYS B CA 1
ATOM 5476 C C . LYS B 1 203 ? -5.164 -21.141 -10.375 1 88.38 203 LYS B C 1
ATOM 5478 O O . LYS B 1 203 ? -5.191 -19.906 -10.398 1 88.38 203 LYS B O 1
ATOM 5483 N N . ILE B 1 204 ? -5.91 -21.859 -9.617 1 87.31 204 ILE B N 1
ATOM 5484 C CA . ILE B 1 204 ? -7.004 -21.219 -8.883 1 87.31 204 ILE B CA 1
ATOM 5485 C C . ILE B 1 204 ? -6.438 -20.25 -7.848 1 87.31 204 ILE B C 1
ATOM 5487 O O . ILE B 1 204 ? -6.879 -19.109 -7.75 1 87.31 204 ILE B O 1
ATOM 5491 N N . PRO B 1 205 ? -5.398 -20.641 -7.074 1 84.94 205 PRO B N 1
ATOM 5492 C CA . PRO B 1 205 ? -4.84 -19.688 -6.105 1 84.94 205 PRO B CA 1
ATOM 5493 C C . PRO B 1 205 ? -4.316 -18.422 -6.766 1 84.94 205 PRO B C 1
ATOM 5495 O O . PRO B 1 205 ? -4.516 -17.312 -6.242 1 84.94 205 PRO B O 1
ATOM 5498 N N . ALA B 1 206 ? -3.693 -18.547 -7.918 1 88.56 206 ALA B N 1
ATOM 5499 C CA . ALA B 1 206 ? -3.188 -17.375 -8.641 1 88.56 206 ALA B CA 1
ATOM 5500 C C . ALA B 1 206 ? -4.332 -16.5 -9.148 1 88.56 206 ALA B C 1
ATOM 5502 O O . ALA B 1 206 ? -4.215 -15.281 -9.188 1 88.56 206 ALA B O 1
ATOM 5503 N N . ALA B 1 207 ? -5.43 -17.141 -9.477 1 91 207 ALA B N 1
ATOM 5504 C CA . ALA B 1 207 ? -6.582 -16.422 -10 1 91 207 ALA B CA 1
ATOM 5505 C C . ALA B 1 207 ? -7.273 -15.617 -8.906 1 91 207 ALA B C 1
ATOM 5507 O O . ALA B 1 207 ? -7.863 -14.562 -9.172 1 91 207 ALA B O 1
ATOM 5508 N N . ILE B 1 208 ? -7.172 -16.078 -7.691 1 92.5 208 ILE B N 1
ATOM 5509 C CA . ILE B 1 208 ? -7.895 -15.469 -6.582 1 92.5 208 ILE B CA 1
ATOM 5510 C C . ILE B 1 208 ? -7.027 -14.383 -5.941 1 92.5 208 ILE B C 1
ATOM 5512 O O . ILE B 1 208 ? -7.539 -13.5 -5.25 1 92.5 208 ILE B O 1
ATOM 5516 N N . SER B 1 209 ? -5.746 -14.352 -6.215 1 92 209 SER B N 1
ATOM 5517 C CA . SER B 1 209 ? -4.793 -13.461 -5.57 1 92 209 SER B CA 1
ATOM 5518 C C . SER B 1 209 ? -5.172 -12 -5.781 1 92 209 SER B C 1
ATOM 5520 O O . SER B 1 209 ? -5.223 -11.219 -4.828 1 92 209 SER B O 1
ATOM 5522 N N . PRO B 1 210 ? -5.516 -11.578 -7.047 1 93.62 210 PRO B N 1
ATOM 5523 C CA . PRO B 1 210 ? -5.906 -10.18 -7.23 1 93.62 210 PRO B CA 1
ATOM 5524 C C . PRO B 1 210 ? -7.188 -9.82 -6.48 1 93.62 210 PRO B C 1
ATOM 5526 O O . PRO B 1 210 ? -7.352 -8.68 -6.039 1 93.62 210 PRO B O 1
ATOM 5529 N N . LEU B 1 211 ? -8.078 -10.828 -6.309 1 95.44 211 LEU B N 1
ATOM 5530 C CA . LEU B 1 211 ? -9.305 -10.586 -5.566 1 95.44 211 LEU B CA 1
ATOM 5531 C C . LEU B 1 211 ? -9.008 -10.328 -4.09 1 95.44 211 LEU B C 1
ATOM 5533 O O . LEU B 1 211 ? -9.57 -9.406 -3.49 1 95.44 211 LEU B O 1
ATOM 5537 N N . ILE B 1 212 ? -8.125 -11.141 -3.539 1 94.19 212 ILE B N 1
ATOM 5538 C CA . ILE B 1 212 ? -7.734 -10.953 -2.146 1 94.19 212 ILE B CA 1
ATOM 5539 C C . ILE B 1 212 ? -7.176 -9.547 -1.949 1 94.19 212 ILE B C 1
ATOM 5541 O O . ILE B 1 212 ? -7.562 -8.844 -1.009 1 94.19 212 ILE B O 1
ATOM 5545 N N . TYR B 1 213 ? -6.363 -9.078 -2.877 1 94.94 213 TYR B N 1
ATOM 5546 C CA . TYR B 1 213 ? -5.793 -7.742 -2.811 1 94.94 213 TYR B CA 1
ATOM 5547 C C . TYR B 1 213 ? -6.879 -6.68 -2.93 1 94.94 213 TYR B C 1
ATOM 5549 O O . TYR B 1 213 ? -6.859 -5.68 -2.207 1 94.94 213 TYR B O 1
ATOM 5557 N N . SER B 1 214 ? -7.809 -6.93 -3.84 1 95.19 214 SER B N 1
ATOM 5558 C CA . SER B 1 214 ? -8.836 -5.941 -4.141 1 95.19 214 SER B CA 1
ATOM 5559 C C . SER B 1 214 ? -9.82 -5.789 -2.984 1 95.19 214 SER B C 1
ATOM 5561 O O . SER B 1 214 ? -10.586 -4.828 -2.934 1 95.19 214 SER B O 1
ATOM 5563 N N . ILE B 1 215 ? -9.797 -6.711 -2.031 1 95.94 215 ILE B N 1
ATOM 5564 C CA . ILE B 1 215 ? -10.664 -6.621 -0.861 1 95.94 215 ILE B CA 1
ATOM 5565 C C . ILE B 1 215 ? -9.852 -6.168 0.35 1 95.94 215 ILE B C 1
ATOM 5567 O O . ILE B 1 215 ? -10.25 -5.238 1.057 1 95.94 215 ILE B O 1
ATOM 5571 N N . HIS B 1 216 ? -8.664 -6.727 0.538 1 95.19 216 HIS B N 1
ATOM 5572 C CA . HIS B 1 216 ? -7.887 -6.484 1.746 1 95.19 216 HIS B CA 1
ATOM 5573 C C . HIS B 1 216 ? -7.273 -5.09 1.735 1 95.19 216 HIS B C 1
ATOM 5575 O O . HIS B 1 216 ? -7.219 -4.422 2.77 1 95.19 216 HIS B O 1
ATOM 5581 N N . ASP B 1 217 ? -6.812 -4.633 0.584 1 95.19 217 ASP B N 1
ATOM 5582 C CA . ASP B 1 217 ? -6.164 -3.326 0.5 1 95.19 217 ASP B CA 1
ATOM 5583 C C . ASP B 1 217 ? -7.152 -2.203 0.813 1 95.19 217 ASP B C 1
ATOM 5585 O O . ASP B 1 217 ? -6.863 -1.327 1.631 1 95.19 217 ASP B O 1
ATOM 5589 N N . PRO B 1 218 ? -8.297 -2.232 0.188 1 96.25 218 PRO B N 1
ATOM 5590 C CA . PRO B 1 218 ? -9.273 -1.2 0.536 1 96.25 218 PRO B CA 1
ATOM 5591 C C . PRO B 1 218 ? -9.711 -1.271 1.997 1 96.25 218 PRO B C 1
ATOM 5593 O O . PRO B 1 218 ? -9.984 -0.237 2.613 1 96.25 218 PRO B O 1
ATOM 5596 N N . LEU B 1 219 ? -9.859 -2.508 2.551 1 97 219 LEU B N 1
ATOM 5597 C CA . LEU B 1 219 ? -10.188 -2.637 3.967 1 97 219 LEU B CA 1
ATOM 5598 C C . LEU B 1 219 ? -9.117 -1.991 4.836 1 97 219 LEU B C 1
ATOM 5600 O O . LEU B 1 219 ? -9.43 -1.327 5.828 1 97 219 LEU B O 1
ATOM 5604 N N . ALA B 1 220 ? -7.875 -2.188 4.48 1 95.19 220 ALA B N 1
ATOM 5605 C CA . ALA B 1 220 ? -6.781 -1.534 5.195 1 95.19 220 ALA B CA 1
ATOM 5606 C C . ALA B 1 220 ? -6.871 -0.016 5.07 1 95.19 220 ALA B C 1
ATOM 5608 O O . ALA B 1 220 ? -6.539 0.713 6.008 1 95.19 220 ALA B O 1
ATOM 5609 N N . GLN B 1 221 ? -7.297 0.448 3.891 1 96.5 221 GLN B N 1
ATOM 5610 C CA . GLN B 1 221 ? -7.477 1.881 3.682 1 96.5 221 GLN B CA 1
ATOM 5611 C C . GLN B 1 221 ? -8.602 2.426 4.562 1 96.5 221 GLN B C 1
ATOM 5613 O O . GLN B 1 221 ? -8.516 3.551 5.059 1 96.5 221 GLN B O 1
ATOM 5618 N N . LEU B 1 222 ? -9.641 1.608 4.742 1 97.62 222 LEU B N 1
ATOM 5619 C CA . LEU B 1 222 ? -10.719 2.006 5.641 1 97.62 222 LEU B CA 1
ATOM 5620 C C . LEU B 1 222 ? -10.203 2.158 7.07 1 97.62 222 LEU B C 1
ATOM 5622 O O . LEU B 1 222 ? -10.57 3.111 7.762 1 97.62 222 LEU B O 1
ATOM 5626 N N . ASP B 1 223 ? -9.422 1.214 7.492 1 97.25 223 ASP B N 1
ATOM 5627 C CA . ASP B 1 223 ? -8.836 1.256 8.828 1 97.25 223 ASP B CA 1
ATOM 5628 C C . ASP B 1 223 ? -7.977 2.504 9.016 1 97.25 223 ASP B C 1
ATOM 5630 O O . ASP B 1 223 ? -8.062 3.178 10.047 1 97.25 223 ASP B O 1
ATOM 5634 N N . ARG B 1 224 ? -7.215 2.783 8 1 96.44 224 ARG B N 1
ATOM 5635 C CA . ARG B 1 224 ? -6.379 3.977 8.023 1 96.44 224 ARG B CA 1
ATOM 5636 C C . ARG B 1 224 ? -7.227 5.242 8.062 1 96.44 224 ARG B C 1
ATOM 5638 O O . ARG B 1 224 ? -6.902 6.191 8.781 1 96.44 224 ARG B O 1
ATOM 5645 N N . ALA B 1 225 ? -8.219 5.297 7.238 1 97.44 225 ALA B N 1
ATOM 5646 C CA . ALA B 1 225 ? -9.133 6.438 7.199 1 97.44 225 ALA B CA 1
ATOM 5647 C C . ALA B 1 225 ? -9.789 6.66 8.555 1 97.44 225 ALA B C 1
ATOM 5649 O O . ALA B 1 225 ? -9.914 7.797 9.016 1 97.44 225 ALA B O 1
ATOM 5650 N N . ASP B 1 226 ? -10.18 5.59 9.211 1 97.44 226 ASP B N 1
ATOM 5651 C CA . ASP B 1 226 ? -10.828 5.656 10.516 1 97.44 226 ASP B CA 1
ATOM 5652 C C . ASP B 1 226 ? -9.883 6.219 11.578 1 97.44 226 ASP B C 1
ATOM 5654 O O . ASP B 1 226 ? -10.266 7.094 12.352 1 97.44 226 ASP B O 1
ATOM 5658 N N . SER B 1 227 ? -8.719 5.719 11.547 1 95.31 227 SER B N 1
ATOM 5659 C CA . SER B 1 227 ? -7.703 6.203 12.469 1 95.31 227 SER B CA 1
ATOM 5660 C C . SER B 1 227 ? -7.402 7.68 12.242 1 95.31 227 SER B C 1
ATOM 5662 O O . SER B 1 227 ? -7.234 8.438 13.195 1 95.31 227 SER B O 1
ATOM 5664 N N . TYR B 1 228 ? -7.352 8.047 10.992 1 96.94 228 TYR B N 1
ATOM 5665 C CA . TYR B 1 228 ? -7.094 9.438 10.641 1 96.94 228 TYR B CA 1
ATOM 5666 C C . TYR B 1 228 ? -8.211 10.344 11.141 1 96.94 228 TYR B C 1
ATOM 5668 O O . TYR B 1 228 ? -7.953 11.414 11.688 1 96.94 228 TYR B O 1
ATOM 5676 N N . ILE B 1 229 ? -9.414 9.945 10.922 1 96.12 229 ILE B N 1
ATOM 5677 C CA . ILE B 1 229 ? -10.555 10.75 11.352 1 96.12 229 ILE B CA 1
ATOM 5678 C C . ILE B 1 229 ? -10.477 10.992 12.852 1 96.12 229 ILE B C 1
ATOM 5680 O O . ILE B 1 229 ? -10.633 12.133 13.312 1 96.12 229 ILE B O 1
ATOM 5684 N N . THR B 1 230 ? -10.156 9.984 13.594 1 93.44 230 THR B N 1
ATOM 5685 C CA . THR B 1 230 ? -10.102 10.086 15.047 1 93.44 230 THR B CA 1
ATOM 5686 C C . THR B 1 230 ? -8.961 11.008 15.484 1 93.44 230 THR B C 1
ATOM 5688 O O . THR B 1 230 ? -9.156 11.875 16.328 1 93.44 230 THR B O 1
ATOM 5691 N N . THR B 1 231 ? -7.855 10.898 14.828 1 93.25 231 THR B N 1
ATOM 5692 C CA . THR B 1 231 ? -6.695 11.695 15.188 1 93.25 231 THR B CA 1
ATOM 5693 C C . THR B 1 231 ? -6.883 13.148 14.75 1 93.25 231 THR B C 1
ATOM 5695 O O . THR B 1 231 ? -6.613 14.07 15.523 1 93.25 231 THR B O 1
ATOM 5698 N N . ALA B 1 232 ? -7.336 13.344 13.523 1 94.19 232 ALA B N 1
ATOM 5699 C CA . ALA B 1 232 ? -7.543 14.688 13 1 94.19 232 ALA B CA 1
ATOM 5700 C C . ALA B 1 232 ? -8.594 15.445 13.812 1 94.19 232 ALA B C 1
ATOM 5702 O O . ALA B 1 232 ? -8.445 16.641 14.07 1 94.19 232 ALA B O 1
ATOM 5703 N N . LYS B 1 233 ? -9.633 14.742 14.211 1 92.38 233 LYS B N 1
ATOM 5704 C CA . LYS B 1 233 ? -10.656 15.352 15.047 1 92.38 233 LYS B CA 1
ATOM 5705 C C . LYS B 1 233 ? -10.07 15.844 16.359 1 92.38 233 LYS B C 1
ATOM 5707 O O . LYS B 1 233 ? -10.352 16.969 16.797 1 92.38 233 LYS B O 1
ATOM 5712 N N . GLY B 1 234 ? -9.297 15 16.969 1 90.88 234 GLY B N 1
ATOM 5713 C CA . GLY B 1 234 ? -8.648 15.391 18.203 1 90.88 234 GLY B CA 1
ATOM 5714 C C . GLY B 1 234 ? -7.754 16.609 18.047 1 90.88 234 GLY B C 1
ATOM 5715 O O . GLY B 1 234 ? -7.777 17.516 18.891 1 90.88 234 GLY B O 1
ATOM 5716 N N . ASP B 1 235 ? -7.043 16.703 16.984 1 90.06 235 ASP B N 1
ATOM 5717 C CA . ASP B 1 235 ? -6.133 17.812 16.734 1 90.06 235 ASP B CA 1
ATOM 5718 C C . ASP B 1 235 ? -6.902 19.109 16.453 1 90.06 235 ASP B C 1
ATOM 5720 O O . ASP B 1 235 ? -6.508 20.188 16.922 1 90.06 235 ASP B O 1
ATOM 5724 N N . ILE B 1 236 ? -7.93 18.969 15.711 1 92.12 236 ILE B N 1
ATOM 5725 C CA . ILE B 1 236 ? -8.758 20.125 15.367 1 92.12 236 ILE B CA 1
ATOM 5726 C C . ILE B 1 236 ? -9.414 20.672 16.641 1 92.12 236 ILE B C 1
ATOM 5728 O O . ILE B 1 236 ? -9.469 21.891 16.844 1 92.12 236 ILE B O 1
ATOM 5732 N N . GLU B 1 237 ? -9.875 19.75 17.531 1 90.5 237 GLU B N 1
ATOM 5733 C CA . GLU B 1 237 ? -10.461 20.172 18.797 1 90.5 237 GLU B CA 1
ATOM 5734 C C . GLU B 1 237 ? -9.43 20.859 19.688 1 90.5 237 GLU B C 1
ATOM 5736 O O . GLU B 1 237 ? -9.734 21.844 20.359 1 90.5 237 GLU B O 1
ATOM 5741 N N . ALA B 1 238 ? -8.289 20.375 19.625 1 89.25 238 ALA B N 1
ATOM 5742 C CA . ALA B 1 238 ? -7.211 21 20.391 1 89.25 238 ALA B CA 1
ATOM 5743 C C . ALA B 1 238 ? -6.93 22.422 19.891 1 89.25 238 ALA B C 1
ATOM 5745 O O . ALA B 1 238 ? -6.688 23.328 20.688 1 89.25 238 ALA B O 1
ATOM 5746 N N . ALA B 1 239 ? -6.906 22.609 18.578 1 89.56 239 ALA B N 1
ATOM 5747 C CA . ALA B 1 239 ? -6.695 23.922 17.984 1 89.56 239 ALA B CA 1
ATOM 5748 C C . ALA B 1 239 ? -7.816 24.891 18.391 1 89.56 239 ALA B C 1
ATOM 5750 O O . ALA B 1 239 ? -7.562 26.062 18.672 1 89.56 239 ALA B O 1
ATOM 5751 N N . LEU B 1 240 ? -9.023 24.359 18.438 1 91 240 LEU B N 1
ATOM 5752 C CA . LEU B 1 240 ? -10.172 25.156 18.844 1 91 240 LEU B CA 1
ATOM 5753 C C . LEU B 1 240 ? -10.047 25.578 20.312 1 91 240 LEU B C 1
ATOM 5755 O O . LEU B 1 240 ? -10.344 26.734 20.641 1 91 240 LEU B O 1
ATOM 5759 N N . LEU B 1 241 ? -9.648 24.688 21.125 1 90.38 241 LEU B N 1
ATOM 5760 C CA . LEU B 1 241 ? -9.469 24.984 22.547 1 90.38 241 LEU B CA 1
ATOM 5761 C C . LEU B 1 241 ? -8.383 26.047 22.734 1 90.38 241 LEU B C 1
ATOM 5763 O O . LEU B 1 241 ? -8.5 26.906 23.609 1 90.38 241 LEU B O 1
ATOM 5767 N N . GLN B 1 242 ? -7.434 26.062 21.906 1 87 242 GLN B N 1
ATOM 5768 C CA . GLN B 1 242 ? -6.355 27.031 22.016 1 87 242 GLN B CA 1
ATOM 5769 C C . GLN B 1 242 ? -6.832 28.422 21.578 1 87 242 GLN B C 1
ATOM 5771 O O . GLN B 1 242 ? -6.441 29.438 22.172 1 87 242 GLN B O 1
ATOM 5776 N N . ALA B 1 243 ? -7.57 28.406 20.531 1 87.94 243 ALA B N 1
ATOM 5777 C CA . ALA B 1 243 ? -8.141 29.672 20.109 1 87.94 243 ALA B CA 1
ATOM 5778 C C . ALA B 1 243 ? -8.977 30.297 21.219 1 87.94 243 ALA B C 1
ATOM 5780 O O . ALA B 1 243 ? -8.906 31.5 21.469 1 87.94 243 ALA B O 1
ATOM 5781 N N . HIS B 1 244 ? -9.711 29.438 21.953 1 88.5 244 HIS B N 1
ATOM 5782 C CA . HIS B 1 244 ? -10.531 29.906 23.062 1 88.5 244 HIS B CA 1
ATOM 5783 C C . HIS B 1 244 ? -9.664 30.406 24.219 1 88.5 244 HIS B C 1
ATOM 5785 O O . HIS B 1 244 ? -9.984 31.422 24.844 1 88.5 244 HIS B O 1
ATOM 5791 N N . GLN B 1 245 ? -8.625 29.75 24.438 1 88 245 GLN B N 1
ATOM 5792 C CA . GLN B 1 245 ? -7.719 30.141 25.516 1 88 245 GLN B CA 1
ATOM 5793 C C . GLN B 1 245 ? -7.09 31.5 25.25 1 88 245 GLN B C 1
ATOM 5795 O O . GLN B 1 245 ? -6.848 32.281 26.172 1 88 245 GLN B O 1
ATOM 5800 N N . GLU B 1 246 ? -6.805 31.812 23.984 1 86.38 246 GLU B N 1
ATOM 5801 C CA . GLU B 1 246 ? -6.266 33.125 23.641 1 86.38 246 GLU B CA 1
ATOM 5802 C C . GLU B 1 246 ? -7.254 34.25 23.969 1 86.38 246 GLU B C 1
ATOM 5804 O O . GLU B 1 246 ? -6.855 35.312 24.438 1 86.38 246 GLU B O 1
ATOM 5809 N N . VAL B 1 247 ? -8.484 33.969 23.734 1 89.81 247 VAL B N 1
ATOM 5810 C CA . VAL B 1 247 ? -9.523 34.938 24.047 1 89.81 247 VAL B CA 1
ATOM 5811 C C . VAL B 1 247 ? -9.617 35.125 25.562 1 89.81 247 VAL B C 1
ATOM 5813 O O . VAL B 1 247 ? -9.727 36.281 26.031 1 89.81 247 VAL B O 1
ATOM 5816 N N . VAL B 1 248 ? -9.523 34.031 26.328 1 90.69 248 VAL B N 1
ATOM 5817 C CA . VAL B 1 248 ? -9.586 34.094 27.797 1 90.69 248 VAL B CA 1
ATOM 5818 C C . VAL B 1 248 ? -8.391 34.875 28.312 1 90.69 248 VAL B C 1
ATOM 5820 O O . VAL B 1 248 ? -8.547 35.75 29.188 1 90.69 248 VAL B O 1
ATOM 5823 N N . ASN B 1 249 ? -7.262 34.656 27.766 1 89.75 249 ASN B N 1
ATOM 5824 C CA . ASN B 1 249 ? -6.062 35.375 28.172 1 89.75 249 ASN B CA 1
ATOM 5825 C C . ASN B 1 249 ? -6.18 36.875 27.859 1 89.75 249 ASN B C 1
ATOM 5827 O O . ASN B 1 249 ? -5.766 37.688 28.656 1 89.75 249 ASN B O 1
ATOM 5831 N N . PHE B 1 250 ? -6.684 37.188 26.703 1 93.12 250 PHE B N 1
ATOM 5832 C CA . PHE B 1 250 ? -6.895 38.594 26.297 1 93.12 250 PHE B CA 1
ATOM 5833 C C . PHE B 1 250 ? -7.785 39.281 27.312 1 93.12 250 PHE B C 1
ATOM 5835 O O . PHE B 1 250 ? -7.477 40.406 27.734 1 93.12 250 PHE B O 1
ATOM 5842 N N . ASN B 1 251 ? -8.828 38.625 27.719 1 93.25 251 ASN B N 1
ATOM 5843 C CA . ASN B 1 251 ? -9.75 39.219 28.688 1 93.25 251 ASN B CA 1
ATOM 5844 C C . ASN B 1 251 ? -9.062 39.469 30.031 1 93.25 251 ASN B C 1
ATOM 5846 O O . ASN B 1 251 ? -9.289 40.5 30.656 1 93.25 251 ASN B O 1
ATOM 5850 N N . GLY B 1 252 ? -8.297 38.469 30.422 1 92.94 252 GLY B N 1
ATOM 5851 C CA . GLY B 1 252 ? -7.547 38.656 31.656 1 92.94 252 GLY B CA 1
ATOM 5852 C C . GLY B 1 252 ? -6.578 39.844 31.594 1 92.94 252 GLY B C 1
ATOM 5853 O O . GLY B 1 252 ? -6.516 40.656 32.531 1 92.94 252 GLY B O 1
ATOM 5854 N N . ASN B 1 253 ? -5.898 39.969 30.547 1 92 253 ASN B N 1
ATOM 5855 C CA . ASN B 1 253 ? -4.934 41.062 30.375 1 92 253 ASN B CA 1
ATOM 5856 C C . ASN B 1 253 ? -5.625 42.406 30.281 1 92 253 ASN B C 1
ATOM 5858 O O . ASN B 1 253 ? -5.121 43.406 30.812 1 92 253 ASN B O 1
ATOM 5862 N N . ALA B 1 254 ? -6.758 42.469 29.547 1 94.19 254 ALA B N 1
ATOM 5863 C CA . ALA B 1 254 ? -7.523 43.688 29.438 1 94.19 254 ALA B CA 1
ATOM 5864 C C . ALA B 1 254 ? -8 44.188 30.812 1 94.19 254 ALA B C 1
ATOM 5866 O O . ALA B 1 254 ? -7.992 45.375 31.094 1 94.19 254 ALA B O 1
ATOM 5867 N N . ARG B 1 255 ? -8.336 43.281 31.703 1 95.19 255 ARG B N 1
ATOM 5868 C CA . ARG B 1 255 ? -8.766 43.625 33.062 1 95.19 255 ARG B CA 1
ATOM 5869 C C . ARG B 1 255 ? -7.594 44.156 33.875 1 95.19 255 ARG B C 1
ATOM 5871 O O . ARG B 1 255 ? -7.75 45.094 34.656 1 95.19 255 ARG B O 1
ATOM 5878 N N . GLN B 1 256 ? -6.531 43.5 33.719 1 94.19 256 GLN B N 1
ATOM 5879 C CA . GLN B 1 256 ? -5.34 43.969 34.438 1 94.19 256 GLN B CA 1
ATOM 5880 C C . GLN B 1 256 ? -4.953 45.375 33.969 1 94.19 256 GLN B C 1
ATOM 5882 O O . GLN B 1 256 ? -4.613 46.219 34.812 1 94.19 256 GLN B O 1
ATOM 5887 N N . LEU B 1 257 ? -5.012 45.562 32.688 1 94.31 257 LEU B N 1
ATOM 5888 C CA . LEU B 1 257 ? -4.699 46.875 32.125 1 94.31 257 LEU B CA 1
ATOM 5889 C C . LEU B 1 257 ? -5.656 47.938 32.656 1 94.31 257 LEU B C 1
ATOM 5891 O O . LEU B 1 257 ? -5.25 49.094 32.906 1 94.31 257 LEU B O 1
ATOM 5895 N N . LYS B 1 258 ? -6.906 47.562 32.781 1 96 258 LYS B N 1
ATOM 5896 C CA . LYS B 1 258 ? -7.898 48.469 33.375 1 96 258 LYS B CA 1
ATOM 5897 C C . LYS B 1 258 ? -7.473 48.906 34.781 1 96 258 LYS B C 1
ATOM 5899 O O . LYS B 1 258 ? -7.508 50.094 35.094 1 96 258 LYS B O 1
ATOM 5904 N N . GLN B 1 259 ? -7.016 48 35.625 1 95.69 259 GLN B N 1
ATOM 5905 C CA . GLN B 1 259 ? -6.594 48.312 37 1 95.69 259 GLN B CA 1
ATOM 5906 C C . GLN B 1 259 ? -5.355 49.219 37 1 95.69 259 GLN B C 1
ATOM 5908 O O . GLN B 1 259 ? -5.277 50.156 37.781 1 95.69 259 GLN B O 1
ATOM 5913 N N . GLU B 1 260 ? -4.496 48.875 36.156 1 93.38 260 GLU B N 1
ATOM 5914 C CA . GLU B 1 260 ? -3.27 49.656 36.062 1 93.38 260 GLU B CA 1
ATOM 5915 C C . GLU B 1 260 ? -3.561 51.094 35.656 1 93.38 260 GLU B C 1
ATOM 5917 O O . GLU B 1 260 ? -2.984 52.031 36.188 1 93.38 260 GLU B O 1
ATOM 5922 N N . THR B 1 261 ? -4.418 51.25 34.688 1 95.81 261 THR B N 1
ATOM 5923 C CA . THR B 1 261 ? -4.797 52.562 34.188 1 95.81 261 THR B CA 1
ATOM 5924 C C . THR B 1 261 ? -5.484 53.375 35.281 1 95.81 261 THR B C 1
ATOM 5926 O O . THR B 1 261 ? -5.18 54.562 35.5 1 95.81 261 THR B O 1
ATOM 5929 N N . ASN B 1 262 ? -6.355 52.75 36 1 96.69 262 ASN B N 1
ATOM 5930 C CA . ASN B 1 262 ? -7.055 53.406 37.094 1 96.69 262 ASN B CA 1
ATOM 5931 C C . ASN B 1 262 ? -6.094 53.844 38.219 1 96.69 262 ASN B C 1
ATOM 5933 O O . ASN B 1 262 ? -6.258 54.906 38.812 1 96.69 262 ASN B O 1
ATOM 5937 N N . THR B 1 263 ? -5.152 53.031 38.469 1 95.81 263 THR B N 1
ATOM 5938 C CA . THR B 1 263 ? -4.156 53.375 39.5 1 95.81 263 THR B CA 1
ATOM 5939 C C . THR B 1 263 ? -3.369 54.625 39.094 1 95.81 263 THR B C 1
ATOM 5941 O O . THR B 1 263 ? -3.098 55.469 39.938 1 95.81 263 THR B O 1
ATOM 5944 N N . VAL B 1 264 ? -3.053 54.688 37.844 1 95.5 264 VAL B N 1
ATOM 5945 C CA . VAL B 1 264 ? -2.311 55.844 37.344 1 95.5 264 VAL B CA 1
ATOM 5946 C C . VAL B 1 264 ? -3.172 57.094 37.469 1 95.5 264 VAL B C 1
ATOM 5948 O O . VAL B 1 264 ? -2.693 58.156 37.906 1 95.5 264 VAL B O 1
ATOM 5951 N N . ILE B 1 265 ? -4.402 57.031 37.094 1 96.06 265 ILE B N 1
ATOM 5952 C CA . ILE B 1 265 ? -5.32 58.156 37.156 1 96.06 265 ILE B CA 1
ATOM 5953 C C . ILE B 1 265 ? -5.484 58.594 38.625 1 96.06 265 ILE B C 1
ATOM 5955 O O . ILE B 1 265 ? -5.441 59.781 38.938 1 96.06 265 ILE B O 1
ATOM 5959 N N . ALA B 1 266 ? -5.582 57.656 39.562 1 95.19 266 ALA B N 1
ATOM 5960 C CA . ALA B 1 266 ? -5.805 57.938 40.969 1 95.19 266 ALA B CA 1
ATOM 5961 C C . ALA B 1 266 ? -4.562 58.562 41.594 1 95.19 266 ALA B C 1
ATOM 5963 O O . ALA B 1 266 ? -4.652 59.219 42.656 1 95.19 266 ALA B O 1
ATOM 5964 N N . SER B 1 267 ? -3.455 58.375 41.031 1 93.75 267 SER B N 1
ATOM 5965 C CA . SER B 1 267 ? -2.215 58.875 41.594 1 93.75 267 SER B CA 1
ATOM 5966 C C . SER B 1 267 ? -2.191 60.406 41.562 1 93.75 267 SER B C 1
ATOM 5968 O O . SER B 1 267 ? -1.424 61.031 42.312 1 93.75 267 SER B O 1
ATOM 5970 N N . LEU B 1 268 ? -3.049 61 40.75 1 95.12 268 LEU B N 1
ATOM 5971 C CA . LEU B 1 268 ? -3.152 62.469 40.688 1 95.12 268 LEU B CA 1
ATOM 5972 C C . LEU B 1 268 ? -3.537 63.031 42.062 1 95.12 268 LEU B C 1
ATOM 5974 O O . LEU B 1 268 ? -2.984 64.062 42.469 1 95.12 268 LEU B O 1
ATOM 5978 N N . ALA B 1 269 ? -4.488 62.406 42.75 1 92.81 269 ALA B N 1
ATOM 5979 C CA . ALA B 1 269 ? -4.965 62.875 44.062 1 92.81 269 ALA B CA 1
ATOM 5980 C C . ALA B 1 269 ? -3.834 62.875 45.062 1 92.81 269 ALA B C 1
ATOM 5982 O O . ALA B 1 269 ? -3.686 63.844 45.844 1 92.81 269 ALA B O 1
ATOM 5983 N N . ALA B 1 270 ? -3.113 61.875 45.094 1 91.81 270 ALA B N 1
ATOM 5984 C CA . ALA B 1 270 ? -2.014 61.781 46.062 1 91.81 270 ALA B CA 1
ATOM 5985 C C . ALA B 1 270 ? -0.949 62.844 45.781 1 91.81 270 ALA B C 1
ATOM 5987 O O . ALA B 1 270 ? -0.412 63.469 46.688 1 91.81 270 ALA B O 1
ATOM 5988 N N . ALA B 1 271 ? -0.677 63.062 44.594 1 91.69 271 ALA B N 1
ATOM 5989 C CA . ALA B 1 271 ? 0.338 64.062 44.188 1 91.69 271 ALA B CA 1
ATOM 5990 C C . ALA B 1 271 ? -0.11 65.438 44.531 1 91.69 271 ALA B C 1
ATOM 5992 O O . ALA B 1 271 ? 0.692 66.25 45 1 91.69 271 ALA B O 1
ATOM 5993 N N . TYR B 1 272 ? -1.313 65.75 44.312 1 94.5 272 TYR B N 1
ATOM 5994 C CA . TYR B 1 272 ? -1.839 67.062 44.594 1 94.5 272 TYR B CA 1
ATOM 5995 C C . TYR B 1 272 ? -1.954 67.312 46.094 1 94.5 272 TYR B C 1
ATOM 5997 O O . TYR B 1 272 ? -1.709 68.438 46.594 1 94.5 272 TYR B O 1
ATOM 6005 N N . ASP B 1 273 ? -2.326 66.25 46.875 1 91.44 273 ASP B N 1
ATOM 6006 C CA . ASP B 1 273 ? -2.469 66.375 48.312 1 91.44 273 ASP B CA 1
ATOM 6007 C C . ASP B 1 273 ? -1.14 66.75 48.969 1 91.44 273 ASP B C 1
ATOM 6009 O O . ASP B 1 273 ? -1.113 67.438 50 1 91.44 273 ASP B O 1
ATOM 6013 N N . GLU B 1 274 ? -0.125 66.375 48.469 1 89.19 274 GLU B N 1
ATOM 6014 C CA . GLU B 1 274 ? 1.192 66.688 49 1 89.19 274 GLU B CA 1
ATOM 6015 C C . GLU B 1 274 ? 1.442 68.188 48.906 1 89.19 274 GLU B C 1
ATOM 6017 O O . GLU B 1 274 ? 2.014 68.812 49.812 1 89.19 274 GLU B O 1
ATOM 6022 N N . GLN B 1 275 ? 1.035 68.75 47.812 1 90.38 275 GLN B N 1
ATOM 6023 C CA . GLN B 1 275 ? 1.159 70.188 47.656 1 90.38 275 GLN B CA 1
ATOM 6024 C C . GLN B 1 275 ? 0.177 70.938 48.562 1 90.38 275 GLN B C 1
ATOM 6026 O O . GLN B 1 275 ? 0.535 71.938 49.156 1 90.38 275 GLN B O 1
ATOM 6031 N N . LYS B 1 276 ? -0.941 70.438 48.719 1 91.56 276 LYS B N 1
ATOM 6032 C CA . LYS B 1 276 ? -2.029 71.062 49.438 1 91.56 276 LYS B CA 1
ATOM 6033 C C . LYS B 1 276 ? -1.711 71.188 50.906 1 91.56 276 LYS B C 1
ATOM 6035 O O . LYS B 1 276 ? -2.008 72.25 51.531 1 91.56 276 LYS B O 1
ATOM 6040 N N . VAL B 1 277 ? -1.115 70.188 51.438 1 91.12 277 VAL B N 1
ATOM 6041 C CA . VAL B 1 277 ? -0.769 70.188 52.844 1 91.12 277 VAL B CA 1
ATOM 6042 C C . VAL B 1 277 ? 0.205 71.375 53.156 1 91.12 277 VAL B C 1
ATOM 6044 O O . VAL B 1 277 ? 0.092 72 54.188 1 91.12 277 VAL B O 1
ATOM 6047 N N . GLN B 1 278 ? 1.008 71.688 52.188 1 90.75 278 GLN B N 1
ATOM 6048 C CA . GLN B 1 278 ? 1.986 72.75 52.375 1 90.75 278 GLN B CA 1
ATOM 6049 C C . GLN B 1 278 ? 1.352 74.125 52.156 1 90.75 278 GLN B C 1
ATOM 6051 O O . GLN B 1 278 ? 1.724 75.062 52.844 1 90.75 278 GLN B O 1
ATOM 6056 N N . ILE B 1 279 ? 0.458 74.062 51.375 1 91.81 279 ILE B N 1
ATOM 6057 C CA . ILE B 1 279 ? -0.179 75.375 51 1 91.81 279 ILE B CA 1
ATOM 6058 C C . ILE B 1 279 ? -1.025 75.875 52.156 1 91.81 279 ILE B C 1
ATOM 6060 O O . ILE B 1 279 ? -1.135 77.062 52.375 1 91.81 279 ILE B O 1
ATOM 6064 N N . VAL B 1 280 ? -1.554 75 52.969 1 89.25 280 VAL B N 1
ATOM 6065 C CA . VAL B 1 280 ? -2.426 75.312 54.094 1 89.25 280 VAL B CA 1
ATOM 6066 C C . VAL B 1 280 ? -1.675 76.25 55.062 1 89.25 280 VAL B C 1
ATOM 6068 O O . VAL B 1 280 ? -2.256 77.188 55.625 1 89.25 280 VAL B O 1
ATOM 6071 N N . ASP B 1 281 ? -0.436 76.188 55.156 1 88.5 281 ASP B N 1
ATOM 6072 C CA . ASP B 1 281 ? 0.368 76.938 56.125 1 88.5 281 ASP B CA 1
ATOM 6073 C C . ASP B 1 281 ? 0.617 78.375 55.656 1 88.5 281 ASP B C 1
ATOM 6075 O O . ASP B 1 281 ? 0.774 79.25 56.469 1 88.5 281 ASP B O 1
ATOM 6079 N N . ILE B 1 282 ? 0.588 78.5 54.406 1 91.25 282 ILE B N 1
ATOM 6080 C CA . ILE B 1 282 ? 0.964 79.812 53.906 1 91.25 282 ILE B CA 1
ATOM 6081 C C . ILE B 1 282 ? -0.281 80.562 53.438 1 91.25 282 ILE B C 1
ATOM 6083 O O . ILE B 1 282 ? -0.218 81.75 53.125 1 91.25 282 ILE B O 1
ATOM 6087 N N . LEU B 1 283 ? -1.368 80 53.438 1 91.25 283 LEU B N 1
ATOM 6088 C CA . LEU B 1 283 ? -2.598 80.5 52.875 1 91.25 283 LEU B CA 1
ATOM 6089 C C . LEU B 1 283 ? -3.031 81.812 53.594 1 91.25 283 LEU B C 1
ATOM 6091 O O . LEU B 1 283 ? -3.439 82.75 52.969 1 91.25 283 LEU B O 1
ATOM 6095 N N . PRO B 1 284 ? -2.852 81.875 54.938 1 87.81 284 PRO B N 1
ATOM 6096 C CA . PRO B 1 284 ? -3.256 83.062 55.625 1 87.81 284 PRO B CA 1
ATOM 6097 C C . PRO B 1 284 ? -2.441 84.312 55.219 1 87.81 284 PRO B C 1
ATOM 6099 O O . PRO B 1 284 ? -2.975 85.438 55.156 1 87.81 284 PRO B O 1
ATOM 6102 N N . ASN B 1 285 ? -1.274 84.062 54.938 1 87.38 285 ASN B N 1
ATOM 6103 C CA . ASN B 1 285 ? -0.438 85.188 54.469 1 87.38 285 ASN B CA 1
ATOM 6104 C C . ASN B 1 285 ? -0.888 85.688 53.094 1 87.38 285 ASN B C 1
ATOM 6106 O O . ASN B 1 285 ? -0.894 86.875 52.875 1 87.38 285 ASN B O 1
ATOM 6110 N N . LEU B 1 286 ? -1.225 84.812 52.344 1 89.81 286 LEU B N 1
ATOM 6111 C CA . LEU B 1 286 ? -1.688 85.125 51 1 89.81 286 LEU B CA 1
ATOM 6112 C C . LEU B 1 286 ? -3.045 85.812 51.062 1 89.81 286 LEU B C 1
ATOM 6114 O O . LEU B 1 286 ? -3.305 86.75 50.312 1 89.81 286 LEU B O 1
ATOM 6118 N N . GLN B 1 287 ? -3.832 85.438 51.938 1 87.62 287 GLN B N 1
ATOM 6119 C CA . GLN B 1 287 ? -5.18 86 52.094 1 87.62 287 GLN B CA 1
ATOM 6120 C C . GLN B 1 287 ? -5.141 87.375 52.656 1 87.62 287 GLN B C 1
ATOM 6122 O O . GLN B 1 287 ? -6.121 88.125 52.531 1 87.62 287 GLN B O 1
ATOM 6127 N N . ALA B 1 288 ? -4.059 87.75 53.125 1 83.62 288 ALA B N 1
ATOM 6128 C CA . ALA B 1 288 ? -3.879 89.125 53.625 1 83.62 288 ALA B CA 1
ATOM 6129 C C . ALA B 1 288 ? -3.785 90.125 52.5 1 83.62 288 ALA B C 1
ATOM 6131 O O . ALA B 1 288 ? -3.971 91.375 52.719 1 83.62 288 ALA B O 1
ATOM 6132 N N . SER B 1 289 ? -3.539 89.625 51.438 1 85.38 289 SER B N 1
ATOM 6133 C CA . SER B 1 289 ? -3.482 90.5 50.25 1 85.38 289 SER B CA 1
ATOM 6134 C C . SER B 1 289 ? -4.879 90.875 49.812 1 85.38 289 SER B C 1
ATOM 6136 O O . SER B 1 289 ? -5.797 90.062 49.781 1 85.38 289 SER B O 1
ATOM 6138 N N . THR B 1 290 ? -5.113 92.125 49.375 1 82.69 290 THR B N 1
ATOM 6139 C CA . THR B 1 290 ? -6.41 92.688 48.938 1 82.69 290 THR B CA 1
ATOM 6140 C C . THR B 1 290 ? -6.824 92.062 47.625 1 82.69 290 THR B C 1
ATOM 6142 O O . THR B 1 290 ? -8.008 92.062 47.25 1 82.69 290 THR B O 1
ATOM 6145 N N . ASN B 1 291 ? -5.859 91.562 46.875 1 85.81 291 ASN B N 1
ATOM 6146 C CA . ASN B 1 291 ? -6.148 91 45.531 1 85.81 291 ASN B CA 1
ATOM 6147 C C . ASN B 1 291 ? -6.383 89.5 45.562 1 85.81 291 ASN B C 1
ATOM 6149 O O . ASN B 1 291 ? -6.758 88.938 44.562 1 85.81 291 ASN B O 1
ATOM 6153 N N . TYR B 1 292 ? -6.203 88.875 46.688 1 88 292 TYR B N 1
ATOM 6154 C CA . TYR B 1 292 ? -6.332 87.438 46.844 1 88 292 TYR B CA 1
ATOM 6155 C C . TYR B 1 292 ? -7.684 87 46.344 1 88 292 TYR B C 1
ATOM 6157 O O . TYR B 1 292 ? -7.758 86.062 45.531 1 88 292 TYR B O 1
ATOM 6165 N N . PRO B 1 293 ? -8.773 87.625 46.688 1 89.06 293 PRO B N 1
ATOM 6166 C CA . PRO B 1 293 ? -10.078 87.125 46.281 1 89.06 293 PRO B CA 1
ATOM 6167 C C . PRO B 1 293 ? -10.312 87.188 44.781 1 89.06 293 PRO B C 1
ATOM 6169 O O . PRO B 1 293 ? -11.109 86.438 44.219 1 89.06 293 PRO B O 1
ATOM 6172 N N . TYR B 1 294 ? -9.562 88.062 44.094 1 87.5 294 TYR B N 1
ATOM 6173 C CA . TYR B 1 294 ? -9.836 88.312 42.688 1 87.5 294 TYR B CA 1
ATOM 6174 C C . TYR B 1 294 ? -8.867 87.562 41.812 1 87.5 294 TYR B C 1
ATOM 6176 O O . TYR B 1 294 ? -9.195 87.188 40.656 1 87.5 294 TYR B O 1
ATOM 6184 N N . GLU B 1 295 ? -7.652 87.25 42.344 1 86.62 295 GLU B N 1
ATOM 6185 C CA . GLU B 1 295 ? -6.609 86.75 41.438 1 86.62 295 GLU B CA 1
ATOM 6186 C C . GLU B 1 295 ? -6.242 85.312 41.75 1 86.62 295 GLU B C 1
ATOM 6188 O O . GLU B 1 295 ? -5.789 84.562 40.875 1 86.62 295 GLU B O 1
ATOM 6193 N N . LEU B 1 296 ? -6.434 84.812 43 1 91.75 296 LEU B N 1
ATOM 6194 C CA . LEU B 1 296 ? -5.879 83.5 43.375 1 91.75 296 LEU B CA 1
ATOM 6195 C C . LEU B 1 296 ? -6.988 82.562 43.75 1 91.75 296 LEU B C 1
ATOM 6197 O O . LEU B 1 296 ? -6.832 81.312 43.594 1 91.75 296 LEU B O 1
ATOM 6201 N N . THR B 1 297 ? -8.102 83 44.25 1 92.5 297 THR B N 1
ATOM 6202 C CA . THR B 1 297 ? -9.141 82.125 44.781 1 92.5 297 THR B CA 1
ATOM 6203 C C . THR B 1 297 ? -9.703 81.25 43.719 1 92.5 297 THR B C 1
ATOM 6205 O O . THR B 1 297 ? -9.875 80 43.938 1 92.5 297 THR B O 1
ATOM 6208 N N . ASN B 1 298 ? -9.969 81.75 42.562 1 92.75 298 ASN B N 1
ATOM 6209 C CA . ASN B 1 298 ? -10.547 80.938 41.469 1 92.75 298 ASN B CA 1
ATOM 6210 C C . ASN B 1 298 ? -9.586 79.812 41 1 92.75 298 ASN B C 1
ATOM 6212 O O . ASN B 1 298 ? -10 78.688 40.719 1 92.75 298 ASN B O 1
ATOM 6216 N N . ALA B 1 299 ? -8.367 80.188 40.812 1 92.81 299 ALA B N 1
ATOM 6217 C CA . ALA B 1 299 ? -7.355 79.25 40.375 1 92.81 299 ALA B CA 1
ATOM 6218 C C . ALA B 1 299 ? -7.203 78.062 41.375 1 92.81 299 ALA B C 1
ATOM 6220 O O . ALA B 1 299 ? -7.164 76.938 41 1 92.81 299 ALA B O 1
ATOM 6221 N N . LEU B 1 300 ? -7.082 78.438 42.625 1 94.06 300 LEU B N 1
ATOM 6222 C CA . LEU B 1 300 ? -6.91 77.438 43.688 1 94.06 300 LEU B CA 1
ATOM 6223 C C . LEU B 1 300 ? -8.141 76.5 43.781 1 94.06 300 LEU B C 1
ATOM 6225 O O . LEU B 1 300 ? -8.016 75.312 44 1 94.06 300 LEU B O 1
ATOM 6229 N N . GLN B 1 301 ? -9.312 77.125 43.594 1 93.75 301 GLN B N 1
ATOM 6230 C CA . GLN B 1 301 ? -10.539 76.312 43.594 1 93.75 301 GLN B CA 1
ATOM 6231 C C . GLN B 1 301 ? -10.555 75.375 42.406 1 93.75 301 GLN B C 1
ATOM 6233 O O . GLN B 1 301 ? -10.992 74.188 42.562 1 93.75 301 GLN B O 1
ATOM 6238 N N . THR B 1 302 ? -10.062 75.812 41.312 1 94.81 302 THR B N 1
ATOM 6239 C CA . THR B 1 302 ? -10.023 74.938 40.125 1 94.81 302 THR B CA 1
ATOM 6240 C C . THR B 1 302 ? -9.07 73.75 40.312 1 94.81 302 THR B C 1
ATOM 6242 O O . THR B 1 302 ? -9.375 72.625 39.938 1 94.81 302 THR B O 1
ATOM 6245 N N . TYR B 1 303 ? -7.926 74 40.844 1 95.19 303 TYR B N 1
ATOM 6246 C CA . TYR B 1 303 ? -7.004 72.875 41.188 1 95.19 303 TYR B CA 1
ATOM 6247 C C . TYR B 1 303 ? -7.668 71.875 42.094 1 95.19 303 TYR B C 1
ATOM 6249 O O . TYR B 1 303 ? -7.609 70.688 41.844 1 95.19 303 TYR B O 1
ATOM 6257 N N . ASP B 1 304 ? -8.344 72.375 43.125 1 93.88 304 ASP B N 1
ATOM 6258 C CA . ASP B 1 304 ? -8.992 71.5 44.094 1 93.88 304 ASP B CA 1
ATOM 6259 C C . ASP B 1 304 ? -10.109 70.688 43.469 1 93.88 304 ASP B C 1
ATOM 6261 O O . ASP B 1 304 ? -10.273 69.5 43.781 1 93.88 304 ASP B O 1
ATOM 6265 N N . GLU B 1 305 ? -10.836 71.312 42.625 1 94.62 305 GLU B N 1
ATOM 6266 C CA . GLU B 1 305 ? -11.945 70.625 41.969 1 94.62 305 GLU B CA 1
ATOM 6267 C C . GLU B 1 305 ? -11.438 69.562 41.031 1 94.62 305 GLU B C 1
ATOM 6269 O O . GLU B 1 305 ? -11.992 68.438 40.969 1 94.62 305 GLU B O 1
ATOM 6274 N N . THR B 1 306 ? -10.391 69.875 40.312 1 95.25 306 THR B N 1
ATOM 6275 C CA . THR B 1 306 ? -9.836 68.938 39.312 1 95.25 306 THR B CA 1
ATOM 6276 C C . THR B 1 306 ? -9.219 67.688 40 1 95.25 306 THR B C 1
ATOM 6278 O O . THR B 1 306 ? -9.328 66.562 39.531 1 95.25 306 THR B O 1
ATOM 6281 N N . ALA B 1 307 ? -8.594 67.875 41.094 1 94.69 307 ALA B N 1
ATOM 6282 C CA . ALA B 1 307 ? -7.918 66.812 41.812 1 94.69 307 ALA B CA 1
ATOM 6283 C C . ALA B 1 307 ? -8.82 66.188 42.875 1 94.69 307 ALA B C 1
ATOM 6285 O O . ALA B 1 307 ? -8.375 65.375 43.688 1 94.69 307 ALA B O 1
ATOM 6286 N N . SER B 1 308 ? -10.141 66.625 42.812 1 94.62 308 SER B N 1
ATOM 6287 C CA . SER B 1 308 ? -11.078 66.125 43.844 1 94.62 308 SER B CA 1
ATOM 6288 C C . SER B 1 308 ? -11.422 64.688 43.594 1 94.62 308 SER B C 1
ATOM 6290 O O . SER B 1 308 ? -11.219 64.125 42.531 1 94.62 308 SER B O 1
ATOM 6292 N N . VAL B 1 309 ? -11.914 64.062 44.656 1 93.88 309 VAL B N 1
ATOM 6293 C CA . VAL B 1 309 ? -12.305 62.656 44.625 1 93.88 309 VAL B CA 1
ATOM 6294 C C . VAL B 1 309 ? -13.375 62.469 43.562 1 93.88 309 VAL B C 1
ATOM 6296 O O . VAL B 1 309 ? -13.289 61.531 42.75 1 93.88 309 VAL B O 1
ATOM 6299 N N . PRO B 1 310 ? -14.367 63.375 43.438 1 95.44 310 PRO B N 1
ATOM 6300 C CA . PRO B 1 310 ? -15.398 63.188 42.406 1 95.44 310 PRO B CA 1
ATOM 6301 C C . PRO B 1 310 ? -14.844 63.281 40.969 1 95.44 310 PRO B C 1
ATOM 6303 O O . PRO B 1 310 ? -15.281 62.531 40.094 1 95.44 310 PRO B O 1
ATOM 6306 N N . SER B 1 311 ? -13.938 64.188 40.75 1 96.12 311 SER B N 1
ATOM 6307 C CA . SER B 1 311 ? -13.336 64.312 39.438 1 96.12 311 SER B CA 1
ATOM 6308 C C . SER B 1 311 ? -12.523 63.094 39.031 1 96.12 311 SER B C 1
ATOM 6310 O O . SER B 1 311 ? -12.594 62.625 37.906 1 96.12 311 SER B O 1
ATOM 6312 N N . ILE B 1 312 ? -11.773 62.531 39.906 1 96.56 312 ILE B N 1
ATOM 6313 C CA . ILE B 1 312 ? -10.977 61.312 39.688 1 96.56 312 ILE B CA 1
ATOM 6314 C C . ILE B 1 312 ? -11.898 60.125 39.469 1 96.56 312 ILE B C 1
ATOM 6316 O O . ILE B 1 312 ? -11.664 59.312 38.562 1 96.56 312 ILE B O 1
ATOM 6320 N N . GLU B 1 313 ? -12.953 60.031 40.281 1 96.31 313 GLU B N 1
ATOM 6321 C CA . GLU B 1 313 ? -13.914 58.938 40.156 1 96.31 313 GLU B CA 1
ATOM 6322 C C . GLU B 1 313 ? -14.617 59 38.812 1 96.31 313 GLU B C 1
ATOM 6324 O O . GLU B 1 313 ? -14.945 57.938 38.219 1 96.31 313 GLU B O 1
ATOM 6329 N N . GLU B 1 314 ? -14.867 60.156 38.312 1 96.62 314 GLU B N 1
ATOM 6330 C CA . GLU B 1 314 ? -15.484 60.312 37 1 96.62 314 GLU B CA 1
ATOM 6331 C C . GLU B 1 314 ? -14.625 59.688 35.906 1 96.62 314 GLU B C 1
ATOM 6333 O O . GLU B 1 314 ? -15.125 58.938 35.062 1 96.62 314 GLU B O 1
ATOM 6338 N N . LYS B 1 315 ? -13.32 59.938 35.906 1 96.94 315 LYS B N 1
ATOM 6339 C CA . LYS B 1 315 ? -12.406 59.406 34.906 1 96.94 315 LYS B CA 1
ATOM 6340 C C . LYS B 1 315 ? -12.203 57.906 35.094 1 96.94 315 LYS B C 1
ATOM 6342 O O . LYS B 1 315 ? -12.195 57.156 34.125 1 96.94 315 LYS B O 1
ATOM 6347 N N . THR B 1 316 ? -12.023 57.375 36.312 1 96.88 316 THR B N 1
ATOM 6348 C CA . THR B 1 316 ? -11.82 55.969 36.562 1 96.88 316 THR B CA 1
ATOM 6349 C C . THR B 1 316 ? -13.078 55.156 36.219 1 96.88 316 THR B C 1
ATOM 6351 O O . THR B 1 316 ? -12.992 54.031 35.75 1 96.88 316 THR B O 1
ATOM 6354 N N . SER B 1 317 ? -14.219 55.75 36.469 1 96.75 317 SER B N 1
ATOM 6355 C CA . SER B 1 317 ? -15.484 55.094 36.156 1 96.75 317 SER B CA 1
ATOM 6356 C C . SER B 1 317 ? -15.633 54.938 34.625 1 96.75 317 SER B C 1
ATOM 6358 O O . SER B 1 317 ? -16.125 53.906 34.156 1 96.75 317 SER B O 1
ATOM 6360 N N . VAL B 1 318 ? -15.234 55.938 33.844 1 96.88 318 VAL B N 1
ATOM 6361 C CA . VAL B 1 318 ? -15.305 55.844 32.406 1 96.88 318 VAL B CA 1
ATOM 6362 C C . VAL B 1 318 ? -14.391 54.75 31.906 1 96.88 318 VAL B C 1
ATOM 6364 O O . VAL B 1 318 ? -14.758 54 30.984 1 96.88 318 VAL B O 1
ATOM 6367 N N . VAL B 1 319 ? -13.258 54.594 32.5 1 96.88 319 VAL B N 1
ATOM 6368 C CA . VAL B 1 319 ? -12.336 53.5 32.156 1 96.88 319 VAL B CA 1
ATOM 6369 C C . VAL B 1 319 ? -12.969 52.156 32.469 1 96.88 319 VAL B C 1
ATOM 6371 O O . VAL B 1 319 ? -12.969 51.25 31.656 1 96.88 319 VAL B O 1
ATOM 6374 N N . ASP B 1 320 ? -13.531 52 33.656 1 96.94 320 ASP B N 1
ATOM 6375 C CA . ASP B 1 320 ? -14.133 50.75 34.094 1 96.94 320 ASP B CA 1
ATOM 6376 C C . ASP B 1 320 ? -15.281 50.344 33.188 1 96.94 320 ASP B C 1
ATOM 6378 O O . ASP B 1 320 ? -15.305 49.219 32.688 1 96.94 320 ASP B O 1
ATOM 6382 N N . VAL B 1 321 ? -16.219 51.281 32.906 1 96.56 321 VAL B N 1
ATOM 6383 C CA . VAL B 1 321 ? -17.406 50.969 32.125 1 96.56 321 VAL B CA 1
ATOM 6384 C C . VAL B 1 321 ? -17 50.656 30.688 1 96.56 321 VAL B C 1
ATOM 6386 O O . VAL B 1 321 ? -17.516 49.688 30.078 1 96.56 321 VAL B O 1
ATOM 6389 N N . THR B 1 322 ? -16.094 51.375 30.141 1 96.44 322 THR B N 1
ATOM 6390 C CA . THR B 1 322 ? -15.672 51.188 28.75 1 96.44 322 THR B CA 1
ATOM 6391 C C . THR B 1 322 ? -14.977 49.875 28.547 1 96.44 322 THR B C 1
ATOM 6393 O O . THR B 1 322 ? -15.258 49.156 27.578 1 96.44 322 THR B O 1
ATOM 6396 N N . ILE B 1 323 ? -14.102 49.5 29.469 1 95.75 323 ILE B N 1
ATOM 6397 C CA . ILE B 1 323 ? -13.336 48.25 29.328 1 95.75 323 ILE B CA 1
ATOM 6398 C C . ILE B 1 323 ? -14.242 47.062 29.578 1 95.75 323 ILE B C 1
ATOM 6400 O O . ILE B 1 323 ? -14.109 46.031 28.922 1 95.75 323 ILE B O 1
ATOM 6404 N N . GLU B 1 324 ? -15.109 47.188 30.531 1 95.06 324 GLU B N 1
ATOM 6405 C CA . GLU B 1 324 ? -16.047 46.094 30.781 1 95.06 324 GLU B CA 1
ATOM 6406 C C . GLU B 1 324 ? -16.938 45.844 29.562 1 95.06 324 GLU B C 1
ATOM 6408 O O . GLU B 1 324 ? -17.172 44.688 29.188 1 95.06 324 GLU B O 1
ATOM 6413 N N . GLU B 1 325 ? -17.438 46.906 28.906 1 95 325 GLU B N 1
ATOM 6414 C CA . GLU B 1 325 ? -18.234 46.781 27.688 1 95 325 GLU B CA 1
ATOM 6415 C C . GLU B 1 325 ? -17.406 46.188 26.547 1 95 325 GLU B C 1
ATOM 6417 O O . GLU B 1 325 ? -17.891 45.375 25.75 1 95 325 GLU B O 1
ATOM 6422 N N . TYR B 1 326 ? -16.203 46.594 26.484 1 96.06 326 TYR B N 1
ATOM 6423 C CA . TYR B 1 326 ? -15.258 46.094 25.484 1 96.06 326 TYR B CA 1
ATOM 6424 C C . TYR B 1 326 ? -15.094 44.594 25.609 1 96.06 326 TYR B C 1
ATOM 6426 O O . TYR B 1 326 ? -15.211 43.875 24.625 1 96.06 326 TYR B O 1
ATOM 6434 N N . ILE B 1 327 ? -14.852 44.125 26.828 1 94.88 327 ILE B N 1
ATOM 6435 C CA . ILE B 1 327 ? -14.602 42.719 27.078 1 94.88 327 ILE B CA 1
ATOM 6436 C C . ILE B 1 327 ? -15.867 41.906 26.797 1 94.88 327 ILE B C 1
ATOM 6438 O O . ILE B 1 327 ? -15.797 40.812 26.219 1 94.88 327 ILE B O 1
ATOM 6442 N N . GLU B 1 328 ? -17.047 42.438 27.125 1 93.94 328 GLU B N 1
ATOM 6443 C CA . GLU B 1 328 ? -18.328 41.75 26.922 1 93.94 328 GLU B CA 1
ATOM 6444 C C . GLU B 1 328 ? -18.594 41.5 25.438 1 93.94 328 GLU B C 1
ATOM 6446 O O . GLU B 1 328 ? -19.156 40.469 25.062 1 93.94 328 GLU B O 1
ATOM 6451 N N . GLN B 1 329 ? -18.156 42.344 24.625 1 93.12 329 GLN B N 1
ATOM 6452 C CA . GLN B 1 329 ? -18.375 42.219 23.188 1 93.12 329 GLN B CA 1
ATOM 6453 C C . GLN B 1 329 ? -17.266 41.375 22.547 1 93.12 329 GLN B C 1
ATOM 6455 O O . GLN B 1 329 ? -17.547 40.5 21.703 1 93.12 329 GLN B O 1
ATOM 6460 N N . ALA B 1 330 ? -16.062 41.594 22.938 1 92.69 330 ALA B N 1
ATOM 6461 C CA . ALA B 1 330 ? -14.891 40.938 22.344 1 92.69 330 ALA B CA 1
ATOM 6462 C C . ALA B 1 330 ? -14.93 39.438 22.562 1 92.69 330 ALA B C 1
ATOM 6464 O O . ALA B 1 330 ? -14.461 38.688 21.719 1 92.69 330 ALA B O 1
ATOM 6465 N N . LYS B 1 331 ? -15.492 39 23.641 1 90 331 LYS B N 1
ATOM 6466 C CA . LYS B 1 331 ? -15.453 37.594 23.984 1 90 331 LYS B CA 1
ATOM 6467 C C . LYS B 1 331 ? -16.391 36.781 23.094 1 90 331 LYS B C 1
ATOM 6469 O O . LYS B 1 331 ? -16.297 35.562 23.016 1 90 331 LYS B O 1
ATOM 6474 N N . THR B 1 332 ? -17.266 37.406 22.297 1 88.5 332 THR B N 1
ATOM 6475 C CA . THR B 1 332 ? -18.266 36.719 21.484 1 88.5 332 THR B CA 1
ATOM 6476 C C . THR B 1 332 ? -17.766 36.531 20.062 1 88.5 332 THR B C 1
ATOM 6478 O O . THR B 1 332 ? -18.406 35.844 19.266 1 88.5 332 THR B O 1
ATOM 6481 N N . TYR B 1 333 ? -16.672 37.062 19.734 1 87.56 333 TYR B N 1
ATOM 6482 C CA . TYR B 1 333 ? -16.25 37.031 18.344 1 87.56 333 TYR B CA 1
ATOM 6483 C C . TYR B 1 333 ? -15.727 35.688 17.938 1 87.56 333 TYR B C 1
ATOM 6485 O O . TYR B 1 333 ? -15.617 35.375 16.734 1 87.56 333 TYR B O 1
ATOM 6493 N N . ASP B 1 334 ? -15.414 34.812 18.969 1 79.81 334 ASP B N 1
ATOM 6494 C CA . ASP B 1 334 ? -14.953 33.438 18.656 1 79.81 334 ASP B CA 1
ATOM 6495 C C . ASP B 1 334 ? -16.078 32.438 18.859 1 79.81 334 ASP B C 1
ATOM 6497 O O . ASP B 1 334 ? -15.875 31.234 18.625 1 79.81 334 ASP B O 1
ATOM 6501 N N . ASP B 1 335 ? -17.312 32.812 19.156 1 80.31 335 ASP B N 1
ATOM 6502 C CA . ASP B 1 335 ? -18.406 31.906 19.531 1 80.31 335 ASP B CA 1
ATOM 6503 C C . ASP B 1 335 ? -18.797 31 18.375 1 80.31 335 ASP B C 1
ATOM 6505 O O . ASP B 1 335 ? -19.234 29.859 18.578 1 80.31 335 ASP B O 1
ATOM 6509 N N . ASP B 1 336 ? -18.594 31.453 17.172 1 86.5 336 ASP B N 1
ATOM 6510 C CA . ASP B 1 336 ? -19.078 30.688 16.031 1 86.5 336 ASP B CA 1
ATOM 6511 C C . ASP B 1 336 ? -17.953 29.844 15.43 1 86.5 336 ASP B C 1
ATOM 6513 O O . ASP B 1 336 ? -18.141 29.234 14.367 1 86.5 336 ASP B O 1
ATOM 6517 N N . LEU B 1 337 ? -16.844 29.781 16.141 1 89.06 337 LEU B N 1
ATOM 6518 C CA . LEU B 1 337 ? -15.695 29.094 15.57 1 89.06 337 LEU B CA 1
ATOM 6519 C C . LEU B 1 337 ? -15.969 27.594 15.453 1 89.06 337 LEU B C 1
ATOM 6521 O O . LEU B 1 337 ? -15.547 26.953 14.484 1 89.06 337 LEU B O 1
ATOM 6525 N N . VAL B 1 338 ? -16.656 27.031 16.438 1 88.56 338 VAL B N 1
ATOM 6526 C CA . VAL B 1 338 ? -16.984 25.609 16.406 1 88.56 338 VAL B CA 1
ATOM 6527 C C . VAL B 1 338 ? -17.828 25.297 15.172 1 88.56 338 VAL B C 1
ATOM 6529 O O . VAL B 1 338 ? -17.578 24.312 14.469 1 88.56 338 VAL B O 1
ATOM 6532 N N . THR B 1 339 ? -18.75 26.141 14.867 1 91.38 339 THR B N 1
ATOM 6533 C CA . THR B 1 339 ? -19.625 25.953 13.719 1 91.38 339 THR B CA 1
ATOM 6534 C C . THR B 1 339 ? -18.859 26.141 12.414 1 91.38 339 THR B C 1
ATOM 6536 O O . THR B 1 339 ? -19.047 25.391 11.453 1 91.38 339 THR B O 1
ATOM 6539 N N . VAL B 1 340 ? -17.984 27.094 12.406 1 91.69 340 VAL B N 1
ATOM 6540 C CA . VAL B 1 340 ? -17.203 27.375 11.211 1 91.69 340 VAL B CA 1
ATOM 6541 C C . VAL B 1 340 ? -16.281 26.188 10.922 1 91.69 340 VAL B C 1
ATOM 6543 O O . VAL B 1 340 ? -16.156 25.766 9.773 1 91.69 340 VAL B O 1
ATOM 6546 N N . TYR B 1 341 ? -15.672 25.672 11.953 1 90.88 341 TYR B N 1
ATOM 6547 C CA . TYR B 1 341 ? -14.82 24.5 11.797 1 90.88 341 TYR B CA 1
ATOM 6548 C C . TYR B 1 341 ? -15.617 23.312 11.266 1 90.88 341 TYR B C 1
ATOM 6550 O O . TYR B 1 341 ? -15.188 22.641 10.328 1 90.88 341 TYR B O 1
ATOM 6558 N N . GLY B 1 342 ? -16.781 23.078 11.828 1 91.62 342 GLY B N 1
ATOM 6559 C CA . GLY B 1 342 ? -17.641 22 11.398 1 91.62 342 GLY B CA 1
ATOM 6560 C C . GLY B 1 342 ? -18.094 22.125 9.953 1 91.62 342 GLY B C 1
ATOM 6561 O O . GLY B 1 342 ? -18.094 21.156 9.203 1 91.62 342 GLY B O 1
ATOM 6562 N N . ASP B 1 343 ? -18.312 23.344 9.516 1 91.75 343 ASP B N 1
ATOM 6563 C CA . ASP B 1 343 ? -18.891 23.578 8.195 1 91.75 343 ASP B CA 1
ATOM 6564 C C . ASP B 1 343 ? -17.828 23.562 7.113 1 91.75 343 ASP B C 1
ATOM 6566 O O . ASP B 1 343 ? -18.109 23.234 5.957 1 91.75 343 ASP B O 1
ATOM 6570 N N . TRP B 1 344 ? -16.594 23.844 7.566 1 91.75 344 TRP B N 1
ATOM 6571 C CA . TRP B 1 344 ? -15.656 24.078 6.48 1 91.75 344 TRP B CA 1
ATOM 6572 C C . TRP B 1 344 ? -14.461 23.141 6.582 1 91.75 344 TRP B C 1
ATOM 6574 O O . TRP B 1 344 ? -13.914 22.703 5.566 1 91.75 344 TRP B O 1
ATOM 6584 N N . ILE B 1 345 ? -14.031 22.812 7.758 1 94.31 345 ILE B N 1
ATOM 6585 C CA . ILE B 1 345 ? -12.898 21.906 7.902 1 94.31 345 ILE B CA 1
ATOM 6586 C C . ILE B 1 345 ? -13.367 20.453 7.742 1 94.31 345 ILE B C 1
ATOM 6588 O O . ILE B 1 345 ? -12.664 19.641 7.16 1 94.31 345 ILE B O 1
ATOM 6592 N N . CYS B 1 346 ? -14.57 20.219 8.18 1 94.12 346 CYS B N 1
ATOM 6593 C CA . CYS B 1 346 ? -15.094 18.859 8.125 1 94.12 346 CYS B CA 1
ATOM 6594 C C . CYS B 1 346 ? -15.25 18.391 6.68 1 94.12 346 CYS B C 1
ATOM 6596 O O . CYS B 1 346 ? -14.867 17.266 6.348 1 94.12 346 CYS B O 1
ATOM 6598 N N . PRO B 1 347 ? -15.758 19.188 5.805 1 94.81 347 PRO B N 1
ATOM 6599 C CA . PRO B 1 347 ? -15.828 18.75 4.406 1 94.81 347 PRO B CA 1
ATOM 6600 C C . PRO B 1 347 ? -14.453 18.438 3.822 1 94.81 347 PRO B C 1
ATOM 6602 O O . PRO B 1 347 ? -14.305 17.516 3.025 1 94.81 347 PRO B O 1
ATOM 6605 N N . ALA B 1 348 ? -13.492 19.219 4.184 1 95.88 348 ALA B N 1
ATOM 6606 C CA . ALA B 1 348 ? -12.133 18.953 3.723 1 95.88 348 ALA B CA 1
ATOM 6607 C C . ALA B 1 348 ? -11.617 17.625 4.273 1 95.88 348 ALA B C 1
ATOM 6609 O O . ALA B 1 348 ? -10.984 16.859 3.555 1 95.88 348 ALA B O 1
ATOM 6610 N N . LEU B 1 349 ? -11.914 17.422 5.527 1 96.81 349 LEU B N 1
ATOM 6611 C CA . LEU B 1 349 ? -11.555 16.156 6.152 1 96.81 349 LEU B CA 1
ATOM 6612 C C . LEU B 1 349 ? -12.234 14.992 5.445 1 96.81 349 LEU B C 1
ATOM 6614 O O . LEU B 1 349 ? -11.586 13.992 5.121 1 96.81 349 LEU B O 1
ATOM 6618 N N . ARG B 1 350 ? -13.5 15.133 5.156 1 95.75 350 ARG B N 1
ATOM 6619 C CA . ARG B 1 350 ? -14.25 14.102 4.449 1 95.75 350 ARG B CA 1
ATOM 6620 C C . ARG B 1 350 ? -13.695 13.883 3.045 1 95.75 350 ARG B C 1
ATOM 6622 O O . ARG B 1 350 ? -13.625 12.75 2.564 1 95.75 350 ARG B O 1
ATOM 6629 N N . GLY B 1 351 ? -13.305 14.984 2.441 1 96.12 351 GLY B N 1
ATOM 6630 C CA . GLY B 1 351 ? -12.75 14.883 1.102 1 96.12 351 GLY B CA 1
ATOM 6631 C C . GLY B 1 351 ? -11.5 14.031 1.039 1 96.12 351 GLY B C 1
ATOM 6632 O O . GLY B 1 351 ? -11.383 13.156 0.177 1 96.12 351 GLY B O 1
ATOM 6633 N N . VAL B 1 352 ? -10.617 14.242 1.959 1 97 352 VAL B N 1
ATOM 6634 C CA . VAL B 1 352 ? -9.367 13.492 2.01 1 97 352 VAL B CA 1
ATOM 6635 C C . VAL B 1 352 ? -9.664 12.023 2.279 1 97 352 VAL B C 1
ATOM 6637 O O . VAL B 1 352 ? -9.062 11.141 1.66 1 97 352 VAL B O 1
ATOM 6640 N N . VAL B 1 353 ? -10.594 11.773 3.145 1 97.44 353 VAL B N 1
ATOM 6641 C CA . VAL B 1 353 ? -10.969 10.406 3.504 1 97.44 353 VAL B CA 1
ATOM 6642 C C . VAL B 1 353 ? -11.633 9.727 2.312 1 97.44 353 VAL B C 1
ATOM 6644 O O . VAL B 1 353 ? -11.328 8.57 2.004 1 97.44 353 VAL B O 1
ATOM 6647 N N . GLN B 1 354 ? -12.484 10.43 1.687 1 96.88 354 GLN B N 1
ATOM 6648 C CA . GLN B 1 354 ? -13.211 9.867 0.55 1 96.88 354 GLN B CA 1
ATOM 6649 C C . GLN B 1 354 ? -12.25 9.484 -0.576 1 96.88 354 GLN B C 1
ATOM 6651 O O . GLN B 1 354 ? -12.438 8.461 -1.234 1 96.88 354 GLN B O 1
ATOM 6656 N N . VAL B 1 355 ? -11.258 10.25 -0.819 1 96.12 355 VAL B N 1
ATOM 6657 C CA . VAL B 1 355 ? -10.266 9.945 -1.85 1 96.12 355 VAL B CA 1
ATOM 6658 C C . VAL B 1 355 ? -9.469 8.711 -1.452 1 96.12 355 VAL B C 1
ATOM 6660 O O . VAL B 1 355 ? -9.195 7.844 -2.287 1 96.12 355 VAL B O 1
ATOM 6663 N N . LEU B 1 356 ? -9.133 8.594 -0.175 1 97.31 356 LEU B N 1
ATOM 6664 C CA . LEU B 1 356 ? -8.391 7.441 0.308 1 97.31 356 LEU B CA 1
ATOM 6665 C C . LEU B 1 356 ? -9.195 6.16 0.137 1 97.31 356 LEU B C 1
ATOM 6667 O O . LEU B 1 356 ? -8.695 5.168 -0.395 1 97.31 356 LEU B O 1
ATOM 6671 N N . VAL B 1 357 ? -10.5 6.219 0.489 1 96.56 357 VAL B N 1
ATOM 6672 C CA . VAL B 1 357 ? -11.281 4.988 0.547 1 96.56 357 VAL B CA 1
ATOM 6673 C C . VAL B 1 357 ? -11.82 4.652 -0.841 1 96.56 357 VAL B C 1
ATOM 6675 O O . VAL B 1 357 ? -12.281 3.535 -1.08 1 96.56 357 VAL B O 1
ATOM 6678 N N . ALA B 1 358 ? -11.789 5.648 -1.753 1 93.19 358 ALA B N 1
ATOM 6679 C CA . ALA B 1 358 ? -12.109 5.336 -3.145 1 93.19 358 ALA B CA 1
ATOM 6680 C C . ALA B 1 358 ? -11.062 4.406 -3.75 1 93.19 358 ALA B C 1
ATOM 6682 O O . ALA B 1 358 ? -11.312 3.756 -4.77 1 93.19 358 ALA B O 1
ATOM 6683 N N . SER B 1 359 ? -9.898 4.457 -3.143 1 90.88 359 SER B N 1
ATOM 6684 C CA . SER B 1 359 ? -8.844 3.506 -3.477 1 90.88 359 SER B CA 1
ATOM 6685 C C . SER B 1 359 ? -8.461 3.594 -4.949 1 90.88 359 SER B C 1
ATOM 6687 O O . SER B 1 359 ? -8.305 2.57 -5.621 1 90.88 359 SER B O 1
ATOM 6689 N N . GLY B 1 360 ? -8.375 4.82 -5.406 1 91 360 GLY B N 1
ATOM 6690 C CA . GLY B 1 360 ? -7.855 5.039 -6.746 1 91 360 GLY B CA 1
ATOM 6691 C C . GLY B 1 360 ? -6.355 4.844 -6.84 1 91 360 GLY B C 1
ATOM 6692 O O . GLY B 1 360 ? -5.691 4.57 -5.836 1 91 360 GLY B O 1
ATOM 6693 N N . PRO B 1 361 ? -5.875 4.902 -8.094 1 91.12 361 PRO B N 1
ATOM 6694 C CA . PRO B 1 361 ? -4.445 4.664 -8.297 1 91.12 361 PRO B CA 1
ATOM 6695 C C . PRO B 1 361 ? -3.566 5.652 -7.531 1 91.12 361 PRO B C 1
ATOM 6697 O O . PRO B 1 361 ? -2.457 5.305 -7.117 1 91.12 361 PRO B O 1
ATOM 6700 N N . TYR B 1 362 ? -4.031 6.848 -7.25 1 93.06 362 TYR B N 1
ATOM 6701 C CA . TYR B 1 362 ? -3.23 7.879 -6.59 1 93.06 362 TYR B CA 1
ATOM 6702 C C . TYR B 1 362 ? -3.725 8.125 -5.168 1 93.06 362 TYR B C 1
ATOM 6704 O O . TYR B 1 362 ? -3.344 9.109 -4.535 1 93.06 362 TYR B O 1
ATOM 6712 N N . ALA B 1 363 ? -4.559 7.254 -4.684 1 94.69 363 ALA B N 1
ATOM 6713 C CA . ALA B 1 363 ? -5.262 7.48 -3.424 1 94.69 363 ALA B CA 1
ATOM 6714 C C . ALA B 1 363 ? -4.277 7.668 -2.273 1 94.69 363 ALA B C 1
ATOM 6716 O O . ALA B 1 363 ? -4.375 8.633 -1.515 1 94.69 363 ALA B O 1
ATOM 6717 N N . ASN B 1 364 ? -3.25 6.836 -2.18 1 94.19 364 ASN B N 1
ATOM 6718 C CA . ASN B 1 364 ? -2.307 6.883 -1.066 1 94.19 364 ASN B CA 1
ATOM 6719 C C . ASN B 1 364 ? -1.438 8.133 -1.12 1 94.19 364 ASN B C 1
ATOM 6721 O O . ASN B 1 364 ? -1.219 8.789 -0.098 1 94.19 364 ASN B O 1
ATOM 6725 N N . TYR B 1 365 ? -0.983 8.484 -2.27 1 95.06 365 TYR B N 1
ATOM 6726 C CA . TYR B 1 365 ? -0.154 9.672 -2.432 1 95.06 365 TYR B CA 1
ATOM 6727 C C . TYR B 1 365 ? -0.933 10.93 -2.074 1 95.06 365 TYR B C 1
ATOM 6729 O O . TYR B 1 365 ? -0.449 11.773 -1.313 1 95.06 365 TYR B O 1
ATOM 6737 N N . CYS B 1 366 ? -2.145 11 -2.629 1 96.06 366 CYS B N 1
ATOM 6738 C CA . CYS B 1 366 ? -2.971 12.18 -2.389 1 96.06 366 CYS B CA 1
ATOM 6739 C C . CYS B 1 366 ? -3.316 12.312 -0.91 1 96.06 366 CYS B C 1
ATOM 6741 O O . CYS B 1 366 ? -3.295 13.414 -0.357 1 96.06 366 CYS B O 1
ATOM 6743 N N . PHE B 1 367 ? -3.576 11.172 -0.303 1 96.69 367 PHE B N 1
ATOM 6744 C CA . PHE B 1 367 ? -3.879 11.172 1.123 1 96.69 367 PHE B CA 1
ATOM 6745 C C . PHE B 1 367 ? -2.693 11.695 1.927 1 96.69 367 PHE B C 1
ATOM 6747 O O . PHE B 1 367 ? -2.857 12.555 2.795 1 96.69 367 PHE B O 1
ATOM 6754 N N . LYS B 1 368 ? -1.521 11.242 1.651 1 93.94 368 LYS B N 1
ATOM 6755 C CA . LYS B 1 368 ? -0.333 11.633 2.402 1 93.94 368 LYS B CA 1
ATOM 6756 C C . LYS B 1 368 ? 0.031 13.094 2.125 1 93.94 368 LYS B C 1
ATOM 6758 O O . LYS B 1 368 ? 0.567 13.781 2.996 1 93.94 368 LYS B O 1
ATOM 6763 N N . LYS B 1 369 ? -0.29 13.539 0.965 1 94.38 369 LYS B N 1
ATOM 6764 C CA . LYS B 1 369 ? 0.027 14.906 0.562 1 94.38 369 LYS B CA 1
ATOM 6765 C C . LYS B 1 369 ? -0.895 15.906 1.249 1 94.38 369 LYS B C 1
ATOM 6767 O O . LYS B 1 369 ? -0.446 16.953 1.702 1 94.38 369 LYS B O 1
ATOM 6772 N N . TYR B 1 370 ? -2.148 15.492 1.434 1 95.94 370 TYR B N 1
ATOM 6773 C CA . TYR B 1 370 ? -3.111 16.531 1.793 1 95.94 370 TYR B CA 1
ATOM 6774 C C . TYR B 1 370 ? -3.666 16.297 3.193 1 95.94 370 TYR B C 1
ATOM 6776 O O . TYR B 1 370 ? -4.223 17.219 3.807 1 95.94 370 TYR B O 1
ATOM 6784 N N . SER B 1 371 ? -3.576 15.102 3.771 1 96 371 SER B N 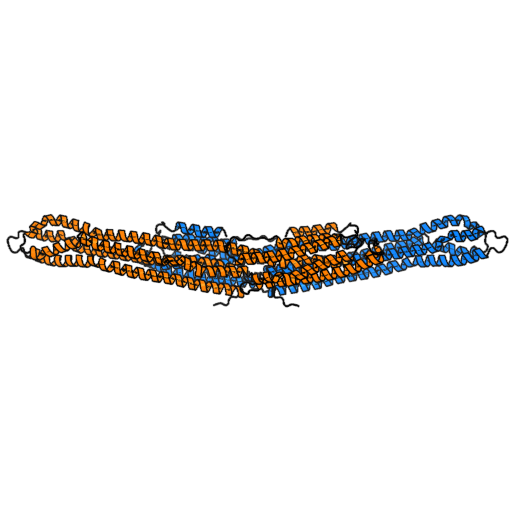1
ATOM 6785 C CA . SER B 1 371 ? -4.168 14.805 5.07 1 96 371 SER B CA 1
ATOM 6786 C C . SER B 1 371 ? -3.604 15.711 6.156 1 96 371 SER B C 1
ATOM 6788 O O . SER B 1 371 ? -4.352 16.234 6.98 1 96 371 SER B O 1
ATOM 6790 N N . PRO B 1 372 ? -2.287 16.031 6.121 1 92.88 372 PRO B N 1
ATOM 6791 C CA . PRO B 1 372 ? -1.787 16.922 7.168 1 92.88 372 PRO B CA 1
ATOM 6792 C C . PRO B 1 372 ? -2.268 18.359 7 1 92.88 372 PRO B C 1
ATOM 6794 O O . PRO B 1 372 ? -2.326 19.125 7.977 1 92.88 372 PRO B O 1
ATOM 6797 N N . LYS B 1 373 ? -2.645 18.734 5.797 1 93.88 373 LYS B N 1
ATOM 6798 C CA . LYS B 1 373 ? -3.047 20.109 5.512 1 93.88 373 LYS B CA 1
ATOM 6799 C C . LYS B 1 373 ? -4.41 20.422 6.125 1 93.88 373 LYS B C 1
ATOM 6801 O O . LYS B 1 373 ? -4.746 21.578 6.344 1 93.88 373 LYS B O 1
ATOM 6806 N N . VAL B 1 374 ? -5.164 19.391 6.371 1 95.12 374 VAL B N 1
ATOM 6807 C CA . VAL B 1 374 ? -6.477 19.578 6.984 1 95.12 374 VAL B CA 1
ATOM 6808 C C . VAL B 1 374 ? -6.309 20.109 8.406 1 95.12 374 VAL B C 1
ATOM 6810 O O . VAL B 1 374 ? -6.949 21.094 8.781 1 95.12 374 VAL B O 1
ATOM 6813 N N . VAL B 1 375 ? -5.465 19.484 9.148 1 92 375 VAL B N 1
ATOM 6814 C CA . VAL B 1 375 ? -5.207 19.906 10.523 1 92 375 VAL B CA 1
ATOM 6815 C C . VAL B 1 375 ? -4.523 21.281 10.516 1 92 375 VAL B C 1
ATOM 6817 O O . VAL B 1 375 ? -4.762 22.109 11.398 1 92 375 VAL B O 1
ATOM 6820 N N . ASP B 1 376 ? -3.789 21.531 9.445 1 92.12 376 ASP B N 1
ATOM 6821 C CA . ASP B 1 376 ? -3.084 22.812 9.305 1 92.12 376 ASP B CA 1
ATOM 6822 C C . ASP B 1 376 ? -4.066 23.969 9.18 1 92.12 376 ASP B C 1
ATOM 6824 O O . ASP B 1 376 ? -3.779 25.078 9.625 1 92.12 376 ASP B O 1
ATOM 6828 N N . LEU B 1 377 ? -5.16 23.688 8.594 1 94.06 377 LEU B N 1
ATOM 6829 C CA . LEU B 1 377 ? -6.18 24.734 8.477 1 94.06 377 LEU B CA 1
ATOM 6830 C C . LEU B 1 377 ? -6.586 25.25 9.852 1 94.06 377 LEU B C 1
ATOM 6832 O O . LEU B 1 377 ? -6.68 26.469 10.055 1 94.06 377 LEU B O 1
ATOM 6836 N N . ALA B 1 378 ? -6.801 24.297 10.766 1 92.56 378 ALA B N 1
ATOM 6837 C CA . ALA B 1 378 ? -7.227 24.672 12.109 1 92.56 378 ALA B CA 1
ATOM 6838 C C . ALA B 1 378 ? -6.105 25.359 12.875 1 92.56 378 ALA B C 1
ATOM 6840 O O . ALA B 1 378 ? -6.336 26.359 13.555 1 92.56 378 ALA B O 1
ATOM 6841 N N . VAL B 1 379 ? -4.934 24.891 12.719 1 88.5 379 VAL B N 1
ATOM 6842 C CA . VAL B 1 379 ? -3.789 25.438 13.438 1 88.5 379 VAL B CA 1
ATOM 6843 C C . VAL B 1 379 ? -3.492 26.844 12.945 1 88.5 379 VAL B C 1
ATOM 6845 O O . VAL B 1 379 ? -3.258 27.75 13.75 1 88.5 379 VAL B O 1
ATOM 6848 N N . HIS B 1 380 ? -3.561 27.062 11.656 1 89.75 380 HIS B N 1
ATOM 6849 C CA . HIS B 1 380 ? -3.338 28.391 11.102 1 89.75 380 HIS B CA 1
ATOM 6850 C C . HIS B 1 380 ? -4.406 29.375 11.57 1 89.75 380 HIS B C 1
ATOM 6852 O O . HIS B 1 380 ? -4.102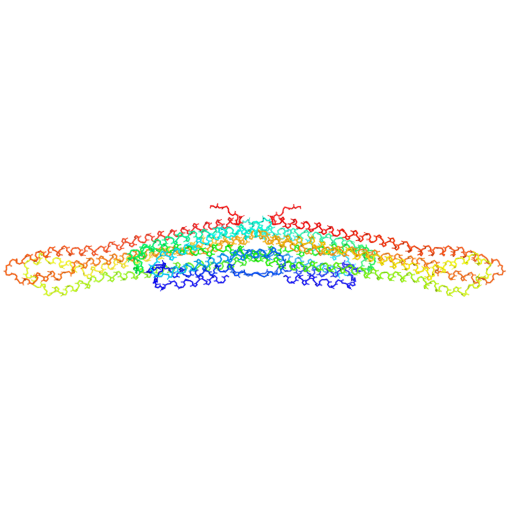 30.531 11.875 1 89.75 380 HIS B O 1
ATOM 6858 N N . ASN B 1 381 ? -5.539 28.891 11.602 1 91.19 381 ASN B N 1
ATOM 6859 C CA . ASN B 1 381 ? -6.621 29.781 12.031 1 91.19 381 ASN B CA 1
ATOM 6860 C C . ASN B 1 381 ? -6.469 30.172 13.5 1 91.19 381 ASN B C 1
ATOM 6862 O O . ASN B 1 381 ? -6.773 31.312 13.875 1 91.19 381 ASN B O 1
ATOM 6866 N N . PHE B 1 382 ? -6.043 29.25 14.281 1 88.5 382 PHE B N 1
ATOM 6867 C CA . PHE B 1 382 ? -5.773 29.547 15.68 1 88.5 382 PHE B CA 1
ATOM 6868 C C . PHE B 1 382 ? -4.73 30.641 15.82 1 88.5 382 PHE B C 1
ATOM 6870 O O . PHE B 1 382 ? -4.887 31.562 16.625 1 88.5 382 PHE B O 1
ATOM 6877 N N . TYR B 1 383 ? -3.705 30.578 15.008 1 86.75 383 TYR B N 1
ATOM 6878 C CA . TYR B 1 383 ? -2.666 31.594 15.047 1 86.75 383 TYR B CA 1
ATOM 6879 C C . TYR B 1 383 ? -3.207 32.938 14.57 1 86.75 383 TYR B C 1
ATOM 6881 O O . TYR B 1 383 ? -2.875 34 15.141 1 86.75 383 TYR B O 1
ATOM 6889 N N . ASP B 1 384 ? -4.035 32.906 13.617 1 89.88 384 ASP B N 1
ATOM 6890 C CA . ASP B 1 384 ? -4.609 34.156 13.086 1 89.88 384 ASP B CA 1
ATOM 6891 C C . ASP B 1 384 ? -5.523 34.812 14.109 1 89.88 384 ASP B C 1
ATOM 6893 O O . ASP B 1 384 ? -5.48 36.031 14.289 1 89.88 384 ASP B O 1
ATOM 6897 N N . VAL B 1 385 ? -6.289 34 14.758 1 91.44 385 VAL B N 1
ATOM 6898 C CA . VAL B 1 385 ? -7.184 34.5 15.781 1 91.44 385 VAL B CA 1
ATOM 6899 C C . VAL B 1 385 ? -6.367 35.094 16.938 1 91.44 385 VAL B C 1
ATOM 6901 O O . VAL B 1 385 ? -6.648 36.188 17.406 1 91.44 385 VAL B O 1
ATOM 6904 N N . GLY B 1 386 ? -5.371 34.344 17.359 1 88.62 386 GLY B N 1
ATOM 6905 C CA . GLY B 1 386 ? -4.496 34.812 18.406 1 88.62 386 GLY B CA 1
ATOM 6906 C C . GLY B 1 386 ? -3.824 36.156 18.062 1 88.62 386 GLY B C 1
ATOM 6907 O O . GLY B 1 386 ? -3.699 37.031 18.922 1 88.62 386 GLY B O 1
ATOM 6908 N N . GLU B 1 387 ? -3.453 36.281 16.797 1 89.06 387 GLU B N 1
ATOM 6909 C CA . GLU B 1 387 ? -2.814 37.5 16.328 1 89.06 387 GLU B CA 1
ATOM 6910 C C . GLU B 1 387 ? -3.758 38.688 16.453 1 89.06 387 GLU B C 1
ATOM 6912 O O . GLU B 1 387 ? -3.338 39.781 16.828 1 89.06 387 GLU B O 1
ATOM 6917 N N . CYS B 1 388 ? -5.012 38.531 16.125 1 93.12 388 CYS B N 1
ATOM 6918 C CA . CYS B 1 388 ? -5.992 39.594 16.203 1 93.12 388 CYS B CA 1
ATOM 6919 C C . CYS B 1 388 ? -6.078 40.156 17.609 1 93.12 388 CYS B C 1
ATOM 6921 O O . CYS B 1 388 ? -6.066 41.375 17.812 1 93.12 388 CYS B O 1
ATOM 6923 N N . TYR B 1 389 ? -6.086 39.312 18.547 1 92.44 389 TYR B N 1
ATOM 6924 C CA . TYR B 1 389 ? -6.234 39.75 19.938 1 92.44 389 TYR B CA 1
ATOM 6925 C C . TYR B 1 389 ? -4.934 40.312 20.469 1 92.44 389 TYR B C 1
ATOM 6927 O O . TYR B 1 389 ? -4.945 41.312 21.219 1 92.44 389 TYR B O 1
ATOM 6935 N N . GLU B 1 390 ? -3.834 39.781 20.047 1 87 390 GLU B N 1
ATOM 6936 C CA . GLU B 1 390 ? -2.545 40.281 20.516 1 87 390 GLU B CA 1
ATOM 6937 C C . GLU B 1 390 ? -2.277 41.688 19.969 1 87 390 GLU B C 1
ATOM 6939 O O . GLU B 1 390 ? -1.728 42.531 20.672 1 87 390 GLU B O 1
ATOM 6944 N N . LEU B 1 391 ? -2.615 41.906 18.734 1 89.62 391 LEU B N 1
ATOM 6945 C CA . LEU B 1 391 ? -2.43 43.219 18.125 1 89.62 391 LEU B CA 1
ATOM 6946 C C . LEU B 1 391 ? -3.244 44.281 18.859 1 89.62 391 LEU B C 1
ATOM 6948 O O . LEU B 1 391 ? -2.734 45.344 19.156 1 89.62 391 LEU B O 1
ATOM 6952 N N . GLU B 1 392 ? -4.434 43.906 19.156 1 93 392 GLU B N 1
ATOM 6953 C CA . GLU B 1 392 ? -5.297 44.875 19.812 1 93 392 GLU B CA 1
ATOM 6954 C C . GLU B 1 392 ? -4.891 45.094 21.266 1 93 392 GLU B C 1
ATOM 6956 O O . GLU B 1 392 ? -5.016 46.188 21.812 1 93 392 GLU B O 1
ATOM 6961 N N . LEU B 1 393 ? -4.438 44.031 21.922 1 91.12 393 LEU B N 1
ATOM 6962 C CA . LEU B 1 393 ? -3.914 44.188 23.266 1 91.12 393 LEU B CA 1
ATOM 6963 C C . LEU B 1 393 ? -2.732 45.156 23.297 1 91.12 393 LEU B C 1
ATOM 6965 O O . LEU B 1 393 ? -2.627 46 24.188 1 91.12 393 LEU B O 1
ATOM 6969 N N . SER B 1 394 ? -1.876 45.031 22.312 1 86 394 SER B N 1
ATOM 6970 C CA . SER B 1 394 ? -0.736 45.938 22.188 1 86 394 SER B CA 1
ATOM 6971 C C . SER B 1 394 ? -1.192 47.375 22.031 1 86 394 SER B C 1
ATOM 6973 O O . SER B 1 394 ? -0.578 48.312 22.578 1 86 394 SER B O 1
ATOM 6975 N N . ARG B 1 395 ? -2.209 47.562 21.297 1 88.56 395 ARG B N 1
ATOM 6976 C CA . ARG B 1 395 ? -2.736 48.906 21.094 1 88.56 395 ARG B CA 1
ATOM 6977 C C . ARG B 1 395 ? -3.354 49.438 22.375 1 88.56 395 ARG B C 1
ATOM 6979 O O . ARG B 1 395 ? -3.221 50.625 22.672 1 88.56 395 ARG B O 1
ATOM 6986 N N . LEU B 1 396 ? -4.008 48.594 23.141 1 92.5 396 LEU B N 1
ATOM 6987 C CA . LEU B 1 396 ? -4.574 49 24.422 1 92.5 396 LEU B CA 1
ATOM 6988 C C . LEU B 1 396 ? -3.471 49.406 25.406 1 92.5 396 LEU B C 1
ATOM 6990 O O . LEU B 1 396 ? -3.633 50.344 26.188 1 92.5 396 LEU B O 1
ATOM 6994 N N . TYR B 1 397 ? -2.387 48.75 25.312 1 88.5 397 TYR B N 1
ATOM 6995 C CA . TYR B 1 397 ? -1.242 49.125 26.141 1 88.5 397 TYR B CA 1
ATOM 6996 C C . TYR B 1 397 ? -0.727 50.5 25.766 1 88.5 397 TYR B C 1
ATOM 6998 O O . TYR B 1 397 ? -0.319 51.281 26.625 1 88.5 397 TYR B O 1
ATOM 7006 N N . SER B 1 398 ? -0.759 50.75 24.453 1 86.75 398 SER B N 1
ATOM 7007 C CA . SER B 1 398 ? -0.351 52.094 23.984 1 86.75 398 SER B CA 1
ATOM 7008 C C . SER B 1 398 ? -1.282 53.156 24.531 1 86.75 398 SER B C 1
ATOM 7010 O O . SER B 1 398 ? -0.837 54.281 24.859 1 86.75 398 SER B O 1
ATOM 7012 N N . VAL B 1 399 ? -2.529 52.875 24.562 1 92.19 399 VAL B N 1
ATOM 7013 C CA . VAL B 1 399 ? -3.502 53.812 25.125 1 92.19 399 VAL B CA 1
ATOM 7014 C C . VAL B 1 399 ? -3.209 54.031 26.609 1 92.19 399 VAL B C 1
ATOM 7016 O O . VAL B 1 399 ? -3.264 55.156 27.078 1 92.19 399 VAL B O 1
ATOM 7019 N N . ASN B 1 400 ? -2.914 53 27.328 1 91.94 400 ASN B N 1
ATOM 7020 C CA . ASN B 1 400 ? -2.529 53.125 28.734 1 91.94 400 ASN B CA 1
ATOM 7021 C C . ASN B 1 400 ? -1.311 54.031 28.906 1 91.94 400 ASN B C 1
ATOM 7023 O O . ASN B 1 400 ? -1.265 54.844 29.828 1 91.94 400 ASN B O 1
ATOM 7027 N N . ARG B 1 401 ? -0.398 53.938 28.047 1 89.69 401 ARG B N 1
ATOM 7028 C CA . ARG B 1 401 ? 0.785 54.781 28.109 1 89.69 401 ARG B CA 1
ATOM 7029 C C . ARG B 1 401 ? 0.423 56.25 27.828 1 89.69 401 ARG B C 1
ATOM 7031 O O . ARG B 1 401 ? 0.959 57.156 28.469 1 89.69 401 ARG B O 1
ATOM 7038 N N . LEU B 1 402 ? -0.39 56.406 26.844 1 92.88 402 LEU B N 1
ATOM 7039 C CA . LEU B 1 402 ? -0.858 57.75 26.547 1 92.88 402 LEU B CA 1
ATOM 7040 C C . LEU B 1 402 ? -1.528 58.375 27.766 1 92.88 402 LEU B C 1
ATOM 7042 O O . LEU B 1 402 ? -1.269 59.531 28.094 1 92.88 402 LEU B O 1
ATOM 7046 N N . ILE B 1 403 ? -2.383 57.594 28.453 1 94.88 403 ILE B N 1
ATOM 7047 C CA . ILE B 1 403 ? -3.066 58.094 29.641 1 94.88 403 ILE B CA 1
ATOM 7048 C C . ILE B 1 403 ? -2.041 58.438 30.719 1 94.88 403 ILE B C 1
ATOM 7050 O O . ILE B 1 403 ? -2.158 59.438 31.406 1 94.88 403 ILE B O 1
ATOM 7054 N N . THR B 1 404 ? -1.024 57.625 30.906 1 92.25 404 THR B N 1
ATOM 7055 C CA . THR B 1 404 ? 0.049 57.875 31.859 1 92.25 404 THR B CA 1
ATOM 7056 C C . THR B 1 404 ? 0.765 59.188 31.531 1 92.25 404 THR B C 1
ATOM 7058 O O . THR B 1 404 ? 1.049 60 32.438 1 92.25 404 THR B O 1
ATOM 7061 N N . ASN B 1 405 ? 0.995 59.406 30.281 1 90.88 405 ASN B N 1
ATOM 7062 C CA . ASN B 1 405 ? 1.634 60.625 29.875 1 90.88 405 ASN B CA 1
ATOM 7063 C C . ASN B 1 405 ? 0.744 61.844 30.141 1 90.88 405 ASN B C 1
ATOM 7065 O O . ASN B 1 405 ? 1.232 62.906 30.562 1 90.88 405 ASN B O 1
ATOM 7069 N N . ILE B 1 406 ? -0.537 61.719 29.859 1 93.75 406 ILE B N 1
ATOM 7070 C CA . ILE B 1 406 ? -1.489 62.812 30.125 1 93.75 406 ILE B CA 1
ATOM 7071 C C . ILE B 1 406 ? -1.486 63.156 31.609 1 93.75 406 ILE B C 1
ATOM 7073 O O . ILE B 1 406 ? -1.44 64.312 31.984 1 93.75 406 ILE B O 1
ATOM 7077 N N . ILE B 1 407 ? -1.462 62.125 32.469 1 94.81 407 ILE B N 1
ATOM 7078 C CA . ILE B 1 407 ? -1.464 62.312 33.906 1 94.81 407 ILE B CA 1
ATOM 7079 C C . ILE B 1 407 ? -0.18 63.031 34.344 1 94.81 407 ILE B C 1
ATOM 7081 O O . ILE B 1 407 ? -0.21 63.938 35.156 1 94.81 407 ILE B O 1
ATOM 7085 N N . ASN B 1 408 ? 0.897 62.688 33.75 1 91.19 408 ASN B N 1
ATOM 7086 C CA . ASN B 1 408 ? 2.154 63.375 34.031 1 91.19 408 ASN B CA 1
ATOM 7087 C C . ASN B 1 408 ? 2.094 64.812 33.625 1 91.19 408 ASN B C 1
ATOM 7089 O O . ASN B 1 408 ? 2.568 65.688 34.344 1 91.19 408 ASN B O 1
ATOM 7093 N N . LEU B 1 409 ? 1.53 65.062 32.469 1 92.69 409 LEU B N 1
ATOM 7094 C CA . LEU B 1 409 ? 1.389 66.438 32 1 92.69 409 LEU B CA 1
ATOM 7095 C C . LEU B 1 409 ? 0.472 67.25 32.938 1 92.69 409 LEU B C 1
ATOM 7097 O O . LEU B 1 409 ? 0.688 68.438 33.156 1 92.69 409 LEU B O 1
ATOM 7101 N N . VAL B 1 410 ? -0.608 66.562 33.438 1 93.69 410 VAL B N 1
ATOM 7102 C CA . VAL B 1 410 ? -1.519 67.188 34.375 1 93.69 410 VAL B CA 1
ATOM 7103 C C . VAL B 1 410 ? -0.758 67.5 35.656 1 93.69 410 VAL B C 1
ATOM 7105 O O . VAL B 1 410 ? -0.904 68.625 36.188 1 93.69 410 VAL B O 1
ATOM 7108 N N . MET B 1 411 ? 0.101 66.75 36.156 1 92.12 411 MET B N 1
ATOM 7109 C CA . MET B 1 411 ? 0.856 66.938 37.375 1 92.12 411 MET B CA 1
ATOM 7110 C C . MET B 1 411 ? 1.869 68.062 37.219 1 92.12 411 MET B C 1
ATOM 7112 O O . MET B 1 411 ? 2.15 68.75 38.188 1 92.12 411 MET B O 1
ATOM 7116 N N . TYR B 1 412 ? 2.32 68.25 36.031 1 89.94 412 TYR B N 1
ATOM 7117 C CA . TYR B 1 412 ? 3.266 69.312 35.781 1 89.94 412 TYR B CA 1
ATOM 7118 C C . TYR B 1 412 ? 2.615 70.688 36 1 89.94 412 TYR B C 1
ATOM 7120 O O . TYR B 1 412 ? 3.299 71.625 36.312 1 89.94 412 TYR B O 1
ATOM 7128 N N . ASN B 1 413 ? 1.339 70.75 35.875 1 91.19 413 ASN B N 1
ATOM 7129 C CA . ASN B 1 413 ? 0.635 72 36 1 91.19 413 ASN B CA 1
ATOM 7130 C C . ASN B 1 413 ? 0.548 72.5 37.438 1 91.19 413 ASN B C 1
ATOM 7132 O O . ASN B 1 413 ? 0.24 73.625 37.719 1 91.19 413 ASN B O 1
ATOM 7136 N N . PHE B 1 414 ? 0.847 71.688 38.406 1 91.12 414 PHE B N 1
ATOM 7137 C CA . PHE B 1 414 ? 0.814 72.125 39.781 1 91.12 414 PHE B CA 1
ATOM 7138 C C . PHE B 1 414 ? 2.09 71.688 40.5 1 91.12 414 PHE B C 1
ATOM 7140 O O . PHE B 1 414 ? 2.152 71.75 41.75 1 91.12 414 PHE B O 1
ATOM 7147 N N . ALA B 1 415 ? 3.08 71.25 39.875 1 87.31 415 ALA B N 1
ATOM 7148 C CA . ALA B 1 415 ? 4.316 70.75 40.469 1 87.31 415 ALA B CA 1
ATOM 7149 C C . ALA B 1 415 ? 4.984 71.812 41.312 1 87.31 415 ALA B C 1
ATOM 7151 O O . ALA B 1 415 ? 5.543 71.5 42.375 1 87.31 415 ALA B O 1
ATOM 7152 N N . ASP B 1 416 ? 4.875 73.062 40.844 1 86 416 ASP B N 1
ATOM 7153 C CA . ASP B 1 416 ? 5.531 74.188 41.562 1 86 416 ASP B CA 1
ATOM 7154 C C . ASP B 1 416 ? 4.504 75.062 42.25 1 86 416 ASP B C 1
ATOM 7156 O O . ASP B 1 416 ? 4.77 76.25 42.5 1 86 416 ASP B O 1
ATOM 7160 N N . LEU B 1 417 ? 3.367 74.5 42.438 1 91.94 417 LEU B N 1
ATOM 7161 C CA . LEU B 1 417 ? 2.277 75.312 42.969 1 91.94 417 LEU B CA 1
ATOM 7162 C C . LEU B 1 417 ? 2.635 75.875 44.344 1 91.94 417 LEU B C 1
ATOM 7164 O O . LEU B 1 417 ? 2.51 77.062 44.594 1 91.94 417 LEU B O 1
ATOM 7168 N N . PHE B 1 418 ? 3.131 75.062 45.281 1 91 418 PHE B N 1
ATOM 7169 C CA . PHE B 1 418 ? 3.492 75.5 46.625 1 91 418 PHE B CA 1
ATOM 7170 C C . PHE B 1 418 ? 4.625 76.5 46.562 1 91 418 PHE B C 1
ATOM 7172 O O . PHE B 1 418 ? 4.555 77.562 47.219 1 91 418 PHE B O 1
ATOM 7179 N N . GLU B 1 419 ? 5.625 76.25 45.812 1 89.19 419 GLU B N 1
ATOM 7180 C CA . GLU B 1 419 ? 6.781 77.125 45.719 1 89.19 419 GLU B CA 1
ATOM 7181 C C . GLU B 1 419 ? 6.375 78.5 45.188 1 89.19 419 GLU B C 1
ATOM 7183 O O . GLU B 1 419 ? 6.832 79.5 45.688 1 89.19 419 GLU B O 1
ATOM 7188 N N . ASN B 1 420 ? 5.574 78.5 44.219 1 89.56 420 ASN B N 1
ATOM 7189 C CA . ASN B 1 420 ? 5.094 79.75 43.656 1 89.56 420 ASN B CA 1
ATOM 7190 C C . ASN B 1 420 ? 4.273 80.562 44.656 1 89.56 420 ASN B C 1
ATOM 7192 O O . ASN B 1 420 ? 4.465 81.75 44.812 1 89.56 420 ASN B O 1
ATOM 7196 N N . LEU B 1 421 ? 3.416 79.875 45.344 1 91.75 421 LEU B N 1
ATOM 7197 C CA . LEU B 1 421 ? 2.578 80.5 46.344 1 91.75 421 LEU B CA 1
ATOM 7198 C C . LEU B 1 421 ? 3.416 81 47.5 1 91.75 421 LEU B C 1
ATOM 7200 O O . LEU B 1 421 ? 3.178 82.062 48.031 1 91.75 421 LEU B O 1
ATOM 7204 N N . ASN B 1 422 ? 4.379 80.25 47.875 1 89.56 422 ASN B N 1
ATOM 7205 C CA . ASN B 1 422 ? 5.234 80.562 49 1 89.56 422 ASN B CA 1
ATOM 7206 C C . ASN B 1 422 ? 6.082 81.812 48.719 1 89.56 422 ASN B C 1
ATOM 7208 O O . ASN B 1 422 ? 6.379 82.562 49.625 1 89.56 422 ASN B O 1
ATOM 7212 N N . THR B 1 423 ? 6.414 82 47.5 1 88.5 423 THR B N 1
ATOM 7213 C CA . THR B 1 423 ? 7.18 83.188 47.094 1 88.5 423 THR B CA 1
ATOM 7214 C C . THR B 1 423 ? 6.395 84.438 47.375 1 88.5 423 THR B C 1
ATOM 7216 O O . THR B 1 423 ? 6.941 85.375 47.906 1 88.5 423 THR B O 1
ATOM 7219 N N . CYS B 1 424 ? 5.184 84.438 47.094 1 87.75 424 CYS B N 1
ATOM 7220 C CA . CYS B 1 424 ? 4.359 85.625 47.312 1 87.75 424 CYS B CA 1
ATOM 7221 C C . CYS B 1 424 ? 3.941 85.75 48.781 1 87.75 424 CYS B C 1
ATOM 7223 O O . CYS B 1 424 ? 3.822 86.812 49.312 1 87.75 424 CYS B O 1
ATOM 7225 N N . ALA B 1 425 ? 3.797 84.625 49.438 1 88.19 425 ALA B N 1
ATOM 7226 C CA . ALA B 1 425 ? 3.396 84.625 50.844 1 88.19 425 ALA B CA 1
ATOM 7227 C C . ALA B 1 425 ? 4.496 85.188 51.719 1 88.19 425 ALA B C 1
ATOM 7229 O O . ALA B 1 425 ? 4.211 85.812 52.719 1 88.19 425 ALA B O 1
ATOM 7230 N N . SER B 1 426 ? 5.688 85.062 51.375 1 83.69 426 SER B N 1
ATOM 7231 C CA . SER B 1 426 ? 6.832 85.438 52.219 1 83.69 426 SER B CA 1
ATOM 7232 C C . SER B 1 426 ? 7.035 87 52.156 1 83.69 426 SER B C 1
ATOM 7234 O O . SER B 1 426 ? 7.719 87.5 53.031 1 83.69 426 SER B O 1
ATOM 7236 N N . ILE B 1 427 ? 6.457 87.625 51.344 1 79.56 427 ILE B N 1
ATOM 7237 C CA . ILE B 1 427 ? 6.68 89.062 51.25 1 79.56 427 ILE B CA 1
ATOM 7238 C C . ILE B 1 427 ? 5.488 89.812 51.844 1 79.56 427 ILE B C 1
ATOM 7240 O O . ILE B 1 427 ? 5.492 91 51.938 1 79.56 427 ILE B O 1
ATOM 7244 N N . GLN B 1 428 ? 4.523 89.125 52.344 1 73.88 428 GLN B N 1
ATOM 7245 C CA . GLN B 1 428 ? 3.338 89.75 52.938 1 73.88 428 GLN B CA 1
ATOM 7246 C C . GLN B 1 428 ? 3.506 89.875 54.469 1 73.88 428 GLN B C 1
ATOM 7248 O O . GLN B 1 428 ? 4.18 89.062 55.094 1 73.88 428 GLN B O 1
ATOM 7253 N N . PRO B 1 429 ? 2.928 91 55.25 1 69.44 429 PRO B N 1
ATOM 7254 C CA . PRO B 1 429 ? 2.078 92.062 54.719 1 69.44 429 PRO B CA 1
ATOM 7255 C C . PRO B 1 429 ? 2.877 93.188 54.031 1 69.44 429 PRO B C 1
ATOM 7257 O O . PRO B 1 429 ? 3.957 93.562 54.5 1 69.44 429 PRO B O 1
ATOM 7260 N N . CYS B 1 430 ? 2.639 93.375 53.031 1 62.06 430 CYS B N 1
ATOM 7261 C CA . CYS B 1 430 ? 3.385 94.438 52.312 1 62.06 430 CYS B CA 1
ATOM 7262 C C . CYS B 1 430 ? 2.934 95.812 52.719 1 62.06 430 CYS B C 1
ATOM 7264 O O . CYS B 1 430 ? 1.735 96.062 52.812 1 62.06 430 CYS B O 1
ATOM 7266 N N . PRO B 1 431 ? 3.865 96.562 53.531 1 59.53 431 PRO B N 1
ATOM 7267 C CA . PRO B 1 431 ? 3.498 97.875 54.031 1 59.53 431 PRO B CA 1
ATOM 7268 C C . PRO B 1 431 ? 2.65 98.688 53.031 1 59.53 431 PRO B C 1
ATOM 7270 O O . PRO B 1 431 ? 1.866 99.562 53.438 1 59.53 431 PRO B O 1
ATOM 7273 N N . THR B 1 432 ? 3.123 98.812 51.656 1 53.25 432 THR B N 1
ATOM 7274 C CA . THR B 1 432 ? 2.309 99.5 50.656 1 53.25 432 THR B CA 1
ATOM 7275 C C . THR B 1 432 ? 1.661 98.5 49.688 1 53.25 432 THR B C 1
ATOM 7277 O O . THR B 1 432 ? 1.589 97.25 50.031 1 53.25 432 THR B O 1
ATOM 7280 N N . ALA B 1 433 ? 1.71 98.688 48.188 1 51.09 433 ALA B N 1
ATOM 7281 C CA . ALA B 1 433 ? 1.024 98.062 47.062 1 51.09 433 ALA B CA 1
ATOM 7282 C C . ALA B 1 433 ? 1.58 96.688 46.781 1 51.09 433 ALA B C 1
ATOM 7284 O O . ALA B 1 433 ? 2.291 96.438 45.812 1 51.09 433 ALA B O 1
ATOM 7285 N N . CYS B 1 434 ? 1.979 95.812 47.531 1 54.97 434 CYS B N 1
ATOM 7286 C CA . CYS B 1 434 ? 2.508 94.5 47.344 1 54.97 434 CYS B CA 1
ATOM 7287 C C . CYS B 1 434 ? 1.53 93.625 46.531 1 54.97 434 CYS B C 1
ATOM 7289 O O . CYS B 1 434 ? 1.765 92.438 46.344 1 54.97 434 CYS B O 1
ATOM 7291 N N . ASP B 1 435 ? 0.604 94.125 45.906 1 73.56 435 ASP B N 1
ATOM 7292 C CA . ASP B 1 435 ? -0.544 93.688 45.094 1 73.56 435 ASP B CA 1
ATOM 7293 C C . ASP B 1 435 ? -0.107 93.188 43.719 1 73.56 435 ASP B C 1
ATOM 7295 O O . ASP B 1 435 ? -0.691 92.25 43.188 1 73.56 435 ASP B O 1
ATOM 7299 N N . PRO B 1 436 ? 1.274 93.438 43.469 1 80.19 436 PRO B N 1
ATOM 7300 C CA . PRO B 1 436 ? 1.638 93 42.125 1 80.19 436 PRO B CA 1
ATOM 7301 C C . PRO B 1 436 ? 2.014 91.5 42.062 1 80.19 436 PRO B C 1
ATOM 7303 O O . PRO B 1 436 ? 1.78 90.875 41.062 1 80.19 436 PRO B O 1
ATOM 7306 N N . CYS B 1 437 ? 2.629 90.938 43.188 1 85.69 437 CYS B N 1
ATOM 7307 C CA . CYS B 1 437 ? 2.996 89.5 43.219 1 85.69 437 CYS B CA 1
ATOM 7308 C C . CYS B 1 437 ? 1.764 88.625 43.094 1 85.69 437 CYS B C 1
ATOM 7310 O O . CYS B 1 437 ? 1.727 87.75 42.281 1 85.69 437 CYS B O 1
ATOM 7312 N N . VAL B 1 438 ? 0.793 89 43.875 1 87.56 438 VAL B N 1
ATOM 7313 C CA . VAL B 1 438 ? -0.449 88.188 43.906 1 87.56 438 VAL B CA 1
ATOM 7314 C C . VAL B 1 438 ? -1.166 88.375 42.562 1 87.56 438 VAL B C 1
ATOM 7316 O O . VAL B 1 438 ? -1.76 87.375 42.062 1 87.56 438 VAL B O 1
ATOM 7319 N N . ASN B 1 439 ? -1.001 89.562 41.906 1 86.31 439 ASN B N 1
ATOM 7320 C CA . ASN B 1 439 ? -1.617 89.812 40.625 1 86.31 439 ASN B CA 1
ATOM 7321 C C . ASN B 1 439 ? -0.956 88.938 39.531 1 86.31 439 ASN B C 1
ATOM 7323 O O . ASN B 1 439 ? -1.643 88.312 38.719 1 86.31 439 ASN B O 1
ATOM 7327 N N . THR B 1 440 ? 0.354 88.875 39.531 1 86.94 440 THR B N 1
ATOM 7328 C CA . THR B 1 440 ? 1.104 88.125 38.531 1 86.94 440 THR B CA 1
ATOM 7329 C C . THR B 1 440 ? 0.937 86.625 38.719 1 86.94 440 THR B C 1
ATOM 7331 O O . THR B 1 440 ? 0.705 85.938 37.75 1 86.94 440 THR B O 1
ATOM 7334 N N . LEU B 1 441 ? 0.975 86.188 39.906 1 90.25 441 LEU B N 1
ATOM 7335 C CA . LEU B 1 441 ? 0.821 84.812 40.25 1 90.25 441 LEU B CA 1
ATOM 7336 C C . LEU B 1 441 ? -0.597 84.312 39.938 1 90.25 441 LEU B C 1
ATOM 7338 O O . LEU B 1 441 ? -0.793 83.188 39.469 1 90.25 441 LEU B O 1
ATOM 7342 N N . GLY B 1 442 ? -1.519 85.188 40.25 1 90.62 442 GLY B N 1
ATOM 7343 C CA . GLY B 1 442 ? -2.904 84.812 40 1 90.62 442 GLY B CA 1
ATOM 7344 C C . GLY B 1 442 ? -3.17 84.562 38.531 1 90.62 442 GLY B C 1
ATOM 7345 O O . GLY B 1 442 ? -3.846 83.562 38.188 1 90.62 442 GLY B O 1
ATOM 7346 N N . LYS B 1 443 ? -2.609 85.375 37.625 1 90.44 443 LYS B N 1
ATOM 7347 C CA . LYS B 1 443 ? -2.781 85.188 36.188 1 90.44 443 LYS B CA 1
ATOM 7348 C C . LYS B 1 443 ? -2.131 83.875 35.719 1 90.44 443 LYS B C 1
ATOM 7350 O O . LYS B 1 443 ? -2.693 83.188 34.906 1 90.44 443 LYS B O 1
ATOM 7355 N N . LEU B 1 444 ? -1.005 83.562 36.219 1 90.31 444 LEU B N 1
ATOM 7356 C CA . LEU B 1 444 ? -0.286 82.375 35.875 1 90.31 444 LEU B CA 1
ATOM 7357 C C . LEU B 1 444 ? -1.048 81.125 36.375 1 90.31 444 LEU B C 1
ATOM 7359 O O . LEU B 1 444 ? -1.235 80.188 35.625 1 90.31 444 LEU B O 1
ATOM 7363 N N . LEU B 1 445 ? -1.508 81.125 37.594 1 93 445 LEU B N 1
ATOM 7364 C CA . LEU B 1 445 ? -2.18 80 38.156 1 93 445 LEU B CA 1
ATOM 7365 C C . LEU B 1 445 ? -3.553 79.75 37.531 1 93 445 LEU B C 1
ATOM 7367 O O . LEU B 1 445 ? -4.016 78.625 37.406 1 93 445 LEU B O 1
ATOM 7371 N N . ASP B 1 446 ? -4.18 80.875 37.125 1 93.19 446 ASP B N 1
ATOM 7372 C CA . ASP B 1 446 ? -5.434 80.75 36.375 1 93.19 446 ASP B CA 1
ATOM 7373 C C . ASP B 1 446 ? -5.238 79.938 35.094 1 93.19 446 ASP B C 1
ATOM 7375 O O . ASP B 1 446 ? -6.035 79.062 34.781 1 93.19 446 ASP B O 1
ATOM 7379 N N . THR B 1 447 ? -4.168 80.25 34.438 1 91.94 447 THR B N 1
ATOM 7380 C CA . THR B 1 447 ? -3.869 79.562 33.188 1 91.94 447 THR B CA 1
ATOM 7381 C C . THR B 1 447 ? -3.504 78.125 33.469 1 91.94 447 THR B C 1
ATOM 7383 O O . THR B 1 447 ? -3.996 77.188 32.812 1 91.94 447 THR B O 1
ATOM 7386 N N . GLN B 1 448 ? -2.717 77.75 34.438 1 92.94 448 GLN B N 1
ATOM 7387 C CA . GLN B 1 448 ? -2.246 76.438 34.75 1 92.94 448 GLN B CA 1
ATOM 7388 C C . GLN B 1 448 ? -3.383 75.562 35.25 1 92.94 448 GLN B C 1
ATOM 7390 O O . GLN B 1 448 ? -3.465 74.375 34.938 1 92.94 448 GLN B O 1
ATOM 7395 N N . SER B 1 449 ? -4.207 76.125 36.062 1 94.75 449 SER B N 1
ATOM 7396 C CA . SER B 1 449 ? -5.328 75.375 36.594 1 94.75 449 SER B CA 1
ATOM 7397 C C . SER B 1 449 ? -6.312 75 35.5 1 94.75 449 SER B C 1
ATOM 7399 O O . SER B 1 449 ? -6.852 73.875 35.5 1 94.75 449 SER B O 1
ATOM 7401 N N . ARG B 1 450 ? -6.555 75.938 34.625 1 95.06 450 ARG B N 1
ATOM 7402 C CA . ARG B 1 450 ? -7.422 75.625 33.5 1 95.06 450 ARG B CA 1
ATOM 7403 C C . ARG B 1 450 ? -6.809 74.562 32.594 1 95.06 450 ARG B C 1
ATOM 7405 O O . ARG B 1 450 ? -7.516 73.625 32.156 1 95.06 450 ARG B O 1
ATOM 7412 N N . LEU B 1 451 ? -5.523 74.562 32.406 1 93.81 451 LEU B N 1
ATOM 7413 C CA . LEU B 1 451 ? -4.828 73.562 31.625 1 93.81 451 LEU B CA 1
ATOM 7414 C C . LEU B 1 451 ? -4.879 72.188 32.312 1 93.81 451 LEU B C 1
ATOM 7416 O O . LEU B 1 451 ? -5 71.188 31.656 1 93.81 451 LEU B O 1
ATOM 7420 N N . MET B 1 452 ? -4.711 72.125 33.594 1 95.81 452 MET B N 1
ATOM 7421 C CA . MET B 1 452 ? -4.84 70.938 34.375 1 95.81 452 MET B CA 1
ATOM 7422 C C . MET B 1 452 ? -6.203 70.312 34.156 1 95.81 452 MET B C 1
ATOM 7424 O O . MET B 1 452 ? -6.289 69.062 33.875 1 95.81 452 MET 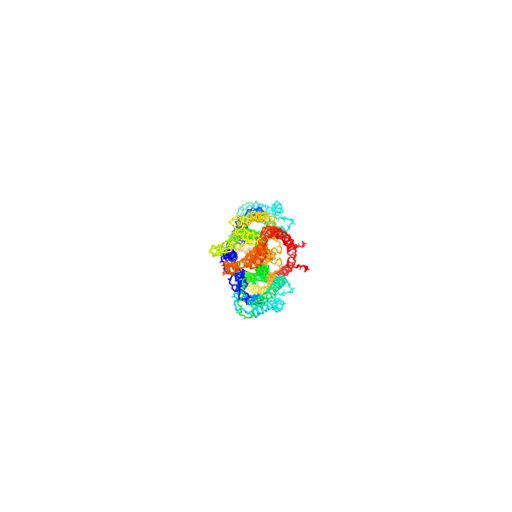B O 1
ATOM 7428 N N . GLU B 1 453 ? -7.25 71.125 34.25 1 94.62 453 GLU B N 1
ATOM 7429 C CA . GLU B 1 453 ? -8.609 70.625 34.062 1 94.62 453 GLU B CA 1
ATOM 7430 C C . GLU B 1 453 ? -8.828 70.062 32.656 1 94.62 453 GLU B C 1
ATOM 7432 O O . GLU B 1 453 ? -9.336 69 32.438 1 94.62 453 GLU B O 1
ATOM 7437 N N . GLU B 1 454 ? -8.414 70.812 31.672 1 94 454 GLU B N 1
ATOM 7438 C CA . GLU B 1 454 ? -8.617 70.5 30.266 1 94 454 GLU B CA 1
ATOM 7439 C C . GLU B 1 454 ? -7.852 69.188 29.906 1 94 454 GLU B C 1
ATOM 7441 O O . GLU B 1 454 ? -8.375 68.312 29.203 1 94 454 GLU B O 1
ATOM 7446 N N . LYS B 1 455 ? -6.648 69.062 30.344 1 94.81 455 LYS B N 1
ATOM 7447 C CA . LYS B 1 455 ? -5.832 67.875 30.062 1 94.81 455 LYS B CA 1
ATOM 7448 C C . LYS B 1 455 ? -6.398 66.688 30.75 1 94.81 455 LYS B C 1
ATOM 7450 O O . LYS B 1 455 ? -6.406 65.562 30.172 1 94.81 455 LYS B O 1
ATOM 7455 N N . PHE B 1 456 ? -6.836 66.812 31.969 1 96.19 456 PHE B N 1
ATOM 7456 C CA . PHE B 1 456 ? -7.398 65.75 32.719 1 96.19 456 PHE B CA 1
ATOM 7457 C C . PHE B 1 456 ? -8.688 65.25 32.062 1 96.19 456 PHE B C 1
ATOM 7459 O O . PHE B 1 456 ? -8.93 64 32 1 96.19 456 PHE B O 1
ATOM 7466 N N . ASP B 1 457 ? -9.492 66.125 31.516 1 95.62 457 ASP B N 1
ATOM 7467 C CA . ASP B 1 457 ? -10.766 65.812 30.875 1 95.62 457 ASP B CA 1
ATOM 7468 C C . ASP B 1 457 ? -10.555 65.062 29.547 1 95.62 457 ASP B C 1
ATOM 7470 O O . ASP B 1 457 ? -11.484 64.5 29.016 1 95.62 457 ASP B O 1
ATOM 7474 N N . LEU B 1 458 ? -9.336 65.125 29.016 1 95.25 458 LEU B N 1
ATOM 7475 C CA . LEU B 1 458 ? -9.039 64.438 27.766 1 95.25 458 LEU B CA 1
ATOM 7476 C C . LEU B 1 458 ? -9.281 62.906 27.922 1 95.25 458 LEU B C 1
ATOM 7478 O O . LEU B 1 458 ? -9.594 62.25 26.953 1 95.25 458 LEU B O 1
ATOM 7482 N N . ILE B 1 459 ? -9.125 62.406 29.109 1 96.19 459 ILE B N 1
ATOM 7483 C CA . ILE B 1 459 ? -9.305 60.969 29.391 1 96.19 459 ILE B CA 1
ATOM 7484 C C . ILE B 1 459 ? -10.734 60.562 29.062 1 96.19 459 ILE B C 1
ATOM 7486 O O . ILE B 1 459 ? -10.969 59.438 28.578 1 96.19 459 ILE B O 1
ATOM 7490 N N . LEU B 1 460 ? -11.734 61.5 29.328 1 96.56 460 LEU B N 1
ATOM 7491 C CA . LEU B 1 460 ? -13.148 61.219 29.094 1 96.56 460 LEU B CA 1
ATOM 7492 C C . LEU B 1 460 ? -13.43 61.062 27.609 1 96.56 460 LEU B C 1
ATOM 7494 O O . LEU B 1 460 ? -14.414 60.406 27.219 1 96.56 460 LEU B O 1
ATOM 7498 N N . GLN B 1 461 ? -12.555 61.531 26.75 1 94.75 461 GLN B N 1
ATOM 7499 C CA . GLN B 1 461 ? -12.719 61.438 25.312 1 94.75 461 GLN B CA 1
ATOM 7500 C C . GLN B 1 461 ? -11.867 60.312 24.734 1 94.75 461 GLN B C 1
ATOM 7502 O O . GLN B 1 461 ? -12.344 59.5 23.938 1 94.75 461 GLN B O 1
ATOM 7507 N N . ILE B 1 462 ? -10.664 60.156 25.141 1 94.38 462 ILE B N 1
ATOM 7508 C CA . ILE B 1 462 ? -9.672 59.281 24.547 1 94.38 462 ILE B CA 1
ATOM 7509 C C . ILE B 1 462 ? -10.062 57.812 24.812 1 94.38 462 ILE B C 1
ATOM 7511 O O . ILE B 1 462 ? -10.016 56.969 23.906 1 94.38 462 ILE B O 1
ATOM 7515 N N . VAL B 1 463 ? -10.453 57.469 26 1 95.62 463 VAL B N 1
ATOM 7516 C CA . VAL B 1 463 ? -10.672 56.094 26.406 1 95.62 463 VAL B CA 1
ATOM 7517 C C . VAL B 1 463 ? -11.82 55.5 25.609 1 95.62 463 VAL B C 1
ATOM 7519 O O . VAL B 1 463 ? -11.656 54.469 24.953 1 95.62 463 VAL B O 1
ATOM 7522 N N . PRO B 1 464 ? -13.062 56.156 25.578 1 96 464 PRO B N 1
ATOM 7523 C CA . PRO B 1 464 ? -14.156 55.562 24.797 1 96 464 PRO B CA 1
ATOM 7524 C C . PRO B 1 464 ? -13.867 55.531 23.297 1 96 464 PRO B C 1
ATOM 7526 O O . PRO B 1 464 ? -14.227 54.594 22.609 1 96 464 PRO B O 1
ATOM 7529 N N . TYR B 1 465 ? -13.195 56.531 22.797 1 94.94 465 TYR B N 1
ATOM 7530 C CA . TYR B 1 465 ? -12.922 56.625 21.359 1 94.94 465 TYR B CA 1
ATOM 7531 C C . TYR B 1 465 ? -11.938 55.531 20.938 1 94.94 465 TYR B C 1
ATOM 7533 O O . TYR B 1 465 ? -12.164 54.844 19.953 1 94.94 465 TYR B O 1
ATOM 7541 N N . GLU B 1 466 ? -10.875 55.312 21.656 1 95.44 466 GLU B N 1
ATOM 7542 C CA . GLU B 1 466 ? -9.859 54.344 21.312 1 95.44 466 GLU B CA 1
ATOM 7543 C C . GLU B 1 466 ? -10.375 52.906 21.531 1 95.44 466 GLU B C 1
ATOM 7545 O O . GLU B 1 466 ? -10.039 52 20.781 1 95.44 466 GLU B O 1
ATOM 7550 N N . ALA B 1 467 ? -11.117 52.719 22.562 1 95.69 467 ALA B N 1
ATOM 7551 C CA . ALA B 1 467 ? -11.695 51.406 22.812 1 95.69 467 ALA B CA 1
ATOM 7552 C C . ALA B 1 467 ? -12.648 50.969 21.688 1 95.69 467 ALA B C 1
ATOM 7554 O O . ALA B 1 467 ? -12.664 49.812 21.266 1 95.69 467 ALA B O 1
ATOM 7555 N N . LYS B 1 468 ? -13.492 51.938 21.25 1 94.81 468 LYS B N 1
ATOM 7556 C CA . LYS B 1 468 ? -14.422 51.656 20.156 1 94.81 468 LYS B CA 1
ATOM 7557 C C . LYS B 1 468 ? -13.68 51.344 18.875 1 94.81 468 LYS B C 1
ATOM 7559 O O . LYS B 1 468 ? -14.062 50.438 18.141 1 94.81 468 LYS B O 1
ATOM 7564 N N . ALA B 1 469 ? -12.68 52.094 18.547 1 95.5 469 ALA B N 1
ATOM 7565 C CA . ALA B 1 469 ? -11.867 51.812 17.359 1 95.5 469 ALA B CA 1
ATOM 7566 C C . ALA B 1 469 ? -11.211 50.438 17.453 1 95.5 469 ALA B C 1
ATOM 7568 O O . ALA B 1 469 ? -11.164 49.719 16.453 1 95.5 469 ALA B O 1
ATOM 7569 N N . SER B 1 470 ? -10.672 50.125 18.625 1 95.81 470 SER B N 1
ATOM 7570 C CA . SER B 1 470 ? -10.039 48.812 18.844 1 95.81 470 SER B CA 1
ATOM 7571 C C . SER B 1 470 ? -11.039 47.688 18.656 1 95.81 470 SER B C 1
ATOM 7573 O O . SER B 1 470 ? -10.727 46.688 18.031 1 95.81 470 SER B O 1
ATOM 7575 N N . LEU B 1 471 ? -12.227 47.875 19.203 1 95.94 471 LEU B N 1
ATOM 7576 C CA . LEU B 1 471 ? -13.258 46.844 19.094 1 95.94 471 LEU B CA 1
ATOM 7577 C C . LEU B 1 471 ? -13.656 46.625 17.641 1 95.94 471 LEU B C 1
ATOM 7579 O O . LEU B 1 471 ? -13.875 45.469 17.234 1 95.94 471 LEU B O 1
ATOM 7583 N N . GLN B 1 472 ? -13.773 47.656 16.875 1 94.62 472 GLN B N 1
ATOM 7584 C CA . GLN B 1 472 ? -14.109 47.562 15.453 1 94.62 472 GLN B CA 1
ATOM 7585 C C . GLN B 1 472 ? -13.008 46.844 14.68 1 94.62 472 GLN B C 1
ATOM 7587 O O . GLN B 1 472 ? -13.289 46 13.805 1 94.62 472 GLN B O 1
ATOM 7592 N N . ARG B 1 473 ? -11.789 47.062 14.969 1 94.56 473 ARG B N 1
ATOM 7593 C CA . ARG B 1 473 ? -10.664 46.375 14.32 1 94.56 473 ARG B CA 1
ATOM 7594 C C . ARG B 1 473 ? -10.633 44.906 14.68 1 94.56 473 ARG B C 1
ATOM 7596 O O . ARG B 1 473 ? -10.391 44.062 13.82 1 94.56 473 ARG B O 1
ATOM 7603 N N . LEU B 1 474 ? -10.867 44.656 15.977 1 95.56 474 LEU B N 1
ATOM 7604 C CA . LEU B 1 474 ? -10.883 43.281 16.438 1 95.56 474 LEU B CA 1
ATOM 7605 C C . LEU B 1 474 ? -11.984 42.469 15.742 1 95.56 474 LEU B C 1
ATOM 7607 O O . LEU B 1 474 ? -11.75 41.344 15.289 1 95.56 474 LEU B O 1
ATOM 7611 N N . LYS B 1 475 ? -13.148 43.031 15.641 1 94.06 475 LYS B N 1
ATOM 7612 C CA . LYS B 1 475 ? -14.258 42.375 14.945 1 94.06 475 LYS B CA 1
ATOM 7613 C C . LYS B 1 475 ? -13.914 42.125 13.484 1 94.06 475 LYS B C 1
ATOM 7615 O O . LYS B 1 475 ? -14.172 41.031 12.969 1 94.06 475 LYS B O 1
ATOM 7620 N N . SER B 1 476 ? -13.391 43.125 12.844 1 94.19 476 SER B N 1
ATOM 7621 C CA . SER B 1 476 ? -13.016 43 11.438 1 94.19 476 SER B CA 1
ATOM 7622 C C . SER B 1 476 ? -11.922 41.938 11.258 1 94.19 476 SER B C 1
ATOM 7624 O O . SER B 1 476 ? -11.977 41.156 10.32 1 94.19 476 SER B O 1
ATOM 7626 N N . CYS B 1 477 ? -10.93 42 12.133 1 95.25 477 CYS B N 1
ATOM 7627 C CA . CYS B 1 477 ? -9.828 41.031 12.062 1 95.25 477 CYS B CA 1
ATOM 7628 C C . CYS B 1 477 ? -10.328 39.625 12.203 1 95.25 477 CYS B C 1
ATOM 7630 O O . CYS B 1 477 ? -9.961 38.75 11.414 1 95.25 477 CYS B O 1
ATOM 7632 N N . ASN B 1 478 ? -11.164 39.375 13.141 1 93.81 478 ASN B N 1
ATOM 7633 C CA . ASN B 1 478 ? -11.711 38.062 13.352 1 93.81 478 ASN B CA 1
ATOM 7634 C C . ASN B 1 478 ? -12.586 37.594 12.18 1 93.81 478 ASN B C 1
ATOM 7636 O O . ASN B 1 478 ? -12.578 36.438 11.812 1 93.81 478 ASN B O 1
ATOM 7640 N N . ALA B 1 479 ? -13.375 38.469 11.617 1 93.31 479 ALA B N 1
ATOM 7641 C CA . ALA B 1 479 ? -14.172 38.156 10.438 1 93.31 479 ALA B CA 1
ATOM 7642 C C . ALA B 1 479 ? -13.281 37.75 9.266 1 93.31 479 ALA B C 1
ATOM 7644 O O . ALA B 1 479 ? -13.586 36.812 8.531 1 93.31 479 ALA B O 1
ATOM 7645 N N . PHE B 1 480 ? -12.203 38.469 9.109 1 93.69 480 PHE B N 1
ATOM 7646 C CA . PHE B 1 480 ? -11.281 38.188 8.016 1 93.69 480 PHE B CA 1
ATOM 7647 C C . PHE B 1 480 ? -10.641 36.812 8.195 1 93.69 480 PHE B C 1
ATOM 7649 O O . PHE B 1 480 ? -10.461 36.062 7.223 1 93.69 480 PHE B O 1
ATOM 7656 N N . THR B 1 481 ? -10.234 36.469 9.414 1 94.06 481 THR B N 1
ATOM 7657 C CA . THR B 1 481 ? -9.617 35.188 9.672 1 94.06 481 THR B CA 1
ATOM 7658 C C . THR B 1 481 ? -10.586 34.062 9.344 1 94.06 481 THR B C 1
ATOM 7660 O O . THR B 1 481 ? -10.18 33 8.836 1 94.06 481 THR B O 1
ATOM 7663 N N . LYS B 1 482 ? -11.836 34.188 9.602 1 93.44 482 LYS B N 1
ATOM 7664 C CA . LYS B 1 482 ? -12.852 33.188 9.266 1 93.44 482 LYS B CA 1
ATOM 7665 C C . LYS B 1 482 ? -13.008 33.062 7.758 1 93.44 482 LYS B C 1
ATOM 7667 O O . LYS B 1 482 ? -13.109 31.938 7.238 1 93.44 482 LYS B O 1
ATOM 7672 N N . TYR B 1 483 ? -13 34.156 7.031 1 93.69 483 TYR B N 1
ATOM 7673 C CA . TYR B 1 483 ? -13.109 34.125 5.578 1 93.69 483 TYR B CA 1
ATOM 7674 C C . TYR B 1 483 ? -11.891 33.469 4.953 1 93.69 483 TYR B C 1
ATOM 7676 O O . TYR B 1 483 ? -12.008 32.719 3.967 1 93.69 483 TYR B O 1
ATOM 7684 N N . LYS B 1 484 ? -10.773 33.781 5.477 1 94.44 484 LYS B N 1
ATOM 7685 C CA . LYS B 1 484 ? -9.555 33.125 4.996 1 94.44 484 LYS B CA 1
ATOM 7686 C C . LYS B 1 484 ? -9.625 31.609 5.168 1 94.44 484 LYS B C 1
ATOM 7688 O O . LYS B 1 484 ? -9.25 30.859 4.266 1 94.44 484 LYS B O 1
ATOM 7693 N N . LEU B 1 485 ? -10.117 31.203 6.34 1 95.38 485 LEU B N 1
ATOM 7694 C CA . LEU B 1 485 ? -10.281 29.781 6.594 1 95.38 485 LEU B CA 1
ATOM 7695 C C . LEU B 1 485 ? -11.219 29.156 5.566 1 95.38 485 LEU B C 1
ATOM 7697 O O . LEU B 1 485 ? -10.945 28.062 5.055 1 95.38 485 LEU B O 1
ATOM 7701 N N . VAL B 1 486 ? -12.336 29.781 5.25 1 95.19 486 VAL B N 1
ATOM 7702 C CA . VAL B 1 486 ? -13.305 29.281 4.277 1 95.19 486 VAL B CA 1
ATOM 7703 C C . VAL B 1 486 ? -12.633 29.141 2.908 1 95.19 486 VAL B C 1
ATOM 7705 O O . VAL B 1 486 ? -12.789 28.125 2.24 1 95.19 486 VAL B O 1
ATOM 7708 N N . ALA B 1 487 ? -11.906 30.125 2.508 1 96 487 ALA B N 1
ATOM 7709 C CA . ALA B 1 487 ? -11.234 30.109 1.212 1 96 487 ALA B CA 1
ATOM 7710 C C . ALA B 1 487 ? -10.188 29 1.149 1 96 487 ALA B C 1
ATOM 7712 O O . ALA B 1 487 ? -10.117 28.266 0.167 1 96 487 ALA B O 1
ATOM 7713 N N . ASP B 1 488 ? -9.422 28.906 2.166 1 95.44 488 ASP B N 1
ATOM 7714 C CA . ASP B 1 488 ? -8.367 27.906 2.211 1 95.44 488 ASP B CA 1
ATOM 7715 C C . ASP B 1 488 ? -8.945 26.5 2.205 1 95.44 488 ASP B C 1
ATOM 7717 O O . ASP B 1 488 ? -8.406 25.594 1.562 1 95.44 488 ASP B O 1
ATOM 7721 N N . ALA B 1 489 ? -9.984 26.328 3.002 1 96.88 489 ALA B N 1
ATOM 7722 C CA . ALA B 1 489 ? -10.641 25.016 3.053 1 96.88 489 ALA B CA 1
ATOM 7723 C C . ALA B 1 489 ? -11.211 24.641 1.69 1 96.88 489 ALA B C 1
ATOM 7725 O O . ALA B 1 489 ? -11.125 23.484 1.27 1 96.88 489 ALA B O 1
ATOM 7726 N N . TYR B 1 490 ? -11.82 25.578 1.011 1 95.94 490 TYR B N 1
ATOM 7727 C CA . TYR B 1 490 ? -12.375 25.344 -0.319 1 95.94 490 TYR B CA 1
ATOM 7728 C C . TYR B 1 490 ? -11.281 24.953 -1.304 1 95.94 490 TYR B C 1
ATOM 7730 O O . TYR B 1 490 ? -11.445 24 -2.066 1 95.94 490 TYR B O 1
ATOM 7738 N N . ASP B 1 491 ? -10.211 25.656 -1.302 1 95.81 491 ASP B N 1
ATOM 7739 C CA . ASP B 1 491 ? -9.094 25.359 -2.193 1 95.81 491 ASP B CA 1
ATOM 7740 C C . ASP B 1 491 ? -8.5 23.984 -1.901 1 95.81 491 ASP B C 1
ATOM 7742 O O . ASP B 1 491 ? -8.18 23.234 -2.824 1 95.81 491 ASP B O 1
ATOM 7746 N N . LEU B 1 492 ? -8.359 23.719 -0.637 1 96.31 492 LEU B N 1
ATOM 7747 C CA . LEU B 1 492 ? -7.816 22.406 -0.258 1 96.31 492 LEU B CA 1
ATOM 7748 C C . LEU B 1 492 ? -8.695 21.281 -0.777 1 96.31 492 LEU B C 1
ATOM 7750 O O . LEU B 1 492 ? -8.188 20.281 -1.306 1 96.31 492 LEU B O 1
ATOM 7754 N N . LEU B 1 493 ? -10.016 21.438 -0.635 1 96.69 493 LEU B N 1
ATOM 7755 C CA . LEU B 1 493 ? -10.945 20.422 -1.109 1 96.69 493 LEU B CA 1
ATOM 7756 C C . LEU B 1 493 ? -10.836 20.234 -2.619 1 96.69 493 LEU B C 1
ATOM 7758 O O . LEU B 1 493 ? -10.828 19.109 -3.113 1 96.69 493 LEU B O 1
ATOM 7762 N N . GLN B 1 494 ? -10.688 21.266 -3.334 1 95.31 494 GLN B N 1
ATOM 7763 C CA . GLN B 1 494 ? -10.531 21.203 -4.781 1 95.31 494 GLN B CA 1
ATOM 7764 C C . GLN B 1 494 ? -9.227 20.5 -5.16 1 95.31 494 GLN B C 1
ATOM 7766 O O . GLN B 1 494 ? -9.195 19.688 -6.082 1 95.31 494 GLN B O 1
ATOM 7771 N N . ASP B 1 495 ? -8.203 20.812 -4.469 1 94.81 495 ASP B N 1
ATOM 7772 C CA . ASP B 1 495 ? -6.902 20.203 -4.723 1 94.81 495 ASP B CA 1
ATOM 7773 C C . ASP B 1 495 ? -6.938 18.703 -4.488 1 94.81 495 ASP B C 1
ATOM 7775 O O . ASP B 1 495 ? -6.348 17.938 -5.25 1 94.81 495 ASP B O 1
ATOM 7779 N N . VAL B 1 496 ? -7.621 18.344 -3.432 1 95.75 496 VAL B N 1
ATOM 7780 C CA . VAL B 1 496 ? -7.711 16.938 -3.064 1 95.75 496 VAL B CA 1
ATOM 7781 C C . VAL B 1 496 ? -8.406 16.156 -4.176 1 95.75 496 VAL B C 1
ATOM 7783 O O . VAL B 1 496 ? -7.922 15.109 -4.605 1 95.75 496 VAL B O 1
ATOM 7786 N N . TYR B 1 497 ? -9.508 16.641 -4.711 1 94.88 497 TYR B N 1
ATOM 7787 C CA . TYR B 1 497 ? -10.25 15.93 -5.746 1 94.88 497 TYR B CA 1
ATOM 7788 C C . TYR B 1 497 ? -9.508 15.969 -7.074 1 94.88 497 TYR B C 1
ATOM 7790 O O . TYR B 1 497 ? -9.578 15.016 -7.859 1 94.88 497 TYR B O 1
ATOM 7798 N N . GLN B 1 498 ? -8.773 17 -7.281 1 94.19 498 GLN B N 1
ATOM 7799 C CA . GLN B 1 498 ? -7.93 17.047 -8.469 1 94.19 498 GLN B CA 1
ATOM 7800 C C . GLN B 1 498 ? -6.809 16.016 -8.391 1 94.19 498 GLN B C 1
ATOM 7802 O O . GLN B 1 498 ? -6.484 15.359 -9.391 1 94.19 498 GLN B O 1
ATOM 7807 N N . CYS B 1 499 ? -6.207 15.906 -7.258 1 94.5 499 CYS B N 1
ATOM 7808 C CA . CYS B 1 499 ? -5.145 14.93 -7.039 1 94.5 499 CYS B CA 1
ATOM 7809 C C . CYS B 1 499 ? -5.648 13.508 -7.285 1 94.5 499 CYS B C 1
ATOM 7811 O O . CYS B 1 499 ? -4.902 12.664 -7.781 1 94.5 499 CYS B O 1
ATOM 7813 N N . GLU B 1 500 ? -6.93 13.281 -6.973 1 93.06 500 GLU B N 1
ATOM 7814 C CA . GLU B 1 500 ? -7.516 11.961 -7.176 1 93.06 500 GLU B CA 1
ATOM 7815 C C . GLU B 1 500 ? -7.434 11.547 -8.641 1 93.06 500 GLU B C 1
ATOM 7817 O O . GLU B 1 500 ? -7.191 10.375 -8.945 1 93.06 500 GLU B O 1
ATOM 7822 N N . ASP B 1 501 ? -7.496 12.492 -9.508 1 89.19 501 ASP B N 1
ATOM 7823 C CA . ASP B 1 501 ? -7.57 12.195 -10.938 1 89.19 501 ASP B CA 1
ATOM 7824 C C . ASP B 1 501 ? -6.188 12.273 -11.578 1 89.19 501 ASP B C 1
ATOM 7826 O O . ASP B 1 501 ? -5.891 11.523 -12.508 1 89.19 501 ASP B O 1
ATOM 7830 N N . THR B 1 502 ? -5.312 13.141 -11.008 1 91.12 502 THR B N 1
ATOM 7831 C CA . THR B 1 502 ? -4.074 13.406 -11.734 1 91.12 502 THR B CA 1
ATOM 7832 C C . THR B 1 502 ? -2.865 12.914 -10.938 1 91.12 502 THR B C 1
ATOM 7834 O O . THR B 1 502 ? -1.77 12.781 -11.484 1 91.12 502 THR B O 1
ATOM 7837 N N . GLY B 1 503 ? -3.031 12.742 -9.648 1 91.69 503 GLY B N 1
ATOM 7838 C CA . GLY B 1 503 ? -1.927 12.328 -8.797 1 91.69 503 GLY B CA 1
ATOM 7839 C C . GLY B 1 503 ? -0.81 13.352 -8.727 1 91.69 503 GLY B C 1
ATOM 7840 O O . GLY B 1 503 ? -1.051 14.523 -8.422 1 91.69 503 GLY B O 1
ATOM 7841 N N . TYR B 1 504 ? 0.4 12.906 -9.031 1 89 504 TYR B N 1
ATOM 7842 C CA . TYR B 1 504 ? 1.564 13.781 -8.984 1 89 504 TYR B CA 1
ATOM 7843 C C . TYR B 1 504 ? 1.811 14.438 -10.336 1 89 504 TYR B C 1
ATOM 7845 O O . TYR B 1 504 ? 2.768 15.195 -10.5 1 89 504 TYR B O 1
ATOM 7853 N N . ASN B 1 505 ? 0.985 14.234 -11.344 1 80.44 505 ASN B N 1
ATOM 7854 C CA . ASN B 1 505 ? 1.104 14.891 -12.641 1 80.44 505 ASN B CA 1
ATOM 7855 C C . ASN B 1 505 ? 0.335 16.203 -12.68 1 80.44 505 ASN B C 1
ATOM 7857 O O . ASN B 1 505 ? -0.238 16.562 -13.711 1 80.44 505 ASN B O 1
ATOM 7861 N N . GLN B 1 506 ? 0.22 16.828 -11.586 1 66 506 GLN B N 1
ATOM 7862 C CA . GLN B 1 506 ? -0.582 18.047 -11.523 1 66 506 GLN B CA 1
ATOM 7863 C C . GLN B 1 506 ? 0.074 19.172 -12.305 1 66 506 GLN B C 1
ATOM 7865 O O . GLN B 1 506 ? 1.282 19.391 -12.195 1 66 506 GLN B O 1
ATOM 7870 N N . PRO B 1 507 ? -0.833 19.797 -13.359 1 56.94 507 PRO B N 1
ATOM 7871 C CA . PRO B 1 507 ? -0.31 20.969 -14.078 1 56.94 507 PRO B CA 1
ATOM 7872 C C . PRO B 1 507 ? 0.015 22.141 -13.141 1 56.94 507 PRO B C 1
ATOM 7874 O O . PRO B 1 507 ? -0.591 22.266 -12.078 1 56.94 507 PRO B O 1
ATOM 7877 N N . GLN B 1 508 ? 1.219 22.609 -13.164 1 48.88 508 GLN B N 1
ATOM 7878 C CA . GLN B 1 508 ? 1.602 23.828 -12.469 1 48.88 508 GLN B CA 1
ATOM 7879 C C . GLN B 1 508 ? 0.519 24.891 -12.586 1 48.88 508 GLN B C 1
ATOM 7881 O O . GLN B 1 508 ? 0.044 25.172 -13.688 1 48.88 508 GLN B O 1
ATOM 7886 N N . GLN B 1 509 ? -0.358 25.078 -11.555 1 41.09 509 GLN B N 1
ATOM 7887 C CA . GLN B 1 509 ? -1.002 26.391 -11.641 1 41.09 509 GLN B CA 1
ATOM 7888 C C . GLN B 1 509 ? 0.008 27.516 -11.438 1 41.09 509 GLN B C 1
ATOM 7890 O O . GLN B 1 509 ? 0.934 27.375 -10.633 1 41.09 509 GLN B O 1
#

Nearest PDB structures (foldseek):
  7n6g-assembly1_3S  TM=5.292E-01  e=1.214E-01  Chlamydomonas reinhardtii
  7sqc-assembly1_1J  TM=4.264E-01  e=4.190E-01  Chlamydomonas reinhardtii
  8f7n-assembly1_A-2  TM=1.496E-01  e=3.408E-01  Sinorhizobium meliloti
  4tql-assembly1_A  TM=3.182E-01  e=7.866E+00  synthetic construct
  7n6g-assembly1_3S  TM=4.166E-01  e=1.504E-01  Chlamydomonas reinhardtii

Solvent-accessible surface area (backbone atoms only — not comparable to full-atom values): 51461 Å² total; per-residue (Å²): 117,66,69,60,54,52,52,58,55,63,53,60,76,65,61,77,83,66,73,62,49,36,25,53,14,26,29,23,40,34,84,61,33,69,58,47,37,52,52,31,53,52,42,34,53,58,40,50,54,50,54,65,72,78,84,83,80,79,52,92,55,61,67,58,54,54,40,50,51,30,49,51,48,54,27,44,57,50,26,54,42,45,40,52,32,30,50,36,48,36,51,29,32,61,24,45,67,16,55,37,63,63,52,50,52,55,34,51,48,35,52,50,50,43,49,46,42,68,72,64,62,50,60,70,40,45,60,58,54,31,57,94,76,37,54,47,48,54,40,41,43,51,47,22,40,51,47,38,46,53,50,50,53,50,42,48,52,35,50,52,55,44,47,54,25,38,43,51,32,32,50,75,45,74,29,78,58,33,65,30,52,57,69,54,31,51,71,48,52,34,62,64,56,49,46,52,40,50,52,40,57,68,43,48,57,34,32,44,36,31,42,42,48,60,46,51,52,47,50,53,36,40,49,50,44,30,53,46,52,53,52,45,50,52,52,36,51,49,26,52,53,48,39,52,47,44,51,54,50,47,49,52,50,53,53,51,50,50,52,54,45,39,51,55,59,53,45,49,38,60,59,50,49,62,42,49,65,57,37,64,76,43,43,66,44,41,58,69,40,90,48,30,77,82,30,38,47,65,24,54,49,42,43,49,52,51,50,23,71,70,46,44,49,53,50,42,47,53,51,51,56,46,51,53,55,48,48,66,54,58,66,53,73,62,67,56,47,66,58,50,44,56,67,35,49,42,54,32,48,48,46,42,40,50,43,32,56,44,47,38,65,25,12,68,58,43,30,44,44,44,53,50,50,52,46,43,52,38,46,47,44,25,50,48,49,41,38,37,54,51,52,48,51,52,50,52,52,52,52,46,49,50,53,50,49,44,49,50,55,30,49,60,50,52,69,54,45,45,61,57,51,48,60,51,21,70,59,49,83,42,94,68,86,60,53,57,54,53,47,54,48,13,57,51,41,39,54,29,26,51,48,28,42,56,48,56,52,43,54,70,52,48,53,56,53,52,50,53,53,45,50,53,49,41,53,51,44,46,53,49,45,52,51,51,48,47,52,50,31,52,52,50,38,52,50,52,59,47,20,52,76,45,40,57,68,58,76,85,126,116,69,68,59,56,53,50,58,54,61,54,60,74,64,61,76,83,63,71,54,47,36,22,54,14,26,27,22,39,37,80,60,33,68,59,49,36,52,51,32,53,52,44,34,52,58,39,49,53,50,54,64,72,79,83,82,80,79,53,90,53,63,68,55,52,53,40,49,51,30,50,50,47,54,26,44,56,49,28,55,42,46,40,52,33,30,52,36,48,35,50,28,32,62,25,44,67,15,54,37,63,63,52,50,52,57,35,52,48,35,53,50,50,43,49,46,43,67,73,62,62,48,61,70,40,46,59,58,55,31,56,94,77,39,55,46,49,54,41,42,43,50,46,23,40,51,48,37,46,54,51,50,51,52,42,49,52,38,49,53,53,45,47,53,26,38,44,51,33,32,50,74,44,73,28,76,58,32,64,30,52,60,70,54,30,51,72,46,51,35,62,63,54,49,44,50,40,50,53,42,57,68,43,47,56,35,32,44,36,33,40,41,48,60,46,50,52,46,50,51,34,40,48,50,41,30,53,45,53,53,51,46,50,53,51,37,50,50,25,52,53,48,38,50,48,44,54,54,51,49,49,53,50,53,51,50,50,50,53,53,46,38,53,54,58,52,46,49,38,60,58,50,49,61,42,48,65,58,38,65,75,43,44,65,44,40,60,68,41,90,50,30,77,80,29,39,48,63,23,54,50,42,45,51,52,52,50,24,70,68,47,45,49,52,48,41,47,52,51,51,55,47,50,53,53,47,49,67,55,59,68,54,72,62,68,57,48,66,57,50,43,56,68,35,50,42,55,31,47,49,46,40,40,50,42,33,56,44,46,38,65,25,12,68,59,43,31,45,45,45,52,48,48,52,48,43,52,38,46,46,44,26,50,47,50,42,38,38,53,50,53,47,50,51,50,51,51,51,50,46,49,51,52,50,51,43,49,51,56,32,49,62,50,52,68,56,46,42,63,57,50,46,59,50,22,70,59,48,84,43,95,67,86,58,54,56,53,53,48,54,50,13,56,52,40,39,54,31,26,51,48,27,42,56,49,55,52,44,53,71,51,50,52,59,53,52,51,51,54,46,50,54,49,42,52,51,43,46,52,48,46,52,50,52,48,49,53,51,31,52,52,50,39,52,51,50,59,48,19,55,77,45,38,60,69,60,77,84,125

Organism: Anopheles stephensi (NCBI:txid30069)